Protein 1XTT (pdb70)

CATH classification: 3.40.50.2020

Structure (mmCIF, N/CA/C/O backbone):
data_1XTT
#
_entry.id   1XTT
#
_cell.length_a   58.840
_cell.length_b   97.480
_cell.length_c   73.440
_cell.angle_alpha   90.00
_cell.angle_beta   93.73
_cell.angle_gamma   90.00
#
_symmetry.space_group_name_H-M   'P 1 21 1'
#
loop_
_entity.id
_entity.type
_entity.pdbx_description
1 polymer 'Probable uracil phosphoribosyltransferase'
2 non-polymer "URIDINE-5'-MONOPHOSPHATE"
3 non-polymer 'ACETIC ACID'
4 water water
#
loop_
_atom_site.group_PDB
_atom_site.id
_atom_site.type_symbol
_atom_site.label_atom_id
_atom_site.label_alt_id
_atom_site.label_comp_id
_atom_site.label_asym_id
_atom_site.label_entity_id
_atom_site.label_seq_id
_atom_site.pdbx_PDB_ins_code
_atom_site.Cartn_x
_atom_site.Cartn_y
_atom_site.Cartn_z
_atom_site.occupancy
_atom_site.B_iso_or_equiv
_atom_site.auth_seq_id
_atom_site.auth_comp_id
_atom_site.auth_asym_id
_atom_site.auth_atom_id
_atom_site.pdbx_PDB_model_num
ATOM 1 N N . PRO A 1 2 ? 18.993 6.914 21.848 1.00 17.21 2 PRO A N 1
ATOM 2 C CA . PRO A 1 2 ? 19.230 7.635 20.578 1.00 16.56 2 PRO A CA 1
ATOM 3 C C . PRO A 1 2 ? 18.307 8.840 20.451 1.00 15.54 2 PRO A C 1
ATOM 4 O O . PRO A 1 2 ? 17.132 8.772 20.798 1.00 12.58 2 PRO A O 1
ATOM 8 N N . LEU A 1 3 ? 18.848 9.942 19.945 1.00 13.36 3 LEU A N 1
ATOM 9 C CA . LEU A 1 3 ? 18.072 11.156 19.767 1.00 15.86 3 LEU A CA 1
ATOM 10 C C . LEU A 1 3 ? 17.837 11.404 18.284 1.00 14.11 3 LEU A C 1
ATOM 11 O O . LEU A 1 3 ? 18.773 11.394 17.486 1.00 13.47 3 LEU A O 1
ATOM 16 N N . TYR A 1 4 ? 16.577 11.609 17.922 1.00 9.95 4 TYR A N 1
ATOM 17 C CA . TYR A 1 4 ? 16.209 11.880 16.542 1.00 11.69 4 TYR A CA 1
ATOM 18 C C . TYR A 1 4 ? 15.501 13.225 16.461 1.00 13.54 4 TYR A C 1
ATOM 19 O O . TYR A 1 4 ? 14.330 13.346 16.822 1.00 14.28 4 TYR A O 1
ATOM 28 N N . VAL A 1 5 ? 16.221 14.243 16.012 1.00 12.21 5 VAL A N 1
ATOM 29 C CA . VAL A 1 5 ? 15.625 15.556 15.862 1.00 12.43 5 VAL A CA 1
ATOM 30 C C . VAL A 1 5 ? 15.161 15.646 14.414 1.00 12.03 5 VAL A C 1
ATOM 31 O O . VAL A 1 5 ? 15.972 15.678 13.487 1.00 15.20 5 VAL A O 1
ATOM 35 N N . ILE A 1 6 ? 13.849 15.658 14.229 1.00 11.89 6 ILE A N 1
ATOM 36 C CA . ILE A 1 6 ? 13.261 15.724 12.900 1.00 12.53 6 ILE A CA 1
ATOM 37 C C . ILE A 1 6 ? 13.051 17.198 12.591 1.00 15.35 6 ILE A C 1
ATOM 38 O O . ILE A 1 6 ? 11.966 17.738 12.786 1.00 15.56 6 ILE A O 1
ATOM 43 N N . ASP A 1 7 ? 14.105 17.844 12.110 1.00 17.98 7 ASP A N 1
ATOM 44 C CA . ASP A 1 7 ? 14.051 19.270 11.830 1.00 21.11 7 ASP A CA 1
ATOM 45 C C . ASP A 1 7 ? 14.183 19.630 10.356 1.00 20.44 7 ASP A C 1
ATOM 46 O O . ASP A 1 7 ? 14.999 20.469 9.983 1.00 21.59 7 ASP A O 1
ATOM 51 N N . LYS A 1 8 ? 13.367 18.993 9.526 1.00 20.14 8 LYS A N 1
ATOM 52 C CA . LYS A 1 8 ? 13.372 19.255 8.096 1.00 17.19 8 LYS A CA 1
ATOM 53 C C . LYS A 1 8 ? 12.497 20.482 7.851 1.00 14.36 8 LYS A C 1
ATOM 54 O O . LYS A 1 8 ? 11.681 20.845 8.695 1.00 13.25 8 LYS A O 1
ATOM 60 N N . PRO A 1 9 ? 12.655 21.136 6.693 1.00 13.41 9 PRO A N 1
ATOM 61 C CA . PRO A 1 9 ? 11.866 22.328 6.373 1.00 12.50 9 PRO A CA 1
ATOM 62 C C . PRO A 1 9 ? 10.377 22.256 6.709 1.00 12.01 9 PRO A C 1
ATOM 63 O O . PRO A 1 9 ? 9.843 23.136 7.385 1.00 12.66 9 PRO A O 1
ATOM 67 N N . ILE A 1 10 ? 9.702 21.209 6.252 1.00 13.96 10 ILE A N 1
ATOM 68 C CA . ILE A 1 10 ? 8.272 21.109 6.506 1.00 12.36 10 ILE A CA 1
ATOM 69 C C . ILE A 1 10 ? 7.926 20.939 7.988 1.00 13.39 10 ILE A C 1
ATOM 70 O O . ILE A 1 10 ? 6.935 21.495 8.453 1.00 11.62 10 ILE A O 1
ATOM 75 N N . THR A 1 11 ? 8.734 20.193 8.739 1.00 10.39 11 THR A N 1
ATOM 76 C CA . THR A 1 11 ? 8.442 20.018 10.158 1.00 12.61 11 THR A CA 1
ATOM 77 C C . THR A 1 11 ? 8.704 21.323 10.907 1.00 9.76 11 THR A C 1
ATOM 78 O O . THR A 1 11 ? 7.976 21.668 11.834 1.00 10.62 11 THR A O 1
ATOM 82 N N . LEU A 1 12 ? 9.732 22.057 10.495 1.00 9.68 12 LEU A N 1
ATOM 83 C CA . LEU A 1 12 ? 10.027 23.334 11.137 1.00 12.63 12 LEU A CA 1
ATOM 84 C C . LEU A 1 12 ? 8.946 24.337 10.756 1.00 9.58 12 LEU A C 1
ATOM 85 O O . LEU A 1 12 ? 8.598 25.214 11.544 1.00 9.35 12 LEU A O 1
ATOM 90 N N . HIS A 1 13 ? 8.410 24.203 9.547 1.00 8.63 13 HIS A N 1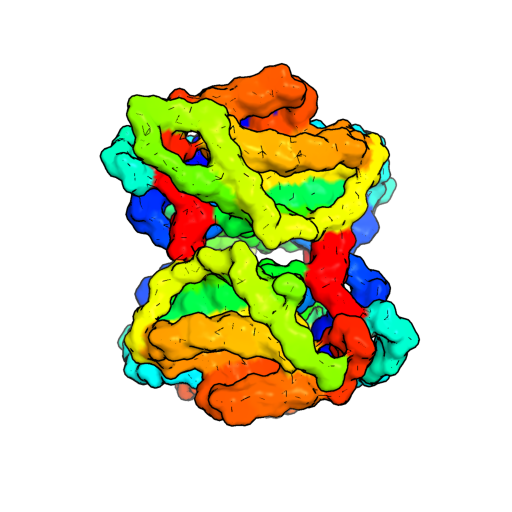
ATOM 91 C CA . HIS A 1 13 ? 7.349 25.094 9.089 1.00 10.88 13 HIS A CA 1
ATOM 92 C C . HIS A 1 13 ? 6.118 24.871 9.961 1.00 10.98 13 HIS A C 1
ATOM 93 O O . HIS A 1 13 ? 5.485 25.821 10.420 1.00 9.41 13 HIS A O 1
ATOM 100 N N . ILE A 1 14 ? 5.786 23.607 10.197 1.00 9.91 14 ILE A N 1
ATOM 101 C CA . ILE A 1 14 ? 4.630 23.275 11.024 1.00 10.08 14 ILE A CA 1
ATOM 102 C C . ILE A 1 14 ? 4.862 23.722 12.463 1.00 7.91 14 ILE A C 1
ATOM 103 O O . ILE A 1 14 ? 3.970 24.290 13.099 1.00 9.38 14 ILE A O 1
ATOM 108 N N . LEU A 1 15 ? 6.063 23.476 12.972 1.00 11.00 15 LEU A N 1
ATOM 109 C CA . LEU A 1 15 ? 6.407 23.863 14.334 1.00 10.50 15 LEU A CA 1
ATOM 110 C C . LEU A 1 15 ? 6.250 25.364 14.523 1.00 11.90 15 LEU A C 1
ATOM 111 O O . LEU A 1 15 ? 5.802 25.820 15.571 1.00 9.53 15 LEU A O 1
ATOM 116 N N . THR A 1 16 ? 6.620 26.130 13.504 1.00 12.00 16 THR A N 1
ATOM 117 C CA . THR A 1 16 ? 6.500 27.582 13.572 1.00 13.41 16 THR A CA 1
ATOM 118 C C . THR A 1 16 ? 5.033 27.959 13.781 1.00 13.29 16 THR A C 1
ATOM 119 O O . THR A 1 16 ? 4.722 28.858 14.562 1.00 13.53 16 THR A O 1
ATOM 123 N N . GLN A 1 17 ? 4.132 27.256 13.098 1.00 14.07 17 GLN A N 1
ATOM 124 C CA . GLN A 1 17 ? 2.699 27.512 13.241 1.00 12.22 17 GLN A CA 1
ATOM 125 C C . GLN A 1 17 ? 2.269 27.227 14.679 1.00 13.65 17 GLN A C 1
ATOM 126 O O . GLN A 1 17 ? 1.491 27.977 15.272 1.00 16.47 17 GLN A O 1
ATOM 132 N N . LEU A 1 18 ? 2.768 26.127 15.231 1.00 9.42 18 LEU A N 1
ATOM 133 C CA . LEU A 1 18 ? 2.433 25.748 16.602 1.00 9.80 18 LEU A CA 1
ATOM 134 C C . LEU A 1 18 ? 2.939 26.761 17.623 1.00 13.46 18 LEU A C 1
ATOM 135 O O . LEU A 1 18 ? 2.238 27.080 18.580 1.00 14.93 18 LEU A O 1
ATOM 140 N N . ARG A 1 19 ? 4.155 27.262 17.425 1.00 12.29 19 ARG A N 1
ATOM 141 C CA . ARG A 1 19 ? 4.734 28.232 18.356 1.00 13.79 19 ARG A CA 1
ATOM 142 C C . ARG A 1 19 ? 3.980 29.561 18.339 1.00 15.10 19 ARG A C 1
ATOM 143 O O . ARG A 1 19 ? 3.749 30.169 19.385 1.00 16.88 19 ARG A O 1
ATOM 151 N N . ASP A 1 20 ? 3.623 30.008 17.137 1.00 15.65 20 ASP A N 1
ATOM 152 C CA . ASP A 1 20 ? 2.910 31.265 16.935 1.00 14.03 20 ASP A CA 1
ATOM 153 C C . ASP A 1 20 ? 1.733 31.378 17.896 1.00 14.41 20 ASP A C 1
ATOM 154 O O . ASP A 1 20 ? 0.793 30.584 17.837 1.00 13.69 20 ASP A O 1
ATOM 159 N N . LYS A 1 21 ? 1.778 32.374 18.773 1.00 13.73 21 LYS A N 1
ATOM 160 C CA . LYS A 1 21 ? 0.710 32.559 19.749 1.00 11.94 21 LYS A CA 1
ATOM 161 C C . LYS A 1 21 ? -0.637 32.906 19.122 1.00 10.21 21 LYS A C 1
ATOM 162 O O . LYS A 1 21 ? -1.674 32.820 19.782 1.00 12.50 21 LYS A O 1
ATOM 168 N N . TYR A 1 22 ? -0.632 33.282 17.847 1.00 12.90 22 TYR A N 1
ATOM 169 C CA . TYR A 1 22 ? -1.872 33.636 17.167 1.00 10.29 22 TYR A CA 1
ATOM 170 C C . TYR A 1 22 ? -2.561 32.457 16.495 1.00 14.24 22 TYR A C 1
ATOM 171 O O . TYR A 1 22 ? -3.662 32.601 15.968 1.00 15.70 22 TYR A O 1
ATOM 180 N N . THR A 1 23 ? -1.909 31.300 16.502 1.00 11.98 23 THR A N 1
ATOM 181 C CA . THR A 1 23 ? -2.492 30.104 15.907 1.00 12.69 23 THR A CA 1
ATOM 182 C C . THR A 1 23 ? -3.572 29.591 16.852 1.00 12.11 23 THR A C 1
ATOM 183 O O . THR A 1 23 ? -3.282 29.225 17.989 1.00 12.96 23 THR A O 1
ATOM 187 N N . ASP A 1 24 ? -4.815 29.571 16.380 1.00 12.06 24 ASP A N 1
ATOM 188 C CA . ASP A 1 24 ? -5.937 29.129 17.202 1.00 14.75 24 ASP A CA 1
ATOM 189 C C . ASP A 1 24 ? -5.943 27.628 17.460 1.00 15.93 24 ASP A C 1
ATOM 190 O O . ASP A 1 24 ? -5.104 26.896 16.938 1.00 16.53 24 ASP A O 1
ATOM 195 N N . GLN A 1 25 ? -6.898 27.174 18.270 1.00 12.06 25 GLN A N 1
ATOM 196 C CA . GLN A 1 25 ? -6.996 25.759 18.616 1.00 9.12 25 GLN A CA 1
ATOM 197 C C . GLN A 1 25 ? -7.184 24.829 17.421 1.00 12.14 25 GLN A C 1
ATOM 198 O O . GLN A 1 25 ? -6.533 23.786 17.326 1.00 11.06 25 GLN A O 1
ATOM 204 N N . ILE A 1 26 ? -8.082 25.193 16.515 1.00 11.30 26 ILE A N 1
ATOM 205 C CA . ILE A 1 26 ? -8.327 24.360 15.344 1.00 12.83 26 ILE A CA 1
ATOM 206 C C . ILE A 1 26 ? -7.036 24.135 14.576 1.00 14.10 26 ILE A C 1
ATOM 207 O O . ILE A 1 26 ? -6.664 22.998 14.289 1.00 10.31 26 ILE A O 1
ATOM 212 N N . ASN A 1 27 ? -6.347 25.221 14.248 1.00 13.04 27 ASN A N 1
ATOM 213 C CA . ASN A 1 27 ? -5.111 25.108 13.493 1.00 14.86 27 ASN A CA 1
ATOM 214 C C . ASN A 1 27 ? -3.971 24.501 14.288 1.00 13.82 27 ASN A C 1
ATOM 215 O O . ASN A 1 27 ? -3.090 23.858 13.719 1.00 13.05 27 ASN A O 1
ATOM 220 N N . PHE A 1 28 ? -3.984 24.700 15.600 1.00 12.09 28 PHE A N 1
ATOM 221 C CA . PHE A 1 28 ? -2.940 24.129 16.432 1.00 12.08 28 PHE A CA 1
ATOM 222 C C . PHE A 1 28 ? -3.091 22.613 16.378 1.00 12.48 28 PHE A C 1
ATOM 223 O O . PHE A 1 28 ? -2.114 21.884 16.198 1.00 11.90 28 PHE A O 1
ATOM 231 N N . ARG A 1 29 ? -4.325 22.138 16.527 1.00 10.81 29 ARG A N 1
ATOM 232 C CA . ARG A 1 29 ? -4.583 20.706 16.484 1.00 9.84 29 ARG A CA 1
ATOM 233 C C . ARG A 1 29 ? -4.270 20.134 15.099 1.00 13.19 29 ARG A C 1
ATOM 234 O O . ARG A 1 29 ? -3.679 19.066 14.983 1.00 9.07 29 ARG A O 1
ATOM 242 N N . LYS A 1 30 ? -4.669 20.849 14.052 1.00 9.82 30 LYS A N 1
ATOM 243 C CA . LYS A 1 30 ? -4.423 20.389 12.688 1.00 14.53 30 LYS A CA 1
ATOM 244 C C . LYS A 1 30 ? -2.933 20.157 12.454 1.00 13.15 30 LYS A C 1
ATOM 245 O O . LYS A 1 30 ? -2.525 19.137 11.892 1.00 12.87 30 LYS A O 1
ATOM 251 N N . ASN A 1 31 ? -2.118 21.104 12.894 1.00 11.43 31 ASN A N 1
ATOM 252 C CA . ASN A 1 31 ? -0.685 20.982 12.719 1.00 11.21 31 ASN A CA 1
ATOM 253 C C . ASN A 1 31 ? -0.066 19.904 13.590 1.00 11.26 31 ASN A C 1
ATOM 254 O O . ASN A 1 31 ? 0.891 19.253 13.180 1.00 11.71 31 ASN A O 1
ATOM 259 N N . LEU A 1 32 ? -0.614 19.704 14.784 1.00 8.01 32 LEU A N 1
ATOM 260 C CA . LEU A 1 32 ? -0.092 18.675 15.670 1.00 8.18 32 LEU A CA 1
ATOM 261 C C . LEU A 1 32 ? -0.392 17.294 15.087 1.00 8.92 32 LEU A C 1
ATOM 262 O O . LEU A 1 32 ? 0.429 16.382 15.186 1.00 10.06 32 LEU A O 1
ATOM 267 N N . VAL A 1 33 ? -1.570 17.130 14.489 1.00 8.80 33 VAL A N 1
ATOM 268 C CA . VAL A 1 33 ? -1.912 15.847 13.873 1.00 10.10 33 VAL A CA 1
ATOM 269 C C . VAL A 1 33 ? -0.932 15.600 12.727 1.00 12.60 33 VAL A C 1
ATOM 270 O O . VAL A 1 33 ? -0.428 14.486 12.546 1.00 10.08 33 VAL A O 1
ATOM 274 N N . ARG A 1 34 ? -0.658 16.648 11.957 1.00 11.39 34 ARG A N 1
ATOM 275 C CA . ARG A 1 34 ? 0.271 16.536 10.842 1.00 11.93 34 ARG A CA 1
ATOM 276 C C . ARG A 1 34 ? 1.632 16.077 11.339 1.00 13.81 34 ARG A C 1
ATOM 277 O O . ARG A 1 34 ? 2.275 15.235 10.711 1.00 11.09 34 ARG A O 1
ATOM 285 N N . LEU A 1 35 ? 2.077 16.625 12.467 1.00 9.99 35 LEU A N 1
ATOM 286 C CA . LEU A 1 35 ? 3.369 16.224 13.009 1.00 10.59 35 LEU A CA 1
ATOM 287 C C . LEU A 1 35 ? 3.329 14.786 13.519 1.00 10.18 35 LEU A C 1
ATOM 288 O O . LEU A 1 35 ? 4.334 14.083 13.485 1.00 11.51 35 LEU A O 1
ATOM 293 N N . GLY A 1 36 ? 2.169 14.354 14.002 1.00 8.42 36 GLY A N 1
ATOM 294 C CA . GLY A 1 36 ? 2.040 12.987 14.474 1.00 7.90 36 GLY A CA 1
ATOM 295 C C . GLY A 1 36 ? 2.215 12.037 13.303 1.00 7.80 36 GLY A C 1
ATOM 296 O O . GLY A 1 36 ? 2.855 10.996 13.428 1.00 9.78 36 GLY A O 1
ATOM 297 N N . ARG A 1 37 ? 1.647 12.394 12.156 1.00 8.98 37 ARG A N 1
ATOM 298 C CA . ARG A 1 37 ? 1.771 11.559 10.962 1.00 10.56 37 ARG A CA 1
ATOM 299 C C . ARG A 1 37 ? 3.233 11.528 10.531 1.00 11.59 37 ARG A C 1
ATOM 300 O O . ARG A 1 37 ? 3.783 10.474 10.228 1.00 9.68 37 ARG A O 1
ATOM 308 N N . ILE A 1 38 ? 3.861 12.698 10.506 1.00 9.90 38 ILE A N 1
ATOM 309 C CA . ILE A 1 38 ? 5.253 12.791 10.089 1.00 8.45 38 ILE A CA 1
ATOM 310 C C . ILE A 1 38 ? 6.187 12.033 11.022 1.00 9.03 38 ILE A C 1
ATOM 311 O O . ILE A 1 38 ? 7.048 11.282 10.569 1.00 10.68 38 ILE A O 1
ATOM 316 N N . LEU A 1 39 ? 6.020 12.220 12.324 1.00 8.24 39 LEU A N 1
ATOM 317 C CA . LEU A 1 39 ? 6.875 11.527 13.276 1.00 9.17 39 LEU A CA 1
ATOM 318 C C . LEU A 1 39 ? 6.637 10.019 13.199 1.00 9.38 39 LEU A C 1
ATOM 319 O O . LEU A 1 39 ? 7.563 9.232 13.390 1.00 11.34 39 LEU A O 1
ATOM 324 N N . GLY A 1 40 ? 5.402 9.621 12.908 1.00 10.14 40 GLY A N 1
ATOM 325 C CA . GLY A 1 40 ? 5.101 8.203 12.773 1.00 8.08 40 GLY A CA 1
ATOM 326 C C . GLY A 1 40 ? 5.875 7.651 11.588 1.00 8.64 40 GLY A C 1
ATOM 327 O O . GLY A 1 40 ? 6.421 6.547 11.635 1.00 9.91 40 GLY A O 1
ATOM 328 N N . TYR A 1 41 ? 5.918 8.433 10.516 1.00 11.26 41 TYR A N 1
ATOM 329 C CA . TYR A 1 41 ? 6.648 8.058 9.310 1.00 9.11 41 TYR A CA 1
ATOM 330 C C . TYR A 1 41 ? 8.139 7.909 9.637 1.00 11.86 41 TYR A C 1
ATOM 331 O O . TYR A 1 41 ? 8.761 6.913 9.285 1.00 11.13 41 TYR A O 1
ATOM 340 N N . GLU A 1 42 ? 8.708 8.901 10.318 1.00 9.84 42 GLU A N 1
ATOM 341 C CA . GLU A 1 42 ? 10.124 8.855 10.674 1.00 10.50 42 GLU A CA 1
ATOM 342 C C . GLU A 1 42 ? 10.428 7.675 11.595 1.00 8.83 42 GLU A C 1
ATOM 343 O O . GLU A 1 42 ? 11.447 7.000 11.439 1.00 12.01 42 GLU A O 1
ATOM 349 N N . ILE A 1 43 ? 9.547 7.434 12.559 1.00 8.59 43 ILE A N 1
ATOM 350 C CA . ILE A 1 43 ? 9.726 6.321 13.485 1.00 10.15 43 ILE A CA 1
ATOM 351 C C . ILE A 1 43 ? 9.681 5.004 12.725 1.00 11.77 43 ILE A C 1
ATOM 352 O O . ILE A 1 43 ? 10.475 4.103 12.988 1.00 8.51 43 ILE A O 1
ATOM 357 N N . SER A 1 44 ? 8.748 4.899 11.782 1.00 11.64 44 SER A N 1
ATOM 358 C CA . SER A 1 44 ? 8.599 3.685 10.983 1.00 11.83 44 SER A CA 1
ATOM 359 C C . SER A 1 44 ? 9.893 3.311 10.277 1.00 14.40 44 SER A C 1
ATOM 360 O O . SER A 1 44 ? 10.217 2.128 10.135 1.00 15.12 44 SER A O 1
ATOM 363 N N . ASN A 1 45 ? 10.635 4.317 9.834 1.00 11.26 45 ASN A N 1
ATOM 364 C CA . ASN A 1 45 ? 11.880 4.057 9.129 1.00 11.64 45 ASN A CA 1
ATOM 365 C C . ASN A 1 45 ? 13.029 3.592 10.011 1.00 14.38 45 ASN A C 1
ATOM 366 O O . ASN A 1 45 ? 14.125 3.327 9.513 1.00 13.58 45 ASN A O 1
ATOM 371 N N . THR A 1 46 ? 12.778 3.477 11.313 1.00 13.69 46 THR A N 1
ATOM 372 C CA . THR A 1 46 ? 13.804 3.016 12.246 1.00 11.08 46 THR A CA 1
ATOM 373 C C . THR A 1 46 ? 13.445 1.637 12.796 1.00 13.43 46 THR A C 1
ATOM 374 O O . THR A 1 46 ? 14.220 1.036 13.540 1.00 16.56 46 THR A O 1
ATOM 378 N N . LEU A 1 47 ? 12.264 1.142 12.438 1.00 12.23 47 LEU A N 1
ATOM 379 C CA . LEU A 1 47 ? 11.819 -0.167 12.907 1.00 13.87 47 LEU A CA 1
ATOM 380 C C . LEU A 1 47 ? 12.556 -1.285 12.188 1.00 18.11 47 LEU A C 1
ATOM 381 O O . LEU A 1 47 ? 13.049 -1.096 11.076 1.00 12.23 47 LEU A O 1
ATOM 386 N N . ASP A 1 48 ? 12.643 -2.447 12.827 1.00 16.32 48 ASP A N 1
ATOM 387 C CA . ASP A 1 48 ? 13.298 -3.582 12.190 1.00 19.64 48 ASP A CA 1
ATOM 388 C C . ASP A 1 48 ? 12.377 -3.999 11.059 1.00 18.28 48 ASP A C 1
ATOM 389 O O . ASP A 1 48 ? 11.189 -3.695 11.083 1.00 19.31 48 ASP A O 1
ATOM 394 N N . TYR A 1 49 ? 12.918 -4.690 10.067 1.00 19.60 49 TYR A N 1
ATOM 395 C CA . TYR A 1 49 ? 12.100 -5.141 8.957 1.00 18.96 49 TYR A CA 1
ATOM 396 C C . TYR A 1 49 ? 12.758 -6.326 8.284 1.00 21.37 49 TYR A C 1
ATOM 397 O O . TYR A 1 49 ? 13.972 -6.499 8.365 1.00 20.82 49 TYR A O 1
ATOM 406 N N . GLU A 1 50 ? 11.944 -7.149 7.635 1.00 19.04 50 GLU A N 1
ATOM 407 C CA . GLU A 1 50 ? 12.442 -8.321 6.936 1.00 24.55 50 GLU A CA 1
ATOM 408 C C . GLU A 1 50 ? 12.280 -8.156 5.438 1.00 23.36 50 GLU A C 1
ATOM 409 O O . GLU A 1 50 ? 11.403 -7.429 4.973 1.00 18.23 50 GLU A O 1
ATOM 415 N N . ILE A 1 51 ? 13.139 -8.829 4.685 1.00 24.21 51 ILE A N 1
ATOM 416 C CA . ILE A 1 51 ? 13.052 -8.800 3.237 1.00 24.16 51 ILE A CA 1
ATOM 417 C C . ILE A 1 51 ? 12.189 -9.999 2.892 1.00 22.82 51 ILE A C 1
ATOM 418 O O . ILE A 1 51 ? 12.456 -11.111 3.338 1.00 20.62 51 ILE A O 1
ATOM 423 N N . VAL A 1 52 ? 11.137 -9.770 2.120 1.00 20.33 52 VAL A N 1
ATOM 424 C CA . VAL A 1 52 ? 10.240 -10.848 1.745 1.00 18.73 52 VAL A CA 1
ATOM 425 C C . VAL A 1 52 ? 10.137 -10.976 0.236 1.00 19.67 52 VAL A C 1
ATOM 426 O O . VAL A 1 52 ? 10.725 -10.198 -0.513 1.00 19.04 52 VAL A O 1
ATOM 430 N N . GLU A 1 53 ? 9.382 -11.973 -0.202 1.00 20.74 53 GLU A N 1
ATOM 431 C CA . GLU A 1 53 ? 9.176 -12.205 -1.621 1.00 23.57 53 GLU A CA 1
ATOM 432 C C . GLU A 1 53 ? 7.694 -12.036 -1.921 1.00 19.27 53 GLU A C 1
ATOM 433 O O . GLU A 1 53 ? 6.842 -12.551 -1.197 1.00 22.52 53 GLU A O 1
ATOM 439 N N . VAL A 1 54 ? 7.388 -11.300 -2.981 1.00 19.53 54 VAL A N 1
ATOM 440 C CA . VAL A 1 54 ? 6.003 -11.093 -3.377 1.00 21.16 54 VAL A CA 1
ATOM 441 C C . VAL A 1 54 ? 5.860 -11.362 -4.860 1.00 18.04 54 VAL A C 1
ATOM 442 O O . VAL A 1 54 ? 6.796 -11.155 -5.628 1.00 16.29 54 VAL A O 1
ATOM 446 N N . GLU A 1 55 ? 4.685 -11.835 -5.253 1.00 18.66 55 GLU A N 1
ATOM 447 C CA . GLU A 1 55 ? 4.410 -12.118 -6.651 1.00 20.72 55 GLU A CA 1
ATOM 448 C C . GLU A 1 55 ? 3.521 -11.020 -7.212 1.00 17.90 55 GLU A C 1
ATOM 449 O O . GLU A 1 55 ? 2.460 -10.727 -6.662 1.00 20.21 55 GLU A O 1
ATOM 455 N N . THR A 1 56 ? 3.963 -10.405 -8.302 1.00 14.97 56 THR A N 1
ATOM 456 C CA . THR A 1 56 ? 3.200 -9.338 -8.924 1.00 17.14 56 THR A CA 1
ATOM 457 C C . THR A 1 56 ? 2.216 -9.935 -9.924 1.00 20.37 56 THR A C 1
ATOM 458 O O . THR A 1 56 ? 2.280 -11.129 -10.235 1.00 18.94 56 THR A O 1
ATOM 462 N N . PRO A 1 57 ? 1.284 -9.117 -10.433 1.00 17.67 57 PRO A N 1
ATOM 463 C CA . PRO A 1 57 ? 0.294 -9.601 -11.402 1.00 21.07 57 PRO A CA 1
ATOM 464 C C . PRO A 1 57 ? 0.927 -10.096 -12.701 1.00 21.83 57 PRO A C 1
ATOM 465 O O . PRO A 1 57 ? 0.258 -10.721 -13.523 1.00 22.18 57 PRO A O 1
ATOM 469 N N . LEU A 1 58 ? 2.213 -9.809 -12.884 1.00 20.66 58 LEU A N 1
ATOM 470 C CA . LEU A 1 58 ? 2.919 -10.227 -14.091 1.00 19.94 58 LEU A CA 1
ATOM 471 C C . LEU A 1 58 ? 3.534 -11.620 -13.974 1.00 16.77 58 LEU A C 1
ATOM 472 O O . LEU A 1 58 ? 4.362 -12.014 -14.793 1.00 17.94 58 LEU A O 1
ATOM 477 N N . GLY A 1 59 ? 3.114 -12.359 -12.952 1.00 20.14 59 GLY A N 1
ATOM 478 C CA . GLY A 1 59 ? 3.599 -13.712 -12.751 1.00 23.18 59 GLY A CA 1
ATOM 479 C C . GLY A 1 59 ? 5.056 -13.844 -12.361 1.00 24.41 59 GLY A C 1
ATOM 480 O O . GLY A 1 59 ? 5.632 -14.926 -12.464 1.00 26.38 59 GLY A O 1
ATOM 481 N N . VAL A 1 60 ? 5.663 -12.749 -11.919 1.00 22.12 60 VAL A N 1
ATOM 482 C CA . VAL A 1 60 ? 7.057 -12.787 -11.514 1.00 21.67 60 VAL A CA 1
ATOM 483 C C . VAL A 1 60 ? 7.187 -12.437 -10.041 1.00 23.88 60 VAL A C 1
ATOM 484 O O . VAL A 1 60 ? 6.377 -11.687 -9.489 1.00 19.56 60 VAL A O 1
ATOM 488 N N . LYS A 1 61 ? 8.209 -12.995 -9.410 1.00 20.48 61 LYS A N 1
ATOM 489 C CA . LYS A 1 61 ? 8.460 -12.752 -8.003 1.00 21.71 61 LYS A CA 1
ATOM 490 C C . LYS A 1 61 ? 9.569 -11.730 -7.871 1.00 20.48 61 LYS A C 1
ATOM 491 O O . LYS A 1 61 ? 10.430 -11.615 -8.743 1.00 20.78 61 LYS A O 1
ATOM 497 N N . THR A 1 62 ? 9.541 -10.975 -6.781 1.00 18.60 62 THR A N 1
ATOM 498 C CA . THR A 1 62 ? 10.561 -9.969 -6.551 1.00 17.84 62 THR A CA 1
ATOM 499 C C . THR A 1 62 ? 10.655 -9.703 -5.062 1.00 17.53 62 THR A C 1
ATOM 500 O O . THR A 1 62 ? 9.713 -9.968 -4.317 1.00 20.89 62 THR A O 1
ATOM 504 N N . LYS A 1 63 ? 11.797 -9.185 -4.631 1.00 19.95 63 LYS A N 1
ATOM 505 C CA . LYS A 1 63 ? 12.001 -8.894 -3.225 1.00 20.23 63 LYS A CA 1
ATOM 506 C C . LYS A 1 63 ? 11.178 -7.699 -2.770 1.00 20.15 63 LYS A C 1
ATOM 507 O O . LYS A 1 63 ? 10.944 -6.756 -3.526 1.00 18.03 63 LYS A O 1
ATOM 513 N N . GLY A 1 64 ? 10.724 -7.763 -1.527 1.00 15.64 64 GLY A N 1
ATOM 514 C CA . GLY A 1 64 ? 9.947 -6.678 -0.966 1.00 15.77 64 GLY A CA 1
ATOM 515 C C . GLY A 1 64 ? 10.378 -6.498 0.471 1.00 15.85 64 GLY A C 1
ATOM 516 O O . GLY A 1 64 ? 11.292 -7.172 0.938 1.00 15.91 64 GLY A O 1
ATOM 517 N N . VAL A 1 65 ? 9.727 -5.586 1.174 1.00 16.02 65 VAL A N 1
ATOM 518 C CA . VAL A 1 65 ? 10.051 -5.341 2.569 1.00 16.26 65 VAL A CA 1
ATOM 519 C C . VAL A 1 65 ? 8.793 -5.519 3.392 1.00 18.05 65 VAL A C 1
ATOM 520 O O . VAL A 1 65 ? 7.696 -5.199 2.939 1.00 17.62 65 VAL A O 1
ATOM 524 N N . ASP A 1 66 ? 8.952 -6.058 4.592 1.00 13.50 66 ASP A N 1
ATOM 525 C CA . ASP A 1 66 ? 7.821 -6.232 5.484 1.00 14.25 66 ASP A CA 1
ATOM 526 C C . ASP A 1 66 ? 8.264 -5.799 6.869 1.00 14.89 66 ASP A C 1
ATOM 527 O O . ASP A 1 66 ? 9.135 -6.423 7.468 1.00 15.18 66 ASP A O 1
ATOM 532 N N . ILE A 1 67 ? 7.686 -4.711 7.362 1.00 15.92 67 ILE A N 1
ATOM 533 C CA . ILE A 1 67 ? 8.018 -4.229 8.692 1.00 13.61 67 ILE A CA 1
ATOM 534 C C . ILE A 1 67 ? 7.038 -4.916 9.636 1.00 16.09 67 ILE A C 1
ATOM 535 O O . ILE A 1 67 ? 5.978 -4.380 9.956 1.00 17.85 67 ILE A O 1
ATOM 540 N N . THR A 1 68 ? 7.394 -6.123 10.061 1.00 17.71 68 THR A N 1
ATOM 541 C CA . THR A 1 68 ? 6.544 -6.903 10.947 1.00 22.75 68 THR A CA 1
ATOM 542 C C . THR A 1 68 ? 6.179 -6.169 12.230 1.00 20.66 68 THR A C 1
ATOM 543 O O . THR A 1 68 ? 5.091 -6.360 12.764 1.00 23.26 68 THR A O 1
ATOM 547 N N . ASP A 1 69 ? 7.080 -5.326 12.724 1.00 17.44 69 ASP A N 1
ATOM 548 C CA . ASP A 1 69 ? 6.809 -4.609 13.960 1.00 18.30 69 ASP A CA 1
ATOM 549 C C . ASP A 1 69 ? 5.654 -3.623 13.910 1.00 17.20 69 ASP A C 1
ATOM 550 O O . ASP A 1 69 ? 5.212 -3.135 14.950 1.00 15.33 69 ASP A O 1
ATOM 555 N N . LEU A 1 70 ? 5.151 -3.338 12.712 1.00 14.50 70 LEU A N 1
ATOM 556 C CA . LEU A 1 70 ? 4.007 -2.439 12.585 1.00 14.26 70 LEU A CA 1
ATOM 557 C C . LEU A 1 70 ? 2.824 -3.101 13.284 1.00 15.00 70 LEU A C 1
ATOM 558 O O . LEU A 1 70 ? 1.855 -2.444 13.663 1.00 16.15 70 LEU A O 1
ATOM 563 N N . ASN A 1 71 ? 2.912 -4.416 13.455 1.00 16.92 71 ASN A N 1
ATOM 564 C CA . ASN A 1 71 ? 1.848 -5.162 14.118 1.00 17.60 71 ASN A CA 1
ATOM 565 C C . ASN A 1 71 ? 2.032 -5.189 15.630 1.00 14.54 71 ASN A C 1
ATOM 566 O O . ASN A 1 71 ? 1.130 -5.600 16.359 1.00 17.70 71 ASN A O 1
ATOM 571 N N . ASN A 1 72 ? 3.191 -4.741 16.101 1.00 11.96 72 ASN A N 1
ATOM 572 C CA . ASN A 1 72 ? 3.493 -4.772 17.529 1.00 10.97 72 ASN A CA 1
ATOM 573 C C . ASN A 1 72 ? 3.819 -3.399 18.090 1.00 12.44 72 ASN A C 1
ATOM 574 O O . ASN A 1 72 ? 4.956 -3.122 18.475 1.00 11.89 72 ASN A O 1
ATOM 579 N N . ILE A 1 73 ? 2.804 -2.548 18.145 1.00 10.16 73 ILE A N 1
ATOM 580 C CA . ILE A 1 73 ? 2.974 -1.190 18.637 1.00 10.75 73 ILE A CA 1
ATOM 581 C C . ILE A 1 73 ? 1.936 -0.851 19.694 1.00 12.68 73 ILE A C 1
ATOM 582 O O . ILE A 1 73 ? 0.759 -1.179 19.552 1.00 12.79 73 ILE A O 1
ATOM 587 N N . VAL A 1 74 ? 2.381 -0.201 20.761 1.00 10.01 74 VAL A N 1
ATOM 588 C CA . VAL A 1 74 ? 1.470 0.250 21.801 1.00 9.47 74 VAL A CA 1
ATOM 589 C C . VAL A 1 74 ? 1.778 1.731 21.934 1.00 12.03 74 VAL A C 1
ATOM 590 O O . VAL A 1 74 ? 2.919 2.110 22.196 1.00 13.13 74 VAL A O 1
ATOM 594 N N . ILE A 1 75 ? 0.779 2.573 21.713 1.00 8.62 75 ILE A N 1
ATOM 595 C CA . ILE A 1 75 ? 0.991 4.002 21.833 1.00 10.66 75 ILE A CA 1
ATOM 596 C C . ILE A 1 75 ? 0.366 4.482 23.125 1.00 11.40 75 ILE A C 1
ATOM 597 O O . ILE A 1 75 ? -0.811 4.228 23.377 1.00 10.28 75 ILE A O 1
ATOM 602 N N . ILE A 1 76 ? 1.162 5.165 23.944 1.00 8.65 76 ILE A N 1
ATOM 603 C CA . ILE A 1 76 ? 0.681 5.704 25.206 1.00 13.03 76 ILE A CA 1
ATOM 604 C C . ILE A 1 76 ? 0.383 7.186 25.022 1.00 11.02 76 ILE A C 1
ATOM 605 O O . ILE A 1 76 ? 1.272 7.993 24.764 1.00 10.66 76 ILE A O 1
ATOM 610 N N . ASN A 1 77 ? -0.894 7.510 25.163 1.00 10.36 77 ASN A N 1
ATOM 611 C CA . ASN A 1 77 ? -1.438 8.853 25.004 1.00 12.06 77 ASN A CA 1
ATOM 612 C C . ASN A 1 77 ? -1.436 9.594 26.339 1.00 14.61 77 ASN A C 1
ATOM 613 O O . ASN A 1 77 ? -2.201 9.254 27.236 1.00 12.90 77 ASN A O 1
ATOM 618 N N . ILE A 1 78 ? -0.573 10.594 26.487 1.00 12.63 78 ILE A N 1
ATOM 619 C CA . ILE A 1 78 ? -0.555 11.354 27.733 1.00 9.98 78 ILE A CA 1
ATOM 620 C C . ILE A 1 78 ? -1.513 12.536 27.603 1.00 12.01 78 ILE A C 1
ATOM 621 O O . ILE A 1 78 ? -1.210 13.526 26.936 1.00 14.59 78 ILE A O 1
ATOM 626 N N . LEU A 1 79 ? -2.677 12.419 28.236 1.00 13.71 79 LEU A N 1
ATOM 627 C CA . LEU A 1 79 ? -3.696 13.467 28.199 1.00 13.55 79 LEU A CA 1
ATOM 628 C C . LEU A 1 79 ? -3.258 14.666 29.038 1.00 16.17 79 LEU A C 1
ATOM 629 O O . LEU A 1 79 ? -2.511 14.501 30.001 1.00 18.81 79 LEU A O 1
ATOM 634 N N . ARG A 1 80 ? -3.738 15.863 28.699 1.00 16.55 80 ARG A N 1
ATOM 635 C CA . ARG A 1 80 ? -4.660 16.081 27.582 1.00 17.49 80 ARG A CA 1
ATOM 636 C C . ARG A 1 80 ? -3.937 16.376 26.275 1.00 16.00 80 ARG A C 1
ATOM 637 O O . ARG A 1 80 ? -4.393 16.000 25.198 1.00 17.42 80 ARG A O 1
ATOM 645 N N . ALA A 1 81 ? -2.822 17.088 26.395 1.00 15.19 81 ALA A N 1
ATOM 646 C CA . ALA A 1 81 ? -2.018 17.547 25.270 1.00 13.24 81 ALA A CA 1
ATOM 647 C C . ALA A 1 81 ? -1.692 16.599 24.123 1.00 14.09 81 ALA A C 1
ATOM 648 O O . ALA A 1 81 ? -1.675 17.015 22.964 1.00 13.08 81 ALA A O 1
ATOM 650 N N . ALA A 1 82 ? -1.424 15.337 24.433 1.00 11.53 82 ALA A N 1
ATOM 651 C CA . ALA A 1 82 ? -1.038 14.379 23.404 1.00 11.40 82 ALA A CA 1
ATOM 652 C C . ALA A 1 82 ? -2.126 13.886 22.461 1.00 12.57 82 ALA A C 1
ATOM 653 O O . ALA A 1 82 ? -1.814 13.265 21.448 1.00 9.94 82 ALA A O 1
ATOM 655 N N . VAL A 1 83 ? -3.390 14.159 22.770 1.00 10.80 83 VAL A N 1
ATOM 656 C CA . VAL A 1 83 ? -4.480 13.680 21.922 1.00 10.41 83 VAL A CA 1
ATOM 657 C C . VAL A 1 83 ? -4.298 13.880 20.404 1.00 8.91 83 VAL A C 1
ATOM 658 O O . VAL A 1 83 ? -4.380 12.917 19.639 1.00 9.72 83 VAL A O 1
ATOM 662 N N . PRO A 1 84 ? -4.040 15.117 19.946 1.00 8.26 84 PRO A N 1
ATOM 663 C CA . PRO A 1 84 ? -3.868 15.315 18.500 1.00 10.74 84 PRO A CA 1
ATOM 664 C C . PRO A 1 84 ? -2.610 14.632 17.952 1.00 11.81 84 PRO A C 1
ATOM 665 O O . PRO A 1 84 ? -2.588 14.143 16.823 1.00 9.33 84 PRO A O 1
ATOM 669 N N . LEU A 1 85 ? -1.557 14.610 18.754 1.00 10.28 85 LEU A N 1
ATOM 670 C CA . LEU A 1 85 ? -0.312 13.984 18.328 1.00 10.04 85 LEU A CA 1
ATOM 671 C C . LEU A 1 85 ? -0.555 12.495 18.122 1.00 10.13 85 LEU A C 1
ATOM 672 O O . LEU A 1 85 ? -0.109 11.908 17.138 1.00 12.55 85 LEU A O 1
ATOM 677 N N . VAL A 1 86 ? -1.284 11.889 19.049 1.00 10.43 86 VAL A N 1
ATOM 678 C CA . VAL A 1 86 ? -1.586 10.467 18.963 1.00 8.93 86 VAL A CA 1
ATOM 679 C C . VAL A 1 86 ? -2.482 10.150 17.770 1.00 9.07 86 VAL A C 1
ATOM 680 O O . VAL A 1 86 ? -2.306 9.123 17.118 1.00 11.28 86 VAL A O 1
ATOM 684 N N . GLU A 1 87 ? -3.434 11.030 17.478 1.00 9.83 87 GLU A N 1
ATOM 685 C CA . GLU A 1 87 ? -4.323 10.812 16.338 1.00 12.09 87 GLU A CA 1
ATOM 686 C C . GLU A 1 87 ? -3.488 10.699 15.065 1.00 11.71 87 GLU A C 1
ATOM 687 O O . GLU A 1 87 ? -3.763 9.860 14.202 1.00 12.57 87 GLU A O 1
ATOM 693 N N . GLY A 1 88 ? -2.467 11.546 14.956 1.00 11.09 88 GLY A N 1
ATOM 694 C CA . GLY A 1 88 ? -1.596 11.513 13.793 1.00 9.86 88 GLY A CA 1
ATOM 695 C C . GLY A 1 88 ? -0.734 10.260 13.797 1.00 10.46 88 GLY A C 1
ATOM 696 O O . GLY A 1 88 ? -0.553 9.621 12.761 1.00 11.82 88 GLY A O 1
ATOM 697 N N . LEU A 1 89 ? -0.207 9.896 14.964 1.00 7.85 89 LEU A N 1
ATOM 698 C CA . LEU A 1 89 ? 0.623 8.700 15.082 1.00 8.88 89 LEU A CA 1
ATOM 699 C C . LEU A 1 89 ? -0.151 7.436 14.732 1.00 9.91 89 LEU A C 1
ATOM 700 O O . LEU A 1 89 ? 0.396 6.509 14.129 1.00 13.49 89 LEU A O 1
ATOM 705 N N . LEU A 1 90 ? -1.423 7.394 15.115 1.00 13.02 90 LEU A N 1
ATOM 706 C CA . LEU A 1 90 ? -2.260 6.236 14.834 1.00 11.83 90 LEU A CA 1
ATOM 707 C C . LEU A 1 90 ? -2.482 6.061 13.336 1.00 14.82 90 LEU A C 1
ATOM 708 O O . LEU A 1 90 ? -2.781 4.960 12.870 1.00 17.08 90 LEU A O 1
ATOM 713 N N . LYS A 1 91 ? -2.348 7.145 12.579 1.00 14.46 91 LYS A N 1
ATOM 714 C CA . LYS A 1 91 ? -2.508 7.066 11.133 1.00 12.82 91 LYS A CA 1
ATOM 715 C C . LYS A 1 91 ? -1.312 6.314 10.573 1.00 13.77 91 LYS A C 1
ATOM 716 O O . LYS A 1 91 ? -1.427 5.586 9.590 1.00 12.65 91 LYS A O 1
ATOM 722 N N . ALA A 1 92 ? -0.159 6.494 11.209 1.00 11.52 92 ALA A N 1
ATOM 723 C CA . ALA A 1 92 ? 1.058 5.821 10.777 1.00 11.47 92 ALA A CA 1
ATOM 724 C C . ALA A 1 92 ? 1.072 4.368 11.245 1.00 12.89 92 ALA A C 1
ATOM 725 O O . ALA A 1 92 ? 1.649 3.503 10.586 1.00 13.30 92 ALA A O 1
ATOM 727 N N . PHE A 1 93 ? 0.438 4.103 12.385 1.00 11.23 93 PHE A N 1
ATOM 728 C CA . PHE A 1 93 ? 0.398 2.754 12.946 1.00 10.99 93 PHE A CA 1
ATOM 729 C C . PHE A 1 93 ? -1.036 2.305 13.199 1.00 12.71 93 PHE A C 1
ATOM 730 O O . PHE A 1 93 ? -1.484 2.238 14.343 1.00 12.58 93 PHE A O 1
ATOM 738 N N . PRO A 1 94 ? -1.771 1.987 12.126 1.00 14.26 94 PRO A N 1
ATOM 739 C CA . PRO A 1 94 ? -3.167 1.544 12.217 1.00 17.22 94 PRO A CA 1
ATOM 740 C C . PRO A 1 94 ? -3.421 0.326 13.105 1.00 16.51 94 PRO A C 1
ATOM 741 O O . PRO A 1 94 ? -4.531 0.150 13.608 1.00 16.51 94 PRO A O 1
ATOM 745 N N . LYS A 1 95 ? -2.400 -0.503 13.306 1.00 14.25 95 LYS A N 1
ATOM 746 C CA . LYS A 1 95 ? -2.541 -1.699 14.136 1.00 14.74 95 LYS A CA 1
ATOM 747 C C . LYS A 1 95 ? -2.057 -1.493 15.570 1.00 14.95 95 LYS A C 1
ATOM 748 O O . LYS A 1 95 ? -2.002 -2.434 16.360 1.00 12.27 95 LYS A O 1
ATOM 754 N N . ALA A 1 96 ? -1.706 -0.260 15.909 1.00 14.25 96 ALA A N 1
ATOM 755 C CA . ALA A 1 96 ? -1.241 0.037 17.254 1.00 13.11 96 ALA A CA 1
ATOM 756 C C . ALA A 1 96 ? -2.380 -0.029 18.272 1.00 11.24 96 ALA A C 1
ATOM 757 O O . ALA A 1 96 ? -3.507 0.373 17.987 1.00 11.24 96 ALA A O 1
ATOM 759 N N . ARG A 1 97 ? -2.097 -0.566 19.453 1.00 9.66 97 ARG A N 1
ATOM 760 C CA . ARG A 1 97 ? -3.109 -0.573 20.495 1.00 11.31 97 ARG A CA 1
ATOM 761 C C . ARG A 1 97 ? -2.811 0.715 21.241 1.00 13.78 97 ARG A C 1
ATOM 762 O O . ARG A 1 97 ? -1.680 1.209 21.205 1.00 13.28 97 ARG A O 1
ATOM 770 N N . GLN A 1 98 ? -3.811 1.268 21.908 1.00 10.92 98 GLN A N 1
ATOM 771 C CA . GLN A 1 98 ? -3.599 2.510 22.625 1.00 9.57 98 GLN A CA 1
ATOM 772 C C . GLN A 1 98 ? -3.793 2.370 24.122 1.00 11.49 98 GLN A C 1
ATOM 773 O O . GLN A 1 98 ? -4.613 1.583 24.591 1.00 13.37 98 GLN A O 1
ATOM 779 N N . GLY A 1 99 ? -3.010 3.149 24.857 1.00 11.32 99 GLY A N 1
ATOM 780 C CA . GLY A 1 99 ? -3.099 3.183 26.301 1.00 12.61 99 GLY A CA 1
ATOM 781 C C . GLY A 1 99 ? -3.167 4.660 26.624 1.00 14.20 99 GLY A C 1
ATOM 782 O O . GLY A 1 99 ? -2.646 5.482 25.864 1.00 12.68 99 GLY A O 1
ATOM 783 N N . VAL A 1 100 ? -3.807 5.019 27.728 1.00 11.82 100 VAL A N 1
ATOM 784 C CA . VAL A 1 100 ? -3.913 6.422 28.075 1.00 10.87 100 VAL A CA 1
ATOM 785 C C . VAL A 1 100 ? -3.442 6.689 29.486 1.00 14.40 100 VAL A C 1
ATOM 786 O O . VAL A 1 100 ? -3.630 5.869 30.382 1.00 14.34 100 VAL A O 1
ATOM 790 N N . ILE A 1 101 ? -2.814 7.844 29.662 1.00 14.17 101 ILE A N 1
ATOM 791 C CA . ILE A 1 101 ? -2.327 8.271 30.959 1.00 15.54 101 ILE A CA 1
ATOM 792 C C . ILE A 1 101 ? -2.678 9.736 31.115 1.00 17.28 101 ILE A C 1
ATOM 793 O O . ILE A 1 101 ? -2.273 10.572 30.304 1.00 18.69 101 ILE A O 1
ATOM 798 N N . GLY A 1 102 ? -3.459 10.042 32.143 1.00 13.81 102 GLY A N 1
ATOM 799 C CA . GLY A 1 102 ? -3.822 11.422 32.393 1.00 14.92 102 GLY A CA 1
ATOM 800 C C . GLY A 1 102 ? -2.795 11.963 33.365 1.00 16.46 102 GLY A C 1
ATOM 801 O O . GLY A 1 102 ? -2.685 11.473 34.489 1.00 15.96 102 GLY A O 1
ATOM 802 N N . ALA A 1 103 ? -2.034 12.964 32.936 1.00 13.69 103 ALA A N 1
ATOM 803 C CA . ALA A 1 103 ? -0.998 13.535 33.782 1.00 16.45 103 ALA A CA 1
ATOM 804 C C . ALA A 1 103 ? -1.081 15.044 33.900 1.00 18.10 103 ALA A C 1
ATOM 805 O O . ALA A 1 103 ? -1.385 15.751 32.937 1.00 16.96 103 ALA A O 1
ATOM 807 N N . SER A 1 104 ? -0.804 15.531 35.101 1.00 18.43 104 SER A N 1
ATOM 808 C CA . SER A 1 104 ? -0.828 16.957 35.369 1.00 21.62 104 SER A CA 1
ATOM 809 C C . SER A 1 104 ? 0.272 17.268 36.370 1.00 20.53 104 SER A C 1
ATOM 810 O O . SER A 1 104 ? 0.435 16.558 37.362 1.00 26.39 104 SER A O 1
ATOM 813 N N . ARG A 1 105 ? 1.034 18.321 36.099 1.00 24.61 105 ARG A N 1
ATOM 814 C CA . ARG A 1 105 ? 2.118 18.717 36.984 1.00 25.21 105 ARG A CA 1
ATOM 815 C C . ARG A 1 105 ? 1.610 19.625 38.088 1.00 26.94 105 ARG A C 1
ATOM 816 O O . ARG A 1 105 ? 0.692 20.421 37.881 1.00 22.02 105 ARG A O 1
ATOM 824 N N . VAL A 1 106 ? 2.208 19.496 39.265 1.00 29.98 106 VAL A N 1
ATOM 825 C CA . VAL A 1 106 ? 1.857 20.350 40.386 1.00 30.82 106 VAL A CA 1
ATOM 826 C C . VAL A 1 106 ? 2.577 21.653 40.060 1.00 33.13 106 VAL A C 1
ATOM 827 O O . VAL A 1 106 ? 3.806 21.695 40.019 1.00 35.13 106 VAL A O 1
ATOM 831 N N . GLU A 1 107 ? 1.809 22.705 39.803 1.00 34.85 107 GLU A N 1
ATOM 832 C CA . GLU A 1 107 ? 2.370 24.006 39.456 1.00 37.37 107 GLU A CA 1
ATOM 833 C C . GLU A 1 107 ? 3.383 24.530 40.467 1.00 37.54 107 GLU A C 1
ATOM 834 O O . GLU A 1 107 ? 3.310 24.224 41.658 1.00 32.77 107 GLU A O 1
ATOM 840 N N . VAL A 1 108 ? 4.334 25.317 39.974 1.00 37.95 108 VAL A N 1
ATOM 841 C CA . VAL A 1 108 ? 5.369 25.911 40.813 1.00 40.92 108 VAL A CA 1
ATOM 842 C C . VAL A 1 108 ? 5.771 27.274 40.259 1.00 43.72 108 VAL A C 1
ATOM 843 O O . VAL A 1 108 ? 5.617 27.540 39.066 1.00 43.08 108 VAL A O 1
ATOM 847 N N . ASP A 1 109 ? 6.287 28.130 41.133 1.00 46.86 109 ASP A N 1
ATOM 848 C CA . ASP A 1 109 ? 6.729 29.466 40.750 1.00 48.81 109 ASP A CA 1
ATOM 849 C C . ASP A 1 109 ? 7.810 29.874 41.741 1.00 50.24 109 ASP A C 1
ATOM 850 O O . ASP A 1 109 ? 7.615 30.774 42.557 1.00 48.63 109 ASP A O 1
ATOM 855 N N . GLY A 1 110 ? 8.951 29.194 41.663 1.00 50.23 110 GLY A N 1
ATOM 856 C CA . GLY A 1 110 ? 10.047 29.473 42.571 1.00 50.39 110 GLY A CA 1
ATOM 857 C C . GLY A 1 110 ? 11.061 30.482 42.076 1.00 51.04 110 GLY A C 1
ATOM 858 O O . GLY A 1 110 ? 10.933 31.035 40.983 1.00 49.43 110 GLY A O 1
ATOM 859 N N . LYS A 1 111 ? 12.076 30.714 42.901 1.00 52.94 111 LYS A N 1
ATOM 860 C CA . LYS A 1 111 ? 13.146 31.660 42.601 1.00 53.64 111 LYS A CA 1
ATOM 861 C C . LYS A 1 111 ? 14.139 31.083 41.600 1.00 51.32 111 LYS A C 1
ATOM 862 O O . LYS A 1 111 ? 15.025 31.787 41.114 1.00 50.63 111 LYS A O 1
ATOM 868 N N . GLU A 1 112 ? 13.987 29.800 41.293 1.00 49.81 112 GLU A N 1
ATOM 869 C CA . GLU A 1 112 ? 14.885 29.135 40.358 1.00 45.71 112 GLU A CA 1
ATOM 870 C C . GLU A 1 112 ? 14.135 28.226 39.394 1.00 40.54 112 GLU A C 1
ATOM 871 O O . GLU A 1 112 ? 12.982 27.871 39.628 1.00 36.95 112 GLU A O 1
ATOM 877 N N . VAL A 1 113 ? 14.806 27.854 38.308 1.00 38.43 113 VAL A N 1
ATOM 878 C CA . VAL A 1 113 ? 14.220 26.988 37.294 1.00 32.44 113 VAL A CA 1
ATOM 879 C C . VAL A 1 113 ? 14.042 25.570 37.833 1.00 28.57 113 VAL A C 1
ATOM 880 O O . VAL A 1 113 ? 14.970 24.980 38.385 1.00 27.28 113 VAL A O 1
ATOM 884 N N . PRO A 1 114 ? 12.837 25.005 37.672 1.00 27.12 114 PRO A N 1
ATOM 885 C CA . PRO A 1 114 ? 12.515 23.653 38.138 1.00 25.03 114 PRO A CA 1
ATOM 886 C C . PRO A 1 114 ? 13.420 22.579 37.538 1.00 23.79 114 PRO A C 1
ATOM 887 O O . PRO A 1 114 ? 13.674 22.576 36.337 1.00 20.52 114 PRO A O 1
ATOM 891 N N . LYS A 1 115 ? 13.903 21.673 38.381 1.00 22.46 115 LYS A N 1
ATOM 892 C CA . LYS A 1 115 ? 14.749 20.578 37.928 1.00 26.94 115 LYS A CA 1
ATOM 893 C C . LYS A 1 115 ? 13.881 19.332 37.930 1.00 28.99 115 LYS A C 1
ATOM 894 O O . LYS A 1 115 ? 14.052 18.420 37.122 1.00 28.13 115 LYS A O 1
ATOM 900 N N . ASP A 1 116 ? 12.942 19.315 38.864 1.00 33.52 116 ASP A N 1
ATOM 901 C CA . ASP A 1 116 ? 12.008 18.217 39.021 1.00 36.49 116 ASP A CA 1
ATOM 902 C C . ASP A 1 116 ? 10.666 18.830 39.376 1.00 37.65 116 ASP A C 1
ATOM 903 O O . ASP A 1 116 ? 10.591 19.978 39.811 1.00 40.66 116 ASP A O 1
ATOM 908 N N . MET A 1 117 ? 9.606 18.066 39.175 1.00 33.97 117 MET A N 1
ATOM 909 C CA . MET A 1 117 ? 8.273 18.535 39.497 1.00 31.30 117 MET A CA 1
ATOM 910 C C . MET A 1 117 ? 7.399 17.344 39.800 1.00 27.15 117 MET A C 1
ATOM 911 O O . MET A 1 117 ? 7.549 16.286 39.194 1.00 23.06 117 MET A O 1
ATOM 916 N N . ASP A 1 118 ? 6.506 17.509 40.767 1.00 28.14 118 ASP A N 1
ATOM 917 C CA . ASP A 1 118 ? 5.609 16.435 41.141 1.00 27.68 118 ASP A CA 1
ATOM 918 C C . ASP A 1 118 ? 4.567 16.300 40.051 1.00 23.28 118 ASP A C 1
ATOM 919 O O . ASP A 1 118 ? 3.978 17.286 39.606 1.00 24.49 118 ASP A O 1
ATOM 924 N N . VAL A 1 119 ? 4.362 15.069 39.610 1.00 23.04 119 VAL A N 1
ATOM 925 C CA . VAL A 1 119 ? 3.393 14.784 38.568 1.00 21.34 119 VAL A CA 1
ATOM 926 C C . VAL A 1 119 ? 2.382 13.795 39.108 1.00 20.88 119 VAL A C 1
ATOM 927 O O . VAL A 1 119 ? 2.747 12.729 39.601 1.00 21.78 119 VAL A O 1
ATOM 931 N N . TYR A 1 120 ? 1.108 14.151 39.043 1.00 18.98 120 TYR A N 1
ATOM 932 C CA . TYR A 1 120 ? 0.104 13.223 39.512 1.00 22.80 120 TYR A CA 1
ATOM 933 C C . TYR A 1 120 ? -0.641 12.648 38.323 1.00 17.89 120 TYR A C 1
ATOM 934 O O . TYR A 1 120 ? -1.064 13.371 37.415 1.00 19.47 120 TYR A O 1
ATOM 943 N N . ILE A 1 121 ? -0.741 11.327 38.317 1.00 19.34 121 ILE A N 1
ATOM 944 C CA . ILE A 1 121 ? -1.429 10.608 37.262 1.00 20.64 121 ILE A CA 1
ATOM 945 C C . ILE A 1 121 ? -2.864 10.441 37.732 1.00 21.76 121 ILE A C 1
ATOM 946 O O . ILE A 1 121 ? -3.128 9.697 38.675 1.00 20.14 121 ILE A O 1
ATOM 951 N N . TYR A 1 122 ? -3.783 11.147 37.083 1.00 15.94 122 TYR A N 1
ATOM 952 C CA . TYR A 1 122 ? -5.184 11.081 37.462 1.00 15.57 122 TYR A CA 1
ATOM 953 C C . TYR A 1 122 ? -5.960 9.995 36.724 1.00 18.98 122 TYR A C 1
ATOM 954 O O . TYR A 1 122 ? -7.095 9.681 37.077 1.00 22.88 122 TYR A O 1
ATOM 963 N N . TYR A 1 123 ? -5.348 9.415 35.700 1.00 18.33 123 TYR A N 1
ATOM 964 C CA . TYR A 1 123 ? -5.996 8.340 34.961 1.00 17.40 123 TYR A CA 1
ATOM 965 C C . TYR A 1 123 ? -4.941 7.482 34.308 1.00 16.57 123 TYR A C 1
ATOM 966 O O . TYR A 1 123 ? -3.916 7.978 33.845 1.00 18.27 123 TYR A O 1
ATOM 975 N N . LYS A 1 124 ? -5.190 6.184 34.278 1.00 15.06 124 LYS A N 1
ATOM 976 C CA . LYS A 1 124 ? -4.246 5.275 33.672 1.00 17.89 124 LYS A CA 1
ATOM 977 C C . LYS A 1 124 ? -4.914 3.985 33.237 1.00 17.55 124 LYS A C 1
ATOM 978 O O . LYS A 1 124 ? -5.507 3.268 34.039 1.00 16.59 124 LYS A O 1
ATOM 984 N N . LYS A 1 125 ? -4.835 3.709 31.944 1.00 13.57 125 LYS A N 1
ATOM 985 C CA . LYS A 1 125 ? -5.391 2.488 31.390 1.00 14.35 125 LYS A CA 1
ATOM 986 C C . LYS A 1 125 ? -4.493 2.140 30.219 1.00 14.15 125 LYS A C 1
ATOM 987 O O . LYS A 1 125 ? -4.552 2.773 29.164 1.00 14.22 125 LYS A O 1
ATOM 993 N N . ILE A 1 126 ? -3.641 1.143 30.426 1.00 15.29 126 ILE A N 1
ATOM 994 C CA . ILE A 1 126 ? -2.686 0.719 29.409 1.00 18.46 126 ILE A CA 1
ATOM 995 C C . ILE A 1 126 ? -2.855 -0.756 29.089 1.00 17.56 126 ILE A C 1
ATOM 996 O O . ILE A 1 126 ? -3.017 -1.576 29.992 1.00 20.48 126 ILE A O 1
ATOM 1001 N N . PRO A 1 127 ? -2.827 -1.113 27.796 1.00 13.68 127 PRO A N 1
ATOM 1002 C CA . PRO A 1 127 ? -2.980 -2.519 27.425 1.00 17.13 127 PRO A CA 1
ATOM 1003 C C . PRO A 1 127 ? -1.753 -3.312 27.844 1.00 18.39 127 PRO A C 1
ATOM 1004 O O . PRO A 1 127 ? -0.726 -2.739 28.203 1.00 19.48 127 PRO A O 1
ATOM 1008 N N . ASP A 1 128 ? -1.858 -4.632 27.803 1.00 22.80 128 ASP A N 1
ATOM 1009 C CA . ASP A 1 128 ? -0.735 -5.468 28.185 1.00 25.12 128 ASP A CA 1
ATOM 1010 C C . ASP A 1 128 ? 0.385 -5.308 27.171 1.00 19.95 128 ASP A C 1
ATOM 1011 O O . ASP A 1 128 ? 0.186 -5.510 25.973 1.00 22.01 128 ASP A O 1
ATOM 1016 N N . ILE A 1 129 ? 1.558 -4.920 27.654 1.00 19.86 129 ILE A N 1
ATOM 1017 C CA . ILE A 1 129 ? 2.716 -4.754 26.787 1.00 19.99 129 ILE A CA 1
ATOM 1018 C C . ILE A 1 129 ? 3.458 -6.084 26.751 1.00 21.47 129 ILE A C 1
ATOM 1019 O O . ILE A 1 129 ? 3.787 -6.642 27.795 1.00 20.47 129 ILE A O 1
ATOM 1024 N N . ARG A 1 130 ? 3.707 -6.594 25.549 1.00 19.45 130 ARG A N 1
ATOM 1025 C CA . ARG A 1 130 ? 4.394 -7.868 25.390 1.00 23.03 130 ARG A CA 1
ATOM 1026 C C . ARG A 1 130 ? 5.906 -7.726 25.430 1.00 23.27 130 ARG A C 1
ATOM 1027 O O . ARG A 1 130 ? 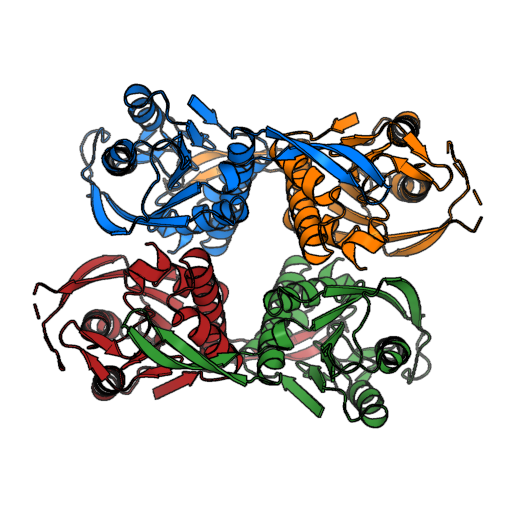6.520 -7.188 24.510 1.00 19.43 130 ARG A O 1
ATOM 1035 N N . ALA A 1 131 ? 6.496 -8.227 26.509 1.00 21.27 131 ALA A N 1
ATOM 1036 C CA . ALA A 1 131 ? 7.935 -8.161 26.711 1.00 19.73 131 ALA A CA 1
ATOM 1037 C C . ALA A 1 131 ? 8.709 -8.649 25.495 1.00 18.07 131 ALA A C 1
ATOM 1038 O O . ALA A 1 131 ? 8.350 -9.649 24.880 1.00 17.84 131 ALA A O 1
ATOM 1040 N N . LYS A 1 132 ? 9.767 -7.918 25.155 1.00 19.46 132 LYS A N 1
ATOM 1041 C CA . LYS A 1 132 ? 10.637 -8.248 24.030 1.00 23.08 132 LYS A CA 1
ATOM 1042 C C . LYS A 1 132 ? 9.948 -8.238 22.668 1.00 18.64 132 LYS A C 1
ATOM 1043 O O . LYS A 1 132 ? 10.577 -8.530 21.653 1.00 18.97 132 LYS A O 1
ATOM 1049 N N . VAL A 1 133 ? 8.667 -7.890 22.633 1.00 15.08 133 VAL A N 1
ATOM 1050 C CA . VAL A 1 133 ? 7.945 -7.897 21.365 1.00 16.78 133 VAL A CA 1
ATOM 1051 C C . VAL A 1 133 ? 7.379 -6.541 20.961 1.00 19.07 133 VAL A C 1
ATOM 1052 O O . VAL A 1 133 ? 7.652 -6.049 19.869 1.00 17.00 133 VAL A O 1
ATOM 1056 N N . ASP A 1 134 ? 6.595 -5.939 21.842 1.00 19.04 134 ASP A N 1
ATOM 1057 C CA . ASP A 1 134 ? 5.996 -4.651 21.542 1.00 15.68 134 ASP A CA 1
ATOM 1058 C C . ASP A 1 134 ? 6.946 -3.468 21.539 1.00 15.47 134 ASP A C 1
ATOM 1059 O O . ASP A 1 134 ? 7.898 -3.398 22.319 1.00 14.97 134 ASP A O 1
ATOM 1064 N N . ASN A 1 135 ? 6.672 -2.541 20.631 1.00 13.21 135 ASN A N 1
ATOM 1065 C CA . ASN A 1 135 ? 7.427 -1.307 20.523 1.00 15.76 135 ASN A CA 1
ATOM 1066 C C . ASN A 1 135 ? 6.477 -0.304 21.152 1.00 15.40 135 ASN A C 1
ATOM 1067 O O . ASN A 1 135 ? 5.360 -0.111 20.669 1.00 16.91 135 ASN A O 1
ATOM 1072 N N . VAL A 1 136 ? 6.909 0.316 22.240 1.00 11.19 136 VAL A N 1
ATOM 1073 C CA . VAL A 1 136 ? 6.070 1.279 22.934 1.00 9.24 136 VAL A CA 1
ATOM 1074 C C . VAL A 1 136 ? 6.431 2.695 22.518 1.00 11.70 136 VAL A C 1
ATOM 1075 O O . VAL A 1 136 ? 7.599 3.075 22.517 1.00 12.10 136 VAL A O 1
ATOM 1079 N N . ILE A 1 137 ? 5.416 3.464 22.144 1.00 9.67 137 ILE A N 1
ATOM 1080 C CA . ILE A 1 137 ? 5.611 4.844 21.734 1.00 9.10 137 ILE A CA 1
ATOM 1081 C C . ILE A 1 137 ? 4.864 5.705 22.737 1.00 9.72 137 ILE A C 1
ATOM 1082 O O . ILE A 1 137 ? 3.646 5.617 22.844 1.00 13.11 137 ILE A O 1
ATOM 1087 N N . ILE A 1 138 ? 5.596 6.519 23.483 1.00 8.68 138 ILE A N 1
ATOM 1088 C CA . ILE A 1 138 ? 4.980 7.400 24.467 1.00 10.25 138 ILE A CA 1
ATOM 1089 C C . ILE A 1 138 ? 4.913 8.780 23.839 1.00 11.36 138 ILE A C 1
ATOM 1090 O O . ILE A 1 138 ? 5.937 9.360 23.481 1.00 12.42 138 ILE A O 1
ATOM 1095 N N . ALA A 1 139 ? 3.702 9.305 23.706 1.00 8.42 139 ALA A N 1
ATOM 1096 C CA . ALA A 1 139 ? 3.518 10.598 23.079 1.00 13.09 139 ALA A CA 1
ATOM 1097 C C . ALA A 1 139 ? 3.138 11.727 24.021 1.00 12.22 139 ALA A C 1
ATOM 1098 O O . ALA A 1 139 ? 2.179 11.629 24.781 1.00 13.89 139 ALA A O 1
ATOM 1100 N N . ASP A 1 140 ? 3.910 12.803 23.961 1.00 12.78 140 ASP A N 1
ATOM 1101 C CA . ASP A 1 140 ? 3.639 13.997 24.748 1.00 15.30 140 ASP A CA 1
ATOM 1102 C C . ASP A 1 140 ? 4.342 15.125 24.011 1.00 12.58 140 ASP A C 1
ATOM 1103 O O . ASP A 1 140 ? 5.564 15.126 23.877 1.00 16.29 140 ASP A O 1
ATOM 1108 N N . PRO A 1 141 ? 3.569 16.092 23.504 1.00 13.87 141 PRO A N 1
ATOM 1109 C CA . PRO A 1 141 ? 4.087 17.242 22.763 1.00 12.37 141 PRO A CA 1
ATOM 1110 C C . PRO A 1 141 ? 5.260 17.973 23.404 1.00 13.65 141 PRO A C 1
ATOM 1111 O O . PRO A 1 141 ? 6.210 18.331 22.715 1.00 12.94 141 PRO A O 1
ATOM 1115 N N . MET A 1 142 ? 5.203 18.177 24.717 1.00 7.20 142 MET A N 1
ATOM 1116 C CA . MET A 1 142 ? 6.253 18.918 25.404 1.00 8.86 142 MET A CA 1
ATOM 1117 C C . MET A 1 142 ? 6.994 18.157 26.493 1.00 9.27 142 MET A C 1
ATOM 1118 O O . MET A 1 142 ? 6.387 17.486 27.319 1.00 13.23 142 MET A O 1
ATOM 1123 N N . ILE A 1 143 ? 8.315 18.278 26.492 1.00 8.91 143 ILE A N 1
ATOM 1124 C CA . ILE A 1 143 ? 9.130 17.658 27.525 1.00 8.88 143 ILE A CA 1
ATOM 1125 C C . ILE A 1 143 ? 9.966 18.795 28.097 1.00 11.95 143 ILE A C 1
ATOM 1126 O O . ILE A 1 143 ? 10.882 19.290 27.441 1.00 11.28 143 ILE A O 1
ATOM 1131 N N . ALA A 1 144 ? 9.627 19.219 29.312 1.00 11.20 144 ALA A N 1
ATOM 1132 C CA . ALA A 1 144 ? 10.314 20.324 29.971 1.00 12.40 144 ALA A CA 1
ATOM 1133 C C . ALA A 1 144 ? 11.330 19.814 30.983 1.00 13.13 144 ALA A C 1
ATOM 1134 O O . ALA A 1 144 ? 12.517 19.725 30.674 1.00 14.65 144 ALA A O 1
ATOM 1136 N N . THR A 1 145 ? 10.871 19.489 32.190 1.00 12.68 145 THR A N 1
ATOM 1137 C CA . THR A 1 145 ? 11.771 18.965 33.217 1.00 11.40 145 THR A CA 1
ATOM 1138 C C . THR A 1 145 ? 11.893 17.459 33.033 1.00 12.28 145 THR A C 1
ATOM 1139 O O . THR A 1 145 ? 12.750 16.813 33.639 1.00 14.50 145 THR A O 1
ATOM 1143 N N . ALA A 1 146 ? 11.023 16.912 32.186 1.00 11.95 146 ALA A N 1
ATOM 1144 C CA . ALA A 1 146 ? 10.986 15.481 31.895 1.00 10.84 146 ALA A CA 1
ATOM 1145 C C . ALA A 1 146 ? 10.362 14.688 33.037 1.00 11.86 146 ALA A C 1
ATOM 1146 O O . ALA A 1 146 ? 10.353 13.460 33.008 1.00 13.31 146 ALA A O 1
ATOM 1148 N N . SER A 1 147 ? 9.837 15.386 34.039 1.00 12.28 147 SER A N 1
ATOM 1149 C CA . SER A 1 147 ? 9.226 14.709 35.181 1.00 14.39 147 SER A CA 1
ATOM 1150 C C . SER A 1 147 ? 8.055 13.818 34.769 1.00 10.93 147 SER A C 1
ATOM 1151 O O . SER A 1 147 ? 7.917 12.691 35.249 1.00 12.32 147 SER A O 1
ATOM 1154 N N . THR A 1 148 ? 7.211 14.324 33.878 1.00 12.10 148 THR A N 1
ATOM 1155 C CA . THR A 1 148 ? 6.058 13.559 33.419 1.00 12.39 148 THR A CA 1
ATOM 1156 C C . THR A 1 148 ? 6.513 12.302 32.698 1.00 11.15 148 THR A C 1
ATOM 1157 O O . THR A 1 148 ? 6.037 11.202 32.986 1.00 13.42 148 THR A O 1
ATOM 1161 N N . MET A 1 149 ? 7.443 12.472 31.764 1.00 14.66 149 MET A N 1
ATOM 1162 C CA . MET A 1 149 ? 7.957 11.353 30.987 1.00 13.78 149 MET A CA 1
ATOM 1163 C C . MET A 1 149 ? 8.654 10.337 31.886 1.00 14.18 149 MET A C 1
ATOM 1164 O O . MET A 1 149 ? 8.451 9.134 31.747 1.00 16.08 149 MET A O 1
ATOM 1169 N N . LEU A 1 150 ? 9.470 10.816 32.818 1.00 16.40 150 LEU A N 1
ATOM 1170 C CA . LEU A 1 150 ? 10.167 9.906 33.714 1.00 15.05 150 LEU A CA 1
ATOM 1171 C C . LEU A 1 150 ? 9.191 9.084 34.546 1.00 17.57 150 LEU A C 1
ATOM 1172 O O . LEU A 1 150 ? 9.423 7.902 34.792 1.00 17.94 150 LEU A O 1
ATOM 1177 N N . LYS A 1 151 ? 8.093 9.698 34.974 1.00 18.15 151 LYS A N 1
ATOM 1178 C CA . LYS A 1 151 ? 7.117 8.965 35.770 1.00 22.69 151 LYS A CA 1
ATOM 1179 C C . LYS A 1 151 ? 6.439 7.896 34.923 1.00 20.49 151 LYS A C 1
ATOM 1180 O O . LYS A 1 151 ? 6.172 6.793 35.398 1.00 20.11 151 LYS A O 1
ATOM 1186 N N . VAL A 1 152 ? 6.159 8.217 33.666 1.00 20.16 152 VAL A N 1
ATOM 1187 C CA . VAL A 1 152 ? 5.535 7.245 32.780 1.00 17.21 152 VAL A CA 1
ATOM 1188 C C . VAL A 1 152 ? 6.528 6.141 32.420 1.00 19.73 152 VAL A C 1
ATOM 1189 O O . VAL A 1 152 ? 6.161 4.970 32.339 1.00 21.84 152 VAL A O 1
ATOM 1193 N N . LEU A 1 153 ? 7.787 6.516 32.217 1.00 16.41 153 LEU A N 1
ATOM 1194 C CA . LEU A 1 153 ? 8.826 5.551 31.865 1.00 22.12 153 LEU A CA 1
ATOM 1195 C C . LEU A 1 153 ? 9.138 4.539 32.962 1.00 23.41 153 LEU A C 1
ATOM 1196 O O . LEU A 1 153 ? 9.409 3.373 32.675 1.00 20.78 153 LEU A O 1
ATOM 1201 N N . GLU A 1 154 ? 9.117 4.979 34.214 1.00 26.40 154 GLU A N 1
ATOM 1202 C CA . GLU A 1 154 ? 9.421 4.070 35.312 1.00 32.27 154 GLU A CA 1
ATOM 1203 C C . GLU A 1 154 ? 8.527 2.837 35.251 1.00 31.91 154 GLU A C 1
ATOM 1204 O O . GLU A 1 154 ? 8.941 1.741 35.622 1.00 32.16 154 GLU A O 1
ATOM 1210 N N . GLU A 1 155 ? 7.305 3.021 34.764 1.00 28.98 155 GLU A N 1
ATOM 1211 C CA . GLU A 1 155 ? 6.356 1.923 34.659 1.00 28.90 155 GLU A CA 1
ATOM 1212 C C . GLU A 1 155 ? 6.527 1.132 33.361 1.00 25.26 155 GLU A C 1
ATOM 1213 O O . GLU A 1 155 ? 6.524 -0.099 33.372 1.00 18.98 155 GLU A O 1
ATOM 1219 N N . VAL A 1 156 ? 6.681 1.840 32.244 1.00 21.94 156 VAL A N 1
ATOM 1220 C CA . VAL A 1 156 ? 6.838 1.189 30.946 1.00 19.45 156 VAL A CA 1
ATOM 1221 C C . VAL A 1 156 ? 8.064 0.283 30.860 1.00 20.22 156 VAL A C 1
ATOM 1222 O O . VAL A 1 156 ? 7.998 -0.809 30.295 1.00 18.37 156 VAL A O 1
ATOM 1226 N N . VAL A 1 157 ? 9.182 0.740 31.416 1.00 19.15 157 VAL A N 1
ATOM 1227 C CA . VAL A 1 157 ? 10.414 -0.036 31.395 1.00 20.29 157 VAL A CA 1
ATOM 1228 C C . VAL A 1 157 ? 10.246 -1.396 32.072 1.00 19.00 157 VAL A C 1
ATOM 1229 O O . VAL A 1 157 ? 10.878 -2.374 31.678 1.00 19.60 157 VAL A O 1
ATOM 1233 N N . LYS A 1 158 ? 9.389 -1.461 33.086 1.00 21.23 158 LYS A N 1
ATOM 1234 C CA . LYS A 1 158 ? 9.162 -2.718 33.794 1.00 24.06 158 LYS A CA 1
ATOM 1235 C C . LYS A 1 158 ? 8.533 -3.768 32.881 1.00 24.37 158 LYS A C 1
ATOM 1236 O O . LYS A 1 158 ? 8.710 -4.967 33.098 1.00 22.95 158 LYS A O 1
ATOM 1242 N N . ALA A 1 159 ? 7.804 -3.317 31.862 1.00 20.05 159 ALA A N 1
ATOM 1243 C CA . ALA A 1 159 ? 7.156 -4.228 30.923 1.00 18.80 159 ALA A CA 1
ATOM 1244 C C . ALA A 1 159 ? 8.178 -4.864 29.990 1.00 17.35 159 ALA A C 1
ATOM 1245 O O . ALA A 1 159 ? 7.870 -5.810 29.269 1.00 21.45 159 ALA A O 1
ATOM 1247 N N . ASN A 1 160 ? 9.394 -4.329 30.001 1.00 19.08 160 ASN A N 1
ATOM 1248 C CA . ASN A 1 160 ? 10.478 -4.856 29.178 1.00 20.11 160 ASN A CA 1
ATOM 1249 C C . ASN A 1 160 ? 10.131 -4.925 27.689 1.00 18.49 160 ASN A C 1
ATOM 1250 O O . ASN A 1 160 ? 10.335 -5.954 27.040 1.00 16.93 160 ASN A O 1
ATOM 1255 N N . PRO A 1 161 ? 9.602 -3.829 27.126 1.00 16.33 161 PRO A N 1
ATOM 1256 C CA . PRO A 1 161 ? 9.252 -3.835 25.703 1.00 13.93 161 PRO A CA 1
ATOM 1257 C C . PRO A 1 161 ? 10.478 -4.007 24.817 1.00 14.87 161 PRO A C 1
ATOM 1258 O O . PRO A 1 161 ? 11.610 -3.803 25.255 1.00 16.37 161 PRO A O 1
ATOM 1262 N N . LYS A 1 162 ? 10.248 -4.390 23.570 1.00 14.70 162 LYS A N 1
ATOM 1263 C CA . LYS A 1 162 ? 11.336 -4.579 22.626 1.00 16.53 162 LYS A CA 1
ATOM 1264 C C . LYS A 1 162 ? 12.070 -3.256 22.470 1.00 15.58 162 LYS A C 1
ATOM 1265 O O . LYS A 1 162 ? 13.300 -3.200 22.463 1.00 14.34 162 LYS A O 1
ATOM 1271 N N . ARG A 1 163 ? 11.300 -2.183 22.373 1.00 14.43 163 ARG A N 1
ATOM 1272 C CA . ARG A 1 163 ? 11.877 -0.870 22.194 1.00 12.92 163 ARG A CA 1
ATOM 1273 C C . ARG A 1 163 ? 10.935 0.198 22.726 1.00 13.88 163 ARG A C 1
ATOM 1274 O O . ARG A 1 163 ? 9.719 0.014 22.761 1.00 11.20 163 ARG A O 1
ATOM 1282 N N . ILE A 1 164 ? 11.506 1.312 23.159 1.00 12.31 164 ILE A N 1
ATOM 1283 C CA . ILE A 1 164 ? 10.706 2.407 23.672 1.00 12.04 164 ILE A CA 1
ATOM 1284 C C . ILE A 1 164 ? 11.022 3.669 22.896 1.00 15.54 164 ILE A C 1
ATOM 1285 O O . ILE A 1 164 ? 12.185 4.068 22.775 1.00 11.55 164 ILE A O 1
ATOM 1290 N N . TYR A 1 165 ? 9.972 4.274 22.358 1.00 11.85 165 TYR A N 1
ATOM 1291 C CA . TYR A 1 165 ? 10.080 5.510 21.610 1.00 12.95 165 TYR A CA 1
ATOM 1292 C C . TYR A 1 165 ? 9.362 6.591 22.389 1.00 11.69 165 TYR A C 1
ATOM 1293 O O . TYR A 1 165 ? 8.312 6.343 22.980 1.00 13.90 165 TYR A O 1
ATOM 1302 N N . ILE A 1 166 ? 9.935 7.785 22.391 1.00 11.14 166 ILE A N 1
ATOM 1303 C CA . ILE A 1 166 ? 9.308 8.925 23.034 1.00 12.22 166 ILE A CA 1
ATOM 1304 C C . ILE A 1 166 ? 9.118 9.915 21.898 1.00 14.41 166 ILE A C 1
ATOM 1305 O O . ILE A 1 166 ? 10.050 10.206 21.147 1.00 12.06 166 ILE A O 1
ATOM 1310 N N . VAL A 1 167 ? 7.894 10.401 21.748 1.00 12.49 167 VAL A N 1
ATOM 1311 C CA . VAL A 1 167 ? 7.589 11.334 20.682 1.00 9.91 167 VAL A CA 1
ATOM 1312 C C . VAL A 1 167 ? 7.097 12.645 21.254 1.00 10.92 167 VAL A C 1
ATOM 1313 O O . VAL A 1 167 ? 6.060 12.700 21.916 1.00 12.30 167 VAL A O 1
ATOM 1317 N N . SER A 1 168 ? 7.855 13.701 20.996 1.00 13.24 168 SER A N 1
ATOM 1318 C CA . SER A 1 168 ? 7.499 15.028 21.467 1.00 12.44 168 SER A CA 1
ATOM 1319 C C . SER A 1 168 ? 7.675 15.987 20.306 1.00 12.05 168 SER A C 1
ATOM 1320 O O . SER A 1 168 ? 8.240 15.629 19.273 1.00 11.51 168 SER A O 1
ATOM 1323 N N . ILE A 1 169 ? 7.179 17.204 20.475 1.00 11.27 169 ILE A N 1
ATOM 1324 C CA . ILE A 1 169 ? 7.316 18.216 19.447 1.00 10.00 169 ILE A CA 1
ATOM 1325 C C . ILE A 1 169 ? 8.471 19.108 19.862 1.00 12.35 169 ILE A C 1
ATOM 1326 O O . ILE A 1 169 ? 9.331 19.454 19.055 1.00 10.00 169 ILE A O 1
ATOM 1331 N N . ILE A 1 170 ? 8.483 19.475 21.136 1.00 8.76 170 ILE A N 1
ATOM 1332 C CA . ILE A 1 170 ? 9.550 20.301 21.666 1.00 8.79 170 ILE A CA 1
ATOM 1333 C C . ILE A 1 170 ? 10.014 19.712 22.980 1.00 8.67 170 ILE A C 1
ATOM 1334 O O . ILE A 1 170 ? 9.209 19.380 23.846 1.00 10.92 170 ILE A O 1
ATOM 1339 N N . SER A 1 171 ? 11.323 19.570 23.110 1.00 9.49 171 SER A N 1
ATOM 1340 C CA . SER A 1 171 ? 11.919 19.052 24.326 1.00 10.16 171 SER A CA 1
ATOM 1341 C C . SER A 1 171 ? 12.965 20.072 24.733 1.00 12.55 171 SER A C 1
ATOM 1342 O O . SER A 1 171 ? 13.541 20.742 23.881 1.00 16.95 171 SER A O 1
ATOM 1345 N N . SER A 1 172 ? 13.201 20.208 26.030 1.00 12.33 172 SER A N 1
ATOM 1346 C CA . SER A 1 172 ? 14.203 21.153 26.496 1.00 14.75 172 SER A CA 1
ATOM 1347 C C . SER A 1 172 ? 15.528 20.407 26.525 1.00 10.49 172 SER A C 1
ATOM 1348 O O . SER A 1 172 ? 15.550 19.181 26.610 1.00 11.87 172 SER A O 1
ATOM 1351 N N . GLU A 1 173 ? 16.634 21.137 26.450 1.00 12.34 173 GLU A N 1
ATOM 1352 C CA . GLU A 1 173 ? 17.938 20.492 26.493 1.00 14.14 173 GLU A CA 1
ATOM 1353 C C . GLU A 1 173 ? 18.041 19.697 27.797 1.00 13.73 173 GLU A C 1
ATOM 1354 O O . GLU A 1 173 ? 18.502 18.557 27.809 1.00 11.25 173 GLU A O 1
ATOM 1360 N N . TYR A 1 174 ? 17.583 20.302 28.887 1.00 14.45 174 TYR A N 1
ATOM 1361 C CA . TYR A 1 174 ? 17.613 19.659 30.199 1.00 14.00 174 TYR A CA 1
ATOM 1362 C C . TYR A 1 174 ? 16.813 18.356 30.177 1.00 13.94 174 TYR A C 1
ATOM 1363 O O . TYR A 1 174 ? 17.271 17.324 30.667 1.00 16.05 174 TYR A O 1
ATOM 1372 N N . GLY A 1 175 ? 15.617 18.411 29.597 1.00 11.10 175 GLY A N 1
ATOM 1373 C CA . GLY A 1 175 ? 14.767 17.232 29.538 1.00 13.06 175 GLY A CA 1
ATOM 1374 C C . GLY A 1 175 ? 15.356 16.079 28.749 1.00 13.16 175 GLY A C 1
ATOM 1375 O O . GLY A 1 175 ? 15.325 14.929 29.194 1.00 15.07 175 GLY A O 1
ATOM 1376 N N . VAL A 1 176 ? 15.889 16.379 27.571 1.00 10.24 176 VAL A N 1
ATOM 1377 C CA . VAL A 1 176 ? 16.484 15.350 26.730 1.00 13.67 176 VAL A CA 1
ATOM 1378 C C . VAL A 1 176 ? 17.657 14.712 27.461 1.00 14.57 176 VAL A C 1
ATOM 1379 O O . VAL A 1 176 ? 17.846 13.494 27.412 1.00 13.39 176 VAL A O 1
ATOM 1383 N N . ASN A 1 177 ? 18.439 15.538 28.145 1.00 14.74 177 ASN A N 1
ATOM 1384 C CA . ASN A 1 177 ? 19.588 15.036 28.889 1.00 13.96 177 ASN A CA 1
ATOM 1385 C C . ASN A 1 177 ? 19.140 14.130 30.018 1.00 14.53 177 ASN A C 1
ATOM 1386 O O . ASN A 1 177 ? 19.710 13.061 30.229 1.00 16.82 177 ASN A O 1
ATOM 1391 N N . LYS A 1 178 ? 18.107 14.557 30.736 1.00 13.12 178 LYS A N 1
ATOM 1392 C CA . LYS A 1 178 ? 17.598 13.788 31.864 1.00 13.09 178 LYS A CA 1
ATOM 1393 C C . LYS A 1 178 ? 17.051 12.425 31.468 1.00 14.98 178 LYS A C 1
ATOM 1394 O O . LYS A 1 178 ? 17.201 11.452 32.206 1.00 17.11 178 LYS A O 1
ATOM 1400 N N . ILE A 1 179 ? 16.416 12.351 30.306 1.00 13.30 179 ILE A N 1
ATOM 1401 C CA . ILE A 1 179 ? 15.854 11.091 29.832 1.00 12.64 179 ILE A CA 1
ATOM 1402 C C . ILE A 1 179 ? 16.919 10.135 29.291 1.00 14.52 179 ILE A C 1
ATOM 1403 O O . ILE A 1 179 ? 17.023 8.992 29.737 1.00 18.42 179 ILE A O 1
ATOM 1408 N N . LEU A 1 180 ? 17.713 10.604 28.334 1.00 12.81 180 LEU A N 1
ATOM 1409 C CA . LEU A 1 180 ? 18.742 9.761 27.730 1.00 13.73 180 LEU A CA 1
ATOM 1410 C C . LEU A 1 180 ? 19.871 9.347 28.670 1.00 13.27 180 LEU A C 1
ATOM 1411 O O . LEU A 1 180 ? 20.434 8.255 28.527 1.00 14.16 180 LEU A O 1
ATOM 1416 N N . SER A 1 181 ? 20.205 10.197 29.636 1.00 13.73 181 SER A N 1
ATOM 1417 C CA . SER A 1 181 ? 21.275 9.851 30.564 1.00 13.32 181 SER A CA 1
ATOM 1418 C C . SER A 1 181 ? 20.835 8.697 31.458 1.00 17.99 181 SER A C 1
ATOM 1419 O O . SER A 1 181 ? 21.654 7.887 31.889 1.00 16.79 181 SER A O 1
ATOM 1422 N N . LYS A 1 182 ? 19.534 8.621 31.722 1.00 14.12 182 LYS A N 1
ATOM 1423 C CA . LYS A 1 182 ? 18.986 7.564 32.567 1.00 15.45 182 LYS A CA 1
ATOM 1424 C C . LYS A 1 182 ? 18.572 6.338 31.754 1.00 14.70 182 LYS A C 1
ATOM 1425 O O . LYS A 1 182 ? 18.732 5.199 32.198 1.00 14.14 182 LYS A O 1
ATOM 1431 N N . TYR A 1 183 ? 18.030 6.582 30.566 1.00 11.63 183 TYR A N 1
ATOM 1432 C CA . TYR A 1 183 ? 17.594 5.509 29.680 1.00 14.87 183 TYR A CA 1
ATOM 1433 C C . TYR A 1 183 ? 18.186 5.776 28.300 1.00 14.74 183 TYR A C 1
ATOM 1434 O O . TYR A 1 183 ? 17.477 6.170 27.370 1.00 13.74 183 TYR A O 1
ATOM 1443 N N . PRO A 1 184 ? 19.500 5.560 28.150 1.00 13.64 184 PRO A N 1
ATOM 1444 C CA . PRO A 1 184 ? 20.208 5.782 26.887 1.00 14.84 184 PRO A CA 1
ATOM 1445 C C . PRO A 1 184 ? 19.778 4.951 25.680 1.00 15.51 184 PRO A C 1
ATOM 1446 O O . PRO A 1 184 ? 20.179 5.249 24.556 1.00 19.86 184 PRO A O 1
ATOM 1450 N N . PHE A 1 185 ? 18.963 3.922 25.894 1.00 14.18 185 PHE A N 1
ATOM 1451 C CA . PHE A 1 185 ? 18.533 3.096 24.772 1.00 17.39 185 PHE A CA 1
ATOM 1452 C C . PHE A 1 185 ? 17.153 3.459 24.237 1.00 14.90 185 PHE A C 1
ATOM 1453 O O . PHE A 1 185 ? 16.666 2.850 23.285 1.00 13.53 185 PHE A O 1
ATOM 1461 N N . ILE A 1 186 ? 16.525 4.455 24.849 1.00 13.78 186 ILE A N 1
ATOM 1462 C CA . ILE A 1 186 ? 15.215 4.912 24.404 1.00 12.95 186 ILE A CA 1
ATOM 1463 C C . ILE A 1 186 ? 15.411 5.727 23.134 1.00 14.65 186 ILE A C 1
ATOM 1464 O O . ILE A 1 186 ? 16.415 6.426 22.995 1.00 12.70 186 ILE A O 1
ATOM 1469 N N . TYR A 1 187 ? 14.467 5.611 22.205 1.00 12.51 187 TYR A N 1
ATOM 1470 C CA . TYR A 1 187 ? 14.511 6.366 20.955 1.00 12.29 187 TYR A CA 1
ATOM 1471 C C . TYR A 1 187 ? 13.682 7.615 21.191 1.00 13.95 187 TYR A C 1
ATOM 1472 O O . TYR A 1 187 ? 12.453 7.552 21.233 1.00 16.23 187 TYR A O 1
ATOM 1481 N N . LEU A 1 188 ? 14.354 8.748 21.339 1.00 11.53 188 LEU A N 1
ATOM 1482 C CA . LEU A 1 188 ? 13.662 10.002 21.601 1.00 11.51 188 LEU A CA 1
ATOM 1483 C C . LEU A 1 188 ? 13.536 10.832 20.333 1.00 10.66 188 LEU A C 1
ATOM 1484 O O . LEU A 1 188 ? 14.535 11.254 19.755 1.00 12.53 188 LEU A O 1
ATOM 1489 N N . PHE A 1 189 ? 12.295 11.039 19.900 1.00 10.50 189 PHE A N 1
ATOM 1490 C CA . PHE A 1 189 ? 12.002 11.828 18.711 1.00 9.59 189 PHE A CA 1
ATOM 1491 C C . PHE A 1 189 ? 11.433 13.178 19.111 1.00 11.43 189 PHE A C 1
ATOM 1492 O O . PHE A 1 189 ? 10.573 13.271 19.987 1.00 14.31 189 PHE A O 1
ATOM 1500 N N . THR A 1 190 ? 11.909 14.226 18.459 1.00 9.85 190 THR A N 1
ATOM 1501 C CA . THR A 1 190 ? 11.426 15.562 18.755 1.00 11.52 190 THR A CA 1
ATOM 1502 C C . THR A 1 190 ? 11.674 16.409 17.514 1.00 9.99 190 THR A C 1
ATOM 1503 O O . THR A 1 190 ? 12.452 16.017 16.650 1.00 11.36 190 THR A O 1
ATOM 1507 N N . VAL A 1 191 ? 10.997 17.547 17.401 1.00 10.93 191 VAL A N 1
ATOM 1508 C CA . VAL A 1 191 ? 11.193 18.414 16.245 1.00 11.72 191 VAL A CA 1
ATOM 1509 C C . VAL A 1 191 ? 12.218 19.486 16.579 1.00 13.98 191 VAL A C 1
ATOM 1510 O O . VAL A 1 191 ? 13.045 19.860 15.748 1.00 12.86 191 VAL A O 1
ATOM 1514 N N . ALA A 1 192 ? 12.168 19.977 17.809 1.00 13.44 192 ALA A N 1
ATOM 1515 C CA . ALA A 1 192 ? 13.111 20.995 18.230 1.00 12.88 192 ALA A CA 1
ATOM 1516 C C . ALA A 1 192 ? 13.492 20.832 19.683 1.00 16.23 192 ALA A C 1
ATOM 1517 O O . ALA A 1 192 ? 12.713 20.339 20.500 1.00 15.06 192 ALA A O 1
ATOM 1519 N N . ILE A 1 193 ? 14.716 21.236 19.989 1.00 13.19 193 ILE A N 1
ATOM 1520 C CA . ILE A 1 193 ? 15.216 21.184 21.348 1.00 14.57 193 ILE A CA 1
ATOM 1521 C C . ILE A 1 193 ? 15.443 22.628 21.763 1.00 15.17 193 ILE A C 1
ATOM 1522 O O . ILE A 1 193 ? 16.349 23.291 21.254 1.00 14.04 193 ILE A O 1
ATOM 1527 N N . ASP A 1 194 ? 14.598 23.125 22.661 1.00 15.72 194 ASP A N 1
ATOM 1528 C CA . ASP A 1 194 ? 14.734 24.491 23.141 1.00 12.55 194 ASP A CA 1
ATOM 1529 C C . ASP A 1 194 ? 15.728 24.499 24.299 1.00 17.50 194 ASP A C 1
ATOM 1530 O O . ASP A 1 194 ? 15.807 23.546 25.075 1.00 16.50 194 ASP A O 1
ATOM 1535 N N . PRO A 1 195 ? 16.500 25.586 24.426 1.00 17.54 195 PRO A N 1
ATOM 1536 C CA . PRO A 1 195 ? 17.526 25.782 25.452 1.00 17.59 195 PRO A CA 1
ATOM 1537 C C . PRO A 1 195 ? 17.155 25.870 26.931 1.00 21.29 195 PRO A C 1
ATOM 1538 O O . PRO A 1 195 ? 17.910 25.389 27.773 1.00 21.65 195 PRO A O 1
ATOM 1542 N N . GLU A 1 196 ? 16.013 26.458 27.266 1.00 19.90 196 GLU A N 1
ATOM 1543 C CA . GLU A 1 196 ? 15.686 26.593 28.679 1.00 20.80 196 GLU A CA 1
ATOM 1544 C C . GLU A 1 196 ? 14.222 26.557 29.077 1.00 18.94 196 GLU A C 1
ATOM 1545 O O . GLU A 1 196 ? 13.326 26.440 28.243 1.00 16.90 196 GLU A O 1
ATOM 1551 N N . LEU A 1 197 ? 14.009 26.656 30.384 1.00 16.55 197 LEU A N 1
ATOM 1552 C CA . LEU A 1 197 ? 12.681 26.662 30.979 1.00 18.05 197 LEU A CA 1
ATOM 1553 C C . LEU A 1 197 ? 12.594 27.928 31.817 1.00 17.68 197 LEU A C 1
ATOM 1554 O O . LEU A 1 197 ? 13.620 28.478 32.213 1.00 20.33 197 LEU A O 1
ATOM 1559 N N . ASN A 1 198 ? 11.382 28.405 32.076 1.00 18.37 198 ASN A N 1
ATOM 1560 C CA . ASN A 1 198 ? 11.235 29.587 32.912 1.00 21.40 198 ASN A CA 1
ATOM 1561 C C . ASN A 1 198 ? 10.992 29.082 34.328 1.00 21.58 198 ASN A C 1
ATOM 1562 O O . ASN A 1 198 ? 10.978 27.871 34.556 1.00 19.17 198 ASN A O 1
ATOM 1567 N N . ASN A 1 199 ? 10.800 29.997 35.274 1.00 23.16 199 ASN A N 1
ATOM 1568 C CA . ASN A 1 199 ? 10.586 29.629 36.671 1.00 26.81 199 ASN A CA 1
ATOM 1569 C C . ASN A 1 199 ? 9.354 28.759 36.904 1.00 24.21 199 ASN A C 1
ATOM 1570 O O . ASN A 1 199 ? 9.242 28.100 37.937 1.00 23.07 199 ASN A O 1
ATOM 1575 N N . LYS A 1 200 ? 8.436 28.760 35.944 1.00 22.13 200 LYS A N 1
ATOM 1576 C CA . LYS A 1 200 ? 7.209 27.979 36.049 1.00 24.26 200 LYS A CA 1
ATOM 1577 C C . LYS A 1 200 ? 7.353 26.596 35.423 1.00 21.14 200 LYS A C 1
ATOM 1578 O O . LYS A 1 200 ? 6.413 25.802 35.433 1.00 19.38 200 LYS A O 1
ATOM 1584 N N . GLY A 1 201 ? 8.529 26.310 34.877 1.00 18.03 201 GLY A N 1
ATOM 1585 C CA . GLY A 1 201 ? 8.745 25.011 34.266 1.00 16.17 201 GLY A CA 1
ATOM 1586 C C . GLY A 1 201 ? 8.287 24.951 32.820 1.00 14.31 201 GLY A C 1
ATOM 1587 O O . GLY A 1 201 ? 8.175 23.871 32.247 1.00 14.98 201 GLY A O 1
ATOM 1588 N N . TYR A 1 202 ? 8.012 26.109 32.230 1.00 14.72 202 TYR A N 1
ATOM 1589 C CA . TYR A 1 202 ? 7.590 26.162 30.836 1.00 15.88 202 TYR A CA 1
ATOM 1590 C C . TYR A 1 202 ? 8.800 26.274 29.926 1.00 17.31 202 TYR A C 1
ATOM 1591 O O . TYR A 1 202 ? 9.802 26.888 30.287 1.00 17.86 202 TYR A O 1
ATOM 1600 N N . ILE A 1 203 ? 8.700 25.679 28.744 1.00 13.58 203 ILE A N 1
ATOM 1601 C CA . ILE A 1 203 ? 9.794 25.711 27.784 1.00 10.77 203 ILE A CA 1
ATOM 1602 C C . ILE A 1 203 ? 9.872 27.072 27.102 1.00 10.27 203 ILE A C 1
ATOM 1603 O O . ILE A 1 203 ? 8.854 27.650 26.726 1.00 11.99 203 ILE A O 1
ATOM 1608 N N . LEU A 1 204 ? 11.093 27.576 26.960 1.00 10.72 204 LEU A N 1
ATOM 1609 C CA . LEU A 1 204 ? 11.341 28.862 26.314 1.00 14.08 204 LEU A CA 1
ATOM 1610 C C . LEU A 1 204 ? 12.253 28.583 25.134 1.00 12.57 204 LEU A C 1
ATOM 1611 O O . LEU A 1 204 ? 13.293 27.939 25.295 1.00 15.01 204 LEU A O 1
ATOM 1616 N N . PRO A 1 205 ? 11.887 29.061 23.932 1.00 14.71 205 PRO A N 1
ATOM 1617 C CA . PRO A 1 205 ? 10.694 29.838 23.564 1.00 13.77 205 PRO A CA 1
ATOM 1618 C C . PRO A 1 205 ? 9.402 29.033 23.693 1.00 13.74 205 PRO A C 1
ATOM 1619 O O . PRO A 1 205 ? 8.328 29.593 23.909 1.00 12.88 205 PRO A O 1
ATOM 1623 N N . GLY A 1 206 ? 9.520 27.718 23.538 1.00 10.48 206 GLY A N 1
ATOM 1624 C CA . GLY A 1 206 ? 8.371 26.838 23.652 1.00 13.25 206 GLY A CA 1
ATOM 1625 C C . GLY A 1 206 ? 7.171 27.215 22.802 1.00 14.59 206 GLY A C 1
ATOM 1626 O O . GLY A 1 206 ? 7.315 27.775 21.714 1.00 16.44 206 GLY A O 1
ATOM 1627 N N . LEU A 1 207 ? 5.982 26.892 23.306 1.00 14.01 207 LEU A N 1
ATOM 1628 C CA . LEU A 1 207 ? 4.734 27.187 22.609 1.00 12.24 207 LEU A CA 1
ATOM 1629 C C . LEU A 1 207 ? 3.570 27.356 23.580 1.00 13.07 207 LEU A C 1
ATOM 1630 O O . LEU A 1 207 ? 2.417 27.436 23.161 1.00 13.28 207 LEU A O 1
ATOM 1635 N N . GLY A 1 208 ? 3.884 27.423 24.873 1.00 11.55 208 GLY A N 1
ATOM 1636 C CA . GLY A 1 208 ? 2.859 27.586 25.892 1.00 15.35 208 GLY A CA 1
ATOM 1637 C C . GLY A 1 208 ? 2.400 26.255 26.447 1.00 13.49 208 GLY A C 1
ATOM 1638 O O . GLY A 1 208 ? 3.143 25.276 26.405 1.00 16.34 208 GLY A O 1
ATOM 1639 N N . ASP A 1 209 ? 1.187 26.212 26.990 1.00 15.45 209 ASP A N 1
ATOM 1640 C CA . ASP A 1 209 ? 0.650 24.963 27.524 1.00 13.48 209 ASP A CA 1
ATOM 1641 C C . ASP A 1 209 ? 0.007 24.241 26.349 1.00 11.74 209 ASP A C 1
ATOM 1642 O O . ASP A 1 209 ? -1.005 24.694 25.821 1.00 12.56 209 ASP A O 1
ATOM 1647 N N . ALA A 1 210 ? 0.595 23.122 25.944 1.00 13.50 210 ALA A N 1
ATOM 1648 C CA . ALA A 1 210 ? 0.083 22.365 24.811 1.00 13.26 210 ALA A CA 1
ATOM 1649 C C . ALA A 1 210 ? -1.387 21.983 24.962 1.00 10.70 210 ALA A C 1
ATOM 1650 O O . ALA A 1 210 ? -2.126 21.971 23.983 1.00 12.52 210 ALA A O 1
ATOM 1652 N N . GLY A 1 211 ? -1.810 21.663 26.180 1.00 11.01 211 GLY A N 1
ATOM 1653 C CA . GLY A 1 211 ? -3.202 21.299 26.389 1.00 13.46 211 GLY A CA 1
ATOM 1654 C C . GLY A 1 211 ? -4.136 22.444 26.034 1.00 14.92 211 GLY A C 1
ATOM 1655 O O . GLY A 1 211 ? -5.105 22.272 25.291 1.00 11.39 211 GLY A O 1
ATOM 1656 N N . ASP A 1 212 ? -3.841 23.626 26.562 1.00 14.48 212 ASP A N 1
ATOM 1657 C CA . ASP A 1 212 ? -4.666 24.796 26.293 1.00 15.59 212 ASP A CA 1
ATOM 1658 C C . ASP A 1 212 ? -4.581 25.237 24.830 1.00 15.38 212 ASP A C 1
ATOM 1659 O O . ASP A 1 212 ? -5.569 25.695 24.257 1.00 11.22 212 ASP A O 1
ATOM 1664 N N . ARG A 1 213 ? -3.403 25.099 24.227 1.00 12.48 213 ARG A N 1
ATOM 1665 C CA . ARG A 1 213 ? -3.230 25.498 22.832 1.00 10.71 213 ARG A CA 1
ATOM 1666 C C . ARG A 1 213 ? -4.129 24.670 21.919 1.00 8.70 213 ARG A C 1
ATOM 1667 O O . ARG A 1 213 ? -4.650 25.163 20.921 1.00 14.87 213 ARG A O 1
ATOM 1675 N N . ALA A 1 214 ? -4.309 23.405 22.270 1.00 11.15 214 ALA A N 1
ATOM 1676 C CA . ALA A 1 214 ? -5.117 22.510 21.459 1.00 12.67 214 ALA A CA 1
ATOM 1677 C C . ALA A 1 214 ? -6.608 22.524 21.763 1.00 12.09 214 ALA A C 1
ATOM 1678 O O . ALA A 1 214 ? -7.435 22.455 20.850 1.00 12.25 214 ALA A O 1
ATOM 1680 N N . PHE A 1 215 ? -6.957 22.625 23.040 1.00 11.59 215 PHE A N 1
ATOM 1681 C CA . PHE A 1 215 ? -8.358 22.564 23.427 1.00 12.36 215 PHE A CA 1
ATOM 1682 C C . PHE A 1 215 ? -8.919 23.753 24.199 1.00 13.45 215 PHE A C 1
ATOM 1683 O O . PHE A 1 215 ? -10.071 23.721 24.632 1.00 14.50 215 PHE A O 1
ATOM 1691 N N . GLY A 1 216 ? -8.113 24.792 24.370 1.00 16.24 216 GLY A N 1
ATOM 1692 C CA . GLY A 1 216 ? -8.569 25.964 25.093 1.00 23.83 216 GLY A CA 1
ATOM 1693 C C . GLY A 1 216 ? -8.632 25.741 26.593 1.00 30.09 216 GLY A C 1
ATOM 1694 O O . GLY A 1 216 ? -8.357 24.609 27.046 1.00 33.48 216 GLY A O 1
ATOM 1696 N N . PRO B 1 2 ? 16.894 16.191 -11.510 1.00 17.40 2 PRO B N 1
ATOM 1697 C CA . PRO B 1 2 ? 17.237 15.522 -10.234 1.00 15.37 2 PRO B CA 1
ATOM 1698 C C . PRO B 1 2 ? 16.377 14.288 -10.004 1.00 15.61 2 PRO B C 1
ATOM 1699 O O . PRO B 1 2 ? 15.170 14.309 -10.246 1.00 16.09 2 PRO B O 1
ATOM 1703 N N . LEU B 1 3 ? 17.009 13.217 -9.539 1.00 11.49 3 LEU B N 1
ATOM 1704 C CA . LEU B 1 3 ? 16.307 11.972 -9.260 1.00 12.33 3 LEU B CA 1
ATOM 1705 C C . LEU B 1 3 ? 16.235 11.740 -7.752 1.00 13.69 3 LEU B C 1
ATOM 1706 O O . LEU B 1 3 ? 17.261 11.759 -7.056 1.00 10.05 3 LEU B O 1
ATOM 1711 N N . TYR B 1 4 ? 15.023 11.520 -7.257 1.00 11.87 4 TYR B N 1
ATOM 1712 C CA . TYR B 1 4 ? 14.805 11.277 -5.839 1.00 13.62 4 TYR B CA 1
ATOM 1713 C C . TYR B 1 4 ? 14.120 9.942 -5.625 1.00 13.91 4 TYR B C 1
ATOM 1714 O O . TYR B 1 4 ? 12.897 9.853 -5.702 1.00 12.71 4 TYR B O 1
ATOM 1723 N N . VAL B 1 5 ? 14.908 8.906 -5.366 1.00 10.82 5 VAL B N 1
ATOM 1724 C CA . VAL B 1 5 ? 14.354 7.585 -5.111 1.00 12.21 5 VAL B CA 1
ATOM 1725 C C . VAL B 1 5 ? 14.086 7.510 -3.612 1.00 12.75 5 VAL B C 1
ATOM 1726 O O . VAL B 1 5 ? 15.014 7.473 -2.801 1.00 13.74 5 VAL B O 1
ATOM 1730 N N . ILE B 1 6 ? 12.809 7.522 -3.249 1.00 14.00 6 ILE B N 1
ATOM 1731 C CA . ILE B 1 6 ? 12.413 7.473 -1.851 1.00 10.91 6 ILE B CA 1
ATOM 1732 C C . ILE B 1 6 ? 12.222 6.014 -1.470 1.00 14.75 6 ILE B C 1
ATOM 1733 O O . ILE B 1 6 ? 11.107 5.498 -1.465 1.00 15.26 6 ILE B O 1
ATOM 1738 N N . ASP B 1 7 ? 13.327 5.356 -1.145 1.00 15.13 7 ASP B N 1
ATOM 1739 C CA . ASP B 1 7 ? 13.299 3.944 -0.799 1.00 16.87 7 ASP B CA 1
ATOM 1740 C C . ASP B 1 7 ? 13.558 3.677 0.678 1.00 18.18 7 ASP B C 1
ATOM 1741 O O . ASP B 1 7 ? 14.413 2.864 1.028 1.00 18.01 7 ASP B O 1
ATOM 1746 N N . LYS B 1 8 ? 12.817 4.360 1.542 1.00 15.51 8 LYS B N 1
ATOM 1747 C CA . LYS B 1 8 ? 12.961 4.167 2.979 1.00 15.61 8 LYS B CA 1
ATOM 1748 C C . LYS B 1 8 ? 12.169 2.913 3.340 1.00 14.29 8 LYS B C 1
ATOM 1749 O O . LYS B 1 8 ? 11.298 2.494 2.590 1.00 11.39 8 LYS B O 1
ATOM 1755 N N . PRO B 1 9 ? 12.468 2.294 4.489 1.00 12.36 9 PRO B N 1
ATOM 1756 C CA . PRO B 1 9 ? 11.751 1.084 4.895 1.00 13.11 9 PRO B CA 1
ATOM 1757 C C . PRO B 1 9 ? 10.232 1.136 4.746 1.00 11.71 9 PRO B C 1
ATOM 1758 O O . PRO B 1 9 ? 9.634 0.219 4.191 1.00 11.59 9 PRO B O 1
ATOM 1762 N N . ILE B 1 10 ? 9.601 2.206 5.223 1.00 10.97 10 ILE B N 1
ATOM 1763 C CA . ILE B 1 10 ? 8.146 2.281 5.137 1.00 10.39 10 ILE B CA 1
ATOM 1764 C C . ILE B 1 10 ? 7.619 2.432 3.709 1.00 10.07 10 ILE B C 1
ATOM 1765 O O . ILE B 1 10 ? 6.577 1.874 3.379 1.00 11.41 10 ILE B O 1
ATOM 1770 N N . THR B 1 11 ? 8.319 3.170 2.854 1.00 10.65 11 THR B N 1
ATOM 1771 C CA . THR B 1 11 ? 7.838 3.304 1.483 1.00 8.58 11 THR B CA 1
ATOM 1772 C C . THR B 1 11 ? 8.023 1.976 0.754 1.00 9.19 11 THR B C 1
ATOM 1773 O O . THR B 1 11 ? 7.209 1.610 -0.090 1.00 9.56 11 THR B O 1
ATOM 1777 N N . LEU B 1 12 ? 9.089 1.252 1.088 1.00 10.52 12 LEU B N 1
ATOM 1778 C CA . LEU B 1 12 ? 9.335 -0.045 0.461 1.00 11.73 12 LEU B CA 1
ATOM 1779 C C . LEU B 1 12 ? 8.322 -1.062 0.982 1.00 10.99 12 LEU B C 1
ATOM 1780 O O . LEU B 1 12 ? 7.929 -1.983 0.266 1.00 12.11 12 LEU B O 1
ATOM 1785 N N . HIS B 1 13 ? 7.897 -0.893 2.230 1.00 9.56 13 HIS B N 1
ATOM 1786 C CA . HIS B 1 13 ? 6.904 -1.781 2.818 1.00 8.31 13 HIS B CA 1
ATOM 1787 C C . HIS B 1 13 ? 5.590 -1.569 2.071 1.00 8.55 13 HIS B C 1
ATOM 1788 O O . HIS B 1 13 ? 4.916 -2.526 1.682 1.00 9.61 13 HIS B O 1
ATOM 1795 N N . ILE B 1 14 ? 5.232 -0.305 1.871 1.00 10.55 14 ILE B N 1
ATOM 1796 C CA . ILE B 1 14 ? 4.005 0.029 1.166 1.00 10.70 14 ILE B CA 1
ATOM 1797 C C . ILE B 1 14 ? 4.072 -0.455 -0.283 1.00 8.04 14 ILE B C 1
ATOM 1798 O O . ILE B 1 14 ? 3.123 -1.051 -0.787 1.00 11.96 14 ILE B O 1
ATOM 1803 N N . LEU B 1 15 ? 5.198 -0.221 -0.945 1.00 7.40 15 LEU B N 1
ATOM 1804 C CA . LEU B 1 15 ? 5.357 -0.663 -2.327 1.00 8.67 15 LEU B CA 1
ATOM 1805 C C . LEU B 1 15 ? 5.152 -2.171 -2.440 1.00 10.07 15 LEU B C 1
ATOM 1806 O O . LEU B 1 15 ? 4.562 -2.655 -3.398 1.00 10.20 15 LEU B O 1
ATOM 1811 N N . THR B 1 16 ? 5.654 -2.910 -1.459 1.00 9.70 16 THR B N 1
ATOM 1812 C CA . THR B 1 16 ? 5.516 -4.358 -1.455 1.00 10.40 16 THR B CA 1
ATOM 1813 C C . THR B 1 16 ? 4.038 -4.747 -1.476 1.00 12.79 16 THR B C 1
ATOM 1814 O O . THR B 1 16 ? 3.644 -5.681 -2.175 1.00 13.90 16 THR B O 1
ATOM 1818 N N . GLN B 1 17 ? 3.219 -4.019 -0.722 1.00 10.77 17 GLN B N 1
ATOM 1819 C CA . GLN B 1 17 ? 1.788 -4.293 -0.687 1.00 9.52 17 GLN B CA 1
ATOM 1820 C C . GLN B 1 17 ? 1.176 -3.955 -2.042 1.00 11.85 17 GLN B C 1
ATOM 1821 O O . GLN B 1 17 ? 0.253 -4.626 -2.500 1.00 14.27 17 GLN B O 1
ATOM 1827 N N . LEU B 1 18 ? 1.694 -2.914 -2.685 1.00 10.77 18 LEU B N 1
ATOM 1828 C CA . LEU B 1 18 ? 1.173 -2.524 -3.986 1.00 9.68 18 LEU B CA 1
ATOM 1829 C C . LEU B 1 18 ? 1.524 -3.559 -5.051 1.00 13.46 18 LEU B C 1
ATOM 1830 O O . LEU B 1 18 ? 0.696 -3.881 -5.896 1.00 13.12 18 LEU B O 1
ATOM 1835 N N . ARG B 1 19 ? 2.751 -4.072 -5.013 1.00 11.19 19 ARG B N 1
ATOM 1836 C CA . ARG B 1 19 ? 3.177 -5.080 -5.987 1.00 11.82 19 ARG B CA 1
ATOM 1837 C C . ARG B 1 19 ? 2.430 -6.398 -5.804 1.00 14.05 19 ARG B C 1
ATOM 1838 O O . ARG B 1 19 ? 2.081 -7.058 -6.780 1.00 12.90 19 ARG B O 1
ATOM 1846 N N . ASP B 1 20 ? 2.212 -6.782 -4.549 1.00 11.65 20 ASP B N 1
ATOM 1847 C CA . ASP B 1 20 ? 1.536 -8.036 -4.218 1.00 13.66 20 ASP B CA 1
ATOM 1848 C C . ASP B 1 20 ? 0.227 -8.211 -4.986 1.00 16.12 20 ASP B C 1
ATOM 1849 O O . ASP B 1 20 ? -0.698 -7.410 -4.855 1.00 13.06 20 ASP B O 1
ATOM 1854 N N . LYS B 1 21 ? 0.148 -9.272 -5.780 1.00 16.24 21 LYS B N 1
ATOM 1855 C CA . LYS B 1 21 ? -1.048 -9.532 -6.576 1.00 19.08 21 LYS B CA 1
ATOM 1856 C C . LYS B 1 21 ? -2.297 -9.759 -5.724 1.00 16.54 21 LYS B C 1
ATOM 1857 O O . LYS B 1 21 ? -3.413 -9.524 -6.187 1.00 19.84 21 LYS B O 1
ATOM 1863 N N . TYR B 1 22 ? -2.107 -10.204 -4.484 1.00 15.85 22 TYR B N 1
ATOM 1864 C CA . TYR B 1 22 ? -3.223 -10.463 -3.573 1.00 17.41 22 TYR B CA 1
ATOM 1865 C C . TYR B 1 22 ? -3.852 -9.205 -2.967 1.00 18.76 22 TYR B C 1
ATOM 1866 O O . TYR B 1 22 ? -4.924 -9.275 -2.369 1.00 19.81 22 TYR B O 1
ATOM 1875 N N . THR B 1 23 ? -3.193 -8.062 -3.104 1.00 17.15 23 THR B N 1
ATOM 1876 C CA . THR B 1 23 ? -3.731 -6.823 -2.547 1.00 13.64 23 THR B CA 1
ATOM 1877 C C . THR B 1 23 ? -4.901 -6.329 -3.392 1.00 11.88 23 THR B C 1
ATOM 1878 O O . THR B 1 23 ? -4.720 -5.950 -4.548 1.00 11.40 23 THR B O 1
ATOM 1882 N N . ASP B 1 24 ? -6.101 -6.337 -2.812 1.00 13.33 24 ASP B N 1
ATOM 1883 C CA . ASP B 1 24 ? -7.298 -5.901 -3.530 1.00 15.73 24 ASP B CA 1
ATOM 1884 C C . ASP B 1 24 ? -7.303 -4.397 -3.779 1.00 13.10 24 ASP B C 1
ATOM 1885 O O . ASP B 1 24 ? -6.462 -3.670 -3.250 1.00 11.85 24 ASP B O 1
ATOM 1890 N N . GLN B 1 25 ? -8.265 -3.922 -4.567 1.00 13.43 25 GLN B N 1
ATOM 1891 C CA . GLN B 1 25 ? -8.308 -2.502 -4.895 1.00 12.80 25 GLN B CA 1
ATOM 1892 C C . GLN B 1 25 ? -8.469 -1.557 -3.708 1.00 12.97 25 GLN B C 1
ATOM 1893 O O . GLN B 1 25 ? -7.916 -0.461 -3.715 1.00 11.25 25 GLN B O 1
ATOM 1899 N N . ILE B 1 26 ? -9.222 -1.966 -2.694 1.00 10.44 26 ILE B N 1
ATOM 1900 C CA . ILE B 1 26 ? -9.411 -1.118 -1.523 1.00 11.36 26 ILE B CA 1
ATOM 1901 C C . ILE B 1 26 ? -8.060 -0.866 -0.855 1.00 12.39 26 ILE B C 1
ATOM 1902 O O . ILE B 1 26 ? -7.692 0.278 -0.588 1.00 10.79 26 ILE B O 1
ATOM 1907 N N . ASN B 1 27 ? -7.325 -1.943 -0.592 1.00 10.32 27 ASN B N 1
ATOM 1908 C CA . ASN B 1 27 ? -6.015 -1.832 0.041 1.00 9.77 27 ASN B CA 1
ATOM 1909 C C . ASN B 1 27 ? -4.967 -1.226 -0.880 1.00 9.32 27 ASN B C 1
ATOM 1910 O O . ASN B 1 27 ? -4.030 -0.580 -0.416 1.00 10.32 27 ASN B O 1
ATOM 1915 N N . PHE B 1 28 ? -5.129 -1.427 -2.182 1.00 10.34 28 PHE B N 1
ATOM 1916 C CA . PHE B 1 28 ? -4.200 -0.862 -3.146 1.00 8.39 28 PHE B CA 1
ATOM 1917 C C . PHE B 1 28 ? -4.342 0.663 -3.116 1.00 10.36 28 PHE B C 1
ATOM 1918 O O . PHE B 1 28 ? -3.348 1.391 -3.026 1.00 8.59 28 PHE B O 1
ATOM 1926 N N . ARG B 1 29 ? -5.578 1.148 -3.185 1.00 9.62 29 ARG B N 1
ATOM 1927 C CA . ARG B 1 29 ? -5.806 2.589 -3.163 1.00 7.39 29 ARG B CA 1
ATOM 1928 C C . ARG B 1 29 ? -5.375 3.188 -1.832 1.00 8.47 29 ARG B C 1
ATOM 1929 O O . ARG B 1 29 ? -4.801 4.273 -1.795 1.00 10.59 29 ARG B O 1
ATOM 1937 N N . LYS B 1 30 ? -5.645 2.480 -0.741 1.00 7.61 30 LYS B N 1
ATOM 1938 C CA . LYS B 1 30 ? -5.257 2.962 0.580 1.00 10.07 30 LYS B CA 1
ATOM 1939 C C . LYS B 1 30 ? -3.754 3.231 0.604 1.00 12.17 30 LYS B C 1
ATOM 1940 O O . LYS B 1 30 ? -3.301 4.262 1.099 1.00 10.87 30 LYS B O 1
ATOM 1946 N N . ASN B 1 31 ? -2.981 2.298 0.062 1.00 10.76 31 ASN B N 1
ATOM 1947 C CA . ASN B 1 31 ? -1.534 2.456 0.048 1.00 11.30 31 ASN B CA 1
ATOM 1948 C C . ASN B 1 31 ? -1.053 3.553 -0.886 1.00 11.21 31 ASN B C 1
ATOM 1949 O O . ASN B 1 31 ? -0.037 4.202 -0.615 1.00 10.02 31 ASN B O 1
ATOM 1954 N N . LEU B 1 32 ? -1.778 3.767 -1.980 1.00 8.78 32 LEU B N 1
ATOM 1955 C CA . LEU B 1 32 ? -1.422 4.825 -2.912 1.00 6.53 32 LEU B CA 1
ATOM 1956 C C . LEU B 1 32 ? -1.626 6.172 -2.225 1.00 11.32 32 LEU B C 1
ATOM 1957 O O . LEU B 1 32 ? -0.842 7.095 -2.419 1.00 8.18 32 LEU B O 1
ATOM 1962 N N . VAL B 1 33 ? -2.689 6.288 -1.433 1.00 9.10 33 VAL B N 1
ATOM 1963 C CA . VAL B 1 33 ? -2.947 7.540 -0.721 1.00 9.32 33 VAL B CA 1
ATOM 1964 C C . VAL B 1 33 ? -1.792 7.801 0.244 1.00 8.79 33 VAL B C 1
ATOM 1965 O O . VAL B 1 33 ? -1.276 8.912 0.318 1.00 8.14 33 VAL B O 1
ATOM 1969 N N . ARG B 1 34 ? -1.383 6.765 0.970 1.00 9.69 34 ARG B N 1
ATOM 1970 C CA . ARG B 1 34 ? -0.276 6.879 1.918 1.00 8.70 34 ARG B CA 1
ATOM 1971 C C . ARG B 1 34 ? 0.988 7.360 1.222 1.00 9.84 34 ARG B C 1
ATOM 1972 O O . ARG B 1 34 ? 1.703 8.222 1.737 1.00 10.78 34 ARG B O 1
ATOM 1980 N N . LEU B 1 35 ? 1.273 6.801 0.052 1.00 6.65 35 LEU B N 1
ATOM 1981 C CA . LEU B 1 35 ? 2.458 7.211 -0.681 1.00 7.44 35 LEU B CA 1
ATOM 1982 C C . LEU B 1 35 ? 2.326 8.639 -1.179 1.00 9.14 35 LEU B C 1
ATOM 1983 O O . LEU B 1 35 ? 3.317 9.353 -1.259 1.00 7.87 35 LEU B O 1
ATOM 1988 N N . GLY B 1 36 ? 1.107 9.058 -1.506 1.00 11.11 36 GLY B N 1
ATOM 1989 C CA . GLY B 1 36 ? 0.910 10.426 -1.959 1.00 10.00 36 GLY B CA 1
ATOM 1990 C C . GLY B 1 36 ? 1.303 11.383 -0.844 1.00 11.68 36 GLY B C 1
ATOM 1991 O O . GLY B 1 36 ? 1.978 12.384 -1.077 1.00 12.28 36 GLY B O 1
ATOM 1992 N N . ARG B 1 37 ? 0.875 11.070 0.375 1.00 7.33 37 ARG B N 1
ATOM 1993 C CA . ARG B 1 37 ? 1.200 11.890 1.541 1.00 10.52 37 ARG B CA 1
ATOM 1994 C C . ARG B 1 37 ? 2.708 11.891 1.781 1.00 8.19 37 ARG B C 1
ATOM 1995 O O . ARG B 1 37 ? 3.312 12.944 1.987 1.00 8.74 37 ARG B O 1
ATOM 2003 N N . ILE B 1 38 ? 3.306 10.703 1.767 1.00 7.68 38 ILE B N 1
ATOM 2004 C CA . ILE B 1 38 ? 4.742 10.570 1.998 1.00 7.13 38 ILE B CA 1
ATOM 2005 C C . ILE B 1 38 ? 5.573 11.286 0.948 1.00 7.69 38 ILE B C 1
ATOM 2006 O O . ILE B 1 38 ? 6.526 11.994 1.278 1.00 8.00 38 ILE B O 1
ATOM 2011 N N . LEU B 1 39 ? 5.231 11.103 -0.321 1.00 8.47 39 LEU B N 1
ATOM 2012 C CA . LEU B 1 39 ? 5.995 11.765 -1.362 1.00 7.47 39 LEU B CA 1
ATOM 2013 C C . LEU B 1 39 ? 5.769 13.270 -1.269 1.00 6.50 39 LEU B C 1
ATOM 2014 O O . LEU B 1 39 ? 6.671 14.049 -1.564 1.00 9.11 39 LEU B O 1
ATOM 2019 N N . GLY B 1 40 ? 4.577 13.675 -0.832 1.00 8.74 40 GLY B N 1
ATOM 2020 C CA . GLY B 1 40 ? 4.300 15.096 -0.674 1.00 9.60 40 GLY B CA 1
ATOM 2021 C C . GLY B 1 40 ? 5.210 15.661 0.405 1.00 8.47 40 GLY B C 1
ATOM 2022 O O . GLY B 1 40 ? 5.746 16.765 0.286 1.00 9.28 40 GLY B O 1
ATOM 2023 N N . TYR B 1 41 ? 5.387 14.893 1.473 1.00 7.09 41 TYR B N 1
ATOM 2024 C CA . TYR B 1 41 ? 6.257 15.290 2.576 1.00 5.67 41 TYR B CA 1
ATOM 2025 C C . TYR B 1 41 ? 7.709 15.412 2.083 1.00 12.60 41 TYR B C 1
ATOM 2026 O O . TYR B 1 41 ? 8.390 16.402 2.363 1.00 8.28 41 TYR B O 1
ATOM 2035 N N . GLU B 1 42 ? 8.180 14.411 1.342 1.00 8.71 42 GLU B N 1
ATOM 2036 C CA . GLU B 1 42 ? 9.550 14.439 0.828 1.00 9.96 42 GLU B CA 1
ATOM 2037 C C . GLU B 1 42 ? 9.752 15.624 -0.115 1.00 11.21 42 GLU B C 1
ATOM 2038 O O . GLU B 1 42 ? 10.799 16.275 -0.096 1.00 8.85 42 GLU B O 1
ATOM 2044 N N . ILE B 1 43 ? 8.752 15.899 -0.949 1.00 9.22 43 ILE B N 1
ATOM 2045 C CA . ILE B 1 43 ? 8.834 17.024 -1.877 1.00 7.05 43 ILE B CA 1
ATOM 2046 C C . ILE B 1 43 ? 8.888 18.337 -1.098 1.00 11.82 43 ILE B C 1
ATOM 2047 O O . ILE B 1 43 ? 9.697 19.217 -1.395 1.00 9.45 43 ILE B O 1
ATOM 2052 N N . SER B 1 44 ? 8.027 18.459 -0.094 1.00 9.71 44 SER B N 1
ATOM 2053 C CA . SER B 1 44 ? 7.986 19.668 0.724 1.00 9.87 44 SER B CA 1
ATOM 2054 C C . SER B 1 44 ? 9.367 20.027 1.258 1.00 12.09 44 SER B C 1
ATOM 2055 O O . SER B 1 44 ? 9.704 21.208 1.387 1.00 10.55 44 SER B O 1
ATOM 2058 N N . ASN B 1 45 ? 10.173 19.014 1.566 1.00 9.57 45 ASN B N 1
ATOM 2059 C CA . ASN B 1 45 ? 11.502 19.278 2.103 1.00 8.36 45 ASN B CA 1
ATOM 2060 C C . ASN B 1 45 ? 12.544 19.737 1.090 1.00 13.01 45 ASN B C 1
ATOM 2061 O O . ASN B 1 45 ? 13.682 20.028 1.460 1.00 14.29 45 ASN B O 1
ATOM 2066 N N . THR B 1 46 ? 12.160 19.823 -0.182 1.00 12.04 46 THR B N 1
ATOM 2067 C CA . THR B 1 46 ? 13.087 20.286 -1.215 1.00 11.92 46 THR B CA 1
ATOM 2068 C C . THR B 1 46 ? 12.697 21.694 -1.680 1.00 13.32 46 THR B C 1
ATOM 2069 O O . THR B 1 46 ? 13.387 22.303 -2.496 1.00 11.70 46 THR B O 1
ATOM 2073 N N . LEU B 1 47 ? 11.587 22.204 -1.157 1.00 13.06 47 LEU B N 1
ATOM 2074 C CA . LEU B 1 47 ? 11.109 23.533 -1.528 1.00 15.25 47 LEU B CA 1
ATOM 2075 C C . LEU B 1 47 ? 11.929 24.625 -0.850 1.00 14.75 47 LEU B C 1
ATOM 2076 O O . LEU B 1 47 ? 12.588 24.379 0.158 1.00 14.62 47 LEU B O 1
ATOM 2081 N N . ASP B 1 48 ? 11.892 25.829 -1.409 1.00 16.94 48 ASP B N 1
ATOM 2082 C CA . ASP B 1 48 ? 12.617 26.945 -0.811 1.00 19.06 48 ASP B CA 1
ATOM 2083 C C . ASP B 1 48 ? 11.832 27.373 0.416 1.00 15.88 48 ASP B C 1
ATOM 2084 O O . ASP B 1 48 ? 10.630 27.141 0.499 1.00 16.20 48 ASP B O 1
ATOM 2089 N N . TYR B 1 49 ? 12.504 27.995 1.372 1.00 14.84 49 TYR B N 1
ATOM 2090 C CA . TYR B 1 49 ? 11.806 28.453 2.557 1.00 20.11 49 TYR B CA 1
ATOM 2091 C C . TYR B 1 49 ? 12.414 29.746 3.067 1.00 22.02 49 TYR B C 1
ATOM 2092 O O . TYR B 1 49 ? 13.581 30.035 2.817 1.00 21.40 49 TYR B O 1
ATOM 2101 N N . GLU B 1 50 ? 11.608 30.533 3.767 1.00 20.86 50 GLU B N 1
ATOM 2102 C CA . GLU B 1 50 ? 12.075 31.798 4.307 1.00 22.70 50 GLU B CA 1
ATOM 2103 C C . GLU B 1 50 ? 12.145 31.734 5.819 1.00 21.56 50 GLU B C 1
ATOM 2104 O O . GLU B 1 50 ? 11.335 31.064 6.461 1.00 20.50 50 GLU B O 1
ATOM 2110 N N . ILE B 1 51 ? 13.128 32.420 6.386 1.00 19.39 51 ILE B N 1
ATOM 2111 C CA . ILE B 1 51 ? 13.266 32.458 7.828 1.00 20.42 51 ILE B CA 1
ATOM 2112 C C . ILE B 1 51 ? 12.358 33.578 8.289 1.00 19.64 51 ILE B C 1
ATOM 2113 O O . ILE B 1 51 ? 12.400 34.683 7.747 1.00 22.75 51 ILE B O 1
ATOM 2118 N N . VAL B 1 52 ? 11.520 33.284 9.274 1.00 17.81 52 VAL B N 1
ATOM 2119 C CA . VAL B 1 52 ? 10.594 34.267 9.803 1.00 16.69 52 VAL B CA 1
ATOM 2120 C C . VAL B 1 52 ? 10.710 34.328 11.316 1.00 19.33 52 VAL B C 1
ATOM 2121 O O . VAL B 1 52 ? 11.441 33.552 11.931 1.00 19.96 52 VAL B O 1
ATOM 2125 N N . GLU B 1 53 ? 9.987 35.262 11.913 1.00 18.56 53 GLU B N 1
ATOM 2126 C CA . GLU B 1 53 ? 10.004 35.408 13.353 1.00 19.63 53 GLU B CA 1
ATOM 2127 C C . GLU B 1 53 ? 8.582 35.289 13.871 1.00 21.14 53 GLU B C 1
ATOM 2128 O O . GLU B 1 53 ? 7.648 35.827 13.277 1.00 19.43 53 GLU B O 1
ATOM 2134 N N . VAL B 1 54 ? 8.416 34.557 14.965 1.00 19.22 54 VAL B N 1
ATOM 2135 C CA . VAL B 1 54 ? 7.102 34.396 15.567 1.00 21.80 54 VAL B CA 1
ATOM 2136 C C . VAL B 1 54 ? 7.232 34.593 17.063 1.00 18.71 54 VAL B C 1
ATOM 2137 O O . VAL B 1 54 ? 8.303 34.382 17.632 1.00 21.88 54 VAL B O 1
ATOM 2141 N N . GLU B 1 55 ? 6.144 35.016 17.692 1.00 15.55 55 GLU B N 1
ATOM 2142 C CA . GLU B 1 55 ? 6.144 35.222 19.127 1.00 16.54 55 GLU B CA 1
ATOM 2143 C C . GLU B 1 55 ? 5.330 34.112 19.755 1.00 13.31 55 GLU B C 1
ATOM 2144 O O . GLU B 1 55 ? 4.197 33.863 19.345 1.00 15.51 55 GLU B O 1
ATOM 2150 N N . THR B 1 56 ? 5.903 33.446 20.749 1.00 11.99 56 THR B N 1
ATOM 2151 C CA . THR B 1 56 ? 5.202 32.360 21.416 1.00 11.50 56 THR B CA 1
ATOM 2152 C C . THR B 1 56 ? 4.357 32.925 22.554 1.00 15.33 56 THR B C 1
ATOM 2153 O O . THR B 1 56 ? 4.476 34.104 22.907 1.00 17.78 56 THR B O 1
ATOM 2157 N N . PRO B 1 57 ? 3.474 32.100 23.130 1.00 15.22 57 PRO B N 1
ATOM 2158 C CA . PRO B 1 57 ? 2.629 32.569 24.231 1.00 17.31 57 PRO B CA 1
ATOM 2159 C C . PRO B 1 57 ? 3.457 33.040 25.423 1.00 18.45 57 PRO B C 1
ATOM 2160 O O . PRO B 1 57 ? 2.959 33.757 26.286 1.00 18.93 57 PRO B O 1
ATOM 2164 N N . LEU B 1 58 ? 4.720 32.633 25.463 1.00 17.74 58 LEU B N 1
ATOM 2165 C CA . LEU B 1 58 ? 5.610 33.028 26.549 1.00 19.77 58 LEU B CA 1
ATOM 2166 C C . LEU B 1 58 ? 6.057 34.474 26.378 1.00 21.41 58 LEU B C 1
ATOM 2167 O O . LEU B 1 58 ? 6.840 34.990 27.175 1.00 19.52 58 LEU B O 1
ATOM 2172 N N . GLY B 1 59 ? 5.563 35.121 25.328 1.00 17.26 59 GLY B N 1
ATOM 2173 C CA . GLY B 1 59 ? 5.918 36.508 25.087 1.00 25.41 59 GLY B CA 1
ATOM 2174 C C . GLY B 1 59 ? 7.338 36.690 24.590 1.00 26.01 59 GLY B C 1
ATOM 2175 O O . GLY B 1 59 ? 7.905 37.780 24.677 1.00 28.67 59 GLY B O 1
ATOM 2176 N N . VAL B 1 60 ? 7.921 35.617 24.072 1.00 23.44 60 VAL B N 1
ATOM 2177 C CA . VAL B 1 60 ? 9.274 35.673 23.549 1.00 25.20 60 VAL B CA 1
ATOM 2178 C C . VAL B 1 60 ? 9.235 35.428 22.049 1.00 27.51 60 VAL B C 1
ATOM 2179 O O . VAL B 1 60 ? 8.422 34.646 21.557 1.00 25.79 60 VAL B O 1
ATOM 2183 N N . LYS B 1 61 ? 10.106 36.116 21.322 1.00 23.89 61 LYS B N 1
ATOM 2184 C CA . LYS B 1 61 ? 10.170 35.959 19.881 1.00 27.74 61 LYS B CA 1
ATOM 2185 C C . LYS B 1 61 ? 11.275 34.972 19.564 1.00 28.00 61 LYS B C 1
ATOM 2186 O O . LYS B 1 61 ? 12.272 34.888 20.282 1.00 29.33 61 LYS B O 1
ATOM 2192 N N . THR B 1 62 ? 11.087 34.210 18.497 1.00 24.91 62 THR B N 1
ATOM 2193 C CA . THR B 1 62 ? 12.084 33.233 18.098 1.00 26.71 62 THR B CA 1
ATOM 2194 C C . THR B 1 62 ? 12.006 33.023 16.594 1.00 21.04 62 THR B C 1
ATOM 2195 O O . THR B 1 62 ? 11.015 33.386 15.959 1.00 21.09 62 THR B O 1
ATOM 2199 N N . LYS B 1 63 ? 13.061 32.449 16.029 1.00 24.42 63 LYS B N 1
ATOM 2200 C CA . LYS B 1 63 ? 13.120 32.206 14.596 1.00 25.88 63 LYS B CA 1
ATOM 2201 C C . LYS B 1 63 ? 12.258 31.025 14.185 1.00 24.45 63 LYS B C 1
ATOM 2202 O O . LYS B 1 63 ? 12.155 30.027 14.902 1.00 22.88 63 LYS B O 1
ATOM 2208 N N . GLY B 1 64 ? 11.637 31.153 13.021 1.00 18.01 64 GLY B N 1
ATOM 2209 C CA . GLY B 1 64 ? 10.793 30.096 12.512 1.00 21.49 64 GLY B CA 1
ATOM 2210 C C . GLY B 1 64 ? 11.049 29.905 11.034 1.00 20.51 64 GLY B C 1
ATOM 2211 O O . GLY B 1 64 ? 11.930 30.544 10.456 1.00 17.50 64 GLY B O 1
ATOM 2212 N N . VAL B 1 65 ? 10.270 29.025 10.422 1.00 18.79 65 VAL B N 1
ATOM 2213 C CA . VAL B 1 65 ? 10.400 28.734 9.006 1.00 19.09 65 VAL B CA 1
ATOM 2214 C C . VAL B 1 65 ? 9.062 28.930 8.320 1.00 16.16 65 VAL B C 1
ATOM 2215 O O . VAL B 1 65 ? 8.011 28.658 8.896 1.00 18.08 65 VAL B O 1
ATOM 2219 N N . ASP B 1 66 ? 9.106 29.414 7.088 1.00 17.20 66 ASP B N 1
ATOM 2220 C CA . ASP B 1 66 ? 7.895 29.608 6.316 1.00 19.69 66 ASP B CA 1
ATOM 2221 C C . ASP B 1 66 ? 8.171 29.192 4.879 1.00 18.96 66 ASP B C 1
ATOM 2222 O O . ASP B 1 66 ? 8.977 29.807 4.191 1.00 21.77 66 ASP B O 1
ATOM 2227 N N . ILE B 1 67 ? 7.516 28.124 4.441 1.00 18.96 67 ILE B N 1
ATOM 2228 C CA . ILE B 1 67 ? 7.688 27.646 3.078 1.00 16.90 67 ILE B CA 1
ATOM 2229 C C . ILE B 1 67 ? 6.594 28.289 2.240 1.00 18.51 67 ILE B C 1
ATOM 2230 O O . ILE B 1 67 ? 5.517 27.712 2.059 1.00 15.56 67 ILE B O 1
ATOM 2235 N N . THR B 1 68 ? 6.868 29.491 1.742 1.00 14.81 68 THR B N 1
ATOM 2236 C CA . THR B 1 68 ? 5.897 30.216 0.934 1.00 18.41 68 THR B CA 1
ATOM 2237 C C . THR B 1 68 ? 5.479 29.445 -0.313 1.00 15.87 68 THR B C 1
ATOM 2238 O O . THR B 1 68 ? 4.365 29.622 -0.801 1.00 16.64 68 THR B O 1
ATOM 2242 N N . ASP B 1 69 ? 6.367 28.596 -0.825 1.00 12.74 69 ASP B N 1
ATOM 2243 C CA . ASP B 1 69 ? 6.067 27.794 -2.015 1.00 15.40 69 ASP B CA 1
ATOM 2244 C C . ASP B 1 69 ? 4.810 26.933 -1.841 1.00 12.86 69 ASP B C 1
ATOM 2245 O O . ASP B 1 69 ? 4.213 26.494 -2.826 1.00 14.20 69 ASP B O 1
ATOM 2250 N N . LEU B 1 70 ? 4.420 26.677 -0.595 1.00 10.47 70 LEU B N 1
ATOM 2251 C CA . LEU B 1 70 ? 3.234 25.859 -0.323 1.00 15.00 70 LEU B CA 1
ATOM 2252 C C . LEU B 1 70 ? 1.960 26.528 -0.842 1.00 15.71 70 LEU B C 1
ATOM 2253 O O . LEU B 1 70 ? 0.923 25.877 -1.002 1.00 15.68 70 LEU B O 1
ATOM 2258 N N . ASN B 1 71 ? 2.046 27.828 -1.108 1.00 16.35 71 ASN B N 1
ATOM 2259 C CA . ASN B 1 71 ? 0.906 28.593 -1.611 1.00 15.88 71 ASN B CA 1
ATOM 2260 C C . ASN B 1 71 ? 0.787 28.516 -3.130 1.00 15.93 71 ASN B C 1
ATOM 2261 O O . ASN B 1 71 ? -0.258 28.851 -3.690 1.00 13.93 71 ASN B O 1
ATOM 2266 N N . ASN B 1 72 ? 1.856 28.077 -3.790 1.00 13.15 72 ASN B N 1
ATOM 2267 C CA . ASN B 1 72 ? 1.886 28.020 -5.247 1.00 15.20 72 ASN B CA 1
ATOM 2268 C C . ASN B 1 72 ? 2.158 26.633 -5.802 1.00 14.61 72 ASN B C 1
ATOM 2269 O O . ASN B 1 72 ? 3.270 26.331 -6.245 1.00 9.79 72 ASN B O 1
ATOM 2274 N N . ILE B 1 73 ? 1.129 25.802 -5.803 1.00 12.72 73 ILE B N 1
ATOM 2275 C CA . ILE B 1 73 ? 1.274 24.445 -6.282 1.00 10.85 73 ILE B CA 1
ATOM 2276 C C . ILE B 1 73 ? 0.112 24.024 -7.156 1.00 11.10 73 ILE B C 1
ATOM 2277 O O . ILE B 1 73 ? -1.045 24.350 -6.883 1.00 12.21 73 ILE B O 1
ATOM 2282 N N . VAL B 1 74 ? 0.439 23.313 -8.226 1.00 11.22 74 VAL B N 1
ATOM 2283 C CA . VAL B 1 74 ? -0.567 22.799 -9.134 1.00 9.23 74 VAL B CA 1
ATOM 2284 C C . VAL B 1 74 ? -0.288 21.314 -9.262 1.00 11.78 74 VAL B C 1
ATOM 2285 O O . VAL B 1 74 ? 0.807 20.915 -9.657 1.00 11.69 74 VAL B O 1
ATOM 2289 N N . ILE B 1 75 ? -1.269 20.495 -8.902 1.00 8.38 75 ILE B N 1
ATOM 2290 C CA . ILE B 1 75 ? -1.107 19.055 -8.988 1.00 7.98 75 ILE B CA 1
ATOM 2291 C C . ILE B 1 75 ? -1.854 18.564 -10.218 1.00 10.67 75 ILE B C 1
ATOM 2292 O O . ILE B 1 75 ? -3.020 18.899 -10.424 1.00 12.51 75 ILE B O 1
ATOM 2297 N N . ILE B 1 76 ? -1.168 17.785 -11.041 1.00 8.65 76 ILE B N 1
ATOM 2298 C CA . ILE B 1 76 ? -1.762 17.249 -12.252 1.00 11.31 76 ILE B CA 1
ATOM 2299 C C . ILE B 1 76 ? -1.949 15.748 -12.126 1.00 14.60 76 ILE B C 1
ATOM 2300 O O . ILE B 1 76 ? -0.986 14.998 -11.958 1.00 14.10 76 ILE B O 1
ATOM 2305 N N . ASN B 1 77 ? -3.205 15.326 -12.196 1.00 10.93 77 ASN B N 1
ATOM 2306 C CA . ASN B 1 77 ? -3.572 13.921 -12.109 1.00 10.84 77 ASN B CA 1
ATOM 2307 C C . ASN B 1 77 ? -3.571 13.305 -13.508 1.00 12.70 77 ASN B C 1
ATOM 2308 O O . ASN B 1 77 ? -4.443 13.617 -14.314 1.00 13.54 77 ASN B O 1
ATOM 2313 N N . ILE B 1 78 ? -2.584 12.467 -13.817 1.00 10.53 78 ILE B N 1
ATOM 2314 C CA . ILE B 1 78 ? -2.575 11.806 -15.120 1.00 12.60 78 ILE B CA 1
ATOM 2315 C C . ILE B 1 78 ? -3.569 10.663 -14.953 1.00 13.19 78 ILE B C 1
ATOM 2316 O O . ILE B 1 78 ? -3.425 9.819 -14.067 1.00 12.59 78 ILE B O 1
ATOM 2321 N N . LEU B 1 79 ? -4.588 10.657 -15.801 1.00 12.24 79 LEU B N 1
ATOM 2322 C CA . LEU B 1 79 ? -5.649 9.666 -15.729 1.00 15.19 79 LEU B CA 1
ATOM 2323 C C . LEU B 1 79 ? -5.267 8.214 -15.963 1.00 15.63 79 LEU B C 1
ATOM 2324 O O . LEU B 1 79 ? -4.834 7.837 -17.049 1.00 20.16 79 LEU B O 1
ATOM 2329 N N . ARG B 1 80 ? -5.440 7.415 -14.918 1.00 10.99 80 ARG B N 1
ATOM 2330 C CA . ARG B 1 80 ? -5.187 5.977 -14.938 1.00 13.32 80 ARG B CA 1
ATOM 2331 C C . ARG B 1 80 ? -5.437 5.461 -13.528 1.00 16.16 80 ARG B C 1
ATOM 2332 O O . ARG B 1 80 ? -6.404 4.739 -13.285 1.00 14.55 80 ARG B O 1
ATOM 2340 N N . ALA B 1 81 ? -4.572 5.853 -12.597 1.00 13.26 81 ALA B N 1
ATOM 2341 C CA . ALA B 1 81 ? -4.708 5.443 -11.208 1.00 10.58 81 ALA B CA 1
ATOM 2342 C C . ALA B 1 81 ? -4.052 6.460 -10.283 1.00 12.33 81 ALA B C 1
ATOM 2343 O O . ALA B 1 81 ? -3.538 6.104 -9.223 1.00 12.77 81 ALA B O 1
ATOM 2345 N N . ALA B 1 82 ? -4.080 7.728 -10.682 1.00 11.64 82 ALA B N 1
ATOM 2346 C CA . ALA B 1 82 ? -3.467 8.783 -9.886 1.00 12.68 82 ALA B CA 1
ATOM 2347 C C . ALA B 1 82 ? -4.414 9.426 -8.881 1.00 13.76 82 ALA B C 1
ATOM 2348 O O . ALA B 1 82 ? -3.966 10.113 -7.964 1.00 11.89 82 ALA B O 1
ATOM 2350 N N . VAL B 1 83 ? -5.717 9.215 -9.043 1.00 11.17 83 VAL B N 1
ATOM 2351 C CA . VAL B 1 83 ? -6.675 9.805 -8.113 1.00 10.05 83 VAL B CA 1
ATOM 2352 C C . VAL B 1 83 ? -6.271 9.596 -6.644 1.00 10.81 83 VAL B C 1
ATOM 2353 O O . VAL B 1 83 ? -6.276 10.543 -5.864 1.00 10.46 83 VAL B O 1
ATOM 2357 N N . PRO B 1 84 ? -5.917 8.356 -6.248 1.00 11.51 84 PRO B N 1
ATOM 2358 C CA . PRO B 1 84 ? -5.525 8.118 -4.850 1.00 10.76 84 PRO B CA 1
ATOM 2359 C C . PRO B 1 84 ? -4.189 8.774 -4.507 1.00 8.54 84 PRO B C 1
ATOM 2360 O O . PRO B 1 84 ? -3.980 9.256 -3.391 1.00 11.09 84 PRO B O 1
ATOM 2364 N N . LEU B 1 85 ? -3.282 8.785 -5.473 1.00 10.08 85 LEU B N 1
ATOM 2365 C CA . LEU B 1 85 ? -1.972 9.381 -5.272 1.00 11.19 85 LEU B CA 1
ATOM 2366 C C . LEU B 1 85 ? -2.141 10.879 -5.060 1.00 12.81 85 LEU B C 1
ATOM 2367 O O . LEU B 1 85 ? -1.516 11.468 -4.171 1.00 10.73 85 LEU B O 1
ATOM 2372 N N . VAL B 1 86 ? -2.999 11.491 -5.873 1.00 10.22 86 VAL B N 1
ATOM 2373 C CA . VAL B 1 86 ? -3.247 12.925 -5.773 1.00 10.97 86 VAL B CA 1
ATOM 2374 C C . VAL B 1 86 ? -3.999 13.279 -4.487 1.00 13.10 86 VAL B C 1
ATOM 2375 O O . VAL B 1 86 ? -3.802 14.358 -3.925 1.00 12.02 86 VAL B O 1
ATOM 2379 N N . GLU B 1 87 ? -4.858 12.375 -4.021 1.00 11.96 87 GLU B N 1
ATOM 2380 C CA . GLU B 1 87 ? -5.595 12.613 -2.782 1.00 9.83 87 GLU B CA 1
ATOM 2381 C C . GLU B 1 87 ? -4.562 12.839 -1.682 1.00 11.50 87 GLU B C 1
ATOM 2382 O O . GLU B 1 87 ? -4.686 13.756 -0.871 1.00 12.94 87 GLU B O 1
ATOM 2388 N N . GLY B 1 88 ? -3.539 11.991 -1.670 1.00 7.49 88 GLY B N 1
ATOM 2389 C CA . GLY B 1 88 ? -2.481 12.105 -0.680 1.00 7.96 88 GLY B CA 1
ATOM 2390 C C . GLY B 1 88 ? -1.666 13.376 -0.849 1.00 8.64 88 GLY B C 1
ATOM 2391 O O . GLY B 1 88 ? -1.353 14.061 0.128 1.00 9.65 88 GLY B O 1
ATOM 2392 N N . LEU B 1 89 ? -1.316 13.699 -2.090 1.00 7.80 89 LEU B N 1
ATOM 2393 C CA . LEU B 1 89 ? -0.535 14.900 -2.365 1.00 9.09 89 LEU B CA 1
ATOM 2394 C C . LEU B 1 89 ? -1.306 16.156 -1.994 1.00 7.79 89 LEU B C 1
ATOM 2395 O O . LEU B 1 89 ? -0.723 17.134 -1.527 1.00 10.89 89 LEU B O 1
ATOM 2400 N N . LEU B 1 90 ? -2.616 16.131 -2.208 1.00 7.02 90 LEU B N 1
ATOM 2401 C CA . LEU B 1 90 ? -3.445 17.285 -1.893 1.00 9.72 90 LEU B CA 1
ATOM 2402 C C . LEU B 1 90 ? -3.545 17.471 -0.376 1.00 14.79 90 LEU B C 1
ATOM 2403 O O . LEU B 1 90 ? -3.762 18.583 0.110 1.00 14.12 90 LEU B O 1
ATOM 2408 N N . LYS B 1 91 ? -3.385 16.387 0.378 1.00 11.56 91 LYS B N 1
ATOM 2409 C CA . LYS B 1 91 ? -3.416 16.505 1.831 1.00 12.18 91 LYS B CA 1
ATOM 2410 C C . LYS B 1 91 ? -2.116 17.184 2.243 1.00 12.04 91 LYS B C 1
ATOM 2411 O O . LYS B 1 91 ? -2.086 17.993 3.176 1.00 10.88 91 LYS B O 1
ATOM 2417 N N . ALA B 1 92 ? -1.043 16.854 1.530 1.00 9.71 92 ALA B N 1
ATOM 2418 C CA . ALA B 1 92 ? 0.266 17.440 1.793 1.00 8.79 92 ALA B CA 1
ATOM 2419 C C . ALA B 1 92 ? 0.310 18.902 1.358 1.00 11.01 92 ALA B C 1
ATOM 2420 O O . ALA B 1 92 ? 0.997 19.720 1.971 1.00 12.29 92 ALA B O 1
ATOM 2422 N N . PHE B 1 93 ? -0.431 19.230 0.304 1.00 11.34 93 PHE B N 1
ATOM 2423 C CA . PHE B 1 93 ? -0.452 20.593 -0.233 1.00 7.49 93 PHE B CA 1
ATOM 2424 C C . PHE B 1 93 ? -1.891 21.081 -0.393 1.00 10.27 93 PHE B C 1
ATOM 2425 O O . PHE B 1 93 ? -2.393 21.206 -1.507 1.00 11.23 93 PHE B O 1
ATOM 2433 N N . PRO B 1 94 ? -2.564 21.383 0.724 1.00 12.03 94 PRO B N 1
ATOM 2434 C CA . PRO B 1 94 ? -3.954 21.852 0.721 1.00 15.57 94 PRO B CA 1
ATOM 2435 C C . PRO B 1 94 ? -4.251 23.055 -0.165 1.00 14.24 94 PRO B C 1
ATOM 2436 O O . PRO B 1 94 ? -5.356 23.181 -0.689 1.00 13.68 94 PRO B O 1
ATOM 2440 N N . LYS B 1 95 ? -3.275 23.943 -0.331 1.00 13.67 95 LYS B N 1
ATOM 2441 C CA . LYS B 1 95 ? -3.483 25.134 -1.149 1.00 13.58 95 LYS B CA 1
ATOM 2442 C C . LYS B 1 95 ? -3.287 24.898 -2.638 1.00 14.03 95 LYS B C 1
ATOM 2443 O O . LYS B 1 95 ? -3.489 25.799 -3.453 1.00 12.07 95 LYS B O 1
ATOM 2449 N N . ALA B 1 96 ? -2.906 23.681 -3.000 1.00 11.80 96 ALA B N 1
ATOM 2450 C CA . ALA B 1 96 ? -2.686 23.367 -4.401 1.00 12.68 96 ALA B CA 1
ATOM 2451 C C . ALA B 1 96 ? -3.974 23.331 -5.214 1.00 13.82 96 ALA B C 1
ATOM 2452 O O . ALA B 1 96 ? -5.041 22.984 -4.707 1.00 13.95 96 ALA B O 1
ATOM 2454 N N . ARG B 1 97 ? -3.869 23.711 -6.480 1.00 12.36 97 ARG B N 1
ATOM 2455 C CA . ARG B 1 97 ? -5.007 23.618 -7.375 1.00 11.30 97 ARG B CA 1
ATOM 2456 C C . ARG B 1 97 ? -4.735 22.289 -8.052 1.00 12.04 97 ARG B C 1
ATOM 2457 O O . ARG B 1 97 ? -3.588 21.850 -8.107 1.00 14.56 97 ARG B O 1
ATOM 2465 N N . GLN B 1 98 ? -5.772 21.632 -8.552 1.00 10.64 98 GLN B N 1
ATOM 2466 C CA . GLN B 1 98 ? -5.578 20.328 -9.163 1.00 11.98 98 GLN B CA 1
ATOM 2467 C C . GLN B 1 98 ? -6.230 20.197 -10.523 1.00 14.73 98 GLN B C 1
ATOM 2468 O O . GLN B 1 98 ? -7.342 20.678 -10.749 1.00 17.06 98 GLN B O 1
ATOM 2474 N N . GLY B 1 99 ? -5.525 19.532 -11.428 1.00 10.13 99 GLY B N 1
ATOM 2475 C CA . GLY B 1 99 ? -6.054 19.330 -12.758 1.00 12.22 99 GLY B CA 1
ATOM 2476 C C . GLY B 1 99 ? -5.966 17.870 -13.134 1.00 13.15 99 GLY B C 1
ATOM 2477 O O . GLY B 1 99 ? -5.418 17.054 -12.391 1.00 13.45 99 GLY B O 1
ATOM 2478 N N . VAL B 1 100 ? -6.532 17.537 -14.285 1.00 13.59 100 VAL B N 1
ATOM 2479 C CA . VAL B 1 100 ? -6.501 16.178 -14.784 1.00 14.90 100 VAL B CA 1
ATOM 2480 C C . VAL B 1 100 ? -6.098 16.238 -16.245 1.00 13.15 100 VAL B C 1
ATOM 2481 O O . VAL B 1 100 ? -6.345 17.227 -16.937 1.00 13.48 100 VAL B O 1
ATOM 2485 N N . ILE B 1 101 ? -5.463 15.177 -16.711 1.00 13.86 101 ILE B N 1
ATOM 2486 C CA . ILE B 1 101 ? -5.052 15.108 -18.096 1.00 11.91 101 ILE B CA 1
ATOM 2487 C C . ILE B 1 101 ? -4.917 13.640 -18.427 1.00 12.15 101 ILE B C 1
ATOM 2488 O O . ILE B 1 101 ? -4.466 12.845 -17.605 1.00 11.99 101 ILE B O 1
ATOM 2493 N N . GLY B 1 102 ? -5.346 13.279 -19.625 1.00 11.16 102 GLY B N 1
ATOM 2494 C CA . GLY B 1 102 ? -5.267 11.899 -20.042 1.00 13.63 102 GLY B CA 1
ATOM 2495 C C . GLY B 1 102 ? -4.606 11.841 -21.396 1.00 14.31 102 GLY B C 1
ATOM 2496 O O . GLY B 1 102 ? -4.851 12.697 -22.251 1.00 16.71 102 GLY B O 1
ATOM 2497 N N . ALA B 1 103 ? -3.750 10.843 -21.582 1.00 13.75 103 ALA B N 1
ATOM 2498 C CA . ALA B 1 103 ? -3.048 10.657 -22.845 1.00 13.86 103 ALA B CA 1
ATOM 2499 C C . ALA B 1 103 ? -3.250 9.211 -23.271 1.00 17.58 103 ALA B C 1
ATOM 2500 O O . ALA B 1 103 ? -3.324 8.312 -22.430 1.00 16.46 103 ALA B O 1
ATOM 2502 N N . SER B 1 104 ? -3.331 8.986 -24.576 1.00 12.59 104 SER B N 1
ATOM 2503 C CA . SER B 1 104 ? -3.537 7.646 -25.094 1.00 16.97 104 SER B CA 1
ATOM 2504 C C . SER B 1 104 ? -2.846 7.482 -26.438 1.00 16.83 104 SER B C 1
ATOM 2505 O O . SER B 1 104 ? -2.516 8.461 -27.101 1.00 19.18 104 SER B O 1
ATOM 2508 N N . ARG B 1 105 ? -2.619 6.235 -26.828 1.00 19.18 105 ARG B N 1
ATOM 2509 C CA . ARG B 1 105 ? -2.000 5.948 -28.113 1.00 23.61 105 ARG B CA 1
ATOM 2510 C C . ARG B 1 105 ? -3.141 5.917 -29.117 1.00 27.34 105 ARG B C 1
ATOM 2511 O O . ARG B 1 105 ? -4.295 5.719 -28.740 1.00 25.96 105 ARG B O 1
ATOM 2519 N N . VAL B 1 106 ? -2.824 6.120 -30.389 1.00 32.25 106 VAL B N 1
ATOM 2520 C CA . VAL B 1 106 ? -3.841 6.106 -31.432 1.00 34.61 106 VAL B CA 1
ATOM 2521 C C . VAL B 1 106 ? -3.580 4.993 -32.440 1.00 36.78 106 VAL B C 1
ATOM 2522 O O . VAL B 1 106 ? -4.511 4.333 -32.901 1.00 42.92 106 VAL B O 1
ATOM 2526 N N . PRO B 1 114 ? 11.897 1.017 -24.308 1.00 68.21 114 PRO B N 1
ATOM 2527 C CA . PRO B 1 114 ? 11.751 0.134 -25.468 1.00 69.24 114 PRO B CA 1
ATOM 2528 C C . PRO B 1 114 ? 10.480 0.400 -26.272 1.00 69.27 114 PRO B C 1
ATOM 2529 O O . PRO B 1 114 ? 9.902 -0.516 -26.859 1.00 70.96 114 PRO B O 1
ATOM 2533 N N . LYS B 1 115 ? 10.053 1.658 -26.295 1.00 67.08 115 LYS B N 1
ATOM 2534 C CA . LYS B 1 115 ? 8.858 2.049 -27.032 1.00 64.27 115 LYS B CA 1
ATOM 2535 C C . LYS B 1 115 ? 8.747 3.564 -27.131 1.00 63.57 115 LYS B C 1
ATOM 2536 O O . LYS B 1 115 ? 8.886 4.276 -26.136 1.00 62.77 115 LYS B O 1
ATOM 2542 N N . ASP B 1 116 ? 8.500 4.051 -28.342 1.00 62.35 116 ASP B N 1
ATOM 2543 C CA . ASP B 1 116 ? 8.366 5.481 -28.578 1.00 61.04 116 ASP B CA 1
ATOM 2544 C C . ASP B 1 116 ? 7.040 5.763 -29.275 1.00 59.23 116 ASP B C 1
ATOM 2545 O O . ASP B 1 116 ? 6.853 6.829 -29.866 1.00 60.59 116 ASP B O 1
ATOM 2550 N N . MET B 1 117 ? 6.125 4.798 -29.208 1.00 55.12 117 MET B N 1
ATOM 2551 C CA . MET B 1 117 ? 4.812 4.944 -29.827 1.00 49.57 117 MET B CA 1
ATOM 2552 C C . MET B 1 117 ? 4.215 6.264 -29.351 1.00 41.90 117 MET B C 1
ATOM 2553 O O . MET B 1 117 ? 4.162 6.535 -28.153 1.00 40.24 117 MET B O 1
ATOM 2558 N N . ASP B 1 118 ? 3.775 7.085 -30.298 1.00 35.62 118 ASP B N 1
ATOM 2559 C CA . ASP B 1 118 ? 3.218 8.393 -29.985 1.00 28.77 118 ASP B CA 1
ATOM 2560 C C . ASP B 1 118 ? 1.867 8.364 -29.277 1.00 26.02 118 ASP B C 1
ATOM 2561 O O . ASP B 1 118 ? 0.961 7.619 -29.654 1.00 26.71 118 ASP B O 1
ATOM 2566 N N . VAL B 1 119 ? 1.744 9.180 -28.237 1.00 21.78 119 VAL B N 1
ATOM 2567 C CA . VAL B 1 119 ? 0.499 9.271 -27.490 1.00 20.05 119 VAL B CA 1
ATOM 2568 C C . VAL B 1 119 ? -0.052 10.674 -27.673 1.00 19.78 119 VAL B C 1
ATOM 2569 O O . VAL B 1 119 ? 0.682 11.594 -28.032 1.00 24.18 119 VAL B O 1
ATOM 2573 N N . TYR B 1 120 ? -1.348 10.837 -27.442 1.00 18.87 120 TYR B N 1
ATOM 2574 C CA . TYR B 1 120 ? -1.970 12.139 -27.582 1.00 18.26 120 TYR B CA 1
ATOM 2575 C C . TYR B 1 120 ? -2.907 12.422 -26.426 1.00 18.74 120 TYR B C 1
ATOM 2576 O O . TYR B 1 120 ? -3.536 11.513 -25.877 1.00 19.10 120 TYR B O 1
ATOM 2585 N N . ILE B 1 121 ? -2.990 13.693 -26.055 1.00 17.60 121 ILE B N 1
ATOM 2586 C CA . ILE B 1 121 ? -3.847 14.116 -24.961 1.00 18.02 121 ILE B CA 1
ATOM 2587 C C . ILE B 1 121 ? -5.306 14.092 -25.407 1.00 20.22 121 ILE B C 1
ATOM 2588 O O . ILE B 1 121 ? -5.705 14.865 -26.277 1.00 21.67 121 ILE B O 1
ATOM 2593 N N . TYR B 1 122 ? -6.096 13.201 -24.816 1.00 18.79 122 TYR B N 1
ATOM 2594 C CA . TYR B 1 122 ? -7.506 13.098 -25.175 1.00 22.60 122 TYR B CA 1
ATOM 2595 C C . TYR B 1 122 ? -8.394 13.993 -24.321 1.00 23.91 122 TYR B C 1
ATOM 2596 O O . TYR B 1 122 ? -9.502 14.349 -24.722 1.00 24.72 122 TYR B O 1
ATOM 2605 N N . TYR B 1 123 ? -7.905 14.354 -23.140 1.00 15.85 123 TYR B N 1
ATOM 2606 C CA . TYR B 1 123 ? -8.653 15.234 -22.261 1.00 16.08 123 TYR B CA 1
ATOM 2607 C C . TYR B 1 123 ? -7.713 15.973 -21.336 1.00 17.58 123 TYR B C 1
ATOM 2608 O O . TYR B 1 123 ? -6.725 15.418 -20.862 1.00 16.04 123 TYR B O 1
ATOM 2617 N N . LYS B 1 124 ? -8.039 17.228 -21.067 1.00 16.23 124 LYS B N 1
ATOM 2618 C CA . LYS B 1 124 ? -7.209 18.031 -20.201 1.00 18.41 124 LYS B CA 1
ATOM 2619 C C . LYS B 1 124 ? -7.984 19.181 -19.588 1.00 17.87 124 LYS B C 1
ATOM 2620 O O . LYS B 1 124 ? -8.721 19.891 -20.271 1.00 16.86 124 LYS B O 1
ATOM 2626 N N . LYS B 1 125 ? -7.831 19.338 -18.283 1.00 14.71 125 LYS B N 1
ATOM 2627 C CA . LYS B 1 125 ? -8.454 20.436 -17.566 1.00 12.90 125 LYS B CA 1
ATOM 2628 C C . LYS B 1 125 ? -7.492 20.761 -16.444 1.00 14.52 125 LYS B C 1
ATOM 2629 O O . LYS B 1 125 ? -7.541 20.172 -15.368 1.00 17.96 125 LYS B O 1
ATOM 2635 N N . ILE B 1 126 ? -6.601 21.701 -16.724 1.00 19.48 126 ILE B N 1
ATOM 2636 C CA . ILE B 1 126 ? -5.581 22.110 -15.776 1.00 20.21 126 ILE B CA 1
ATOM 2637 C C . ILE B 1 126 ? -5.747 23.580 -15.423 1.00 21.25 126 ILE B C 1
ATOM 2638 O O . ILE B 1 126 ? -5.938 24.420 -16.299 1.00 19.56 126 ILE B O 1
ATOM 2643 N N . PRO B 1 127 ? -5.690 23.907 -14.125 1.00 20.60 127 PRO B N 1
ATOM 2644 C CA . PRO B 1 127 ? -5.836 25.297 -13.688 1.00 22.25 127 PRO B CA 1
ATOM 2645 C C . PRO B 1 127 ? -4.673 26.140 -14.198 1.00 20.12 127 PRO B C 1
ATOM 2646 O O . PRO B 1 127 ? -3.598 25.611 -14.482 1.00 21.64 127 PRO B O 1
ATOM 2650 N N . ASP B 1 128 ? -4.892 27.444 -14.321 1.00 22.85 128 ASP B N 1
ATOM 2651 C CA . ASP B 1 128 ? -3.853 28.348 -14.798 1.00 22.53 128 ASP B CA 1
ATOM 2652 C C . ASP B 1 128 ? -2.571 28.161 -13.993 1.00 23.49 128 ASP B C 1
ATOM 2653 O O . ASP B 1 128 ? -2.595 28.171 -12.762 1.00 23.44 128 ASP B O 1
ATOM 2658 N N . ILE B 1 129 ? -1.460 27.981 -14.698 1.00 20.65 129 ILE B N 1
ATOM 2659 C CA . ILE B 1 129 ? -0.160 27.810 -14.062 1.00 22.08 129 ILE B CA 1
ATOM 2660 C C . ILE B 1 129 ? 0.581 29.138 -14.165 1.00 23.34 129 ILE B C 1
ATOM 2661 O O . ILE B 1 129 ? 0.758 29.667 -15.259 1.00 23.10 129 ILE B O 1
ATOM 2666 N N . ARG B 1 130 ? 1.004 29.676 -13.028 1.00 20.51 130 ARG B N 1
ATOM 2667 C CA . ARG B 1 130 ? 1.719 30.946 -13.016 1.00 22.51 130 ARG B CA 1
ATOM 2668 C C . ARG B 1 130 ? 3.201 30.752 -13.296 1.00 20.40 130 ARG B C 1
ATOM 2669 O O . ARG B 1 130 ? 3.910 30.099 -12.533 1.00 16.30 130 ARG B O 1
ATOM 2677 N N . ALA B 1 131 ? 3.661 31.331 -14.399 1.00 17.98 131 ALA B N 1
ATOM 2678 C CA . ALA B 1 131 ? 5.052 31.222 -14.807 1.00 15.76 131 ALA B CA 1
ATOM 2679 C C . ALA B 1 131 ? 6.015 31.721 -13.737 1.00 18.28 131 ALA B C 1
ATOM 2680 O O . ALA B 1 131 ? 5.761 32.732 -13.082 1.00 20.85 131 ALA B O 1
ATOM 2682 N N . LYS B 1 132 ? 7.115 30.991 -13.565 1.00 18.93 132 LYS B N 1
ATOM 2683 C CA . LYS B 1 132 ? 8.157 31.337 -12.600 1.00 18.26 132 LYS B CA 1
ATOM 2684 C C . LYS B 1 132 ? 7.704 31.362 -11.144 1.00 15.58 132 LYS B C 1
ATOM 2685 O O . LYS B 1 132 ? 8.492 31.683 -10.254 1.00 15.91 132 LYS B O 1
ATOM 2691 N N . VAL B 1 133 ? 6.446 31.021 -10.888 1.00 13.42 133 VAL B N 1
ATOM 2692 C CA . VAL B 1 133 ? 5.942 31.037 -9.518 1.00 14.25 133 VAL B CA 1
ATOM 2693 C C . VAL B 1 133 ? 5.453 29.671 -9.042 1.00 15.49 133 VAL B C 1
ATOM 2694 O O . VAL B 1 133 ? 5.843 29.198 -7.972 1.00 16.05 133 VAL B O 1
ATOM 2698 N N . ASP B 1 134 ? 4.608 29.036 -9.845 1.00 15.05 134 ASP B N 1
ATOM 2699 C CA . ASP B 1 134 ? 4.053 27.737 -9.481 1.00 11.84 134 ASP B CA 1
ATOM 2700 C C . ASP B 1 134 ? 4.987 26.540 -9.566 1.00 14.27 134 ASP B C 1
ATOM 2701 O O . ASP B 1 134 ? 5.819 26.437 -10.465 1.00 15.31 134 ASP B O 1
ATOM 2706 N N . ASN B 1 135 ? 4.824 25.638 -8.605 1.00 13.92 135 ASN B N 1
ATOM 2707 C CA . ASN B 1 135 ? 5.567 24.390 -8.552 1.00 11.25 135 ASN B CA 1
ATOM 2708 C C . ASN B 1 135 ? 4.538 23.377 -9.042 1.00 14.66 135 ASN B C 1
ATOM 2709 O O . ASN B 1 135 ? 3.512 23.168 -8.392 1.00 17.28 135 ASN B O 1
ATOM 2714 N N . VAL B 1 136 ? 4.789 22.766 -10.190 1.00 9.71 136 VAL B N 1
ATOM 2715 C CA . VAL B 1 136 ? 3.847 21.797 -10.730 1.00 10.31 136 VAL B CA 1
ATOM 2716 C C . VAL B 1 136 ? 4.259 20.384 -10.352 1.00 10.16 136 VAL B C 1
ATOM 2717 O O . VAL B 1 136 ? 5.419 20.005 -10.494 1.00 14.58 136 VAL B O 1
ATOM 2721 N N . ILE B 1 137 ? 3.300 19.619 -9.844 1.00 9.95 137 ILE B N 1
ATOM 2722 C CA . ILE B 1 137 ? 3.545 18.245 -9.444 1.00 9.49 137 ILE B CA 1
ATOM 2723 C C . ILE B 1 137 ? 2.678 17.354 -10.324 1.00 9.65 137 ILE B C 1
ATOM 2724 O O . ILE B 1 137 ? 1.453 17.436 -10.284 1.00 11.17 137 ILE B O 1
ATOM 2729 N N . ILE B 1 138 ? 3.327 16.513 -11.120 1.00 11.73 138 ILE B N 1
ATOM 2730 C CA . ILE B 1 138 ? 2.634 15.606 -12.021 1.00 9.74 138 ILE B CA 1
ATOM 2731 C C . ILE B 1 138 ? 2.659 14.220 -11.413 1.00 11.14 138 ILE B C 1
ATOM 2732 O O . ILE B 1 138 ? 3.727 13.652 -11.169 1.00 10.76 138 ILE B O 1
ATOM 2737 N N . ALA B 1 139 ? 1.476 13.669 -11.182 1.00 9.60 139 ALA B N 1
ATOM 2738 C CA . ALA B 1 139 ? 1.368 12.361 -10.568 1.00 9.50 139 ALA B CA 1
ATOM 2739 C C . ALA B 1 139 ? 0.881 11.249 -11.485 1.00 10.00 139 ALA B C 1
ATOM 2740 O O . ALA B 1 139 ? -0.093 11.400 -12.217 1.00 12.40 139 ALA B O 1
ATOM 2742 N N . ASP B 1 140 ? 1.584 10.127 -11.427 1.00 9.49 140 ASP B N 1
ATOM 2743 C CA . ASP B 1 140 ? 1.228 8.936 -12.181 1.00 16.18 140 ASP B CA 1
ATOM 2744 C C . ASP B 1 140 ? 2.000 7.838 -11.473 1.00 11.86 140 ASP B C 1
ATOM 2745 O O . ASP B 1 140 ? 3.230 7.841 -11.466 1.00 13.23 140 ASP B O 1
ATOM 2750 N N . PRO B 1 141 ? 1.288 6.892 -10.855 1.00 15.62 141 PRO B N 1
ATOM 2751 C CA . PRO B 1 141 ? 1.949 5.801 -10.139 1.00 12.16 141 PRO B CA 1
ATOM 2752 C C . PRO B 1 141 ? 2.970 5.005 -10.944 1.00 12.22 141 PRO B C 1
ATOM 2753 O O . PRO B 1 141 ? 3.903 4.451 -10.371 1.00 11.23 141 PRO B O 1
ATOM 2757 N N . MET B 1 142 ? 2.813 4.964 -12.265 1.00 9.30 142 MET B N 1
ATOM 2758 C CA . MET B 1 142 ? 3.732 4.199 -13.106 1.00 12.00 142 MET B CA 1
ATOM 2759 C C . MET B 1 142 ? 4.301 4.958 -14.304 1.00 13.64 142 MET B C 1
ATOM 2760 O O . MET B 1 142 ? 3.573 5.628 -15.035 1.00 16.87 142 MET B O 1
ATOM 2765 N N . ILE B 1 143 ? 5.612 4.845 -14.499 1.00 12.16 143 ILE B N 1
ATOM 2766 C CA . ILE B 1 143 ? 6.278 5.467 -15.639 1.00 11.84 143 ILE B CA 1
ATOM 2767 C C . ILE B 1 143 ? 6.987 4.317 -16.344 1.00 12.11 143 ILE B C 1
ATOM 2768 O O . ILE B 1 143 ? 7.994 3.805 -15.859 1.00 9.50 143 ILE B O 1
ATOM 2773 N N . ALA B 1 144 ? 6.446 3.904 -17.484 1.00 11.34 144 ALA B N 1
ATOM 2774 C CA . ALA B 1 144 ? 7.013 2.784 -18.225 1.00 12.75 144 ALA B CA 1
ATOM 2775 C C . ALA B 1 144 ? 7.851 3.259 -19.396 1.00 14.06 144 ALA B C 1
ATOM 2776 O O . ALA B 1 144 ? 9.061 3.414 -19.269 1.00 12.46 144 ALA B O 1
ATOM 2778 N N . THR B 1 145 ? 7.214 3.486 -20.540 1.00 13.01 145 THR B N 1
ATOM 2779 C CA . THR B 1 145 ? 7.947 3.957 -21.708 1.00 13.28 145 THR B CA 1
ATOM 2780 C C . THR B 1 145 ? 8.158 5.460 -21.567 1.00 14.43 145 THR B C 1
ATOM 2781 O O . THR B 1 145 ? 8.968 6.057 -22.277 1.00 13.29 145 THR B O 1
ATOM 2785 N N . ALA B 1 146 ? 7.409 6.058 -20.645 1.00 12.87 146 ALA B N 1
ATOM 2786 C CA . ALA B 1 146 ? 7.471 7.490 -20.369 1.00 9.94 146 ALA B CA 1
ATOM 2787 C C . ALA B 1 146 ? 6.814 8.327 -21.459 1.00 10.03 146 ALA B C 1
ATOM 2788 O O . ALA B 1 146 ? 6.855 9.554 -21.407 1.00 10.91 146 ALA B O 1
ATOM 2790 N N . SER B 1 147 ? 6.206 7.672 -22.443 1.00 12.98 147 SER B N 1
ATOM 2791 C CA . SER B 1 147 ? 5.544 8.399 -23.523 1.00 13.16 147 SER B CA 1
ATOM 2792 C C . SER B 1 147 ? 4.457 9.307 -22.961 1.00 13.55 147 SER B C 1
ATOM 2793 O O . SER B 1 147 ? 4.311 10.456 -23.374 1.00 14.48 147 SER B O 1
ATOM 2796 N N . THR B 1 148 ? 3.692 8.784 -22.013 1.00 13.89 148 THR B N 1
ATOM 2797 C CA . THR B 1 148 ? 2.621 9.557 -21.406 1.00 13.94 148 THR B CA 1
ATOM 2798 C C . THR B 1 148 ? 3.181 10.748 -20.644 1.00 14.39 148 THR B C 1
ATOM 2799 O O . THR B 1 148 ? 2.764 11.882 -20.863 1.00 12.90 148 THR B O 1
ATOM 2803 N N . MET B 1 149 ? 4.136 10.495 -19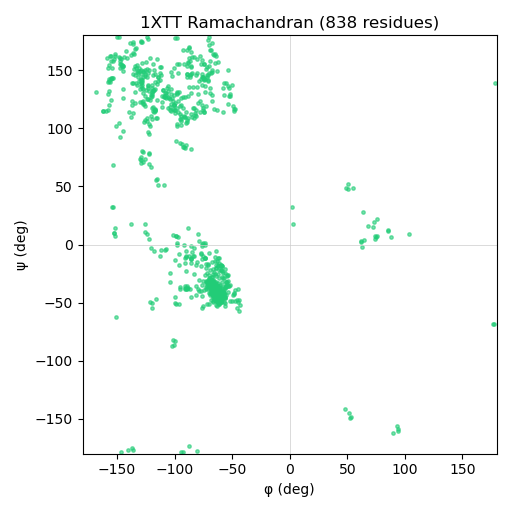.758 1.00 13.24 149 MET B N 1
ATOM 2804 C CA . MET B 1 149 ? 4.727 11.574 -18.980 1.00 13.90 149 MET B CA 1
ATOM 2805 C C . MET B 1 149 ? 5.377 12.628 -19.878 1.00 16.74 149 MET B C 1
ATOM 2806 O O . MET B 1 149 ? 5.241 13.823 -19.628 1.00 12.51 149 MET B O 1
ATOM 2811 N N . LEU B 1 150 ? 6.084 12.195 -20.922 1.00 13.46 150 LEU B N 1
ATOM 2812 C CA . LEU B 1 150 ? 6.729 13.151 -21.815 1.00 13.56 150 LEU B CA 1
ATOM 2813 C C . LEU B 1 150 ? 5.696 14.009 -22.531 1.00 14.53 150 LEU B C 1
ATOM 2814 O O . LEU B 1 150 ? 5.892 15.211 -22.706 1.00 13.69 150 LEU B O 1
ATOM 2819 N N . LYS B 1 151 ? 4.590 13.396 -22.939 1.00 13.44 151 LYS B N 1
ATOM 2820 C CA . LYS B 1 151 ? 3.543 14.142 -23.621 1.00 17.31 151 LYS B CA 1
ATOM 2821 C C . LYS B 1 151 ? 2.947 15.201 -22.699 1.00 14.83 151 LYS B C 1
ATOM 2822 O O . LYS B 1 151 ? 2.697 16.331 -23.122 1.00 16.14 151 LYS B O 1
ATOM 2828 N N . VAL B 1 152 ? 2.724 14.839 -21.438 1.00 15.36 152 VAL B N 1
ATOM 2829 C CA . VAL B 1 152 ? 2.170 15.778 -20.470 1.00 15.82 152 VAL B CA 1
ATOM 2830 C C . VAL B 1 152 ? 3.178 16.885 -20.189 1.00 15.31 152 VAL B C 1
ATOM 2831 O O . VAL B 1 152 ? 2.813 18.056 -20.102 1.00 16.63 152 VAL B O 1
ATOM 2835 N N . LEU B 1 153 ? 4.448 16.508 -20.054 1.00 16.21 153 LEU B N 1
ATOM 2836 C CA . LEU B 1 153 ? 5.508 17.474 -19.784 1.00 16.79 153 LEU B CA 1
ATOM 2837 C C . LEU B 1 153 ? 5.616 18.503 -20.896 1.00 16.28 153 LEU B C 1
ATOM 2838 O O . LEU B 1 153 ? 5.866 19.679 -20.641 1.00 19.06 153 LEU B O 1
ATOM 2843 N N . GLU B 1 154 ? 5.427 18.052 -22.131 1.00 18.85 154 GLU B N 1
ATOM 2844 C CA . GLU B 1 154 ? 5.492 18.937 -23.284 1.00 22.48 154 GLU B CA 1
ATOM 2845 C C . GLU B 1 154 ? 4.536 20.098 -23.058 1.00 22.07 154 GLU B C 1
ATOM 2846 O O . GLU B 1 154 ? 4.854 21.250 -23.348 1.00 23.89 154 GLU B O 1
ATOM 2852 N N . GLU B 1 155 ? 3.369 19.780 -22.514 1.00 22.73 155 GLU B N 1
ATOM 2853 C CA . GLU B 1 155 ? 2.344 20.770 -22.232 1.00 26.63 155 GLU B CA 1
ATOM 2854 C C . GLU B 1 155 ? 2.745 21.645 -21.047 1.00 26.30 155 GLU B C 1
ATOM 2855 O O . GLU B 1 155 ? 2.727 22.873 -21.131 1.00 21.97 155 GLU B O 1
ATOM 2861 N N . VAL B 1 156 ? 3.116 20.999 -19.947 1.00 19.63 156 VAL B N 1
ATOM 2862 C CA . VAL B 1 156 ? 3.501 21.697 -18.724 1.00 20.06 156 VAL B CA 1
ATOM 2863 C C . VAL B 1 156 ? 4.705 22.624 -18.855 1.00 20.16 156 VAL B C 1
ATOM 2864 O O . VAL B 1 156 ? 4.677 23.746 -18.351 1.00 20.95 156 VAL B O 1
ATOM 2868 N N . VAL B 1 157 ? 5.760 22.169 -19.523 1.00 18.82 157 VAL B N 1
ATOM 2869 C CA . VAL B 1 157 ? 6.948 22.999 -19.674 1.00 20.77 157 VAL B CA 1
ATOM 2870 C C . VAL B 1 157 ? 6.651 24.330 -20.362 1.00 24.98 157 VAL B C 1
ATOM 2871 O O . VAL B 1 157 ? 7.379 25.300 -20.174 1.00 23.21 157 VAL B O 1
ATOM 2875 N N . LYS B 1 158 ? 5.578 24.375 -21.148 1.00 25.61 158 LYS B N 1
ATOM 2876 C CA . LYS B 1 158 ? 5.190 25.598 -21.850 1.00 29.21 158 LYS B CA 1
ATOM 2877 C C . LYS B 1 158 ? 4.790 26.694 -20.873 1.00 29.18 158 LYS B C 1
ATOM 2878 O O . LYS B 1 158 ? 5.023 27.878 -21.125 1.00 26.88 158 LYS B O 1
ATOM 2884 N N . ALA B 1 159 ? 4.178 26.292 -19.762 1.00 24.71 159 ALA B N 1
ATOM 2885 C CA . ALA B 1 159 ? 3.730 27.234 -18.743 1.00 22.44 159 ALA B CA 1
ATOM 2886 C C . ALA B 1 159 ? 4.893 27.866 -17.989 1.00 18.72 159 ALA B C 1
ATOM 2887 O O . ALA B 1 159 ? 4.698 28.770 -17.178 1.00 24.83 159 ALA B O 1
ATOM 2889 N N . ASN B 1 160 ? 6.098 27.378 -18.253 1.00 18.53 160 ASN B N 1
ATOM 2890 C CA . ASN B 1 160 ? 7.301 27.896 -17.616 1.00 20.63 160 ASN B CA 1
ATOM 2891 C C . ASN B 1 160 ? 7.170 28.008 -16.093 1.00 17.98 160 ASN B C 1
ATOM 2892 O O . ASN B 1 160 ? 7.495 29.043 -15.508 1.00 18.07 160 ASN B O 1
ATOM 2897 N N . PRO B 1 161 ? 6.695 26.943 -15.428 1.00 18.12 161 PRO B N 1
ATOM 2898 C CA . PRO B 1 161 ? 6.555 27.005 -13.971 1.00 14.84 161 PRO B CA 1
ATOM 2899 C C . PRO B 1 161 ? 7.897 27.132 -13.254 1.00 16.03 161 PRO B C 1
ATOM 2900 O O . PRO B 1 161 ? 8.952 26.892 -13.839 1.00 17.49 161 PRO B O 1
ATOM 2904 N N . LYS B 1 162 ? 7.851 27.523 -11.987 1.00 12.74 162 LYS B N 1
ATOM 2905 C CA . LYS B 1 162 ? 9.071 27.665 -11.205 1.00 16.29 162 LYS B CA 1
ATOM 2906 C C . LYS B 1 162 ? 9.794 26.322 -11.135 1.00 14.70 162 LYS B C 1
ATOM 2907 O O . LYS B 1 162 ? 11.003 26.238 -11.351 1.00 13.75 162 LYS B O 1
ATOM 2913 N N . ARG B 1 163 ? 9.040 25.271 -10.843 1.00 12.85 163 ARG B N 1
ATOM 2914 C CA . ARG B 1 163 ? 9.599 23.930 -10.755 1.00 12.89 163 ARG B CA 1
ATOM 2915 C C . ARG B 1 163 ? 8.597 22.888 -11.214 1.00 11.81 163 ARG B C 1
ATOM 2916 O O . ARG B 1 163 ? 7.386 23.103 -11.169 1.00 13.67 163 ARG B O 1
ATOM 2924 N N . ILE B 1 164 ? 9.115 21.751 -11.654 1.00 11.77 164 ILE B N 1
ATOM 2925 C CA . ILE B 1 164 ? 8.261 20.656 -12.071 1.00 10.44 164 ILE B CA 1
ATOM 2926 C C . ILE B 1 164 ? 8.712 19.412 -11.322 1.00 10.94 164 ILE B C 1
ATOM 2927 O O . ILE B 1 164 ? 9.889 19.041 -11.361 1.00 9.84 164 ILE B O 1
ATOM 2932 N N . TYR B 1 165 ? 7.768 18.806 -10.611 1.00 9.09 165 TYR B N 1
ATOM 2933 C CA . TYR B 1 165 ? 8.004 17.590 -9.857 1.00 9.33 165 TYR B CA 1
ATOM 2934 C C . TYR B 1 165 ? 7.172 16.498 -10.499 1.00 9.86 165 TYR B C 1
ATOM 2935 O O . TYR B 1 165 ? 6.070 16.748 -10.989 1.00 11.32 165 TYR B O 1
ATOM 2944 N N . ILE B 1 166 ? 7.713 15.292 -10.510 1.00 8.67 166 ILE B N 1
ATOM 2945 C CA . ILE B 1 166 ? 6.995 14.148 -11.028 1.00 10.58 166 ILE B CA 1
ATOM 2946 C C . ILE B 1 166 ? 6.895 13.210 -9.839 1.00 10.69 166 ILE B C 1
ATOM 2947 O O . ILE B 1 166 ? 7.880 12.978 -9.135 1.00 12.33 166 ILE B O 1
ATOM 2952 N N . VAL B 1 167 ? 5.692 12.715 -9.581 1.00 10.12 167 VAL B N 1
ATOM 2953 C CA . VAL B 1 167 ? 5.479 11.793 -8.480 1.00 9.52 167 VAL B CA 1
ATOM 2954 C C . VAL B 1 167 ? 4.994 10.474 -9.061 1.00 13.33 167 VAL B C 1
ATOM 2955 O O . VAL B 1 167 ? 3.914 10.397 -9.647 1.00 13.27 167 VAL B O 1
ATOM 2959 N N . SER B 1 168 ? 5.819 9.446 -8.910 1.00 13.58 168 SER B N 1
ATOM 2960 C CA . SER B 1 168 ? 5.493 8.114 -9.395 1.00 13.35 168 SER B CA 1
ATOM 2961 C C . SER B 1 168 ? 5.861 7.119 -8.309 1.00 11.28 168 SER B C 1
ATOM 2962 O O . SER B 1 168 ? 6.596 7.448 -7.377 1.00 10.39 168 SER B O 1
ATOM 2965 N N . ILE B 1 169 ? 5.339 5.905 -8.416 1.00 9.43 169 ILE B N 1
ATOM 2966 C CA . ILE B 1 169 ? 5.648 4.881 -7.435 1.00 10.71 169 ILE B CA 1
ATOM 2967 C C . ILE B 1 169 ? 6.742 4.006 -8.030 1.00 10.64 169 ILE B C 1
ATOM 2968 O O . ILE B 1 169 ? 7.762 3.752 -7.395 1.00 10.98 169 ILE B O 1
ATOM 2973 N N . ILE B 1 170 ? 6.518 3.541 -9.251 1.00 11.30 170 ILE B N 1
ATOM 2974 C CA . ILE B 1 170 ? 7.509 2.723 -9.936 1.00 8.67 170 ILE B CA 1
ATOM 2975 C C . ILE B 1 170 ? 7.812 3.340 -11.289 1.00 12.37 170 ILE B C 1
ATOM 2976 O O . ILE B 1 170 ? 6.906 3.630 -12.069 1.00 11.11 170 ILE B O 1
ATOM 2981 N N . SER B 1 171 ? 9.093 3.556 -11.554 1.00 8.76 171 SER B N 1
ATOM 2982 C CA . SER B 1 171 ? 9.530 4.113 -12.822 1.00 11.84 171 SER B CA 1
ATOM 2983 C C . SER B 1 171 ? 10.511 3.112 -13.413 1.00 11.37 171 SER B C 1
ATOM 2984 O O . SER B 1 171 ? 11.221 2.434 -12.674 1.00 14.69 171 SER B O 1
ATOM 2987 N N . SER B 1 172 ? 10.544 3.006 -14.735 1.00 10.80 172 SER B N 1
ATOM 2988 C CA . SER B 1 172 ? 11.472 2.086 -15.380 1.00 11.53 172 SER B CA 1
ATOM 2989 C C . SER B 1 172 ? 12.797 2.822 -15.546 1.00 12.17 172 SER B C 1
ATOM 2990 O O . SER B 1 172 ? 12.817 4.050 -15.609 1.00 11.88 172 SER B O 1
ATOM 2993 N N . GLU B 1 173 ? 13.900 2.082 -15.600 1.00 11.60 173 GLU B N 1
ATOM 2994 C CA . GLU B 1 173 ? 15.205 2.706 -15.800 1.00 10.11 173 GLU B CA 1
ATOM 2995 C C . GLU B 1 173 ? 15.141 3.498 -17.104 1.00 10.91 173 GLU B C 1
ATOM 2996 O O . GLU B 1 173 ? 15.616 4.631 -17.190 1.00 11.05 173 GLU B O 1
ATOM 3002 N N . TYR B 1 174 ? 14.535 2.887 -18.117 1.00 12.20 174 TYR B N 1
ATOM 3003 C CA . TYR B 1 174 ? 14.390 3.519 -19.422 1.00 11.67 174 TYR B CA 1
ATOM 3004 C C . TYR B 1 174 ? 13.664 4.858 -19.314 1.00 11.96 174 TYR B C 1
ATOM 3005 O O . TYR B 1 174 ? 14.122 5.871 -19.846 1.00 12.53 174 TYR B O 1
ATOM 3014 N N . GLY B 1 175 ? 12.529 4.855 -18.620 1.00 9.94 175 GLY B N 1
ATOM 3015 C CA . GLY B 1 175 ? 11.746 6.069 -18.470 1.00 15.10 175 GLY B CA 1
ATOM 3016 C C . GLY B 1 175 ? 12.446 7.144 -17.666 1.00 14.61 175 GLY B C 1
ATOM 3017 O O . GLY B 1 175 ? 12.368 8.328 -17.992 1.00 13.01 175 GLY B O 1
ATOM 3018 N N . VAL B 1 176 ? 13.127 6.738 -16.604 1.00 14.74 176 VAL B N 1
ATOM 3019 C CA . VAL B 1 176 ? 13.841 7.696 -15.772 1.00 13.65 176 VAL B CA 1
ATOM 3020 C C . VAL B 1 176 ? 14.887 8.426 -16.600 1.00 15.20 176 VAL B C 1
ATOM 3021 O O . VAL B 1 176 ? 14.979 9.652 -16.577 1.00 11.30 176 VAL B O 1
ATOM 3025 N N . ASN B 1 177 ? 15.682 7.659 -17.330 1.00 11.64 177 ASN B N 1
ATOM 3026 C CA . ASN B 1 177 ? 16.720 8.245 -18.154 1.00 13.66 177 ASN B CA 1
ATOM 3027 C C . ASN B 1 177 ? 16.154 9.106 -19.274 1.00 14.54 177 ASN B C 1
ATOM 3028 O O . ASN B 1 177 ? 16.661 10.191 -19.538 1.00 13.52 177 ASN B O 1
ATOM 3033 N N . LYS B 1 178 ? 15.091 8.641 -19.921 1.00 13.17 178 LYS B N 1
ATOM 3034 C CA . LYS B 1 178 ? 14.506 9.401 -21.020 1.00 12.14 178 LYS B CA 1
ATOM 3035 C C . LYS B 1 178 ? 13.961 10.753 -20.571 1.00 12.17 178 LYS B C 1
ATOM 3036 O O . LYS B 1 178 ? 14.161 11.769 -21.239 1.00 13.94 178 LYS B O 1
ATOM 3042 N N . ILE B 1 179 ? 13.283 10.768 -19.430 1.00 10.43 179 ILE B N 1
ATOM 3043 C CA . ILE B 1 179 ? 12.708 12.002 -18.908 1.00 12.91 179 ILE B CA 1
ATOM 3044 C C . ILE B 1 179 ? 13.768 12.980 -18.408 1.00 11.47 179 ILE B C 1
ATOM 3045 O O . ILE B 1 179 ? 13.775 14.149 -18.790 1.00 10.96 179 ILE B O 1
ATOM 3050 N N . LEU B 1 180 ? 14.667 12.501 -17.555 1.00 10.06 180 LEU B N 1
ATOM 3051 C CA . LEU B 1 180 ? 15.690 13.377 -17.000 1.00 10.44 180 LEU B CA 1
ATOM 3052 C C . LEU B 1 180 ? 16.768 13.805 -17.993 1.00 14.27 180 LEU B C 1
ATOM 3053 O O . LEU B 1 180 ? 17.497 14.762 -17.744 1.00 15.26 180 LEU B O 1
ATOM 3058 N N . SER B 1 181 ? 16.872 13.107 -19.119 1.00 15.49 181 SER B N 1
ATOM 3059 C CA . SER B 1 181 ? 17.852 13.487 -20.133 1.00 13.59 181 SER B CA 1
ATOM 3060 C C . SER B 1 181 ? 17.284 14.646 -20.934 1.00 13.38 181 SER B C 1
ATOM 3061 O O . SER B 1 181 ? 17.998 15.576 -21.295 1.00 18.30 181 SER B O 1
ATOM 3064 N N . LYS B 1 182 ? 15.984 14.591 -21.198 1.00 14.23 182 LYS B N 1
ATOM 3065 C CA . LYS B 1 182 ? 15.321 15.641 -21.960 1.00 15.24 182 LYS B CA 1
ATOM 3066 C C . LYS B 1 182 ? 15.069 16.876 -21.099 1.00 16.79 182 LYS B C 1
ATOM 3067 O O . LYS B 1 182 ? 15.241 18.004 -21.556 1.00 16.08 182 LYS B O 1
ATOM 3073 N N . TYR B 1 183 ? 14.669 16.657 -19.850 1.00 13.99 183 TYR B N 1
ATOM 3074 C CA . TYR B 1 183 ? 14.391 17.756 -18.927 1.00 16.88 183 TYR B CA 1
ATOM 3075 C C . TYR B 1 183 ? 15.178 17.538 -17.640 1.00 13.81 183 TYR B C 1
ATOM 3076 O O . TYR B 1 183 ? 14.628 17.093 -16.635 1.00 14.08 183 TYR B O 1
ATOM 3085 N N . PRO B 1 184 ? 16.476 17.868 -17.650 1.00 15.57 184 PRO B N 1
ATOM 3086 C CA . PRO B 1 184 ? 17.336 17.695 -16.477 1.00 14.57 184 PRO B CA 1
ATOM 3087 C C . PRO B 1 184 ? 16.965 18.510 -15.239 1.00 17.23 184 PRO B C 1
ATOM 3088 O O . PRO B 1 184 ? 17.444 18.226 -14.142 1.00 17.54 184 PRO B O 1
ATOM 3092 N N . PHE B 1 185 ? 16.104 19.505 -15.414 1.00 12.54 185 PHE B N 1
ATOM 3093 C CA . PHE B 1 185 ? 15.684 20.369 -14.315 1.00 13.36 185 PHE B CA 1
ATOM 3094 C C . PHE B 1 185 ? 14.507 19.811 -13.518 1.00 15.55 185 PHE B C 1
ATOM 3095 O O . PHE B 1 185 ? 14.192 20.306 -12.434 1.00 17.61 185 PHE B O 1
ATOM 3103 N N . ILE B 1 186 ? 13.863 18.782 -14.055 1.00 11.97 186 ILE B N 1
ATOM 3104 C CA . ILE B 1 186 ? 12.717 18.158 -13.401 1.00 12.70 186 ILE B CA 1
ATOM 3105 C C . ILE B 1 186 ? 13.114 17.363 -12.158 1.00 13.00 186 ILE B C 1
ATOM 3106 O O . ILE B 1 186 ? 14.156 16.714 -12.134 1.00 12.31 186 ILE B O 1
ATOM 3111 N N . TYR B 1 187 ? 12.276 17.432 -11.126 1.00 10.90 187 TYR B N 1
ATOM 3112 C CA . TYR B 1 187 ? 12.497 16.702 -9.883 1.00 11.64 187 TYR B CA 1
ATOM 3113 C C . TYR B 1 187 ? 11.651 15.438 -9.952 1.00 12.29 187 TYR B C 1
ATOM 3114 O O . TYR B 1 187 ? 10.439 15.481 -9.743 1.00 13.88 187 TYR B O 1
ATOM 3123 N N . LEU B 1 188 ? 12.288 14.314 -10.244 1.00 11.29 188 LEU B N 1
ATOM 3124 C CA . LEU B 1 188 ? 11.568 13.058 -10.362 1.00 12.07 188 LEU B CA 1
ATOM 3125 C C . LEU B 1 188 ? 11.632 12.243 -9.080 1.00 10.94 188 LEU B C 1
ATOM 3126 O O . LEU B 1 188 ? 12.705 11.794 -8.665 1.00 9.73 188 LEU B O 1
ATOM 3131 N N . PHE B 1 189 ? 10.471 12.076 -8.448 1.00 10.05 189 PHE B N 1
ATOM 3132 C CA . PHE B 1 189 ? 10.352 11.306 -7.218 1.00 8.73 189 PHE B CA 1
ATOM 3133 C C . PHE B 1 189 ? 9.696 9.987 -7.551 1.00 9.67 189 PHE B C 1
ATOM 3134 O O . PHE B 1 189 ? 8.682 9.949 -8.249 1.00 10.04 189 PHE B O 1
ATOM 3142 N N . THR B 1 190 ? 10.280 8.908 -7.052 1.00 8.01 190 THR B N 1
ATOM 3143 C CA . THR B 1 190 ? 9.746 7.584 -7.291 1.00 8.65 190 THR B CA 1
ATOM 3144 C C . THR B 1 190 ? 10.178 6.710 -6.121 1.00 12.38 190 THR B C 1
ATOM 3145 O O . THR B 1 190 ? 11.145 7.026 -5.418 1.00 13.72 190 THR B O 1
ATOM 3149 N N . VAL B 1 191 ? 9.454 5.625 -5.889 1.00 10.86 191 VAL B N 1
ATOM 3150 C CA . VAL B 1 191 ? 9.803 4.741 -4.790 1.00 9.69 191 VAL B CA 1
ATOM 3151 C C . VAL B 1 191 ? 10.787 3.683 -5.266 1.00 11.34 191 VAL B C 1
ATOM 3152 O O . VAL B 1 191 ? 11.719 3.312 -4.551 1.00 11.20 191 VAL B O 1
ATOM 3156 N N . ALA B 1 192 ? 10.585 3.205 -6.487 1.00 11.73 192 ALA B N 1
ATOM 3157 C CA . ALA B 1 192 ? 11.471 2.198 -7.038 1.00 14.28 192 ALA B CA 1
ATOM 3158 C C . ALA B 1 192 ? 11.666 2.371 -8.533 1.00 12.93 192 ALA B C 1
ATOM 3159 O O . ALA B 1 192 ? 10.814 2.921 -9.233 1.00 12.88 192 ALA B O 1
ATOM 3161 N N . ILE B 1 193 ? 12.809 1.907 -9.015 1.00 13.45 193 ILE B N 1
ATOM 3162 C CA . ILE B 1 193 ? 13.118 1.970 -10.433 1.00 10.34 193 ILE B CA 1
ATOM 3163 C C . ILE B 1 193 ? 13.319 0.536 -10.885 1.00 13.32 193 ILE B C 1
ATOM 3164 O O . ILE B 1 193 ? 14.301 -0.111 -10.516 1.00 13.15 193 ILE B O 1
ATOM 3169 N N . ASP B 1 194 ? 12.357 0.026 -11.647 1.00 16.31 194 ASP B N 1
ATOM 3170 C CA . ASP B 1 194 ? 12.435 -1.337 -12.137 1.00 14.11 194 ASP B CA 1
ATOM 3171 C C . ASP B 1 194 ? 13.255 -1.367 -13.414 1.00 14.09 194 ASP B C 1
ATOM 3172 O O . ASP B 1 194 ? 13.253 -0.413 -14.188 1.00 13.91 194 ASP B O 1
ATOM 3177 N N . PRO B 1 195 ? 13.972 -2.473 -13.645 1.00 15.23 195 PRO B N 1
ATOM 3178 C CA . PRO B 1 195 ? 14.838 -2.668 -14.809 1.00 15.02 195 PRO B CA 1
ATOM 3179 C C . PRO B 1 195 ? 14.266 -2.798 -16.212 1.00 17.49 195 PRO B C 1
ATOM 3180 O O . PRO B 1 195 ? 14.872 -2.307 -17.164 1.00 17.83 195 PRO B O 1
ATOM 3184 N N . GLU B 1 196 ? 13.112 -3.433 -16.363 1.00 16.50 196 GLU B N 1
ATOM 3185 C CA . GLU B 1 196 ? 12.606 -3.629 -17.713 1.00 19.14 196 GLU B CA 1
ATOM 3186 C C . GLU B 1 196 ? 11.122 -3.438 -17.961 1.00 19.17 196 GLU B C 1
ATOM 3187 O O . GLU B 1 196 ? 10.332 -3.236 -17.043 1.00 18.22 196 GLU B O 1
ATOM 3193 N N . LEU B 1 197 ? 10.772 -3.509 -19.241 1.00 14.74 197 LEU B N 1
ATOM 3194 C CA . LEU B 1 197 ? 9.401 -3.387 -19.709 1.00 17.48 197 LEU B CA 1
ATOM 3195 C C . LEU B 1 197 ? 9.160 -4.605 -20.593 1.00 20.38 197 LEU B C 1
ATOM 3196 O O . LEU B 1 197 ? 10.031 -4.972 -21.380 1.00 22.88 197 LEU B O 1
ATOM 3201 N N . ASN B 1 198 ? 8.003 -5.248 -20.470 1.00 18.60 198 ASN B N 1
ATOM 3202 C CA . ASN B 1 198 ? 7.749 -6.398 -21.324 1.00 19.67 198 ASN B CA 1
ATOM 3203 C C . ASN B 1 198 ? 7.290 -5.910 -22.693 1.00 22.70 198 ASN B C 1
ATOM 3204 O O . ASN B 1 198 ? 7.242 -4.704 -22.943 1.00 18.74 198 ASN B O 1
ATOM 3209 N N . ASN B 1 199 ? 6.962 -6.848 -23.575 1.00 25.37 199 ASN B N 1
ATOM 3210 C CA . ASN B 1 199 ? 6.533 -6.532 -24.935 1.00 26.92 199 ASN B CA 1
ATOM 3211 C C . ASN B 1 199 ? 5.279 -5.669 -25.026 1.00 24.97 199 ASN B C 1
ATOM 3212 O O . ASN B 1 199 ? 5.049 -5.014 -26.044 1.00 27.47 199 ASN B O 1
ATOM 3217 N N . LYS B 1 200 ? 4.466 -5.670 -23.975 1.00 20.55 200 LYS B N 1
ATOM 3218 C CA . LYS B 1 200 ? 3.236 -4.885 -23.976 1.00 20.63 200 LYS B CA 1
ATOM 3219 C C . LYS B 1 200 ? 3.383 -3.549 -23.251 1.00 19.69 200 LYS B C 1
ATOM 3220 O O . LYS B 1 200 ? 2.402 -2.837 -23.045 1.00 23.28 200 LYS B O 1
ATOM 3226 N N . GLY B 1 201 ? 4.606 -3.211 -22.861 1.00 15.73 201 GLY B N 1
ATOM 3227 C CA . GLY B 1 201 ? 4.829 -1.949 -22.175 1.00 15.36 201 GLY B CA 1
ATOM 3228 C C . GLY B 1 201 ? 4.665 -1.980 -20.664 1.00 17.36 201 GLY B C 1
ATOM 3229 O O . GLY B 1 201 ? 4.700 -0.931 -20.011 1.00 15.46 201 GLY B O 1
ATOM 3230 N N . TYR B 1 202 ? 4.474 -3.166 -20.096 1.00 13.84 202 TYR B N 1
ATOM 3231 C CA . TYR B 1 202 ? 4.334 -3.277 -18.645 1.00 12.21 202 TYR B CA 1
ATOM 3232 C C . TYR B 1 202 ? 5.696 -3.266 -17.971 1.00 12.33 202 TYR B C 1
ATOM 3233 O O . TYR B 1 202 ? 6.680 -3.777 -18.510 1.00 13.84 202 TYR B O 1
ATOM 3242 N N . ILE B 1 203 ? 5.749 -2.679 -16.785 1.00 13.32 203 ILE B N 1
ATOM 3243 C CA . ILE B 1 203 ? 6.992 -2.639 -16.034 1.00 12.47 203 ILE B CA 1
ATOM 3244 C C . ILE B 1 203 ? 7.141 -3.982 -15.338 1.00 13.24 203 ILE B C 1
ATOM 3245 O O . ILE B 1 203 ? 6.177 -4.509 -14.778 1.00 12.41 203 ILE B O 1
ATOM 3250 N N . LEU B 1 204 ? 8.346 -4.538 -15.396 1.00 13.50 204 LEU B N 1
ATOM 3251 C CA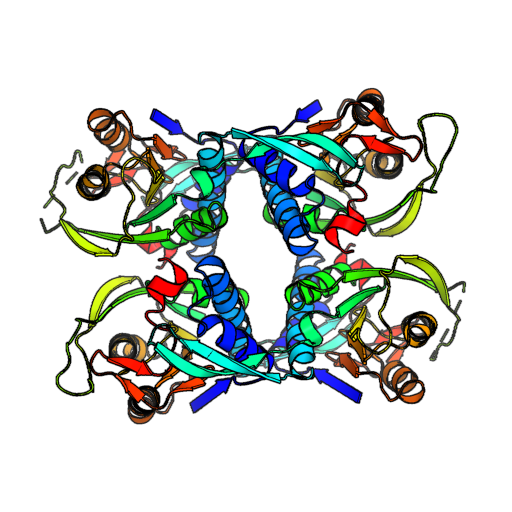 . LEU B 1 204 ? 8.650 -5.810 -14.752 1.00 12.74 204 LEU B CA 1
ATOM 3252 C C . LEU B 1 204 ? 9.737 -5.528 -13.724 1.00 10.91 204 LEU B C 1
ATOM 3253 O O . LEU B 1 204 ? 10.730 -4.866 -14.037 1.00 16.04 204 LEU B O 1
ATOM 3258 N N . PRO B 1 205 ? 9.569 -6.023 -12.488 1.00 11.89 205 PRO B N 1
ATOM 3259 C CA . PRO B 1 205 ? 8.444 -6.818 -11.979 1.00 12.95 205 PRO B CA 1
ATOM 3260 C C . PRO B 1 205 ? 7.150 -6.009 -11.907 1.00 13.44 205 PRO B C 1
ATOM 3261 O O . PRO B 1 205 ? 6.055 -6.565 -11.996 1.00 13.31 205 PRO B O 1
ATOM 3265 N N . GLY B 1 206 ? 7.289 -4.698 -11.729 1.00 14.46 206 GLY B N 1
ATOM 3266 C CA . GLY B 1 206 ? 6.135 -3.816 -11.665 1.00 12.89 206 GLY B CA 1
ATOM 3267 C C . GLY B 1 206 ? 5.063 -4.185 -10.659 1.00 12.68 206 GLY B C 1
ATOM 3268 O O . GLY B 1 206 ? 5.352 -4.746 -9.601 1.00 13.78 206 GLY B O 1
ATOM 3269 N N . LEU B 1 207 ? 3.816 -3.854 -10.991 1.00 12.28 207 LEU B N 1
ATOM 3270 C CA . LEU B 1 207 ? 2.678 -4.147 -10.125 1.00 11.99 207 LEU B CA 1
ATOM 3271 C C . LEU B 1 207 ? 1.400 -4.330 -10.932 1.00 15.30 207 LEU B C 1
ATOM 3272 O O . LEU B 1 207 ? 0.301 -4.331 -10.375 1.00 15.61 207 LEU B O 1
ATOM 3277 N N . GLY B 1 208 ? 1.556 -4.489 -12.244 1.00 12.03 208 GLY B N 1
ATOM 3278 C CA . GLY B 1 208 ? 0.416 -4.666 -13.122 1.00 13.06 208 GLY B CA 1
ATOM 3279 C C . GLY B 1 208 ? -0.105 -3.337 -13.637 1.00 15.10 208 GLY B C 1
ATOM 3280 O O . GLY B 1 208 ? 0.598 -2.326 -13.595 1.00 13.30 208 GLY B O 1
ATOM 3281 N N . ASP B 1 209 ? -1.338 -3.344 -14.133 1.00 13.14 209 ASP B N 1
ATOM 3282 C CA . ASP B 1 209 ? -1.977 -2.136 -14.650 1.00 13.45 209 ASP B CA 1
ATOM 3283 C C . ASP B 1 209 ? -2.529 -1.414 -13.432 1.00 15.14 209 ASP B C 1
ATOM 3284 O O . ASP B 1 209 ? -3.459 -1.900 -12.791 1.00 14.13 209 ASP B O 1
ATOM 3289 N N . ALA B 1 210 ? -1.950 -0.263 -13.108 1.00 14.08 210 ALA B N 1
ATOM 3290 C CA . ALA B 1 210 ? -2.383 0.494 -11.941 1.00 14.19 210 ALA B CA 1
ATOM 3291 C C . ALA B 1 210 ? -3.873 0.823 -11.958 1.00 12.45 210 ALA B C 1
ATOM 3292 O O . ALA B 1 210 ? -4.503 0.904 -10.904 1.00 10.93 210 ALA B O 1
ATOM 3294 N N . GLY B 1 211 ? -4.435 1.015 -13.147 1.00 12.35 211 GLY B N 1
ATOM 3295 C CA . GLY B 1 211 ? -5.853 1.323 -13.240 1.00 10.64 211 GLY B CA 1
ATOM 3296 C C . GLY B 1 211 ? -6.689 0.156 -12.756 1.00 13.61 211 GLY B C 1
ATOM 3297 O O . GLY B 1 211 ? -7.638 0.319 -11.981 1.00 13.75 211 GLY B O 1
ATOM 3298 N N . ASP B 1 212 ? -6.329 -1.036 -13.214 1.00 12.61 212 ASP B N 1
ATOM 3299 C CA . ASP B 1 212 ? -7.034 -2.250 -12.826 1.00 16.57 212 ASP B CA 1
ATOM 3300 C C . ASP B 1 212 ? -6.847 -2.532 -11.336 1.00 14.35 212 ASP B C 1
ATOM 3301 O O . ASP B 1 212 ? -7.786 -2.932 -10.649 1.00 13.73 212 ASP B O 1
ATOM 3306 N N . ARG B 1 213 ? -5.632 -2.324 -10.838 1.00 12.15 213 ARG B N 1
ATOM 3307 C CA . ARG B 1 213 ? -5.341 -2.574 -9.428 1.00 12.33 213 ARG B CA 1
ATOM 3308 C C . ARG B 1 213 ? -6.119 -1.657 -8.494 1.00 12.33 213 ARG B C 1
ATOM 3309 O O . ARG B 1 213 ? -6.523 -2.067 -7.406 1.00 12.05 213 ARG B O 1
ATOM 3317 N N . ALA B 1 214 ? -6.327 -0.414 -8.918 1.00 10.90 214 ALA B N 1
ATOM 3318 C CA . ALA B 1 214 ? -7.027 0.563 -8.089 1.00 12.17 214 ALA B CA 1
ATOM 3319 C C . ALA B 1 214 ? -8.544 0.594 -8.224 1.00 13.04 214 ALA B C 1
ATOM 3320 O O . ALA B 1 214 ? -9.254 0.791 -7.232 1.00 11.34 214 ALA B O 1
ATOM 3322 N N . PHE B 1 215 ? -9.047 0.395 -9.437 1.00 10.19 215 PHE B N 1
ATOM 3323 C CA . PHE B 1 215 ? -10.487 0.473 -9.658 1.00 9.81 215 PHE B CA 1
ATOM 3324 C C . PHE B 1 215 ? -11.122 -0.747 -10.311 1.00 15.45 215 PHE B C 1
ATOM 3325 O O . PHE B 1 215 ? -12.283 -0.694 -10.717 1.00 17.83 215 PHE B O 1
ATOM 3333 N N . GLY B 1 216 ? -10.370 -1.836 -10.407 1.00 19.00 216 GLY B N 1
ATOM 3334 C CA . GLY B 1 216 ? -10.897 -3.042 -11.019 1.00 25.14 216 GLY B CA 1
ATOM 3335 C C . GLY B 1 216 ? -11.484 -4.015 -10.013 1.00 28.24 216 GLY B C 1
ATOM 3336 O O . GLY B 1 216 ? -11.529 -3.688 -8.808 1.00 25.77 216 GLY B O 1
ATOM 3338 N N . PRO C 1 2 ? -37.107 6.490 -5.353 1.00 15.57 2 PRO C N 1
ATOM 3339 C CA . PRO C 1 2 ? -37.459 7.387 -4.230 1.00 14.09 2 PRO C CA 1
ATOM 3340 C C . PRO C 1 2 ? -36.502 8.560 -4.086 1.00 13.68 2 PRO C C 1
ATOM 3341 O O . PRO C 1 2 ? -35.317 8.458 -4.402 1.00 12.91 2 PRO C O 1
ATOM 3345 N N . LEU C 1 3 ? -37.030 9.678 -3.600 1.00 12.83 3 LEU C N 1
ATOM 3346 C CA . LEU C 1 3 ? -36.235 10.879 -3.409 1.00 11.43 3 LEU C CA 1
ATOM 3347 C C . LEU C 1 3 ? -36.003 11.129 -1.925 1.00 11.55 3 LEU C C 1
ATOM 3348 O O . LEU C 1 3 ? -36.942 11.112 -1.129 1.00 11.18 3 LEU C O 1
ATOM 3353 N N . TYR C 1 4 ? -34.748 11.354 -1.564 1.00 7.51 4 TYR C N 1
ATOM 3354 C CA . TYR C 1 4 ? -34.386 11.641 -0.188 1.00 9.73 4 TYR C CA 1
ATOM 3355 C C . TYR C 1 4 ? -33.684 12.987 -0.127 1.00 10.63 4 TYR C C 1
ATOM 3356 O O . TYR C 1 4 ? -32.521 13.107 -0.505 1.00 12.43 4 TYR C O 1
ATOM 3365 N N . VAL C 1 5 ? -34.397 14.008 0.331 1.00 11.76 5 VAL C N 1
ATOM 3366 C CA . VAL C 1 5 ? -33.798 15.326 0.447 1.00 11.34 5 VAL C CA 1
ATOM 3367 C C . VAL C 1 5 ? -33.307 15.453 1.881 1.00 12.34 5 VAL C C 1
ATOM 3368 O O . VAL C 1 5 ? -34.102 15.484 2.820 1.00 14.33 5 VAL C O 1
ATOM 3372 N N . ILE C 1 6 ? -31.991 15.497 2.041 1.00 14.04 6 ILE C N 1
ATOM 3373 C CA . ILE C 1 6 ? -31.385 15.596 3.361 1.00 13.86 6 ILE C CA 1
ATOM 3374 C C . ILE C 1 6 ? -31.163 17.069 3.662 1.00 16.13 6 ILE C C 1
ATOM 3375 O O . ILE C 1 6 ? -30.077 17.604 3.441 1.00 17.44 6 ILE C O 1
ATOM 3380 N N . ASP C 1 7 ? -32.20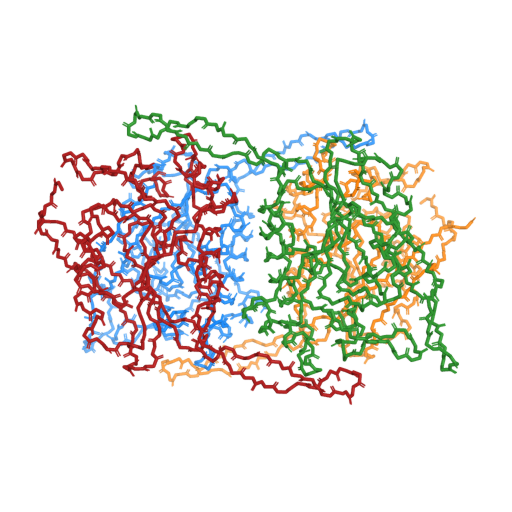6 17.720 4.163 1.00 18.58 7 ASP C N 1
ATOM 3381 C CA . ASP C 1 7 ? -32.138 19.145 4.453 1.00 16.31 7 ASP C CA 1
ATOM 3382 C C . ASP C 1 7 ? -32.296 19.495 5.925 1.00 16.08 7 ASP C C 1
ATOM 3383 O O . ASP C 1 7 ? -33.161 20.287 6.291 1.00 20.60 7 ASP C O 1
ATOM 3388 N N . LYS C 1 8 ? -31.457 18.900 6.763 1.00 14.95 8 LYS C N 1
ATOM 3389 C CA . LYS C 1 8 ? -31.488 19.170 8.194 1.00 16.08 8 LYS C CA 1
ATOM 3390 C C . LYS C 1 8 ? -30.641 20.427 8.398 1.00 13.72 8 LYS C C 1
ATOM 3391 O O . LYS C 1 8 ? -29.840 20.788 7.535 1.00 14.78 8 LYS C O 1
ATOM 3397 N N . PRO C 1 9 ? -30.803 21.108 9.541 1.00 12.33 9 PRO C N 1
ATOM 3398 C CA . PRO C 1 9 ? -30.041 22.326 9.828 1.00 11.10 9 PRO C CA 1
ATOM 3399 C C . PRO C 1 9 ? -28.548 22.260 9.507 1.00 13.70 9 PRO C C 1
ATOM 3400 O O . PRO C 1 9 ? -28.007 23.150 8.851 1.00 11.63 9 PRO C O 1
ATOM 3404 N N . ILE C 1 10 ? -27.875 21.209 9.959 1.00 12.33 10 ILE C N 1
ATOM 3405 C CA . ILE C 1 10 ? -26.444 21.122 9.710 1.00 11.75 10 ILE C CA 1
ATOM 3406 C C . ILE C 1 10 ? -26.083 20.923 8.239 1.00 10.01 10 ILE C C 1
ATOM 3407 O O . ILE C 1 10 ? -25.081 21.463 7.778 1.00 10.46 10 ILE C O 1
ATOM 3412 N N . THR C 1 11 ? -26.888 20.171 7.492 1.00 7.57 11 THR C N 1
ATOM 3413 C CA . THR C 1 11 ? -26.579 19.970 6.081 1.00 11.13 11 THR C CA 1
ATOM 3414 C C . THR C 1 11 ? -26.847 21.261 5.313 1.00 10.39 11 THR C C 1
ATOM 3415 O O . THR C 1 11 ? -26.128 21.587 4.378 1.00 9.92 11 THR C O 1
ATOM 3419 N N . LEU C 1 12 ? -27.875 22.003 5.716 1.00 10.39 12 LEU C N 1
ATOM 3420 C CA . LEU C 1 12 ? -28.177 23.267 5.054 1.00 10.47 12 LEU C CA 1
ATOM 3421 C C . LEU C 1 12 ? -27.085 24.278 5.404 1.00 10.24 12 LEU C C 1
ATOM 3422 O O . LEU C 1 12 ? -26.712 25.113 4.579 1.00 11.34 12 LEU C O 1
ATOM 3427 N N . HIS C 1 13 ? -26.569 24.193 6.627 1.00 7.44 13 HIS C N 1
ATOM 3428 C CA . HIS C 1 13 ? -25.488 25.075 7.067 1.00 9.34 13 HIS C CA 1
ATOM 3429 C C . HIS C 1 13 ? -24.259 24.792 6.202 1.00 8.67 13 HIS C C 1
ATOM 3430 O O . HIS C 1 13 ? -23.612 25.705 5.692 1.00 8.42 13 HIS C O 1
ATOM 3437 N N . ILE C 1 14 ? -23.940 23.514 6.030 1.00 8.04 14 ILE C N 1
ATOM 3438 C CA . ILE C 1 14 ? -22.793 23.127 5.219 1.00 10.28 14 ILE C CA 1
ATOM 3439 C C . ILE C 1 14 ? -23.021 23.540 3.767 1.00 12.30 14 ILE C C 1
ATOM 3440 O O . ILE C 1 14 ? -22.139 24.118 3.129 1.00 11.00 14 ILE C O 1
ATOM 3445 N N . LEU C 1 15 ? -24.210 23.255 3.249 1.00 11.07 15 LEU C N 1
ATOM 3446 C CA . LEU C 1 15 ? -24.536 23.618 1.875 1.00 11.61 15 LEU C CA 1
ATOM 3447 C C . LEU C 1 15 ? -24.377 25.121 1.658 1.00 7.60 15 LEU C C 1
ATOM 3448 O O . LEU C 1 15 ? -23.970 25.562 0.583 1.00 9.97 15 LEU C O 1
ATOM 3453 N N . THR C 1 16 ? -24.702 25.908 2.676 1.00 10.22 16 THR C N 1
ATOM 3454 C CA . THR C 1 16 ? -24.576 27.357 2.568 1.00 10.26 16 THR C CA 1
ATOM 3455 C C . THR C 1 16 ? -23.116 27.727 2.314 1.00 11.28 16 THR C C 1
ATOM 3456 O O . THR C 1 16 ? -22.823 28.620 1.520 1.00 11.68 16 THR C O 1
ATOM 3460 N N . GLN C 1 17 ? -22.198 27.028 2.974 1.00 14.78 17 GLN C N 1
ATOM 3461 C CA . GLN C 1 17 ? -20.774 27.286 2.776 1.00 10.50 17 GLN C CA 1
ATOM 3462 C C . GLN C 1 17 ? -20.372 26.929 1.344 1.00 11.13 17 GLN C C 1
ATOM 3463 O O . GLN C 1 17 ? -19.590 27.639 0.706 1.00 13.01 17 GLN C O 1
ATOM 3469 N N . LEU C 1 18 ? -20.906 25.821 0.839 1.00 10.55 18 LEU C N 1
ATOM 3470 C CA . LEU C 1 18 ? -20.591 25.387 -0.518 1.00 8.85 18 LEU C CA 1
ATOM 3471 C C . LEU C 1 18 ? -21.101 26.373 -1.560 1.00 9.70 18 LEU C C 1
ATOM 3472 O O . LEU C 1 18 ? -20.421 26.638 -2.551 1.00 10.97 18 LEU C O 1
ATOM 3477 N N . ARG C 1 19 ? -22.294 26.916 -1.335 1.00 9.69 19 ARG C N 1
ATOM 3478 C CA . ARG C 1 19 ? -22.881 27.875 -2.269 1.00 12.52 19 ARG C CA 1
ATOM 3479 C C . ARG C 1 19 ? -22.105 29.189 -2.302 1.00 12.95 19 ARG C C 1
ATOM 3480 O O . ARG C 1 19 ? -21.877 29.761 -3.365 1.00 15.25 19 ARG C O 1
ATOM 3488 N N . ASP C 1 20 ? -21.735 29.671 -1.119 1.00 13.41 20 ASP C N 1
ATOM 3489 C CA . ASP C 1 20 ? -21.004 30.926 -0.967 1.00 12.63 20 ASP C CA 1
ATOM 3490 C C . ASP C 1 20 ? -19.813 31.001 -1.918 1.00 14.97 20 ASP C C 1
ATOM 3491 O O . ASP C 1 20 ? -18.868 30.214 -1.809 1.00 12.83 20 ASP C O 1
ATOM 3496 N N . LYS C 1 21 ? -19.850 31.961 -2.836 1.00 12.89 21 LYS C N 1
ATOM 3497 C CA . LYS C 1 21 ? -18.775 32.127 -3.806 1.00 12.14 21 LYS C CA 1
ATOM 3498 C C . LYS C 1 21 ? -17.442 32.455 -3.141 1.00 11.65 21 LYS C C 1
ATOM 3499 O O . LYS C 1 21 ? -16.387 32.275 -3.747 1.00 15.36 21 LYS C O 1
ATOM 3505 N N . TYR C 1 22 ? -17.489 32.916 -1.893 1.00 12.70 22 TYR C N 1
ATOM 3506 C CA . TYR C 1 22 ? -16.275 33.284 -1.166 1.00 13.38 22 TYR C CA 1
ATOM 3507 C C . TYR C 1 22 ? -15.575 32.128 -0.456 1.00 17.10 22 TYR C C 1
ATOM 3508 O O . TYR C 1 22 ? -14.492 32.303 0.101 1.00 17.55 22 TYR C O 1
ATOM 3517 N N . THR C 1 23 ? -16.195 30.953 -0.462 1.00 15.06 23 THR C N 1
ATOM 3518 C CA . THR C 1 23 ? -15.597 29.782 0.172 1.00 11.64 23 THR C CA 1
ATOM 3519 C C . THR C 1 23 ? -14.497 29.258 -0.749 1.00 11.07 23 THR C C 1
ATOM 3520 O O . THR C 1 23 ? -14.764 28.895 -1.894 1.00 13.91 23 THR C O 1
ATOM 3524 N N . ASP C 1 24 ? -13.262 29.225 -0.256 1.00 14.06 24 ASP C N 1
ATOM 3525 C CA . ASP C 1 24 ? -12.142 28.763 -1.074 1.00 14.67 24 ASP C CA 1
ATOM 3526 C C . ASP C 1 24 ? -12.155 27.266 -1.365 1.00 15.66 24 ASP C C 1
ATOM 3527 O O . ASP C 1 24 ? -13.034 26.537 -0.905 1.00 12.01 24 ASP C O 1
ATOM 3532 N N . GLN C 1 25 ? -11.169 26.815 -2.134 1.00 11.26 25 GLN C N 1
ATOM 3533 C CA . GLN C 1 25 ? -11.075 25.409 -2.504 1.00 14.23 25 GLN C CA 1
ATOM 3534 C C . GLN C 1 25 ? -10.944 24.492 -1.298 1.00 12.24 25 GLN C C 1
ATOM 3535 O O . GLN C 1 25 ? -11.634 23.476 -1.201 1.00 10.58 25 GLN C O 1
ATOM 3541 N N . ILE C 1 26 ? -10.051 24.844 -0.381 1.00 12.89 26 ILE C N 1
ATOM 3542 C CA . ILE C 1 26 ? -9.838 24.031 0.805 1.00 11.08 26 ILE C CA 1
ATOM 3543 C C . ILE C 1 26 ? -11.122 23.821 1.597 1.00 12.56 26 ILE C C 1
ATOM 3544 O O . ILE C 1 26 ? -11.461 22.692 1.949 1.00 11.71 26 ILE C O 1
ATOM 3549 N N . ASN C 1 27 ? -11.836 24.905 1.879 1.00 12.44 27 ASN C N 1
ATOM 3550 C CA . ASN C 1 27 ? -13.065 24.797 2.649 1.00 13.33 27 ASN C CA 1
ATOM 3551 C C . ASN C 1 27 ? -14.211 24.193 1.858 1.00 10.74 27 ASN C C 1
ATOM 3552 O O . ASN C 1 27 ? -15.124 23.605 2.435 1.00 11.24 27 ASN C O 1
ATOM 3557 N N . PHE C 1 28 ? -14.172 24.339 0.540 1.00 10.33 28 PHE C N 1
ATOM 3558 C CA . PHE C 1 28 ? -15.216 23.756 -0.284 1.00 8.80 28 PHE C CA 1
ATOM 3559 C C . PHE C 1 28 ? -15.031 22.238 -0.192 1.00 11.35 28 PHE C C 1
ATOM 3560 O O . PHE C 1 28 ? -15.985 21.502 0.053 1.00 8.05 28 PHE C O 1
ATOM 3568 N N . ARG C 1 29 ? -13.796 21.770 -0.371 1.00 10.53 29 ARG C N 1
ATOM 3569 C CA . ARG C 1 29 ? -13.537 20.333 -0.288 1.00 9.28 29 ARG C CA 1
ATOM 3570 C C . ARG C 1 29 ? -13.865 19.801 1.100 1.00 9.17 29 ARG C C 1
ATOM 3571 O O . ARG C 1 29 ? -14.478 18.748 1.235 1.00 7.94 29 ARG C O 1
ATOM 3579 N N . LYS C 1 30 ? -13.453 20.533 2.130 1.00 9.20 30 LYS C N 1
ATOM 3580 C CA . LYS C 1 30 ? -13.708 20.117 3.502 1.00 10.67 30 LYS C CA 1
ATOM 3581 C C . LYS C 1 30 ? -15.198 19.910 3.744 1.00 10.32 30 LYS C C 1
ATOM 3582 O O . LYS C 1 30 ? -15.614 18.906 4.327 1.00 11.17 30 LYS C O 1
ATOM 3588 N N . ASN C 1 31 ? -16.007 20.859 3.292 1.00 8.93 31 ASN C N 1
ATOM 3589 C CA . ASN C 1 31 ? -17.442 20.750 3.490 1.00 9.20 31 ASN C CA 1
ATOM 3590 C C . ASN C 1 31 ? -18.083 19.680 2.623 1.00 9.37 31 ASN C C 1
ATOM 3591 O O . ASN C 1 31 ? -19.068 19.056 3.025 1.00 9.67 31 ASN C O 1
ATOM 3596 N N . LEU C 1 32 ? -17.535 19.463 1.435 1.00 8.20 32 LEU C N 1
ATOM 3597 C CA . LEU C 1 32 ? -18.077 18.437 0.563 1.00 6.32 32 LEU C CA 1
ATOM 3598 C C . LEU C 1 32 ? -17.790 17.066 1.171 1.00 9.72 32 LEU C C 1
ATOM 3599 O O . LEU C 1 32 ? -18.608 16.154 1.078 1.00 9.68 32 LEU C O 1
ATOM 3604 N N . VAL C 1 33 ? -16.620 16.917 1.786 1.00 10.58 33 VAL C N 1
ATOM 3605 C CA . VAL C 1 33 ? -16.271 15.654 2.428 1.00 8.96 33 VAL C CA 1
ATOM 3606 C C . VAL C 1 33 ? -17.264 15.410 3.564 1.00 12.51 33 VAL C C 1
ATOM 3607 O O . VAL C 1 33 ? -17.773 14.299 3.736 1.00 10.89 33 VAL C O 1
ATOM 3611 N N . ARG C 1 34 ? -17.552 16.464 4.325 1.00 11.59 34 ARG C N 1
ATOM 3612 C CA . ARG C 1 34 ? -18.497 16.372 5.428 1.00 13.21 34 ARG C CA 1
ATOM 3613 C C . ARG C 1 34 ? -19.855 15.903 4.931 1.00 9.74 34 ARG C C 1
ATOM 3614 O O . ARG C 1 34 ? -20.512 15.085 5.574 1.00 12.28 34 ARG C O 1
ATOM 3622 N N . LEU C 1 35 ? -20.288 16.426 3.789 1.00 10.76 35 LEU C N 1
ATOM 3623 C CA . LEU C 1 35 ? -21.583 16.027 3.250 1.00 10.63 35 LEU C CA 1
ATOM 3624 C C . LEU C 1 35 ? -21.544 14.592 2.765 1.00 8.56 35 LEU C C 1
ATOM 3625 O O . LEU C 1 35 ? -22.557 13.895 2.791 1.00 9.92 35 LEU C O 1
ATOM 3630 N N . GLY C 1 36 ? -20.377 14.157 2.306 1.00 7.59 36 GLY C N 1
ATOM 3631 C CA . GLY C 1 36 ? -20.238 12.786 1.854 1.00 5.77 36 GLY C CA 1
ATOM 3632 C C . GLY C 1 36 ? -20.430 11.851 3.034 1.00 6.76 36 GLY C C 1
ATOM 3633 O O . GLY C 1 36 ? -21.086 10.818 2.915 1.00 9.32 36 GLY C O 1
ATOM 3634 N N . ARG C 1 37 ? -19.859 12.215 4.178 1.00 8.54 37 ARG C N 1
ATOM 3635 C CA . ARG C 1 37 ? -19.981 11.405 5.390 1.00 8.65 37 ARG C CA 1
ATOM 3636 C C . ARG C 1 37 ? -21.445 11.377 5.813 1.00 9.54 37 ARG C C 1
ATOM 3637 O O . ARG C 1 37 ? -22.006 10.321 6.107 1.00 10.77 37 ARG C O 1
ATOM 3645 N N . ILE C 1 38 ? -22.059 12.554 5.843 1.00 9.23 38 ILE C N 1
ATOM 3646 C CA . ILE C 1 38 ? -23.450 12.674 6.245 1.00 7.57 38 ILE C CA 1
ATOM 3647 C C . ILE C 1 38 ? -24.388 11.925 5.309 1.00 7.23 38 ILE C C 1
ATOM 3648 O O . ILE C 1 38 ? -25.288 11.220 5.761 1.00 7.98 38 ILE C O 1
ATOM 3653 N N . LEU C 1 39 ? -24.184 12.070 4.004 1.00 7.71 39 LEU C N 1
ATOM 3654 C CA . LEU C 1 39 ? -25.041 11.378 3.054 1.00 5.78 39 LEU C CA 1
ATOM 3655 C C . LEU C 1 39 ? -24.813 9.872 3.148 1.00 11.13 39 LEU C C 1
ATOM 3656 O O . LEU C 1 39 ? -25.735 9.088 2.932 1.00 10.63 39 LEU C O 1
ATOM 3661 N N . GLY C 1 40 ? -23.587 9.472 3.481 1.00 9.22 40 GLY C N 1
ATOM 3662 C CA . GLY C 1 40 ? -23.289 8.057 3.627 1.00 9.67 40 GLY C CA 1
ATOM 3663 C C . GLY C 1 40 ? -24.080 7.522 4.806 1.00 10.70 40 GLY C C 1
ATOM 3664 O O . GLY C 1 40 ? -24.661 6.435 4.746 1.00 10.86 40 GLY C O 1
ATOM 3665 N N . TYR C 1 41 ? -24.095 8.304 5.882 1.00 12.02 41 TYR C N 1
ATOM 3666 C CA . TYR C 1 41 ? -24.832 7.973 7.092 1.00 12.84 41 TYR C CA 1
ATOM 3667 C C . TYR C 1 41 ? -26.323 7.824 6.764 1.00 11.67 41 TYR C C 1
ATOM 3668 O O . TYR C 1 41 ? -26.956 6.844 7.153 1.00 11.45 41 TYR C O 1
ATOM 3677 N N . GLU C 1 42 ? -26.883 8.794 6.045 1.00 10.46 42 GLU C N 1
ATOM 3678 C CA . GLU C 1 42 ? -28.301 8.745 5.687 1.00 11.15 42 GLU C CA 1
ATOM 3679 C C . GLU C 1 42 ? -28.601 7.555 4.779 1.00 10.10 42 GLU C C 1
ATOM 3680 O O . GLU C 1 42 ? -29.628 6.888 4.933 1.00 9.33 42 GLU C O 1
ATOM 3686 N N . ILE C 1 43 ? -27.714 7.296 3.825 1.00 8.60 43 ILE C N 1
ATOM 3687 C CA . ILE C 1 43 ? -27.899 6.165 2.924 1.00 7.79 43 ILE C CA 1
ATOM 3688 C C . ILE C 1 43 ? -27.857 4.872 3.726 1.00 10.15 43 ILE C C 1
ATOM 3689 O O . ILE C 1 43 ? -28.661 3.974 3.501 1.00 9.96 43 ILE C O 1
ATOM 3694 N N . SER C 1 44 ? -26.915 4.784 4.663 1.00 9.58 44 SER C N 1
ATOM 3695 C CA . SER C 1 44 ? -26.775 3.586 5.490 1.00 12.27 44 SER C CA 1
ATOM 3696 C C . SER C 1 44 ? -28.069 3.232 6.205 1.00 12.74 44 SER C C 1
ATOM 3697 O O . SER C 1 44 ? -28.384 2.056 6.378 1.00 13.23 44 SER C O 1
ATOM 3700 N N . ASN C 1 45 ? -28.819 4.247 6.618 1.00 9.19 45 ASN C N 1
ATOM 3701 C CA . ASN C 1 45 ? -30.065 3.999 7.319 1.00 9.76 45 ASN C CA 1
ATOM 3702 C C . ASN C 1 45 ? -31.205 3.503 6.441 1.00 16.43 45 ASN C C 1
ATOM 3703 O O . ASN C 1 45 ? -32.308 3.272 6.936 1.00 15.95 45 ASN C O 1
ATOM 3708 N N . THR C 1 46 ? -30.937 3.327 5.148 1.00 13.16 46 THR C N 1
ATOM 3709 C CA . THR C 1 46 ? -31.947 2.826 4.216 1.00 13.44 46 THR C CA 1
ATOM 3710 C C . THR C 1 46 ? -31.572 1.438 3.709 1.00 14.27 46 THR C C 1
ATOM 3711 O O . THR C 1 46 ? -32.373 0.772 3.053 1.00 13.90 46 THR C O 1
ATOM 3715 N N . LEU C 1 47 ? -30.351 1.006 4.012 1.00 13.93 47 LEU C N 1
ATOM 3716 C CA . LEU C 1 47 ? -29.875 -0.301 3.568 1.00 16.55 47 LEU C CA 1
ATOM 3717 C C . LEU C 1 47 ? -30.583 -1.433 4.292 1.00 17.85 47 LEU C C 1
ATOM 3718 O O . LEU C 1 47 ? -31.067 -1.257 5.407 1.00 13.31 47 LEU C O 1
ATOM 3723 N N . ASP C 1 48 ? -30.655 -2.594 3.651 1.00 18.69 48 ASP C N 1
ATOM 3724 C CA . ASP C 1 48 ? -31.282 -3.747 4.281 1.00 21.89 48 ASP C CA 1
ATOM 3725 C C . ASP C 1 48 ? -30.384 -4.146 5.438 1.00 18.78 48 ASP C C 1
ATOM 3726 O O . ASP C 1 48 ? -29.170 -3.960 5.377 1.00 17.07 48 ASP C O 1
ATOM 3731 N N . TYR C 1 49 ? -30.971 -4.688 6.494 1.00 17.27 49 TYR C N 1
ATOM 3732 C CA . TYR C 1 49 ? -30.175 -5.114 7.629 1.00 18.13 49 TYR C CA 1
ATOM 3733 C C . TYR C 1 49 ? -30.828 -6.313 8.287 1.00 18.03 49 TYR C C 1
ATOM 3734 O O . TYR C 1 49 ? -32.006 -6.581 8.070 1.00 19.27 49 TYR C O 1
ATOM 3743 N N . GLU C 1 50 ? -30.053 -7.038 9.082 1.00 17.53 50 GLU C N 1
ATOM 3744 C CA . GLU C 1 50 ? -30.565 -8.216 9.760 1.00 18.34 50 GLU C CA 1
ATOM 3745 C C . GLU C 1 50 ? -30.393 -8.085 11.259 1.00 19.63 50 GLU C C 1
ATOM 3746 O O . GLU C 1 50 ? -29.474 -7.417 11.734 1.00 16.63 50 GLU C O 1
ATOM 3752 N N . ILE C 1 51 ? -31.292 -8.716 12.001 1.00 19.20 51 ILE C N 1
ATOM 3753 C CA . ILE C 1 51 ? -31.212 -8.707 13.449 1.00 21.90 51 ILE C CA 1
ATOM 3754 C C . ILE C 1 51 ? -30.340 -9.910 13.779 1.00 20.97 51 ILE C C 1
ATOM 3755 O O . ILE C 1 51 ? -30.588 -11.014 13.298 1.00 22.26 51 ILE C O 1
ATOM 3760 N N . VAL C 1 52 ? -29.302 -9.690 14.571 1.00 18.70 52 VAL C N 1
ATOM 3761 C CA . VAL C 1 52 ? -28.396 -10.764 14.950 1.00 20.47 52 VAL C CA 1
ATOM 3762 C C . VAL C 1 52 ? -28.321 -10.861 16.466 1.00 22.39 52 VAL C C 1
ATOM 3763 O O . VAL C 1 52 ? -28.955 -10.084 17.180 1.00 23.12 52 VAL C O 1
ATOM 3767 N N . GLU C 1 53 ? -27.548 -11.826 16.948 1.00 25.03 53 GLU C N 1
ATOM 3768 C CA . GLU C 1 53 ? -27.363 -12.010 18.380 1.00 26.87 53 GLU C CA 1
ATOM 3769 C C . GLU C 1 53 ? -25.897 -11.740 18.675 1.00 23.44 53 GLU C C 1
ATOM 3770 O O . GLU C 1 53 ? -25.015 -12.152 17.919 1.00 21.70 53 GLU C O 1
ATOM 3776 N N . VAL C 1 54 ? -25.638 -11.039 19.770 1.00 20.33 54 VAL C N 1
ATOM 3777 C CA . VAL C 1 54 ? -24.271 -10.712 20.144 1.00 20.21 54 VAL C CA 1
ATOM 3778 C C . VAL C 1 54 ? -24.046 -10.933 21.634 1.00 20.27 54 VAL C C 1
ATOM 3779 O O . VAL C 1 54 ? -24.906 -10.612 22.454 1.00 23.28 54 VAL C O 1
ATOM 3783 N N . GLU C 1 55 ? -22.890 -11.493 21.977 1.00 18.86 55 GLU C N 1
ATOM 3784 C CA . GLU C 1 55 ? -22.547 -11.756 23.369 1.00 21.91 55 GLU C CA 1
ATOM 3785 C C . GLU C 1 55 ? -21.731 -10.597 23.911 1.00 18.91 55 GLU C C 1
ATOM 3786 O O . GLU C 1 55 ? -20.708 -10.236 23.328 1.00 21.63 55 GLU C O 1
ATOM 3792 N N . THR C 1 56 ? -22.170 -10.016 25.022 1.00 15.55 56 THR C N 1
ATOM 3793 C CA . THR C 1 56 ? -21.432 -8.908 25.609 1.00 17.10 56 THR C CA 1
ATOM 3794 C C . THR C 1 56 ? -20.470 -9.473 26.651 1.00 20.23 56 THR C C 1
ATOM 3795 O O . THR C 1 56 ? -20.563 -10.647 27.018 1.00 19.35 56 THR C O 1
ATOM 3799 N N . PRO C 1 57 ? -19.523 -8.651 27.129 1.00 17.85 57 PRO C N 1
ATOM 3800 C CA . PRO C 1 57 ? -18.550 -9.095 28.133 1.00 20.09 57 PRO C CA 1
ATOM 3801 C C . PRO C 1 57 ? -19.214 -9.522 29.439 1.00 22.38 57 PRO C C 1
ATOM 3802 O O . PRO C 1 57 ? -18.591 -10.171 30.277 1.00 22.83 57 PRO C O 1
ATOM 3806 N N . LEU C 1 58 ? -20.476 -9.143 29.612 1.00 18.17 58 LEU C N 1
ATOM 3807 C CA . LEU C 1 58 ? -21.216 -9.486 30.818 1.00 23.61 58 LEU C CA 1
ATOM 3808 C C . LEU C 1 58 ? -21.739 -10.916 30.768 1.00 23.97 58 LEU C C 1
ATOM 3809 O O . LEU C 1 58 ? -22.526 -11.328 31.620 1.00 27.31 58 LEU C O 1
ATOM 3814 N N . GLY C 1 59 ? -21.303 -11.663 29.761 1.00 22.53 59 GLY C N 1
ATOM 3815 C CA . GLY C 1 59 ? -21.721 -13.047 29.631 1.00 24.47 59 GLY C CA 1
ATOM 3816 C C . GLY C 1 59 ? -23.160 -13.263 29.204 1.00 28.10 59 GLY C C 1
ATOM 3817 O O . GLY C 1 59 ? -23.689 -14.366 29.343 1.00 30.42 59 GLY C O 1
ATOM 3818 N N . VAL C 1 60 ? -23.807 -12.224 28.690 1.00 26.16 60 VAL C N 1
ATOM 3819 C CA . VAL C 1 60 ? -25.187 -12.364 28.246 1.00 23.63 60 VAL C CA 1
ATOM 3820 C C . VAL C 1 60 ? -25.313 -12.063 26.762 1.00 25.53 60 VAL C C 1
ATOM 3821 O O . VAL C 1 60 ? -24.491 -11.345 26.187 1.00 25.09 60 VAL C O 1
ATOM 3825 N N . LYS C 1 61 ? -26.342 -12.629 26.144 1.00 22.48 61 LYS C N 1
ATOM 3826 C CA . LYS C 1 61 ? -26.592 -12.419 24.727 1.00 26.98 61 LYS C CA 1
ATOM 3827 C C . LYS C 1 61 ? -27.731 -11.429 24.584 1.00 27.06 61 LYS C C 1
ATOM 3828 O O . LYS C 1 61 ? -28.627 -11.380 25.425 1.00 30.30 61 LYS C O 1
ATOM 3834 N N . THR C 1 62 ? -27.698 -10.632 23.525 1.00 23.51 62 THR C N 1
ATOM 3835 C CA . THR C 1 62 ? -28.756 -9.664 23.307 1.00 23.93 62 THR C CA 1
ATOM 3836 C C . THR C 1 62 ? -28.907 -9.395 21.820 1.00 24.15 62 THR C C 1
ATOM 3837 O O . THR C 1 62 ? -28.028 -9.729 21.028 1.00 22.49 62 THR C O 1
ATOM 3841 N N . LYS C 1 63 ? -30.032 -8.799 21.445 1.00 22.46 63 LYS C N 1
ATOM 3842 C CA . LYS C 1 63 ? -30.296 -8.496 20.050 1.00 23.29 63 LYS C CA 1
ATOM 3843 C C . LYS C 1 63 ? -29.410 -7.379 19.531 1.00 24.43 63 LYS C C 1
ATOM 3844 O O . LYS C 1 63 ? -29.053 -6.455 20.263 1.00 22.28 63 LYS C O 1
ATOM 3850 N N . GLY C 1 64 ? -29.052 -7.482 18.259 1.00 19.65 64 GLY C N 1
ATOM 3851 C CA . GLY C 1 64 ? -28.223 -6.470 17.638 1.00 22.00 64 GLY C CA 1
ATOM 3852 C C . GLY C 1 64 ? -28.611 -6.332 16.183 1.00 17.33 64 GLY C C 1
ATOM 3853 O O . GLY C 1 64 ? -29.520 -7.006 15.708 1.00 20.92 64 GLY C O 1
ATOM 3854 N N . VAL C 1 65 ? -27.922 -5.456 15.469 1.00 17.12 65 VAL C N 1
ATOM 3855 C CA . VAL C 1 65 ? -28.208 -5.247 14.060 1.00 16.77 65 VAL C CA 1
ATOM 3856 C C . VAL C 1 65 ? -26.947 -5.430 13.241 1.00 16.00 65 VAL C C 1
ATOM 3857 O O . VAL C 1 65 ? -25.848 -5.127 13.701 1.00 12.60 65 VAL C O 1
ATOM 3861 N N . ASP C 1 66 ? -27.111 -5.943 12.028 1.00 13.82 66 ASP C N 1
ATOM 3862 C CA . ASP C 1 66 ? -25.987 -6.121 11.129 1.00 14.83 66 ASP C CA 1
ATOM 3863 C C . ASP C 1 66 ? -26.407 -5.698 9.730 1.00 15.76 66 ASP C C 1
ATOM 3864 O O . ASP C 1 66 ? -27.226 -6.360 9.094 1.00 14.85 66 ASP C O 1
ATOM 3869 N N . ILE C 1 67 ? -25.868 -4.575 9.267 1.00 12.33 67 ILE C N 1
ATOM 3870 C CA . ILE C 1 67 ? -26.171 -4.099 7.925 1.00 13.27 67 ILE C CA 1
ATOM 3871 C C . ILE C 1 67 ? -25.169 -4.821 7.030 1.00 16.00 67 ILE C C 1
ATOM 3872 O O . ILE C 1 67 ? -24.117 -4.283 6.682 1.00 13.74 67 ILE C O 1
ATOM 3877 N N . THR C 1 68 ? -25.494 -6.062 6.683 1.00 14.98 68 THR C N 1
ATOM 3878 C CA . THR C 1 68 ? -24.615 -6.873 5.858 1.00 16.90 68 THR C CA 1
ATOM 3879 C C . THR C 1 68 ? -24.237 -6.195 4.548 1.00 14.32 68 THR C C 1
ATOM 3880 O O . THR C 1 68 ? -23.118 -6.357 4.067 1.00 18.56 68 THR C O 1
ATOM 3884 N N . ASP C 1 69 ? -25.156 -5.428 3.972 1.00 14.59 69 ASP C N 1
ATOM 3885 C CA . ASP C 1 69 ? -24.859 -4.776 2.708 1.00 12.18 69 ASP C CA 1
ATOM 3886 C C . ASP C 1 69 ? -23.742 -3.749 2.758 1.00 14.65 69 ASP C C 1
ATOM 3887 O O . ASP C 1 69 ? -23.335 -3.226 1.723 1.00 15.67 69 ASP C O 1
ATOM 3892 N N . LEU C 1 70 ? -23.238 -3.463 3.955 1.00 11.93 70 LEU C N 1
ATOM 3893 C CA . LEU C 1 70 ? -22.113 -2.541 4.077 1.00 13.72 70 LEU C CA 1
ATOM 3894 C C . LEU C 1 70 ? -20.936 -3.197 3.365 1.00 14.03 70 LEU C C 1
ATOM 3895 O O . LEU C 1 70 ? -19.973 -2.534 2.981 1.00 16.63 70 LEU C O 1
ATOM 3900 N N . ASN C 1 71 ? -21.027 -4.513 3.193 1.00 17.18 71 ASN C N 1
ATOM 3901 C CA . ASN C 1 71 ? -19.983 -5.281 2.517 1.00 16.23 71 ASN C CA 1
ATOM 3902 C C . ASN C 1 71 ? -20.226 -5.373 1.016 1.00 12.00 71 ASN C C 1
ATOM 3903 O O . ASN C 1 71 ? -19.358 -5.831 0.277 1.00 17.50 71 ASN C O 1
ATOM 3908 N N . ASN C 1 72 ? -21.404 -4.954 0.562 1.00 11.17 72 ASN C N 1
ATOM 3909 C CA . ASN C 1 72 ? -21.734 -5.049 -0.855 1.00 9.96 72 ASN C CA 1
ATOM 3910 C C . ASN C 1 72 ? -22.034 -3.694 -1.474 1.00 13.35 72 ASN C C 1
ATOM 3911 O O . ASN C 1 72 ? -23.161 -3.426 -1.895 1.00 10.10 72 ASN C O 1
ATOM 3916 N N . ILE C 1 73 ? -21.013 -2.850 -1.546 1.00 10.68 73 ILE C N 1
ATOM 3917 C CA . ILE C 1 73 ? -21.170 -1.514 -2.093 1.00 11.13 73 ILE C CA 1
ATOM 3918 C C . ILE C 1 73 ? -20.121 -1.207 -3.153 1.00 12.12 73 ILE C C 1
ATOM 3919 O O . ILE C 1 73 ? -18.955 -1.565 -3.017 1.00 11.83 73 ILE C O 1
ATOM 3924 N N . VAL C 1 74 ? -20.557 -0.547 -4.217 1.00 8.37 74 VAL C N 1
ATOM 3925 C CA . VAL C 1 74 ? -19.656 -0.121 -5.271 1.00 8.93 74 VAL C CA 1
ATOM 3926 C C . VAL C 1 74 ? -19.976 1.357 -5.419 1.00 7.23 74 VAL C C 1
ATOM 3927 O O . VAL C 1 74 ? -21.125 1.732 -5.639 1.00 11.87 74 VAL C O 1
ATOM 3931 N N . ILE C 1 75 ? -18.970 2.201 -5.253 1.00 8.14 75 ILE C N 1
ATOM 3932 C CA . ILE C 1 75 ? -19.180 3.629 -5.388 1.00 8.04 75 ILE C CA 1
ATOM 3933 C C . ILE C 1 75 ? -18.568 4.076 -6.699 1.00 11.64 75 ILE C C 1
ATOM 3934 O O . ILE C 1 75 ? -17.403 3.796 -6.980 1.00 13.76 75 ILE C O 1
ATOM 3939 N N . ILE C 1 76 ? -19.362 4.754 -7.516 1.00 10.41 76 ILE C N 1
ATOM 3940 C CA . ILE C 1 76 ? -18.862 5.243 -8.787 1.00 10.29 76 ILE C CA 1
ATOM 3941 C C . ILE C 1 76 ? -18.574 6.723 -8.609 1.00 9.89 76 ILE C C 1
ATOM 3942 O O . ILE C 1 76 ? -19.465 7.523 -8.333 1.00 11.44 76 ILE C O 1
ATOM 3947 N N . ASN C 1 77 ? -17.299 7.056 -8.757 1.00 9.78 77 ASN C N 1
ATOM 3948 C CA . ASN C 1 77 ? -16.775 8.405 -8.597 1.00 9.67 77 ASN C CA 1
ATOM 3949 C C . ASN C 1 77 ? -16.763 9.139 -9.934 1.00 11.00 77 ASN C C 1
ATOM 3950 O O . ASN C 1 77 ? -15.990 8.798 -10.820 1.00 10.63 77 ASN C O 1
ATOM 3955 N N . ILE C 1 78 ? -17.626 10.137 -10.098 1.00 12.15 78 ILE C N 1
ATOM 3956 C CA . ILE C 1 78 ? -17.627 10.876 -11.355 1.00 10.53 78 ILE C CA 1
ATOM 3957 C C . ILE C 1 78 ? -16.648 12.041 -11.270 1.00 13.61 78 ILE C C 1
ATOM 3958 O O . ILE C 1 78 ? -16.900 13.045 -10.601 1.00 11.56 78 ILE C O 1
ATOM 3963 N N . LEU C 1 79 ? -15.508 11.875 -11.936 1.00 11.81 79 LEU C N 1
ATOM 3964 C CA . LEU C 1 79 ? -14.464 12.888 -11.964 1.00 12.10 79 LEU C CA 1
ATOM 3965 C C . LEU C 1 79 ? -14.911 14.046 -12.846 1.00 13.67 79 LEU C C 1
ATOM 3966 O O . LEU C 1 79 ? -15.668 13.846 -13.790 1.00 14.21 79 LEU C O 1
ATOM 3971 N N . ARG C 1 80 ? -14.427 15.248 -12.549 1.00 17.60 80 ARG C N 1
ATOM 3972 C CA . ARG C 1 80 ? -13.503 15.451 -11.439 1.00 16.76 80 ARG C CA 1
ATOM 3973 C C . ARG C 1 80 ? -14.144 15.987 -10.166 1.00 14.77 80 ARG C C 1
ATOM 3974 O O . ARG C 1 80 ? -13.536 15.945 -9.102 1.00 16.36 80 ARG C O 1
ATOM 3982 N N . ALA C 1 81 ? -15.375 16.471 -10.267 1.00 11.94 81 ALA C N 1
ATOM 3983 C CA . ALA C 1 81 ? -16.052 17.070 -9.118 1.00 10.88 81 ALA C CA 1
ATOM 3984 C C . ALA C 1 81 ? -16.418 16.173 -7.939 1.00 9.74 81 ALA C C 1
ATOM 3985 O O . ALA C 1 81 ? -16.417 16.627 -6.797 1.00 10.35 81 ALA C O 1
ATOM 3987 N N . ALA C 1 82 ? -16.724 14.906 -8.197 1.00 11.74 82 ALA C N 1
ATOM 3988 C CA . ALA C 1 82 ? -17.142 14.013 -7.121 1.00 10.58 82 ALA C CA 1
ATOM 3989 C C . ALA C 1 82 ? -16.062 13.538 -6.152 1.00 9.00 82 ALA C C 1
ATOM 3990 O O . ALA C 1 82 ? -16.380 12.976 -5.111 1.00 9.49 82 ALA C O 1
ATOM 3992 N N . VAL C 1 83 ? -14.794 13.764 -6.478 1.00 7.90 83 VAL C N 1
ATOM 3993 C CA . VAL C 1 83 ? -13.704 13.302 -5.623 1.00 7.92 83 VAL C CA 1
ATOM 3994 C C . VAL C 1 83 ? -13.877 13.520 -4.110 1.00 9.13 83 VAL C C 1
ATOM 3995 O O . VAL C 1 83 ? -13.825 12.561 -3.339 1.00 9.91 83 VAL C O 1
ATOM 3999 N N . PRO C 1 84 ? -14.087 14.772 -3.661 1.00 7.61 84 PRO C N 1
ATOM 4000 C CA . PRO C 1 84 ? -14.255 14.999 -2.216 1.00 10.14 84 PRO C CA 1
ATOM 4001 C C . PRO C 1 84 ? -15.520 14.339 -1.652 1.00 8.10 84 PRO C C 1
ATOM 4002 O O . PRO C 1 84 ? -15.536 13.875 -0.514 1.00 8.68 84 PRO C O 1
ATOM 4006 N N . LEU C 1 85 ? -16.578 14.315 -2.454 1.00 6.65 85 LEU C N 1
ATOM 4007 C CA . LEU C 1 85 ? -17.841 13.717 -2.034 1.00 9.26 85 LEU C CA 1
ATOM 4008 C C . LEU C 1 85 ? -17.626 12.230 -1.804 1.00 8.54 85 LEU C C 1
ATOM 4009 O O . LEU C 1 85 ? -18.103 11.661 -0.820 1.00 8.44 85 LEU C O 1
ATOM 4014 N N . VAL C 1 86 ? -16.889 11.608 -2.715 1.00 9.51 86 VAL C N 1
ATOM 4015 C CA . VAL C 1 86 ? -16.584 10.187 -2.616 1.00 11.28 86 VAL C CA 1
ATOM 4016 C C . VAL C 1 86 ? -15.698 9.915 -1.408 1.00 9.28 86 VAL C C 1
ATOM 4017 O O . VAL C 1 86 ? -15.866 8.909 -0.722 1.00 7.26 86 VAL C O 1
ATOM 4021 N N . GLU C 1 87 ? -14.749 10.807 -1.153 1.00 8.55 87 GLU C N 1
ATOM 4022 C CA . GLU C 1 87 ? -13.863 10.653 0.001 1.00 9.21 87 GLU C CA 1
ATOM 4023 C C . GLU C 1 87 ? -14.698 10.529 1.271 1.00 10.51 87 GLU C C 1
ATOM 4024 O O . GLU C 1 87 ? -14.419 9.691 2.134 1.00 11.43 87 GLU C O 1
ATOM 4030 N N . GLY C 1 88 ? -15.727 11.364 1.374 1.00 11.45 88 GLY C N 1
ATOM 4031 C CA . GLY C 1 88 ? -16.605 11.328 2.531 1.00 10.27 88 GLY C CA 1
ATOM 4032 C C . GLY C 1 88 ? -17.443 10.061 2.531 1.00 8.67 88 GLY C C 1
ATOM 4033 O O . GLY C 1 88 ? -17.603 9.414 3.565 1.00 9.86 88 GLY C O 1
ATOM 4034 N N . LEU C 1 89 ? -17.971 9.691 1.367 1.00 7.28 89 LEU C N 1
ATOM 4035 C CA . LEU C 1 89 ? -18.784 8.481 1.264 1.00 8.49 89 LEU C CA 1
ATOM 4036 C C . LEU C 1 89 ? -17.997 7.234 1.655 1.00 10.15 89 LEU C C 1
ATOM 4037 O O . LEU C 1 89 ? -18.540 6.318 2.274 1.00 11.19 89 LEU C O 1
ATOM 4042 N N . LEU C 1 90 ? -16.718 7.202 1.293 1.00 10.23 90 LEU C N 1
ATOM 4043 C CA . LEU C 1 90 ? -15.866 6.064 1.613 1.00 10.27 90 LEU C CA 1
ATOM 4044 C C . LEU C 1 90 ? -15.642 5.934 3.119 1.00 15.07 90 LEU C C 1
ATOM 4045 O O . LEU C 1 90 ? -15.297 4.856 3.612 1.00 16.84 90 LEU C O 1
ATOM 4050 N N . LYS C 1 91 ? -15.838 7.024 3.852 1.00 12.62 91 LYS C N 1
ATOM 4051 C CA . LYS C 1 91 ? -15.683 6.972 5.303 1.00 12.96 91 LYS C CA 1
ATOM 4052 C C . LYS C 1 91 ? -16.864 6.208 5.888 1.00 11.24 91 LYS C C 1
ATOM 4053 O O . LYS C 1 91 ? -16.735 5.525 6.903 1.00 12.15 91 LYS C O 1
ATOM 4059 N N . ALA C 1 92 ? -18.023 6.335 5.250 1.00 11.32 92 ALA C N 1
ATOM 4060 C CA . ALA C 1 92 ? -19.222 5.645 5.715 1.00 11.37 92 ALA C CA 1
ATOM 4061 C C . ALA C 1 92 ? -19.263 4.205 5.219 1.00 12.14 92 ALA C C 1
ATOM 4062 O O . ALA C 1 92 ? -19.900 3.347 5.833 1.00 12.33 92 ALA C O 1
ATOM 4064 N N . PHE C 1 93 ? -18.589 3.946 4.103 1.00 10.36 93 PHE C N 1
ATOM 4065 C CA . PHE C 1 93 ? -18.561 2.609 3.511 1.00 9.20 93 PHE C CA 1
ATOM 4066 C C . PHE C 1 93 ? -17.120 2.197 3.239 1.00 11.15 93 PHE C C 1
ATOM 4067 O O . PHE C 1 93 ? -16.703 2.104 2.087 1.00 12.01 93 PHE C O 1
ATOM 4075 N N . PRO C 1 94 ? -16.346 1.936 4.303 1.00 12.76 94 PRO C N 1
ATOM 4076 C CA . PRO C 1 94 ? -14.942 1.538 4.163 1.00 14.17 94 PRO C CA 1
ATOM 4077 C C . PRO C 1 94 ? -14.691 0.264 3.356 1.00 13.63 94 PRO C C 1
ATOM 4078 O O . PRO C 1 94 ? -13.576 0.040 2.884 1.00 16.21 94 PRO C O 1
ATOM 4082 N N . LYS C 1 95 ? -15.722 -0.560 3.189 1.00 13.47 95 LYS C N 1
ATOM 4083 C CA . LYS C 1 95 ? -15.584 -1.803 2.436 1.00 11.36 95 LYS C CA 1
ATOM 4084 C C . LYS C 1 95 ? -16.095 -1.669 1.004 1.00 11.84 95 LYS C C 1
ATOM 4085 O O . LYS C 1 95 ? -16.182 -2.654 0.273 1.00 11.41 95 LYS C O 1
ATOM 4091 N N . ALA C 1 96 ? -16.444 -0.455 0.599 1.00 8.58 96 ALA C N 1
ATOM 4092 C CA . ALA C 1 96 ? -16.937 -0.257 -0.756 1.00 10.02 96 ALA C CA 1
ATOM 4093 C C . ALA C 1 96 ? -15.808 -0.319 -1.774 1.00 11.66 96 ALA C C 1
ATOM 4094 O O . ALA C 1 96 ? -14.698 0.156 -1.517 1.00 10.51 96 ALA C O 1
ATOM 4096 N N . ARG C 1 97 ? -16.080 -0.928 -2.922 1.00 8.17 97 ARG C N 1
ATOM 4097 C CA . ARG C 1 97 ? -15.084 -0.955 -3.980 1.00 10.96 97 ARG C CA 1
ATOM 4098 C C . ARG C 1 97 ? -15.393 0.320 -4.738 1.00 11.49 97 ARG C C 1
ATOM 4099 O O . ARG C 1 97 ? -16.529 0.807 -4.703 1.00 12.09 97 ARG C O 1
ATOM 4107 N N . GLN C 1 98 ? -14.397 0.876 -5.412 1.00 9.20 98 GLN C N 1
ATOM 4108 C CA . GLN C 1 98 ? -14.623 2.109 -6.141 1.00 10.88 98 GLN C CA 1
ATOM 4109 C C . GLN C 1 98 ? -14.379 1.976 -7.632 1.00 11.49 98 GLN C C 1
ATOM 4110 O O . GLN C 1 98 ? -13.511 1.223 -8.077 1.00 12.02 98 GLN C O 1
ATOM 4116 N N . GLY C 1 99 ? -15.174 2.718 -8.392 1.00 10.07 99 GLY C N 1
ATOM 4117 C CA . GLY C 1 99 ? -15.041 2.753 -9.831 1.00 9.97 99 GLY C CA 1
ATOM 4118 C C . GLY C 1 99 ? -14.971 4.231 -10.162 1.00 12.69 99 GLY C C 1
ATOM 4119 O O . GLY C 1 99 ? -15.449 5.065 -9.390 1.00 11.57 99 GLY C O 1
ATOM 4120 N N . VAL C 1 100 ? -14.378 4.577 -11.293 1.00 10.47 100 VAL C N 1
ATOM 4121 C CA . VAL C 1 100 ? -14.278 5.977 -11.657 1.00 8.07 100 VAL C CA 1
ATOM 4122 C C . VAL C 1 100 ? -14.722 6.207 -13.086 1.00 13.40 100 VAL C C 1
ATOM 4123 O O . VAL C 1 100 ? -14.506 5.371 -13.957 1.00 12.62 100 VAL C O 1
ATOM 4127 N N . ILE C 1 101 ? -15.370 7.343 -13.308 1.00 10.05 101 ILE C N 1
ATOM 4128 C CA . ILE C 1 101 ? -15.826 7.722 -14.633 1.00 11.65 101 ILE C CA 1
ATOM 4129 C C . ILE C 1 101 ? -15.495 9.194 -14.794 1.00 12.51 101 ILE C C 1
ATOM 4130 O O . ILE C 1 101 ? -15.891 10.017 -13.971 1.00 14.67 101 ILE C O 1
ATOM 4135 N N . GLY C 1 102 ? -14.742 9.517 -15.835 1.00 11.95 102 GLY C N 1
ATOM 4136 C CA . GLY C 1 102 ? -14.397 10.900 -16.090 1.00 13.27 102 GLY C CA 1
ATOM 4137 C C . GLY C 1 102 ? -15.425 11.417 -17.075 1.00 14.89 102 GLY C C 1
ATOM 4138 O O . GLY C 1 102 ? -15.555 10.886 -18.176 1.00 14.73 102 GLY C O 1
ATOM 4139 N N . ALA C 1 103 ? -16.168 12.442 -16.681 1.00 12.69 103 ALA C N 1
ATOM 4140 C CA . ALA C 1 103 ? -17.197 12.988 -17.552 1.00 14.20 103 ALA C CA 1
ATOM 4141 C C . ALA C 1 103 ? -17.079 14.494 -17.687 1.00 17.05 103 ALA C C 1
ATOM 4142 O O . ALA C 1 103 ? -16.759 15.194 -16.729 1.00 15.23 103 ALA C O 1
ATOM 4144 N N . SER C 1 104 ? -17.337 14.985 -18.891 1.00 16.46 104 SER C N 1
ATOM 4145 C CA . SER C 1 104 ? -17.273 16.414 -19.159 1.00 18.34 104 SER C CA 1
ATOM 4146 C C . SER C 1 104 ? -18.352 16.761 -20.174 1.00 17.03 104 SER C C 1
ATOM 4147 O O . SER C 1 104 ? -18.421 16.162 -21.248 1.00 22.44 104 SER C O 1
ATOM 4150 N N . ARG C 1 105 ? -19.196 17.726 -19.832 1.00 16.99 105 ARG C N 1
ATOM 4151 C CA . ARG C 1 105 ? -20.274 18.134 -20.725 1.00 18.57 105 ARG C CA 1
ATOM 4152 C C . ARG C 1 105 ? -19.779 19.039 -21.844 1.00 19.07 105 ARG C C 1
ATOM 4153 O O . ARG C 1 105 ? -18.928 19.905 -21.627 1.00 19.17 105 ARG C O 1
ATOM 4161 N N . VAL C 1 106 ? -20.311 18.832 -23.043 1.00 20.40 106 VAL C N 1
ATOM 4162 C CA . VAL C 1 106 ? -19.964 19.682 -24.170 1.00 21.84 106 VAL C CA 1
ATOM 4163 C C . VAL C 1 106 ? -20.696 20.979 -23.849 1.00 24.72 106 VAL C C 1
ATOM 4164 O O . VAL C 1 106 ? -21.919 20.986 -23.719 1.00 26.96 106 VAL C O 1
ATOM 4168 N N . GLU C 1 107 ? -19.953 22.069 -23.702 1.00 25.81 107 GLU C N 1
ATOM 4169 C CA . GLU C 1 107 ? -20.554 23.355 -23.364 1.00 30.68 107 GLU C CA 1
ATOM 4170 C C . GLU C 1 107 ? -21.511 23.891 -24.428 1.00 32.11 107 GLU C C 1
ATOM 4171 O O . GLU C 1 107 ? -21.348 23.624 -25.618 1.00 27.94 107 GLU C O 1
ATOM 4177 N N . VAL C 1 108 ? -22.517 24.638 -23.979 1.00 33.40 108 VAL C N 1
ATOM 4178 C CA . VAL C 1 108 ? -23.510 25.240 -24.867 1.00 35.62 108 VAL C CA 1
ATOM 4179 C C . VAL C 1 108 ? -23.721 26.693 -24.449 1.00 40.79 108 VAL C C 1
ATOM 4180 O O . VAL C 1 108 ? -23.659 27.018 -23.263 1.00 41.42 108 VAL C O 1
ATOM 4184 N N . ASP C 1 109 ? -23.975 27.566 -25.418 1.00 48.98 109 ASP C N 1
ATOM 4185 C CA . ASP C 1 109 ? -24.166 28.983 -25.125 1.00 55.20 109 ASP C CA 1
ATOM 4186 C C . ASP C 1 109 ? -25.630 29.379 -25.027 1.00 57.27 109 ASP C C 1
ATOM 4187 O O . ASP C 1 109 ? -26.527 28.562 -25.238 1.00 58.10 109 ASP C O 1
ATOM 4192 N N . GLY C 1 110 ? -25.856 30.651 -24.715 1.00 60.03 110 GLY C N 1
ATOM 4193 C CA . GLY C 1 110 ? -27.207 31.164 -24.589 1.00 60.95 110 GLY C CA 1
ATOM 4194 C C . GLY C 1 110 ? -28.043 30.994 -25.841 1.00 61.93 110 GLY C C 1
ATOM 4195 O O . GLY C 1 110 ? -27.760 31.594 -26.880 1.00 64.51 110 GLY C O 1
ATOM 4196 N N . LYS C 1 111 ? -29.079 30.167 -25.738 1.00 59.51 111 LYS C N 1
ATOM 4197 C CA . LYS C 1 111 ? -29.986 29.898 -26.849 1.00 58.16 111 LYS C CA 1
ATOM 4198 C C . LYS C 1 111 ? -31.341 29.566 -26.242 1.00 56.43 111 LYS C C 1
ATOM 4199 O O . LYS C 1 111 ? -32.333 30.264 -26.451 1.00 56.66 111 LYS C O 1
ATOM 4205 N N . GLU C 1 112 ? -31.352 28.476 -25.484 1.00 53.80 112 GLU C N 1
ATOM 4206 C CA . GLU C 1 112 ? -32.533 27.984 -24.790 1.00 50.43 112 GLU C CA 1
ATOM 4207 C C . GLU C 1 112 ? -31.983 27.174 -23.630 1.00 44.84 112 GLU C C 1
ATOM 4208 O O . GLU C 1 112 ? -30.957 26.509 -23.776 1.00 44.06 112 GLU C O 1
ATOM 4214 N N . VAL C 1 113 ? -32.642 27.233 -22.480 1.00 39.15 113 VAL C N 1
ATOM 4215 C CA . VAL C 1 113 ? -32.177 26.469 -21.331 1.00 33.28 113 VAL C CA 1
ATOM 4216 C C . VAL C 1 113 ? -32.048 25.013 -21.775 1.00 29.56 113 VAL C C 1
ATOM 4217 O O . VAL C 1 113 ? -33.016 24.404 -22.225 1.00 27.97 113 VAL C O 1
ATOM 4221 N N . PRO C 1 114 ? -30.838 24.443 -21.670 1.00 26.51 114 PRO C N 1
ATOM 4222 C CA . PRO C 1 114 ? -30.579 23.056 -22.067 1.00 26.72 114 PRO C CA 1
ATOM 4223 C C . PRO C 1 114 ? -31.515 22.054 -21.401 1.00 23.08 114 PRO C C 1
ATOM 4224 O O . PRO C 1 114 ? -31.785 22.152 -20.208 1.00 23.57 114 PRO C O 1
ATOM 4228 N N . LYS C 1 115 ? -32.012 21.100 -22.184 1.00 20.47 115 LYS C N 1
ATOM 4229 C CA . LYS C 1 115 ? -32.893 20.056 -21.669 1.00 26.77 115 LYS C CA 1
ATOM 4230 C C . LYS C 1 115 ? -32.063 18.785 -21.563 1.00 28.30 115 LYS C C 1
ATOM 4231 O O . LYS C 1 115 ? -32.359 17.880 -20.786 1.00 31.88 115 LYS C O 1
ATOM 4237 N N . ASP C 1 116 ? -31.012 18.733 -22.367 1.00 29.83 116 ASP C N 1
ATOM 4238 C CA . ASP C 1 116 ? -30.105 17.605 -22.376 1.00 33.32 116 ASP C CA 1
ATOM 4239 C C . ASP C 1 116 ? -28.814 18.115 -22.987 1.00 34.57 116 ASP C C 1
ATOM 4240 O O . ASP C 1 116 ? -28.800 19.146 -23.662 1.00 36.24 116 ASP C O 1
ATOM 4245 N N . MET C 1 117 ? -27.725 17.405 -22.743 1.00 27.93 117 MET C N 1
ATOM 4246 C CA . MET C 1 117 ? -26.446 17.824 -23.278 1.00 24.33 117 MET C CA 1
ATOM 4247 C C . MET C 1 117 ? -25.584 16.634 -23.620 1.00 21.20 117 MET C C 1
ATOM 4248 O O . MET C 1 117 ? -25.813 15.526 -23.132 1.00 17.72 117 MET C O 1
ATOM 4253 N N . ASP C 1 118 ? -24.605 16.866 -24.485 1.00 19.62 118 ASP C N 1
ATOM 4254 C CA . ASP C 1 118 ? -23.690 15.815 -24.883 1.00 19.05 118 ASP C CA 1
ATOM 4255 C C . ASP C 1 118 ? -22.665 15.682 -23.773 1.00 17.54 118 ASP C C 1
ATOM 4256 O O . ASP C 1 118 ? -22.080 16.671 -23.329 1.00 18.76 118 ASP C O 1
ATOM 4261 N N . VAL C 1 119 ? -22.466 14.456 -23.314 1.00 15.81 119 VAL C N 1
ATOM 4262 C CA . VAL C 1 119 ? -21.516 14.197 -22.249 1.00 16.97 119 VAL C CA 1
ATOM 4263 C C . VAL C 1 119 ? -20.402 13.328 -22.798 1.00 13.53 119 VAL C C 1
ATOM 4264 O O . VAL C 1 119 ? -20.644 12.254 -23.340 1.00 17.26 119 VAL C O 1
ATOM 4268 N N . TYR C 1 120 ? -19.180 13.816 -22.662 1.00 13.37 120 TYR C N 1
ATOM 4269 C CA . TYR C 1 120 ? -18.008 13.107 -23.132 1.00 15.58 120 TYR C CA 1
ATOM 4270 C C . TYR C 1 120 ? -17.425 12.322 -21.965 1.00 13.14 120 TYR C C 1
ATOM 4271 O O . TYR C 1 120 ? -17.065 12.897 -20.943 1.00 12.88 120 TYR C O 1
ATOM 4280 N N . ILE C 1 121 ? -17.377 11.003 -22.108 1.00 14.11 121 ILE C N 1
ATOM 4281 C CA . ILE C 1 121 ? -16.806 10.150 -21.076 1.00 13.28 121 ILE C CA 1
ATOM 4282 C C . ILE C 1 121 ? -15.364 9.916 -21.500 1.00 15.89 121 ILE C C 1
ATOM 4283 O O . ILE C 1 121 ? -15.098 9.191 -22.461 1.00 16.14 121 ILE C O 1
ATOM 4288 N N . TYR C 1 122 ? -14.438 10.545 -20.784 1.00 13.32 122 TYR C N 1
ATOM 4289 C CA . TYR C 1 122 ? -13.023 10.443 -21.111 1.00 14.03 122 TYR C CA 1
ATOM 4290 C C . TYR C 1 122 ? -12.249 9.385 -20.328 1.00 18.33 122 TYR C C 1
ATOM 4291 O O . TYR C 1 122 ? -11.089 9.112 -20.625 1.00 19.01 122 TYR C O 1
ATOM 4300 N N . TYR C 1 123 ? -12.883 8.792 -19.322 1.00 13.66 123 TYR C N 1
ATOM 4301 C CA . TYR C 1 123 ? -12.227 7.746 -18.551 1.00 14.05 123 TYR C CA 1
ATOM 4302 C C . TYR C 1 123 ? -13.267 6.884 -17.861 1.00 12.47 123 TYR C C 1
ATOM 4303 O O . TYR C 1 123 ? -14.277 7.380 -17.360 1.00 14.73 123 TYR C O 1
ATOM 4312 N N . LYS C 1 124 ? -13.030 5.583 -17.848 1.00 12.50 124 LYS C N 1
ATOM 4313 C CA . LYS C 1 124 ? -13.954 4.685 -17.190 1.00 11.27 124 LYS C CA 1
ATOM 4314 C C . LYS C 1 124 ? -13.262 3.413 -16.755 1.00 16.15 124 LYS C C 1
ATOM 4315 O O . LYS C 1 124 ? -12.631 2.722 -17.555 1.00 16.12 124 LYS C O 1
ATOM 4321 N N . LYS C 1 125 ? -13.370 3.123 -15.469 1.00 11.47 125 LYS C N 1
ATOM 4322 C CA . LYS C 1 125 ? -12.794 1.918 -14.899 1.00 14.13 125 LYS C CA 1
ATOM 4323 C C . LYS C 1 125 ? -13.697 1.593 -13.726 1.00 12.23 125 LYS C C 1
ATOM 4324 O O . LYS C 1 125 ? -13.611 2.234 -12.679 1.00 11.07 125 LYS C O 1
ATOM 4330 N N . ILE C 1 126 ? -14.577 0.614 -13.921 1.00 14.20 126 ILE C N 1
ATOM 4331 C CA . ILE C 1 126 ? -15.540 0.212 -12.896 1.00 12.55 126 ILE C CA 1
ATOM 4332 C C . ILE C 1 126 ? -15.339 -1.246 -12.496 1.00 15.60 126 ILE C C 1
ATOM 4333 O O . ILE C 1 126 ? -15.132 -2.108 -13.352 1.00 16.84 126 ILE C O 1
ATOM 4338 N N . PRO C 1 127 ? -15.409 -1.543 -11.188 1.00 15.18 127 PRO C N 1
ATOM 4339 C CA . PRO C 1 127 ? -15.231 -2.916 -10.705 1.00 18.63 127 PRO C CA 1
ATOM 4340 C C . PRO C 1 127 ? -16.410 -3.773 -11.152 1.00 18.05 127 PRO C C 1
ATOM 4341 O O . PRO C 1 127 ? -17.429 -3.253 -11.603 1.00 15.65 127 PRO C O 1
ATOM 4345 N N . ASP C 1 128 ? -16.279 -5.085 -11.019 1.00 16.18 128 ASP C N 1
ATOM 4346 C CA . ASP C 1 128 ? -17.372 -5.965 -11.403 1.00 23.80 128 ASP C CA 1
ATOM 4347 C C . ASP C 1 128 ? -18.512 -5.719 -10.430 1.00 16.29 128 ASP C C 1
ATOM 4348 O O . ASP C 1 128 ? -18.312 -5.735 -9.219 1.00 19.38 128 ASP C O 1
ATOM 4353 N N . ILE C 1 129 ? -19.701 -5.463 -10.960 1.00 19.09 129 ILE C N 1
ATOM 4354 C CA . ILE C 1 129 ? -20.874 -5.236 -10.125 1.00 16.95 129 ILE C CA 1
ATOM 4355 C C . ILE C 1 129 ? -21.626 -6.560 -10.056 1.00 18.26 129 ILE C C 1
ATOM 4356 O O . ILE C 1 129 ? -21.972 -7.135 -11.085 1.00 16.54 129 ILE C O 1
ATOM 4361 N N . ARG C 1 130 ? -21.853 -7.054 -8.844 1.00 18.00 130 ARG C N 1
ATOM 4362 C CA . ARG C 1 130 ? -22.545 -8.323 -8.666 1.00 20.02 130 ARG C CA 1
ATOM 4363 C C . ARG C 1 130 ? -24.048 -8.141 -8.753 1.00 18.75 130 ARG C C 1
ATOM 4364 O O . ARG C 1 130 ? -24.666 -7.541 -7.874 1.00 15.62 130 ARG C O 1
ATOM 4372 N N . ALA C 1 131 ? -24.627 -8.664 -9.829 1.00 16.53 131 ALA C N 1
ATOM 4373 C CA . ALA C 1 131 ? -26.059 -8.552 -10.057 1.00 15.36 131 ALA C CA 1
ATOM 4374 C C . ALA C 1 131 ? -26.867 -9.028 -8.860 1.00 12.69 131 ALA C C 1
ATOM 4375 O O . ALA C 1 131 ? -26.572 -10.069 -8.273 1.00 14.41 131 ALA C O 1
ATOM 4377 N N . LYS C 1 132 ? -27.880 -8.244 -8.504 1.00 11.89 132 LYS C N 1
ATOM 4378 C CA . LYS C 1 132 ? -28.776 -8.548 -7.394 1.00 15.53 132 LYS C CA 1
ATOM 4379 C C . LYS C 1 132 ? -28.123 -8.573 -6.012 1.00 12.67 132 LYS C C 1
ATOM 4380 O O . LYS C 1 132 ? -28.782 -8.878 -5.026 1.00 13.70 132 LYS C O 1
ATOM 4386 N N . VAL C 1 133 ? -26.840 -8.246 -5.930 1.00 10.84 133 VAL C N 1
ATOM 4387 C CA . VAL C 1 133 ? -26.166 -8.275 -4.636 1.00 12.93 133 VAL C CA 1
ATOM 4388 C C . VAL C 1 133 ? -25.586 -6.925 -4.250 1.00 13.58 133 VAL C C 1
ATOM 4389 O O . VAL C 1 133 ? -25.803 -6.439 -3.140 1.00 15.28 133 VAL C O 1
ATOM 4393 N N . ASP C 1 134 ? -24.855 -6.315 -5.171 1.00 13.47 134 ASP C N 1
ATOM 4394 C CA . ASP C 1 134 ? -24.240 -5.027 -4.897 1.00 13.13 134 ASP C CA 1
ATOM 4395 C C . ASP C 1 134 ? -25.179 -3.836 -4.930 1.00 14.77 134 ASP C C 1
ATOM 4396 O O . ASP C 1 134 ? -26.143 -3.795 -5.697 1.00 14.71 134 ASP C O 1
ATOM 4401 N N . ASN C 1 135 ? -24.874 -2.868 -4.072 1.00 10.65 135 ASN C N 1
ATOM 4402 C CA . ASN C 1 135 ? -25.607 -1.617 -3.990 1.00 10.59 135 ASN C CA 1
ATOM 4403 C C . ASN C 1 135 ? -24.649 -0.629 -4.639 1.00 11.40 135 ASN C C 1
ATOM 4404 O O . ASN C 1 135 ? -23.535 -0.426 -4.152 1.00 14.63 135 ASN C O 1
ATOM 4409 N N . VAL C 1 136 ? -25.068 -0.033 -5.746 1.00 9.38 136 VAL C N 1
ATOM 4410 C CA . VAL C 1 136 ? -24.223 0.919 -6.445 1.00 8.21 136 VAL C CA 1
ATOM 4411 C C . VAL C 1 136 ? -24.593 2.344 -6.065 1.00 10.74 136 VAL C C 1
ATOM 4412 O O . VAL C 1 136 ? -25.764 2.721 -6.087 1.00 9.69 136 VAL C O 1
ATOM 4416 N N . ILE C 1 137 ? -23.582 3.125 -5.700 1.00 11.25 137 ILE C N 1
ATOM 4417 C CA . ILE C 1 137 ? -23.781 4.514 -5.321 1.00 9.26 137 ILE C CA 1
ATOM 4418 C C . ILE C 1 137 ? -23.031 5.358 -6.340 1.00 8.10 137 ILE C C 1
ATOM 4419 O O . ILE C 1 137 ? -21.808 5.268 -6.448 1.00 12.44 137 ILE C O 1
ATOM 4424 N N . ILE C 1 138 ? -23.767 6.160 -7.100 1.00 9.47 138 ILE C N 1
ATOM 4425 C CA . ILE C 1 138 ? -23.157 7.016 -8.106 1.00 7.94 138 ILE C CA 1
ATOM 4426 C C . ILE C 1 138 ? -23.084 8.393 -7.475 1.00 11.02 138 ILE C C 1
ATOM 4427 O O . ILE C 1 138 ? -24.102 8.971 -7.096 1.00 10.59 138 ILE C O 1
ATOM 4432 N N . ALA C 1 139 ? -21.868 8.904 -7.350 1.00 9.02 139 ALA C N 1
ATOM 4433 C CA . ALA C 1 139 ? -21.653 10.193 -6.728 1.00 11.33 139 ALA C CA 1
ATOM 4434 C C . ALA C 1 139 ? -21.285 11.310 -7.691 1.00 6.85 139 ALA C C 1
ATOM 4435 O O . ALA C 1 139 ? -20.339 11.193 -8.468 1.00 9.74 139 ALA C O 1
ATOM 4437 N N . ASP C 1 140 ? -22.049 12.394 -7.628 1.00 11.32 140 ASP C N 1
ATOM 4438 C CA . ASP C 1 140 ? -21.790 13.581 -8.432 1.00 14.65 140 ASP C CA 1
ATOM 4439 C C . ASP C 1 140 ? -22.502 14.726 -7.730 1.00 11.34 140 ASP C C 1
ATOM 4440 O O . ASP C 1 140 ? -23.729 14.742 -7.622 1.00 13.63 140 ASP C O 1
ATOM 4445 N N . PRO C 1 141 ? -21.729 15.692 -7.223 1.00 16.01 141 PRO C N 1
ATOM 4446 C CA . PRO C 1 141 ? -22.239 16.862 -6.508 1.00 11.61 141 PRO C CA 1
ATOM 4447 C C . PRO C 1 141 ? -23.397 17.599 -7.163 1.00 13.45 141 PRO C C 1
ATOM 4448 O O . PRO C 1 141 ? -24.316 18.044 -6.479 1.00 12.75 141 PRO C O 1
ATOM 4452 N N . MET C 1 142 ? -23.358 17.726 -8.486 1.00 9.80 142 MET C N 1
ATOM 4453 C CA . MET C 1 142 ? -24.398 18.466 -9.182 1.00 10.43 142 MET C CA 1
ATOM 4454 C C . MET C 1 142 ? -25.134 17.695 -10.266 1.00 7.22 142 MET C C 1
ATOM 4455 O O . MET C 1 142 ? -24.527 17.009 -11.088 1.00 10.20 142 MET C O 1
ATOM 4460 N N . ILE C 1 143 ? -26.455 17.815 -10.254 1.00 9.68 143 ILE C N 1
ATOM 4461 C CA . ILE C 1 143 ? -27.284 17.194 -11.272 1.00 11.50 143 ILE C CA 1
ATOM 4462 C C . ILE C 1 143 ? -28.091 18.352 -11.853 1.00 12.67 143 ILE C C 1
ATOM 4463 O O . ILE C 1 143 ? -28.966 18.903 -11.186 1.00 12.25 143 ILE C O 1
ATOM 4468 N N . ALA C 1 144 ? -27.769 18.732 -13.085 1.00 12.15 144 ALA C N 1
ATOM 4469 C CA . ALA C 1 144 ? -28.442 19.841 -13.748 1.00 9.84 144 ALA C CA 1
ATOM 4470 C C . ALA C 1 144 ? -29.469 19.317 -14.742 1.00 10.25 144 ALA C C 1
ATOM 4471 O O . ALA C 1 144 ? -30.658 19.242 -14.429 1.00 12.95 144 ALA C O 1
ATOM 4473 N N . THR C 1 145 ? -29.016 18.959 -15.941 1.00 10.72 145 THR C N 1
ATOM 4474 C CA . THR C 1 145 ? -29.920 18.423 -16.958 1.00 9.71 145 THR C CA 1
ATOM 4475 C C . THR C 1 145 ? -30.075 16.920 -16.747 1.00 11.08 145 THR C C 1
ATOM 4476 O O . THR C 1 145 ? -30.959 16.292 -17.329 1.00 10.83 145 THR C O 1
ATOM 4480 N N . ALA C 1 146 ? -29.207 16.363 -15.904 1.00 8.68 146 ALA C N 1
ATOM 4481 C CA . ALA C 1 146 ? -29.179 14.932 -15.595 1.00 11.40 146 ALA C CA 1
ATOM 4482 C C . ALA C 1 146 ? -28.554 14.148 -16.748 1.00 9.39 146 ALA C C 1
ATOM 4483 O O . ALA C 1 146 ? -28.552 12.913 -16.751 1.00 12.24 146 ALA C O 1
ATOM 4485 N N . SER C 1 147 ? -28.013 14.867 -17.727 1.00 12.13 147 SER C N 1
ATOM 4486 C CA . SER C 1 147 ? -27.390 14.218 -18.880 1.00 12.63 147 SER C CA 1
ATOM 4487 C C . SER C 1 147 ? -26.231 13.314 -18.463 1.00 9.59 147 SER C C 1
ATOM 4488 O O . SER C 1 147 ? -26.101 12.185 -18.945 1.00 9.96 147 SER C O 1
ATOM 4491 N N . THR C 1 148 ? -25.397 13.809 -17.559 1.00 12.38 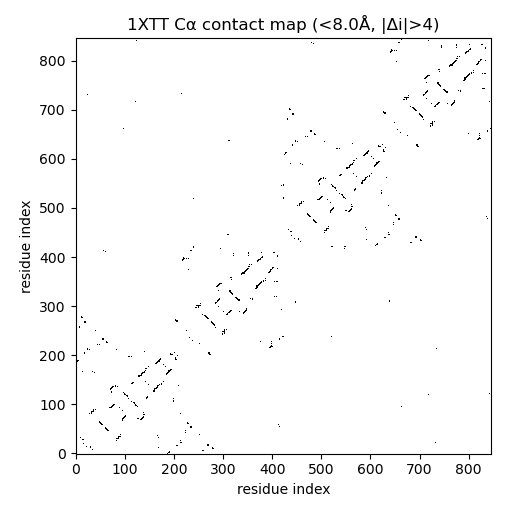148 THR C N 1
ATOM 4492 C CA . THR C 1 148 ? -24.250 13.043 -17.083 1.00 9.81 148 THR C CA 1
ATOM 4493 C C . THR C 1 148 ? -24.712 11.804 -16.327 1.00 11.18 148 THR C C 1
ATOM 4494 O O . THR C 1 148 ? -24.224 10.703 -16.562 1.00 13.91 148 THR C O 1
ATOM 4498 N N . MET C 1 149 ? -25.663 11.989 -15.419 1.00 11.54 149 MET C N 1
ATOM 4499 C CA . MET C 1 149 ? -26.163 10.881 -14.622 1.00 11.76 149 MET C CA 1
ATOM 4500 C C . MET C 1 149 ? -26.848 9.838 -15.497 1.00 12.85 149 MET C C 1
ATOM 4501 O O . MET C 1 149 ? -26.643 8.641 -15.316 1.00 17.60 149 MET C O 1
ATOM 4506 N N . LEU C 1 150 ? -27.652 10.289 -16.453 1.00 15.61 150 LEU C N 1
ATOM 4507 C CA . LEU C 1 150 ? -28.347 9.362 -17.338 1.00 13.13 150 LEU C CA 1
ATOM 4508 C C . LEU C 1 150 ? -27.362 8.537 -18.161 1.00 15.03 150 LEU C C 1
ATOM 4509 O O . LEU C 1 150 ? -27.583 7.351 -18.392 1.00 16.60 150 LEU C O 1
ATOM 4514 N N . LYS C 1 151 ? -26.269 9.157 -18.593 1.00 13.31 151 LYS C N 1
ATOM 4515 C CA . LYS C 1 151 ? -25.278 8.436 -19.380 1.00 17.08 151 LYS C CA 1
ATOM 4516 C C . LYS C 1 151 ? -24.599 7.363 -18.536 1.00 16.79 151 LYS C C 1
ATOM 4517 O O . LYS C 1 151 ? -24.298 6.279 -19.026 1.00 16.51 151 LYS C O 1
ATOM 4523 N N . VAL C 1 152 ? -24.364 7.657 -17.262 1.00 16.04 152 VAL C N 1
ATOM 4524 C CA . VAL C 1 152 ? -23.735 6.678 -16.386 1.00 15.43 152 VAL C CA 1
ATOM 4525 C C . VAL C 1 152 ? -24.733 5.580 -16.008 1.00 19.61 152 VAL C C 1
ATOM 4526 O O . VAL C 1 152 ? -24.377 4.403 -15.943 1.00 21.16 152 VAL C O 1
ATOM 4530 N N . LEU C 1 153 ? -25.983 5.963 -15.772 1.00 17.40 153 LEU C N 1
ATOM 4531 C CA . LEU C 1 153 ? -27.018 4.996 -15.406 1.00 21.06 153 LEU C CA 1
ATOM 4532 C C . LEU C 1 153 ? -27.277 3.967 -16.500 1.00 20.62 153 LEU C C 1
ATOM 4533 O O . LEU C 1 153 ? -27.510 2.790 -16.217 1.00 22.19 153 LEU C O 1
ATOM 4538 N N . GLU C 1 154 ? -27.251 4.416 -17.750 1.00 24.27 154 GLU C N 1
ATOM 4539 C CA . GLU C 1 154 ? -27.485 3.523 -18.880 1.00 28.60 154 GLU C CA 1
ATOM 4540 C C . GLU C 1 154 ? -26.643 2.254 -18.748 1.00 27.53 154 GLU C C 1
ATOM 4541 O O . GLU C 1 154 ? -27.124 1.146 -18.993 1.00 26.54 154 GLU C O 1
ATOM 4547 N N . GLU C 1 155 ? -25.388 2.424 -18.342 1.00 26.88 155 GLU C N 1
ATOM 4548 C CA . GLU C 1 155 ? -24.477 1.300 -18.174 1.00 27.00 155 GLU C CA 1
ATOM 4549 C C . GLU C 1 155 ? -24.672 0.575 -16.843 1.00 25.70 155 GLU C C 1
ATOM 4550 O O . GLU C 1 155 ? -24.680 -0.656 -16.794 1.00 23.71 155 GLU C O 1
ATOM 4556 N N . VAL C 1 156 ? -24.832 1.334 -15.764 1.00 20.81 156 VAL C N 1
ATOM 4557 C CA . VAL C 1 156 ? -25.011 0.734 -14.447 1.00 19.87 156 VAL C CA 1
ATOM 4558 C C . VAL C 1 156 ? -26.246 -0.156 -14.351 1.00 16.84 156 VAL C C 1
ATOM 4559 O O . VAL C 1 156 ? -26.190 -1.230 -13.757 1.00 15.07 156 VAL C O 1
ATOM 4563 N N . VAL C 1 157 ? -27.354 0.282 -14.940 1.00 15.06 157 VAL C N 1
ATOM 4564 C CA . VAL C 1 157 ? -28.592 -0.487 -14.879 1.00 15.93 157 VAL C CA 1
ATOM 4565 C C . VAL C 1 157 ? -28.454 -1.856 -15.539 1.00 15.82 157 VAL C C 1
ATOM 4566 O O . VAL C 1 157 ? -29.126 -2.807 -15.149 1.00 17.28 157 VAL C O 1
ATOM 4570 N N . LYS C 1 158 ? -27.575 -1.959 -16.530 1.00 17.91 158 LYS C N 1
ATOM 4571 C CA . LYS C 1 158 ? -27.369 -3.231 -17.216 1.00 21.20 158 LYS C CA 1
ATOM 4572 C C . LYS C 1 158 ? -26.751 -4.273 -16.288 1.00 21.22 158 LYS C C 1
ATOM 4573 O O . LYS C 1 158 ? -26.922 -5.474 -16.496 1.00 19.66 158 LYS C O 1
ATOM 4579 N N . ALA C 1 159 ? -26.039 -3.813 -15.263 1.00 17.65 159 ALA C N 1
ATOM 4580 C CA . ALA C 1 159 ? -25.405 -4.722 -14.310 1.00 15.97 159 ALA C CA 1
ATOM 4581 C C . ALA C 1 159 ? -26.440 -5.312 -13.360 1.00 13.00 159 ALA C C 1
ATOM 4582 O O . ALA C 1 159 ? -26.145 -6.230 -12.595 1.00 18.46 159 ALA C O 1
ATOM 4584 N N . ASN C 1 160 ? -27.654 -4.774 -13.410 1.00 15.80 160 ASN C N 1
ATOM 4585 C CA . ASN C 1 160 ? -28.749 -5.240 -12.565 1.00 13.75 160 ASN C CA 1
ATOM 4586 C C . ASN C 1 160 ? -28.360 -5.314 -11.088 1.00 13.04 160 ASN C C 1
ATOM 4587 O O . ASN C 1 160 ? -28.540 -6.345 -10.439 1.00 11.42 160 ASN C O 1
ATOM 4592 N N . PRO C 1 161 ? -27.814 -4.222 -10.536 1.00 12.43 161 PRO C N 1
ATOM 4593 C CA . PRO C 1 161 ? -27.441 -4.270 -9.121 1.00 11.00 161 PRO C CA 1
ATOM 4594 C C . PRO C 1 161 ? -28.669 -4.395 -8.230 1.00 11.96 161 PRO C C 1
ATOM 4595 O O . PRO C 1 161 ? -29.796 -4.161 -8.671 1.00 12.97 161 PRO C O 1
ATOM 4599 N N . LYS C 1 162 ? -28.449 -4.781 -6.979 1.00 11.04 162 LYS C N 1
ATOM 4600 C CA . LYS C 1 162 ? -29.537 -4.924 -6.021 1.00 10.25 162 LYS C CA 1
ATOM 4601 C C . LYS C 1 162 ? -30.275 -3.598 -5.885 1.00 12.68 162 LYS C C 1
ATOM 4602 O O . LYS C 1 162 ? -31.504 -3.546 -5.826 1.00 12.60 162 LYS C O 1
ATOM 4608 N N . ARG C 1 163 ? -29.513 -2.515 -5.859 1.00 12.42 163 ARG C N 1
ATOM 4609 C CA . ARG C 1 163 ? -30.102 -1.201 -5.702 1.00 9.97 163 ARG C CA 1
ATOM 4610 C C . ARG C 1 163 ? -29.154 -0.145 -6.240 1.00 10.69 163 ARG C C 1
ATOM 4611 O O . ARG C 1 163 ? -27.937 -0.334 -6.254 1.00 8.39 163 ARG C O 1
ATOM 4619 N N . ILE C 1 164 ? -29.716 0.964 -6.703 1.00 8.40 164 ILE C N 1
ATOM 4620 C CA . ILE C 1 164 ? -28.903 2.050 -7.218 1.00 6.64 164 ILE C CA 1
ATOM 4621 C C . ILE C 1 164 ? -29.214 3.323 -6.451 1.00 10.38 164 ILE C C 1
ATOM 4622 O O . ILE C 1 164 ? -30.371 3.742 -6.363 1.00 10.74 164 ILE C O 1
ATOM 4627 N N . TYR C 1 165 ? -28.168 3.920 -5.893 1.00 7.50 165 TYR C N 1
ATOM 4628 C CA . TYR C 1 165 ? -28.274 5.170 -5.163 1.00 9.33 165 TYR C CA 1
ATOM 4629 C C . TYR C 1 165 ? -27.540 6.230 -5.962 1.00 9.76 165 TYR C C 1
ATOM 4630 O O . TYR C 1 165 ? -26.493 5.960 -6.546 1.00 13.78 165 TYR C O 1
ATOM 4639 N N . ILE C 1 166 ? -28.098 7.430 -5.991 1.00 9.61 166 ILE C N 1
ATOM 4640 C CA . ILE C 1 166 ? -27.459 8.554 -6.655 1.00 10.08 166 ILE C CA 1
ATOM 4641 C C . ILE C 1 166 ? -27.282 9.577 -5.546 1.00 11.39 166 ILE C C 1
ATOM 4642 O O . ILE C 1 166 ? -28.227 9.906 -4.825 1.00 12.23 166 ILE C O 1
ATOM 4647 N N . VAL C 1 167 ? -26.056 10.050 -5.375 1.00 9.88 167 VAL C N 1
ATOM 4648 C CA . VAL C 1 167 ? -25.777 11.011 -4.325 1.00 10.52 167 VAL C CA 1
ATOM 4649 C C . VAL C 1 167 ? -25.265 12.304 -4.915 1.00 8.34 167 VAL C C 1
ATOM 4650 O O . VAL C 1 167 ? -24.221 12.330 -5.564 1.00 12.13 167 VAL C O 1
ATOM 4654 N N . SER C 1 168 ? -26.007 13.376 -4.685 1.00 11.91 168 SER C N 1
ATOM 4655 C CA . SER C 1 168 ? -25.621 14.686 -5.180 1.00 12.83 168 SER C CA 1
ATOM 4656 C C . SER C 1 168 ? -25.810 15.672 -4.048 1.00 13.48 168 SER C C 1
ATOM 4657 O O . SER C 1 168 ? -26.405 15.339 -3.022 1.00 11.47 168 SER C O 1
ATOM 4660 N N . ILE C 1 169 ? -25.281 16.877 -4.220 1.00 7.81 169 ILE C N 1
ATOM 4661 C CA . ILE C 1 169 ? -25.433 17.908 -3.207 1.00 10.35 169 ILE C CA 1
ATOM 4662 C C . ILE C 1 169 ? -26.617 18.756 -3.640 1.00 12.83 169 ILE C C 1
ATOM 4663 O O . ILE C 1 169 ? -27.540 19.007 -2.862 1.00 10.17 169 ILE C O 1
ATOM 4668 N N . ILE C 1 170 ? -26.576 19.191 -4.893 1.00 9.95 170 ILE C N 1
ATOM 4669 C CA . ILE C 1 170 ? -27.657 19.979 -5.465 1.00 11.03 170 ILE C CA 1
ATOM 4670 C C . ILE C 1 170 ? -28.119 19.347 -6.770 1.00 8.97 170 ILE C C 1
ATOM 4671 O O . ILE C 1 170 ? -27.310 18.953 -7.610 1.00 8.98 170 ILE C O 1
ATOM 4676 N N . SER C 1 171 ? -29.430 19.240 -6.923 1.00 9.52 171 SER C N 1
ATOM 4677 C CA . SER C 1 171 ? -30.020 18.695 -8.133 1.00 9.09 171 SER C CA 1
ATOM 4678 C C . SER C 1 171 ? -31.080 19.696 -8.552 1.00 9.99 171 SER C C 1
ATOM 4679 O O . SER C 1 171 ? -31.668 20.370 -7.707 1.00 13.17 171 SER C O 1
ATOM 4682 N N . SER C 1 172 ? -31.324 19.808 -9.848 1.00 10.53 172 SER C N 1
ATOM 4683 C CA . SER C 1 172 ? -32.347 20.733 -10.316 1.00 13.02 172 SER C CA 1
ATOM 4684 C C . SER C 1 172 ? -33.681 19.997 -10.326 1.00 11.11 172 SER C C 1
ATOM 4685 O O . SER C 1 172 ? -33.721 18.766 -10.379 1.00 11.13 172 SER C O 1
ATOM 4688 N N . GLU C 1 173 ? -34.774 20.746 -10.267 1.00 11.35 173 GLU C N 1
ATOM 4689 C CA . GLU C 1 173 ? -36.097 20.137 -10.306 1.00 12.35 173 GLU C CA 1
ATOM 4690 C C . GLU C 1 173 ? -36.195 19.314 -11.590 1.00 10.63 173 GLU C C 1
ATOM 4691 O O . GLU C 1 173 ? -36.690 18.186 -11.590 1.00 12.97 173 GLU C O 1
ATOM 4697 N N . TYR C 1 174 ? -35.688 19.877 -12.680 1.00 10.84 174 TYR C N 1
ATOM 4698 C CA . TYR C 1 174 ? -35.710 19.197 -13.972 1.00 12.36 174 TYR C CA 1
ATOM 4699 C C . TYR C 1 174 ? -34.920 17.883 -13.920 1.00 12.00 174 TYR C C 1
ATOM 4700 O O . TYR C 1 174 ? -35.400 16.832 -14.366 1.00 12.57 174 TYR C O 1
ATOM 4709 N N . GLY C 1 175 ? -33.712 17.949 -13.367 1.00 10.98 175 GLY C N 1
ATOM 4710 C CA . GLY C 1 175 ? -32.867 16.772 -13.266 1.00 14.33 175 GLY C CA 1
ATOM 4711 C C . GLY C 1 175 ? -33.477 15.655 -12.443 1.00 13.22 175 GLY C C 1
ATOM 4712 O O . GLY C 1 175 ? -33.450 14.491 -12.844 1.00 13.98 175 GLY C O 1
ATOM 4713 N N . VAL C 1 176 ? -34.023 15.999 -11.283 1.00 12.19 176 VAL C N 1
ATOM 4714 C CA . VAL C 1 176 ? -34.643 14.996 -10.428 1.00 11.73 176 VAL C CA 1
ATOM 4715 C C . VAL C 1 176 ? -35.796 14.321 -11.165 1.00 10.66 176 VAL C C 1
ATOM 4716 O O . VAL C 1 176 ? -35.961 13.103 -11.099 1.00 13.44 176 VAL C O 1
ATOM 4720 N N . ASN C 1 177 ? -36.590 15.112 -11.872 1.00 13.34 177 ASN C N 1
ATOM 4721 C CA . ASN C 1 177 ? -37.716 14.566 -12.620 1.00 11.39 177 ASN C CA 1
ATOM 4722 C C . ASN C 1 177 ? -37.266 13.641 -13.738 1.00 12.19 177 ASN C C 1
ATOM 4723 O O . ASN C 1 177 ? -37.840 12.570 -13.938 1.00 11.87 177 ASN C O 1
ATOM 4728 N N . LYS C 1 178 ? -36.237 14.056 -14.468 1.00 12.80 178 LYS C N 1
ATOM 4729 C CA . LYS C 1 178 ? -35.731 13.267 -15.581 1.00 13.36 178 LYS C CA 1
ATOM 4730 C C . LYS C 1 178 ? -35.192 11.916 -15.130 1.00 17.52 178 LYS C C 1
ATOM 4731 O O . LYS C 1 178 ? -35.358 10.910 -15.818 1.00 17.10 178 LYS C O 1
ATOM 4737 N N . ILE C 1 179 ? -34.555 11.887 -13.968 1.00 12.31 179 ILE C N 1
ATOM 4738 C CA . ILE C 1 179 ? -33.998 10.641 -13.460 1.00 11.85 179 ILE C CA 1
ATOM 4739 C C . ILE C 1 179 ? -35.057 9.692 -12.898 1.00 11.48 179 ILE C C 1
ATOM 4740 O O . ILE C 1 179 ? -35.130 8.531 -13.298 1.00 14.81 179 ILE C O 1
ATOM 4745 N N . LEU C 1 180 ? -35.883 10.184 -11.981 1.00 13.19 180 LEU C N 1
ATOM 4746 C CA . LEU C 1 180 ? -36.896 9.334 -11.365 1.00 9.70 180 LEU C CA 1
ATOM 4747 C C . LEU C 1 180 ? -38.033 8.920 -12.288 1.00 12.45 180 LEU C C 1
ATOM 4748 O O . LEU C 1 180 ? -38.586 7.830 -12.129 1.00 14.52 180 LEU C O 1
ATOM 4753 N N . SER C 1 181 ? -38.383 9.765 -13.254 1.00 13.49 181 SER C N 1
ATOM 4754 C CA . SER C 1 181 ? -39.454 9.413 -14.181 1.00 14.52 181 SER C CA 1
ATOM 4755 C C . SER C 1 181 ? -39.018 8.239 -15.057 1.00 14.51 181 SER C C 1
ATOM 4756 O O . SER C 1 181 ? -39.838 7.409 -15.448 1.00 17.15 181 SER C O 1
ATOM 4759 N N . LYS C 1 182 ? -37.720 8.170 -15.345 1.00 12.58 182 LYS C N 1
ATOM 4760 C CA . LYS C 1 182 ? -37.159 7.104 -16.172 1.00 12.92 182 LYS C CA 1
ATOM 4761 C C . LYS C 1 182 ? -36.740 5.896 -15.331 1.00 13.27 182 LYS C C 1
ATOM 4762 O O . LYS C 1 182 ? -36.887 4.749 -15.754 1.00 12.46 182 LYS C O 1
ATOM 4768 N N . TYR C 1 183 ? -36.212 6.162 -14.140 1.00 10.37 183 TYR C N 1
ATOM 4769 C CA . TYR C 1 183 ? -35.779 5.107 -13.228 1.00 12.84 183 TYR C CA 1
ATOM 4770 C C . TYR C 1 183 ? -36.394 5.373 -11.856 1.00 12.52 183 TYR C C 1
ATOM 4771 O O . TYR C 1 183 ? -35.712 5.809 -10.929 1.00 11.75 183 TYR C O 1
ATOM 4780 N N . PRO C 1 184 ? -37.699 5.098 -11.713 1.00 13.76 184 PRO C N 1
ATOM 4781 C CA . PRO C 1 184 ? -38.476 5.294 -10.483 1.00 14.42 184 PRO C CA 1
ATOM 4782 C C . PRO C 1 184 ? -37.981 4.546 -9.251 1.00 12.27 184 PRO C C 1
ATOM 4783 O O . PRO C 1 184 ? -38.348 4.885 -8.128 1.00 15.22 184 PRO C O 1
ATOM 4787 N N . PHE C 1 185 ? -37.156 3.526 -9.451 1.00 14.91 185 PHE C N 1
ATOM 4788 C CA . PHE C 1 185 ? -36.683 2.744 -8.319 1.00 16.55 185 PHE C CA 1
ATOM 4789 C C . PHE C 1 185 ? -35.310 3.132 -7.799 1.00 15.72 185 PHE C C 1
ATOM 4790 O O . PHE C 1 185 ? -34.805 2.529 -6.851 1.00 15.10 185 PHE C O 1
ATOM 4798 N N . ILE C 1 186 ? -34.712 4.148 -8.411 1.00 11.02 186 ILE C N 1
ATOM 4799 C CA . ILE C 1 186 ? -33.408 4.618 -7.974 1.00 8.63 186 ILE C CA 1
ATOM 4800 C C . ILE C 1 186 ? -33.609 5.444 -6.711 1.00 12.43 186 ILE C C 1
ATOM 4801 O O . ILE C 1 186 ? -34.612 6.149 -6.576 1.00 11.58 186 ILE C O 1
ATOM 4806 N N . TYR C 1 187 ? -32.671 5.324 -5.778 1.00 8.77 187 TYR C N 1
ATOM 4807 C CA . TYR C 1 187 ? -32.717 6.084 -4.531 1.00 9.41 187 TYR C CA 1
ATOM 4808 C C . TYR C 1 187 ? -31.868 7.322 -4.755 1.00 11.16 187 TYR C C 1
ATOM 4809 O O . TYR C 1 187 ? -30.639 7.249 -4.715 1.00 13.14 187 TYR C O 1
ATOM 4818 N N . LEU C 1 188 ? -32.520 8.459 -4.976 1.00 12.31 188 LEU C N 1
ATOM 4819 C CA . LEU C 1 188 ? -31.801 9.704 -5.236 1.00 11.55 188 LEU C CA 1
ATOM 4820 C C . LEU C 1 188 ? -31.685 10.546 -3.977 1.00 10.43 188 LEU C C 1
ATOM 4821 O O . LEU C 1 188 ? -32.689 10.979 -3.415 1.00 12.32 188 LEU C O 1
ATOM 4826 N N . PHE C 1 189 ? -30.447 10.763 -3.542 1.00 9.42 189 PHE C N 1
ATOM 4827 C CA . PHE C 1 189 ? -30.159 11.557 -2.361 1.00 11.45 189 PHE C CA 1
ATOM 4828 C C . PHE C 1 189 ? -29.590 12.902 -2.773 1.00 11.31 189 PHE C C 1
ATOM 4829 O O . PHE C 1 189 ? -28.716 12.985 -3.640 1.00 13.61 189 PHE C O 1
ATOM 4837 N N . THR C 1 190 ? -30.087 13.957 -2.149 1.00 9.80 190 THR C N 1
ATOM 4838 C CA . THR C 1 190 ? -29.602 15.285 -2.457 1.00 10.47 190 THR C CA 1
ATOM 4839 C C . THR C 1 190 ? -29.853 16.151 -1.228 1.00 13.02 190 THR C C 1
ATOM 4840 O O . THR C 1 190 ? -30.630 15.778 -0.348 1.00 12.43 190 THR C O 1
ATOM 4844 N N . VAL C 1 191 ? -29.174 17.287 -1.147 1.00 9.91 191 VAL C N 1
ATOM 4845 C CA . VAL C 1 191 ? -29.345 18.175 -0.009 1.00 9.01 191 VAL C CA 1
ATOM 4846 C C . VAL C 1 191 ? -30.369 19.240 -0.350 1.00 12.92 191 VAL C C 1
ATOM 4847 O O . VAL C 1 191 ? -31.168 19.649 0.492 1.00 12.21 191 VAL C O 1
ATOM 4851 N N . ALA C 1 192 ? -30.349 19.687 -1.599 1.00 14.21 192 ALA C N 1
ATOM 4852 C CA . ALA C 1 192 ? -31.294 20.699 -2.032 1.00 12.07 192 ALA C CA 1
ATOM 4853 C C . ALA C 1 192 ? -31.662 20.513 -3.488 1.00 14.38 192 ALA C C 1
ATOM 4854 O O . ALA C 1 192 ? -30.887 19.977 -4.280 1.00 13.35 192 ALA C O 1
ATOM 4856 N N . ILE C 1 193 ? -32.866 20.952 -3.823 1.00 12.01 193 ILE C N 1
ATOM 4857 C CA . ILE C 1 193 ? -33.362 20.876 -5.184 1.00 10.99 193 ILE C CA 1
ATOM 4858 C C . ILE C 1 193 ? -33.565 22.314 -5.639 1.00 14.52 193 ILE C C 1
ATOM 4859 O O . ILE C 1 193 ? -34.465 22.995 -5.155 1.00 15.28 193 ILE C O 1
ATOM 4864 N N . ASP C 1 194 ? -32.713 22.784 -6.544 1.00 15.66 194 ASP C N 1
ATOM 4865 C CA . ASP C 1 194 ? -32.835 24.146 -7.042 1.00 14.80 194 ASP C CA 1
ATOM 4866 C C . ASP C 1 194 ? -33.816 24.159 -8.212 1.00 17.78 194 ASP C C 1
ATOM 4867 O O . ASP C 1 194 ? -33.870 23.222 -9.005 1.00 14.10 194 ASP C O 1
ATOM 4872 N N . PRO C 1 195 ? -34.604 25.235 -8.332 1.00 18.18 195 PRO C N 1
ATOM 4873 C CA . PRO C 1 195 ? -35.619 25.424 -9.372 1.00 18.06 195 PRO C CA 1
ATOM 4874 C C . PRO C 1 195 ? -35.237 25.481 -10.846 1.00 19.29 195 PRO C C 1
ATOM 4875 O O . PRO C 1 195 ? -36.006 25.030 -11.695 1.00 19.77 195 PRO C O 1
ATOM 4879 N N . GLU C 1 196 ? -34.071 26.016 -11.179 1.00 17.72 196 GLU C N 1
ATOM 4880 C CA . GLU C 1 196 ? -33.753 26.115 -12.596 1.00 21.09 196 GLU C CA 1
ATOM 4881 C C . GLU C 1 196 ? -32.297 26.050 -13.013 1.00 18.69 196 GLU C C 1
ATOM 4882 O O . GLU C 1 196 ? -31.389 25.942 -12.191 1.00 18.73 196 GLU C O 1
ATOM 4888 N N . LEU C 1 197 ? -32.105 26.118 -14.325 1.00 16.86 197 LEU C N 1
ATOM 4889 C CA . LEU C 1 197 ? -30.790 26.094 -14.941 1.00 13.04 197 LEU C CA 1
ATOM 4890 C C . LEU C 1 197 ? -30.691 27.357 -15.780 1.00 15.46 197 LEU C C 1
ATOM 4891 O O . LEU C 1 197 ? -31.709 27.860 -16.257 1.00 18.53 197 LEU C O 1
ATOM 4896 N N . ASN C 1 198 ? -29.486 27.886 -15.954 1.00 18.37 198 ASN C N 1
ATOM 4897 C CA . ASN C 1 198 ? -29.349 29.067 -16.790 1.00 19.51 198 ASN C CA 1
ATOM 4898 C C . ASN C 1 198 ? -29.174 28.555 -18.214 1.00 24.14 198 ASN C C 1
ATOM 4899 O O . ASN C 1 198 ? -29.296 27.352 -18.459 1.00 21.35 198 ASN C O 1
ATOM 4904 N N . ASN C 1 199 ? -28.887 29.451 -19.150 1.00 22.78 199 ASN C N 1
ATOM 4905 C CA . ASN C 1 199 ? -28.741 29.058 -20.544 1.00 25.92 199 ASN C CA 1
ATOM 4906 C C . ASN C 1 199 ? -27.529 28.177 -20.848 1.00 24.05 199 ASN C C 1
ATOM 4907 O O . ASN C 1 199 ? -27.458 27.565 -21.914 1.00 21.41 199 ASN C O 1
ATOM 4912 N N . LYS C 1 200 ? -26.579 28.104 -19.922 1.00 19.70 200 LYS C N 1
ATOM 4913 C CA . LYS C 1 200 ? -25.395 27.278 -20.135 1.00 18.80 200 LYS C CA 1
ATOM 4914 C C . LYS C 1 200 ? -25.480 25.945 -19.391 1.00 20.87 200 LYS C C 1
ATOM 4915 O O . LYS C 1 200 ? -24.506 25.196 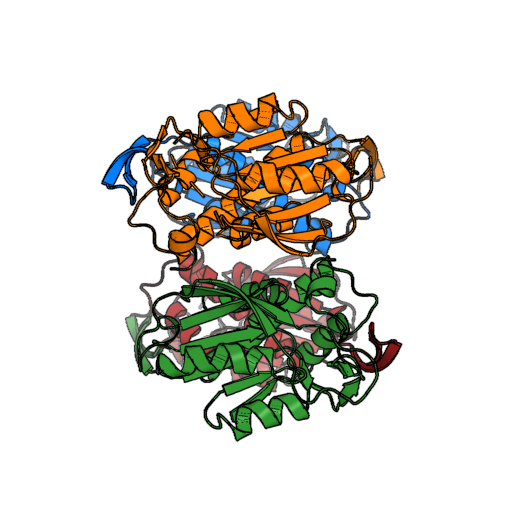-19.330 1.00 19.73 200 LYS C O 1
ATOM 4921 N N . GLY C 1 201 ? -26.648 25.655 -18.825 1.00 17.94 201 GLY C N 1
ATOM 4922 C CA . GLY C 1 201 ? -26.831 24.397 -18.124 1.00 15.76 201 GLY C CA 1
ATOM 4923 C C . GLY C 1 201 ? -26.395 24.376 -16.672 1.00 15.66 201 GLY C C 1
ATOM 4924 O O . GLY C 1 201 ? -26.300 23.308 -16.067 1.00 16.31 201 GLY C O 1
ATOM 4925 N N . TYR C 1 202 ? -26.117 25.546 -16.111 1.00 14.19 202 TYR C N 1
ATOM 4926 C CA . TYR C 1 202 ? -25.711 25.629 -14.716 1.00 14.25 202 TYR C CA 1
ATOM 4927 C C . TYR C 1 202 ? -26.923 25.772 -13.811 1.00 17.73 202 TYR C C 1
ATOM 4928 O O . TYR C 1 202 ? -27.913 26.416 -14.169 1.00 13.04 202 TYR C O 1
ATOM 4937 N N . ILE C 1 203 ? -26.842 25.157 -12.637 1.00 13.20 203 ILE C N 1
ATOM 4938 C CA . ILE C 1 203 ? -27.928 25.212 -11.676 1.00 11.94 203 ILE C CA 1
ATOM 4939 C C . ILE C 1 203 ? -27.984 26.591 -11.025 1.00 10.33 203 ILE C C 1
ATOM 4940 O O . ILE C 1 203 ? -26.956 27.152 -10.650 1.00 14.00 203 ILE C O 1
ATOM 4945 N N . LEU C 1 204 ? -29.196 27.124 -10.902 1.00 11.76 204 LEU C N 1
ATOM 4946 C CA . LEU C 1 204 ? -29.432 28.426 -10.284 1.00 12.95 204 LEU C CA 1
ATOM 4947 C C . LEU C 1 204 ? -30.350 28.210 -9.085 1.00 13.16 204 LEU C C 1
ATOM 4948 O O . LEU C 1 204 ? -31.392 27.571 -9.212 1.00 16.26 204 LEU C O 1
ATOM 4953 N N . PRO C 1 205 ? -29.979 28.738 -7.908 1.00 12.70 205 PRO C N 1
ATOM 4954 C CA . PRO C 1 205 ? -28.766 29.514 -7.630 1.00 15.10 205 PRO C CA 1
ATOM 4955 C C . PRO C 1 205 ? -27.496 28.665 -7.644 1.00 11.54 205 PRO C C 1
ATOM 4956 O O . PRO C 1 205 ? -26.407 29.182 -7.860 1.00 10.05 205 PRO C O 1
ATOM 4960 N N . GLY C 1 206 ? -27.649 27.367 -7.395 1.00 8.92 206 GLY C N 1
ATOM 4961 C CA . GLY C 1 206 ? -26.519 26.446 -7.420 1.00 12.53 206 GLY C CA 1
ATOM 4962 C C . GLY C 1 206 ? -25.285 26.800 -6.607 1.00 10.50 206 GLY C C 1
ATOM 4963 O O . GLY C 1 206 ? -25.386 27.370 -5.516 1.00 12.05 206 GLY C O 1
ATOM 4964 N N . LEU C 1 207 ? -24.116 26.441 -7.137 1.00 10.44 207 LEU C N 1
ATOM 4965 C CA . LEU C 1 207 ? -22.844 26.717 -6.471 1.00 11.10 207 LEU C CA 1
ATOM 4966 C C . LEU C 1 207 ? -21.686 26.868 -7.459 1.00 12.55 207 LEU C C 1
ATOM 4967 O O . LEU C 1 207 ? -20.526 26.970 -7.054 1.00 13.09 207 LEU C O 1
ATOM 4972 N N . GLY C 1 208 ? -22.012 26.882 -8.751 1.00 12.67 208 GLY C N 1
ATOM 4973 C CA . GLY C 1 208 ? -20.999 27.032 -9.786 1.00 12.03 208 GLY C CA 1
ATOM 4974 C C . GLY C 1 208 ? -20.520 25.701 -10.325 1.00 13.34 208 GLY C C 1
ATOM 4975 O O . GLY C 1 208 ? -21.231 24.701 -10.226 1.00 14.61 208 GLY C O 1
ATOM 4976 N N . ASP C 1 209 ? -19.330 25.682 -10.920 1.00 14.77 209 ASP C N 1
ATOM 4977 C CA . ASP C 1 209 ? -18.783 24.433 -11.433 1.00 15.70 209 ASP C CA 1
ATOM 4978 C C . ASP C 1 209 ? -18.164 23.748 -10.231 1.00 10.57 209 ASP C C 1
ATOM 4979 O O . ASP C 1 209 ? -17.176 24.234 -9.687 1.00 12.00 209 ASP C O 1
ATOM 4984 N N . ALA C 1 210 ? -18.742 22.625 -9.820 1.00 11.05 210 ALA C N 1
ATOM 4985 C CA . ALA C 1 210 ? -18.242 21.908 -8.655 1.00 11.16 210 ALA C CA 1
ATOM 4986 C C . ALA C 1 210 ? -16.764 21.538 -8.764 1.00 6.52 210 ALA C C 1
ATOM 4987 O O . ALA C 1 210 ? -16.040 21.578 -7.775 1.00 10.48 210 ALA C O 1
ATOM 4989 N N . GLY C 1 211 ? -16.319 21.173 -9.960 1.00 8.87 211 GLY C N 1
ATOM 4990 C CA . GLY C 1 211 ? -14.923 20.815 -10.130 1.00 10.07 211 GLY C CA 1
ATOM 4991 C C . GLY C 1 211 ? -14.001 21.975 -9.803 1.00 8.84 211 GLY C C 1
ATOM 4992 O O . GLY C 1 211 ? -13.044 21.828 -9.038 1.00 10.92 211 GLY C O 1
ATOM 4993 N N . ASP C 1 212 ? -14.283 23.139 -10.380 1.00 10.90 212 ASP C N 1
ATOM 4994 C CA . ASP C 1 212 ? -13.455 24.315 -10.131 1.00 12.87 212 ASP C CA 1
ATOM 4995 C C . ASP C 1 212 ? -13.548 24.781 -8.681 1.00 10.80 212 ASP C C 1
ATOM 4996 O O . ASP C 1 212 ? -12.559 25.240 -8.108 1.00 9.53 212 ASP C O 1
ATOM 5001 N N . ARG C 1 213 ? -14.737 24.670 -8.092 1.00 8.78 213 ARG C N 1
ATOM 5002 C CA . ARG C 1 213 ? -14.926 25.087 -6.704 1.00 10.13 213 ARG C CA 1
ATOM 5003 C C . ARG C 1 213 ? -14.027 24.288 -5.764 1.00 7.67 213 ARG C C 1
ATOM 5004 O O . ARG C 1 213 ? -13.529 24.808 -4.770 1.00 9.81 213 ARG C O 1
ATOM 5012 N N . ALA C 1 214 ? -13.823 23.017 -6.084 1.00 9.05 214 ALA C N 1
ATOM 5013 C CA . ALA C 1 214 ? -13.005 22.157 -5.242 1.00 9.46 214 ALA C CA 1
ATOM 5014 C C . ALA C 1 214 ? -11.518 22.136 -5.576 1.00 9.23 214 ALA C C 1
ATOM 5015 O O . ALA C 1 214 ? -10.682 22.051 -4.677 1.00 10.37 214 ALA C O 1
ATOM 5017 N N . PHE C 1 215 ? -11.185 22.223 -6.858 1.00 10.79 215 PHE C N 1
ATOM 5018 C CA . PHE C 1 215 ? -9.789 22.127 -7.265 1.00 12.02 215 PHE C CA 1
ATOM 5019 C C . PHE C 1 215 ? -9.181 23.304 -8.018 1.00 14.46 215 PHE C C 1
ATOM 5020 O O . PHE C 1 215 ? -7.988 23.285 -8.332 1.00 15.08 215 PHE C O 1
ATOM 5028 N N . GLY C 1 216 ? -9.991 24.314 -8.311 1.00 15.47 216 GLY C N 1
ATOM 5029 C CA . GLY C 1 216 ? -9.491 25.475 -9.025 1.00 23.16 216 GLY C CA 1
ATOM 5030 C C . GLY C 1 216 ? -9.509 25.292 -10.532 1.00 26.61 216 GLY C C 1
ATOM 5031 O O . GLY C 1 216 ? -9.963 24.227 -11.004 1.00 28.11 216 GLY C O 1
ATOM 5033 N N . PRO D 1 2 ? -35.019 16.695 27.785 1.00 15.65 2 PRO D N 1
ATOM 5034 C CA . PRO D 1 2 ? -35.441 15.871 26.631 1.00 16.84 2 PRO D CA 1
ATOM 5035 C C . PRO D 1 2 ? -34.543 14.666 26.384 1.00 14.48 2 PRO D C 1
ATOM 5036 O O . PRO D 1 2 ? -33.334 14.706 26.632 1.00 15.36 2 PRO D O 1
ATOM 5040 N N . LEU D 1 3 ? -35.157 13.590 25.903 1.00 11.82 3 LEU D N 1
ATOM 5041 C CA . LEU D 1 3 ? -34.454 12.349 25.613 1.00 12.01 3 LEU D CA 1
ATOM 5042 C C . LEU D 1 3 ? -34.406 12.117 24.107 1.00 13.21 3 LEU D C 1
ATOM 5043 O O . LEU D 1 3 ? -35.434 12.168 23.422 1.00 11.98 3 LEU D O 1
ATOM 5048 N N . TYR D 1 4 ? -33.205 11.874 23.599 1.00 12.16 4 TYR D N 1
ATOM 5049 C CA . TYR D 1 4 ? -33.009 11.619 22.180 1.00 13.08 4 TYR D CA 1
ATOM 5050 C C . TYR D 1 4 ? -32.327 10.279 21.992 1.00 14.89 4 TYR D C 1
ATOM 5051 O O . TYR D 1 4 ? -31.105 10.174 22.106 1.00 13.98 4 TYR D O 1
ATOM 5060 N N . VAL D 1 5 ? -33.113 9.245 21.727 1.00 12.15 5 VAL D N 1
ATOM 5061 C CA . VAL D 1 5 ? -32.525 7.935 21.501 1.00 13.14 5 VAL D CA 1
ATOM 5062 C C . VAL D 1 5 ? -32.270 7.858 20.006 1.00 13.90 5 VAL D C 1
ATOM 5063 O O . VAL D 1 5 ? -33.202 7.889 19.200 1.00 12.79 5 VAL D O 1
ATOM 5067 N N . ILE D 1 6 ? -30.996 7.794 19.644 1.00 10.11 6 ILE D N 1
ATOM 5068 C CA . ILE D 1 6 ? -30.595 7.728 18.250 1.00 11.77 6 ILE D CA 1
ATOM 5069 C C . ILE D 1 6 ? -30.398 6.260 17.926 1.00 15.55 6 ILE D C 1
ATOM 5070 O O . ILE D 1 6 ? -29.296 5.727 18.038 1.00 15.22 6 ILE D O 1
ATOM 5075 N N . ASP D 1 7 ? -31.490 5.616 17.530 1.00 16.42 7 ASP D N 1
ATOM 5076 C CA . ASP D 1 7 ? -31.484 4.194 17.228 1.00 16.24 7 ASP D CA 1
ATOM 5077 C C . ASP D 1 7 ? -31.789 3.903 15.768 1.00 16.90 7 ASP D C 1
ATOM 5078 O O . ASP D 1 7 ? -32.726 3.177 15.449 1.00 17.73 7 ASP D O 1
ATOM 5083 N N . LYS D 1 8 ? -30.994 4.481 14.881 1.00 17.67 8 LYS D N 1
ATOM 5084 C CA . LYS D 1 8 ? -31.168 4.259 13.456 1.00 16.00 8 LYS D CA 1
ATOM 5085 C C . LYS D 1 8 ? -30.357 3.016 13.124 1.00 17.17 8 LYS D C 1
ATOM 5086 O O . LYS D 1 8 ? -29.476 2.627 13.885 1.00 15.06 8 LYS D O 1
ATOM 5092 N N . PRO D 1 9 ? -30.652 2.367 11.989 1.00 11.54 9 PRO D N 1
ATOM 5093 C CA . PRO D 1 9 ? -29.921 1.161 11.599 1.00 11.74 9 PRO D CA 1
ATOM 5094 C C . PRO D 1 9 ? -28.400 1.226 11.762 1.00 12.20 9 PRO D C 1
ATOM 5095 O O . PRO D 1 9 ? -27.791 0.317 12.327 1.00 10.57 9 PRO D O 1
ATOM 5099 N N . ILE D 1 10 ? -27.778 2.300 11.288 1.00 10.21 10 ILE D N 1
ATOM 5100 C CA . ILE D 1 10 ? -26.326 2.382 11.379 1.00 11.45 10 ILE D CA 1
ATOM 5101 C C . ILE D 1 10 ? -25.796 2.527 12.809 1.00 10.56 10 ILE D C 1
ATOM 5102 O O . ILE D 1 10 ? -24.772 1.939 13.141 1.00 10.91 10 ILE D O 1
ATOM 5107 N N . THR D 1 11 ? -26.479 3.289 13.661 1.00 10.23 11 THR D N 1
ATOM 5108 C CA . THR D 1 11 ? -26.012 3.430 15.038 1.00 11.85 11 THR D CA 1
ATOM 5109 C C . THR D 1 11 ? -26.189 2.105 15.785 1.00 11.12 11 THR D C 1
ATOM 5110 O O . THR D 1 11 ? -25.364 1.743 16.622 1.00 11.28 11 THR D O 1
ATOM 5114 N N . LEU D 1 12 ? -27.261 1.380 15.476 1.00 9.92 12 LEU D N 1
ATOM 5115 C CA . LEU D 1 12 ? -27.498 0.088 16.114 1.00 10.18 12 LEU D CA 1
ATOM 5116 C C . LEU D 1 12 ? -26.468 -0.918 15.604 1.00 10.68 12 LEU D C 1
ATOM 5117 O O . LEU D 1 12 ? -26.033 -1.799 16.338 1.00 12.40 12 LEU D O 1
ATOM 5122 N N . HIS D 1 13 ? -26.084 -0.779 14.338 1.00 8.89 13 HIS D N 1
ATOM 5123 C CA . HIS D 1 13 ? -25.078 -1.653 13.746 1.00 8.13 13 HIS D CA 1
ATOM 5124 C C . HIS D 1 13 ? -23.763 -1.410 14.487 1.00 10.15 13 HIS D C 1
ATOM 5125 O O . HIS D 1 13 ? -23.092 -2.347 14.919 1.00 11.03 13 HIS D O 1
ATOM 5132 N N . ILE D 1 14 ? -23.400 -0.140 14.640 1.00 10.00 14 ILE D N 1
ATOM 5133 C CA . ILE D 1 14 ? -22.167 0.205 15.334 1.00 9.01 14 ILE D CA 1
ATOM 5134 C C . ILE D 1 14 ? -22.245 -0.224 16.799 1.00 10.33 14 ILE D C 1
ATOM 5135 O O . ILE D 1 14 ? -21.285 -0.762 17.345 1.00 14.20 14 ILE D O 1
ATOM 5140 N N . LEU D 1 15 ? -23.389 0.003 17.433 1.00 8.28 15 LEU D N 1
ATOM 5141 C CA . LEU D 1 15 ? -23.562 -0.398 18.826 1.00 11.18 15 LEU D CA 1
ATOM 5142 C C . LEU D 1 15 ? -23.348 -1.905 18.965 1.00 11.17 15 LEU D C 1
ATOM 5143 O O . LEU D 1 15 ? -22.738 -2.374 19.924 1.00 10.12 15 LEU D O 1
ATOM 5148 N N . THR D 1 16 ? -23.856 -2.666 18.004 1.00 13.44 16 THR D N 1
ATOM 5149 C CA . THR D 1 16 ? -23.704 -4.115 18.038 1.00 13.57 16 THR D CA 1
ATOM 5150 C C . THR D 1 16 ? -22.225 -4.509 18.070 1.00 15.46 16 THR D C 1
ATOM 5151 O O . THR D 1 16 ? -21.837 -5.443 18.775 1.00 12.82 16 THR D O 1
ATOM 5155 N N . GLN D 1 17 ? -21.404 -3.791 17.308 1.00 12.96 17 GLN D N 1
ATOM 5156 C CA . GLN D 1 17 ? -19.970 -4.052 17.272 1.00 13.06 17 GLN D CA 1
ATOM 5157 C C . GLN D 1 17 ? -19.345 -3.695 18.621 1.00 11.43 17 GLN D C 1
ATOM 5158 O O . GLN D 1 17 ? -18.420 -4.358 19.079 1.00 14.73 17 GLN D O 1
ATOM 5164 N N . LEU D 1 18 ? -19.847 -2.639 19.256 1.00 11.46 18 LEU D N 1
ATOM 5165 C CA . LEU D 1 18 ? -19.318 -2.234 20.553 1.00 10.75 18 LEU D CA 1
ATOM 5166 C C . LEU D 1 18 ? -19.667 -3.263 21.624 1.00 13.81 18 LEU D C 1
ATOM 5167 O O . LEU D 1 18 ? -18.833 -3.590 22.468 1.00 12.85 18 LEU D O 1
ATOM 5172 N N . ARG D 1 19 ? -20.898 -3.770 21.588 1.00 12.93 19 ARG D N 1
ATOM 5173 C CA . ARG D 1 19 ? -21.333 -4.772 22.562 1.00 12.20 19 ARG D CA 1
ATOM 5174 C C . ARG D 1 19 ? -20.568 -6.084 22.410 1.00 14.63 19 ARG D C 1
ATOM 5175 O O . ARG D 1 19 ? -20.215 -6.716 23.404 1.00 14.88 19 ARG D O 1
ATOM 5183 N N . ASP D 1 20 ? -20.340 -6.491 21.164 1.00 14.48 20 ASP D N 1
ATOM 5184 C CA . ASP D 1 20 ? -19.645 -7.742 20.855 1.00 16.56 20 ASP D CA 1
ATOM 5185 C C . ASP D 1 20 ? -18.355 -7.870 21.656 1.00 15.03 20 ASP D C 1
ATOM 5186 O O . ASP D 1 20 ? -17.423 -7.097 21.462 1.00 14.70 20 ASP D O 1
ATOM 5191 N N . LYS D 1 21 ? -18.299 -8.852 22.552 1.00 17.69 21 LYS D N 1
ATOM 5192 C CA . LYS D 1 21 ? -17.115 -9.040 23.382 1.00 16.37 21 LYS D CA 1
ATOM 5193 C C . LYS D 1 21 ? -15.861 -9.368 22.575 1.00 17.75 21 LYS D C 1
ATOM 5194 O O . LYS D 1 21 ? -14.742 -9.230 23.074 1.00 19.42 21 LYS D O 1
ATOM 5200 N N . TYR D 1 22 ? -16.048 -9.787 21.327 1.00 17.19 22 TYR D N 1
ATOM 5201 C CA . TYR D 1 22 ? -14.925 -10.130 20.462 1.00 20.69 22 TYR D CA 1
ATOM 5202 C C . TYR D 1 22 ? -14.305 -8.934 19.748 1.00 20.63 22 TYR D C 1
ATOM 5203 O O . TYR D 1 22 ? -13.257 -9.059 19.121 1.00 20.01 22 TYR D O 1
ATOM 5212 N N . THR D 1 23 ? -14.953 -7.778 19.827 1.00 18.86 23 THR D N 1
ATOM 5213 C CA . THR D 1 23 ? -14.418 -6.584 19.182 1.00 17.32 23 THR D CA 1
ATOM 5214 C C . THR D 1 23 ? -13.248 -6.045 20.010 1.00 14.24 23 THR D C 1
ATOM 5215 O O . THR D 1 23 ? -13.426 -5.634 21.155 1.00 14.13 23 THR D O 1
ATOM 5219 N N . ASP D 1 24 ? -12.052 -6.063 19.426 1.00 15.60 24 ASP D N 1
ATOM 5220 C CA . ASP D 1 24 ? -10.851 -5.593 20.112 1.00 16.17 24 ASP D CA 1
ATOM 5221 C C . ASP D 1 24 ? -10.880 -4.090 20.354 1.00 16.33 24 ASP D C 1
ATOM 5222 O O . ASP D 1 24 ? -11.772 -3.397 19.871 1.00 12.33 24 ASP D O 1
ATOM 5227 N N . GLN D 1 25 ? -9.898 -3.582 21.093 1.00 14.33 25 GLN D N 1
ATOM 5228 C CA . GLN D 1 25 ? -9.871 -2.156 21.403 1.00 15.02 25 GLN D CA 1
ATOM 5229 C C . GLN D 1 25 ? -9.702 -1.241 20.199 1.00 11.22 25 GLN D C 1
ATOM 5230 O O . GLN D 1 25 ? -10.235 -0.133 20.185 1.00 12.81 25 GLN D O 1
ATOM 5236 N N . ILE D 1 26 ? -8.954 -1.686 19.196 1.00 12.60 26 ILE D N 1
ATOM 5237 C CA . ILE D 1 26 ? -8.755 -0.865 18.009 1.00 11.59 26 ILE D CA 1
ATOM 5238 C C . ILE D 1 26 ? -10.100 -0.602 17.349 1.00 10.42 26 ILE D C 1
ATOM 5239 O O . ILE D 1 26 ? -10.452 0.546 17.071 1.00 9.17 26 ILE D O 1
ATOM 5244 N N . ASN D 1 27 ? -10.858 -1.666 17.115 1.00 11.60 27 ASN D N 1
ATOM 5245 C CA . ASN D 1 27 ? -12.166 -1.530 16.491 1.00 13.88 27 ASN D CA 1
ATOM 5246 C C . ASN D 1 27 ? -13.197 -0.918 17.433 1.00 11.89 27 ASN D C 1
ATOM 5247 O O . ASN D 1 27 ? -14.105 -0.219 16.990 1.00 11.93 27 ASN D O 1
ATOM 5252 N N . PHE D 1 28 ? -13.054 -1.170 18.729 1.00 11.41 28 PHE D N 1
ATOM 5253 C CA . PHE D 1 28 ? -13.976 -0.595 19.697 1.00 11.86 28 PHE D CA 1
ATOM 5254 C C . PHE D 1 28 ? -13.819 0.926 19.637 1.00 11.58 28 PHE D C 1
ATOM 5255 O O . PHE D 1 28 ? -14.803 1.654 19.533 1.00 10.45 28 PHE D O 1
ATOM 5263 N N . ARG D 1 29 ? -12.578 1.404 19.690 1.00 9.79 29 ARG D N 1
ATOM 5264 C CA . ARG D 1 29 ? -12.330 2.842 19.639 1.00 10.27 29 ARG D CA 1
ATOM 5265 C C . ARG D 1 29 ? -12.774 3.446 18.311 1.00 9.86 29 ARG D C 1
ATOM 5266 O O . ARG D 1 29 ? -13.328 4.541 18.276 1.00 12.93 29 ARG D O 1
ATOM 5274 N N . LYS D 1 30 ? -12.542 2.725 17.221 1.00 8.39 30 LYS D N 1
ATOM 5275 C CA . LYS D 1 30 ? -12.930 3.212 15.902 1.00 9.79 30 LYS D CA 1
ATOM 5276 C C . LYS D 1 30 ? -14.434 3.460 15.862 1.00 11.50 30 LYS D C 1
ATOM 5277 O O . LYS D 1 30 ? -14.894 4.478 15.345 1.00 10.60 30 LYS D O 1
ATOM 5283 N N . ASN D 1 31 ? -15.199 2.523 16.412 1.00 10.22 31 ASN D N 1
ATOM 5284 C CA . ASN D 1 31 ? -16.644 2.664 16.426 1.00 8.96 31 ASN D CA 1
ATOM 5285 C C . ASN D 1 31 ? -17.111 3.769 17.361 1.00 12.04 31 ASN D C 1
ATOM 5286 O O . ASN D 1 31 ? -18.133 4.407 17.104 1.00 11.01 31 ASN D O 1
ATOM 5291 N N . LEU D 1 32 ? -16.369 4.008 18.441 1.00 9.08 32 LEU D N 1
ATOM 5292 C CA . LEU D 1 32 ? -16.728 5.081 19.354 1.00 10.90 32 LEU D CA 1
ATOM 5293 C C . LEU D 1 32 ? -16.549 6.426 18.650 1.00 11.19 32 LEU D C 1
ATOM 5294 O O . LEU D 1 32 ? -17.379 7.319 18.794 1.00 10.18 32 LEU D O 1
ATOM 5299 N N . VAL D 1 33 ? -15.456 6.575 17.904 1.00 10.00 33 VAL D N 1
ATOM 5300 C CA . VAL D 1 33 ? -15.217 7.820 17.182 1.00 8.84 33 VAL D CA 1
ATOM 5301 C C . VAL D 1 33 ? -16.368 8.048 16.207 1.00 9.73 33 VAL D C 1
ATOM 5302 O O . VAL D 1 33 ? -16.896 9.157 16.103 1.00 10.26 33 VAL D O 1
ATOM 5306 N N . ARG D 1 34 ? -16.758 6.990 15.502 1.00 9.88 34 ARG D N 1
ATOM 5307 C CA . ARG D 1 34 ? -17.860 7.064 14.549 1.00 11.90 34 ARG D CA 1
ATOM 5308 C C . ARG D 1 34 ? -19.129 7.575 15.221 1.00 13.00 34 ARG D C 1
ATOM 5309 O O . ARG D 1 34 ? -19.807 8.443 14.679 1.00 9.38 34 ARG D O 1
ATOM 5317 N N . LEU D 1 35 ? -19.453 7.035 16.395 1.00 10.70 35 LEU D N 1
ATOM 5318 C CA . LEU D 1 35 ? -20.650 7.472 17.107 1.00 9.19 35 LEU D CA 1
ATOM 5319 C C . LEU D 1 35 ? -20.510 8.901 17.597 1.00 10.21 35 LEU D C 1
ATOM 5320 O O . LEU D 1 35 ? -21.497 9.621 17.690 1.00 9.82 35 LEU D O 1
ATOM 5325 N N . GLY D 1 36 ? -19.285 9.306 17.914 1.00 12.61 36 GLY D N 1
ATOM 5326 C CA . GLY D 1 36 ? -19.062 10.674 18.344 1.00 14.13 36 GLY D CA 1
ATOM 5327 C C . GLY D 1 36 ? -19.458 11.609 17.209 1.00 11.29 36 GLY D C 1
ATOM 5328 O O . GLY D 1 36 ? -20.121 12.625 17.422 1.00 12.47 36 GLY D O 1
ATOM 5329 N N . ARG D 1 37 ? -19.055 11.259 15.992 1.00 10.64 37 ARG D N 1
ATOM 5330 C CA . ARG D 1 37 ? -19.380 12.064 14.820 1.00 11.59 37 ARG D CA 1
ATOM 5331 C C . ARG D 1 37 ? -20.883 12.065 14.580 1.00 11.28 37 ARG D C 1
ATOM 5332 O O . ARG D 1 37 ? -21.488 13.111 14.353 1.00 9.63 37 ARG D O 1
ATOM 5340 N N . ILE D 1 38 ? -21.481 10.880 14.610 1.00 11.68 38 ILE D N 1
ATOM 5341 C CA . ILE D 1 38 ? -22.918 10.749 14.374 1.00 11.16 38 ILE D CA 1
ATOM 5342 C C . ILE D 1 38 ? -23.746 11.493 15.410 1.00 11.55 38 ILE D C 1
ATOM 5343 O O . ILE D 1 38 ? -24.682 12.217 15.065 1.00 9.50 38 ILE D O 1
ATOM 5348 N N . LEU D 1 39 ? -23.410 11.316 16.682 1.00 9.49 39 LEU D N 1
ATOM 5349 C CA . LEU D 1 39 ? -24.155 11.999 17.726 1.00 9.17 39 LEU D CA 1
ATOM 5350 C C . LEU D 1 39 ? -23.929 13.504 17.620 1.00 8.64 39 LEU D C 1
ATOM 5351 O O . LEU D 1 39 ? -24.813 14.293 17.951 1.00 8.43 39 LEU D O 1
ATOM 5356 N N . GLY D 1 40 ? -22.755 13.899 17.136 1.00 10.76 40 GLY D N 1
ATOM 5357 C CA . GLY D 1 40 ? -22.474 15.315 16.967 1.00 13.39 40 GLY D CA 1
ATOM 5358 C C . GLY D 1 40 ? -23.376 15.875 15.879 1.00 10.97 40 GLY D C 1
ATOM 5359 O O . GLY D 1 40 ? -23.881 16.993 15.982 1.00 12.22 40 GLY D O 1
ATOM 5360 N N . TYR D 1 41 ? -23.566 15.086 14.825 1.00 9.66 41 TYR D N 1
ATOM 5361 C CA . TYR D 1 41 ? -24.433 15.458 13.706 1.00 9.32 41 TYR D CA 1
ATOM 5362 C C . TYR D 1 41 ? -25.867 15.608 14.220 1.00 11.17 41 TYR D C 1
ATOM 5363 O O . TYR D 1 41 ? -26.526 16.619 13.965 1.00 9.72 41 TYR D O 1
ATOM 5372 N N . GLU D 1 42 ? -26.343 14.606 14.955 1.00 8.55 42 GLU D N 1
ATOM 5373 C CA . GLU D 1 42 ? -27.698 14.643 15.500 1.00 9.41 42 GLU D CA 1
ATOM 5374 C C . GLU D 1 42 ? -27.878 15.824 16.456 1.00 10.47 42 GLU D C 1
ATOM 5375 O O . GLU D 1 42 ? -28.923 16.476 16.454 1.00 10.19 42 GLU D O 1
ATOM 5381 N N . ILE D 1 43 ? -26.865 16.098 17.275 1.00 9.91 43 ILE D N 1
ATOM 5382 C CA . ILE D 1 43 ? -26.943 17.223 18.201 1.00 10.46 43 ILE D CA 1
ATOM 5383 C C . ILE D 1 43 ? -27.016 18.527 17.404 1.00 13.83 43 ILE D C 1
ATOM 5384 O O . ILE D 1 43 ? -27.813 19.415 17.714 1.00 11.64 43 ILE D O 1
ATOM 5389 N N . SER D 1 44 ? -26.180 18.629 16.377 1.00 10.18 44 SER D N 1
ATOM 5390 C CA . SER D 1 44 ? -26.134 19.820 15.529 1.00 13.99 44 SER D CA 1
ATOM 5391 C C . SER D 1 44 ? -27.511 20.186 14.993 1.00 12.23 44 SER D C 1
ATOM 5392 O O . SER D 1 44 ? -27.839 21.364 14.842 1.00 12.32 44 SER D O 1
ATOM 5395 N N . ASN D 1 45 ? -28.313 19.172 14.695 1.00 11.92 45 ASN D N 1
ATOM 5396 C CA . ASN D 1 45 ? -29.640 19.415 14.154 1.00 11.60 45 ASN D CA 1
ATOM 5397 C C . ASN D 1 45 ? -30.684 19.884 15.156 1.00 16.16 45 ASN D C 1
ATOM 5398 O O . ASN D 1 45 ? -31.831 20.120 14.785 1.00 19.19 45 ASN D O 1
ATOM 5403 N N . THR D 1 46 ? -30.289 20.032 16.419 1.00 14.49 46 THR D N 1
ATOM 5404 C CA . THR D 1 46 ? -31.209 20.516 17.450 1.00 13.92 46 THR D CA 1
ATOM 5405 C C . THR D 1 46 ? -30.831 21.944 17.856 1.00 11.97 46 THR D C 1
ATOM 5406 O O . THR D 1 46 ? -31.526 22.579 18.645 1.00 13.95 46 THR D O 1
ATOM 5410 N N . LEU D 1 47 ? -29.727 22.450 17.316 1.00 13.46 47 LEU D N 1
ATOM 5411 C CA . LEU D 1 47 ? -29.278 23.798 17.651 1.00 15.37 47 LEU D CA 1
ATOM 5412 C C . LEU D 1 47 ? -30.089 24.859 16.916 1.00 17.19 47 LEU D C 1
ATOM 5413 O O . LEU D 1 47 ? -30.770 24.566 15.936 1.00 18.51 47 LEU D O 1
ATOM 5418 N N . ASP D 1 48 ? -30.019 26.093 17.401 1.00 19.89 48 ASP D N 1
ATOM 5419 C CA . ASP D 1 48 ? -30.734 27.186 16.761 1.00 18.86 48 ASP D CA 1
ATOM 5420 C C . ASP D 1 48 ? -29.950 27.585 15.526 1.00 17.52 48 ASP D C 1
ATOM 5421 O O . ASP D 1 48 ? -28.751 27.346 15.442 1.00 13.32 48 ASP D O 1
ATOM 5426 N N . TYR D 1 49 ? -30.626 28.178 14.555 1.00 16.27 49 TYR D N 1
ATOM 5427 C CA . TYR D 1 49 ? -29.932 28.620 13.360 1.00 19.08 49 TYR D CA 1
ATOM 5428 C C . TYR D 1 49 ? -30.568 29.898 12.851 1.00 20.98 49 TYR D C 1
ATOM 5429 O O . TYR D 1 49 ? -31.747 30.163 13.099 1.00 19.01 49 TYR D O 1
ATOM 5438 N N . GLU D 1 50 ? -29.775 30.705 12.163 1.00 17.45 50 GLU D N 1
ATOM 5439 C CA . GLU D 1 50 ? -30.284 31.951 11.629 1.00 20.91 50 GLU D CA 1
ATOM 5440 C C . GLU D 1 50 ? -30.306 31.865 10.117 1.00 21.26 50 GLU D C 1
ATOM 5441 O O . GLU D 1 50 ? -29.542 31.108 9.515 1.00 19.29 50 GLU D O 1
ATOM 5447 N N . ILE D 1 51 ? -31.209 32.621 9.509 1.00 16.65 51 ILE D N 1
ATOM 5448 C CA . ILE D 1 51 ? -31.315 32.648 8.063 1.00 18.12 51 ILE D CA 1
ATOM 5449 C C . ILE D 1 51 ? -30.353 33.720 7.597 1.00 16.66 51 ILE D C 1
ATOM 5450 O O . ILE D 1 51 ? -30.279 34.799 8.183 1.00 20.28 51 ILE D O 1
ATOM 5455 N N . VAL D 1 52 ? -29.595 33.411 6.557 1.00 13.24 52 VAL D N 1
ATOM 5456 C CA . VAL D 1 52 ? -28.630 34.350 6.017 1.00 14.85 52 VAL D CA 1
ATOM 5457 C C . VAL D 1 52 ? -28.734 34.329 4.506 1.00 15.70 52 VAL D C 1
ATOM 5458 O O . VAL D 1 52 ? -29.457 33.511 3.940 1.00 18.23 52 VAL D O 1
ATOM 5462 N N . GLU D 1 53 ? -28.028 35.244 3.856 1.00 15.18 53 GLU D N 1
ATOM 5463 C CA . GLU D 1 53 ? -28.024 35.292 2.407 1.00 16.42 53 GLU D CA 1
ATOM 5464 C C . GLU D 1 53 ? -26.601 35.033 1.950 1.00 16.11 53 GLU D C 1
ATOM 5465 O O . GLU D 1 53 ? -25.650 35.514 2.566 1.00 17.66 53 GLU D O 1
ATOM 5471 N N . VAL D 1 54 ? -26.452 34.265 0.879 1.00 16.36 54 VAL D N 1
ATOM 5472 C CA . VAL D 1 54 ? -25.132 34.012 0.326 1.00 16.47 54 VAL D CA 1
ATOM 5473 C C . VAL D 1 54 ? -25.207 34.229 -1.171 1.00 14.44 54 VAL D C 1
ATOM 5474 O O . VAL D 1 54 ? -26.252 34.013 -1.786 1.00 17.52 54 VAL D O 1
ATOM 5478 N N . GLU D 1 55 ? -24.104 34.683 -1.748 1.00 14.70 55 GLU D N 1
ATOM 5479 C CA . GLU D 1 55 ? -24.040 34.910 -3.181 1.00 14.28 55 GLU D CA 1
ATOM 5480 C C . GLU D 1 55 ? -23.271 33.750 -3.790 1.00 13.73 55 GLU D C 1
ATOM 5481 O O . GLU D 1 55 ? -22.153 33.458 -3.369 1.00 17.21 55 GLU D O 1
ATOM 5487 N N . THR D 1 56 ? -23.870 33.088 -4.773 1.00 12.27 56 THR D N 1
ATOM 5488 C CA . THR D 1 56 ? -23.210 31.962 -5.424 1.00 16.50 56 THR D CA 1
ATOM 5489 C C . THR D 1 56 ? -22.377 32.481 -6.592 1.00 16.88 56 THR D C 1
ATOM 5490 O O . THR D 1 56 ? -22.502 33.644 -6.986 1.00 19.25 56 THR D O 1
ATOM 5494 N N . PRO D 1 57 ? -21.502 31.630 -7.150 1.00 15.28 57 PRO D N 1
ATOM 5495 C CA . PRO D 1 57 ? -20.664 32.041 -8.279 1.00 17.33 57 PRO D CA 1
ATOM 5496 C C . PRO D 1 57 ? -21.498 32.476 -9.485 1.00 19.26 57 PRO D C 1
ATOM 5497 O O . PRO D 1 57 ? -20.992 33.135 -10.390 1.00 16.63 57 PRO D O 1
ATOM 5501 N N . LEU D 1 58 ? -22.774 32.104 -9.499 1.00 15.93 58 LEU D N 1
ATOM 5502 C CA . LEU D 1 58 ? -23.642 32.481 -10.608 1.00 20.75 58 LEU D CA 1
ATOM 5503 C C . LEU D 1 58 ? -24.112 33.929 -10.490 1.00 20.30 58 LEU D C 1
ATOM 5504 O O . LEU D 1 58 ? -24.902 34.398 -11.307 1.00 19.09 58 LEU D O 1
ATOM 5509 N N . GLY D 1 59 ? -23.631 34.627 -9.465 1.00 20.86 59 GLY D N 1
ATOM 5510 C CA . GLY D 1 59 ? -23.993 36.023 -9.282 1.00 23.33 59 GLY D CA 1
ATOM 5511 C C . GLY D 1 59 ? -25.382 36.296 -8.740 1.00 26.00 59 GLY D C 1
ATOM 5512 O O . GLY D 1 59 ? -25.930 37.381 -8.933 1.00 27.19 59 GLY D O 1
ATOM 5513 N N . VAL D 1 60 ? -25.966 35.317 -8.065 1.00 24.81 60 VAL D N 1
ATOM 5514 C CA . VAL D 1 60 ? -27.289 35.501 -7.495 1.00 23.93 60 VAL D CA 1
ATOM 5515 C C . VAL D 1 60 ? -27.239 35.182 -6.015 1.00 24.07 60 VAL D C 1
ATOM 5516 O O . VAL D 1 60 ? -26.427 34.372 -5.569 1.00 24.32 60 VAL D O 1
ATOM 5520 N N . LYS D 1 61 ? -28.099 35.834 -5.248 1.00 18.56 61 LYS D N 1
ATOM 5521 C CA . LYS D 1 61 ? -28.139 35.589 -3.821 1.00 23.54 61 LYS D CA 1
ATOM 5522 C C . LYS D 1 61 ? -29.317 34.695 -3.516 1.00 17.65 61 LYS D C 1
ATOM 5523 O O . LYS D 1 61 ? -30.364 34.777 -4.156 1.00 22.58 61 LYS D O 1
ATOM 5529 N N . THR D 1 62 ? -29.135 33.824 -2.539 1.00 18.38 62 THR D N 1
ATOM 5530 C CA . THR D 1 62 ? -30.188 32.916 -2.151 1.00 18.86 62 THR D CA 1
ATOM 5531 C C . THR D 1 62 ? -30.135 32.783 -0.642 1.00 17.95 62 THR D C 1
ATOM 5532 O O . THR D 1 62 ? -29.161 33.195 -0.012 1.00 20.85 62 THR D O 1
ATOM 5536 N N . LYS D 1 63 ? -31.182 32.215 -0.061 1.00 20.47 63 LYS D N 1
ATOM 5537 C CA . LYS D 1 63 ? -31.226 32.053 1.378 1.00 21.47 63 LYS D CA 1
ATOM 5538 C C . LYS D 1 63 ? -30.326 30.912 1.816 1.00 22.48 63 LYS D C 1
ATOM 5539 O O . LYS D 1 63 ? -30.187 29.904 1.120 1.00 21.47 63 LYS D O 1
ATOM 5545 N N . GLY D 1 64 ? -29.708 31.091 2.974 1.00 16.18 64 GLY D N 1
ATOM 5546 C CA . GLY D 1 64 ? -28.831 30.078 3.512 1.00 18.22 64 GLY D CA 1
ATOM 5547 C C . GLY D 1 64 ? -29.116 29.928 4.988 1.00 18.54 64 GLY D C 1
ATOM 5548 O O . GLY D 1 64 ? -30.008 30.580 5.530 1.00 16.41 64 GLY D O 1
ATOM 5549 N N . VAL D 1 65 ? -28.344 29.074 5.639 1.00 12.90 65 VAL D N 1
ATOM 5550 C CA . VAL D 1 65 ? -28.508 28.820 7.056 1.00 16.21 65 VAL D CA 1
ATOM 5551 C C . VAL D 1 65 ? -27.171 28.967 7.753 1.00 11.87 65 VAL D C 1
ATOM 5552 O O . VAL D 1 65 ? -26.136 28.587 7.209 1.00 15.45 65 VAL D O 1
ATOM 5556 N N . ASP D 1 66 ? -27.197 29.535 8.950 1.00 11.50 66 ASP D N 1
ATOM 5557 C CA . ASP D 1 66 ? -25.995 29.689 9.743 1.00 12.27 66 ASP D CA 1
ATOM 5558 C C . ASP D 1 66 ? -26.337 29.258 11.164 1.00 14.34 66 ASP D C 1
ATOM 5559 O O . ASP D 1 66 ? -27.261 29.785 11.775 1.00 17.31 66 ASP D O 1
ATOM 5564 N N . ILE D 1 67 ? -25.613 28.271 11.674 1.00 15.43 67 ILE D N 1
ATOM 5565 C CA . ILE D 1 67 ? -25.846 27.792 13.030 1.00 15.82 67 ILE D CA 1
ATOM 5566 C C . ILE D 1 67 ? -24.796 28.465 13.910 1.00 14.91 67 ILE D C 1
ATOM 5567 O O . ILE D 1 67 ? -23.702 27.938 14.107 1.00 15.62 67 ILE D O 1
ATOM 5572 N N . THR D 1 68 ? -25.132 29.646 14.418 1.00 14.13 68 THR D N 1
ATOM 5573 C CA . THR D 1 68 ? -24.218 30.410 15.256 1.00 18.08 68 THR D CA 1
ATOM 5574 C C . THR D 1 68 ? -23.752 29.657 16.502 1.00 17.35 68 THR D C 1
ATOM 5575 O O . THR D 1 68 ? -22.647 29.895 16.992 1.00 18.99 68 THR D O 1
ATOM 5579 N N . ASP D 1 69 ? -24.587 28.752 17.011 1.00 14.32 69 ASP D N 1
ATOM 5580 C CA . ASP D 1 69 ? -24.245 27.971 18.203 1.00 14.49 69 ASP D CA 1
ATOM 5581 C C . ASP D 1 69 ? -22.971 27.138 18.036 1.00 13.09 69 ASP D C 1
ATOM 5582 O O . ASP D 1 69 ? -22.337 26.758 19.024 1.00 15.31 69 ASP D O 1
ATOM 5587 N N . LEU D 1 70 ? -22.602 26.843 16.791 1.00 11.24 70 LEU D N 1
ATOM 5588 C CA . LEU D 1 70 ? -21.399 26.058 16.518 1.00 14.68 70 LEU D CA 1
ATOM 5589 C C . LEU D 1 70 ? -20.145 26.761 17.034 1.00 15.86 70 LEU D C 1
ATOM 5590 O O . LEU D 1 70 ? -19.119 26.122 17.274 1.00 13.64 70 LEU D O 1
ATOM 5595 N N . ASN D 1 71 ? -20.234 28.077 17.205 1.00 17.70 71 ASN D N 1
ATOM 5596 C CA . ASN D 1 71 ? -19.103 28.862 17.696 1.00 17.08 71 ASN D CA 1
ATOM 5597 C C . ASN D 1 71 ? -18.969 28.797 19.214 1.00 17.62 71 ASN D C 1
ATOM 5598 O O . ASN D 1 71 ? -17.912 29.121 19.762 1.00 17.32 71 ASN D O 1
ATOM 5603 N N . ASN D 1 72 ? -20.035 28.376 19.889 1.00 15.29 72 ASN D N 1
ATOM 5604 C CA . ASN D 1 72 ? -20.055 28.338 21.351 1.00 13.42 72 ASN D CA 1
ATOM 5605 C C . ASN D 1 72 ? -20.333 26.960 21.924 1.00 11.55 72 ASN D C 1
ATOM 5606 O O . ASN D 1 72 ? -21.444 26.678 22.378 1.00 9.42 72 ASN D O 1
ATOM 5611 N N . ILE D 1 73 ? -19.314 26.113 21.922 1.00 11.80 73 ILE D N 1
ATOM 5612 C CA . ILE D 1 73 ? -19.463 24.750 22.417 1.00 11.11 73 ILE D CA 1
ATOM 5613 C C . ILE D 1 73 ? -18.325 24.383 23.353 1.00 11.72 73 ILE D C 1
ATOM 5614 O O . ILE D 1 73 ? -17.169 24.697 23.089 1.00 8.49 73 ILE D O 1
ATOM 5619 N N . VAL D 1 74 ? -18.656 23.728 24.458 1.00 11.03 74 VAL D N 1
ATOM 5620 C CA . VAL D 1 74 ? -17.634 23.265 25.382 1.00 10.83 74 VAL D CA 1
ATOM 5621 C C . VAL D 1 74 ? -17.891 21.775 25.544 1.00 9.47 74 VAL D C 1
ATOM 5622 O O . VAL D 1 74 ? -18.974 21.370 25.966 1.00 11.46 74 VAL D O 1
ATOM 5626 N N . ILE D 1 75 ? -16.910 20.961 25.172 1.00 9.74 75 ILE D N 1
ATOM 5627 C CA . ILE D 1 75 ? -17.046 19.516 25.289 1.00 9.37 75 ILE D CA 1
ATOM 5628 C C . ILE D 1 75 ? -16.305 19.034 26.530 1.00 11.03 75 ILE D C 1
ATOM 5629 O O . ILE D 1 75 ? -15.135 19.357 26.732 1.00 10.68 75 ILE D O 1
ATOM 5634 N N . ILE D 1 76 ? -16.995 18.268 27.366 1.00 8.75 76 ILE D N 1
ATOM 5635 C CA . ILE D 1 76 ? -16.393 17.738 28.580 1.00 9.29 76 ILE D CA 1
ATOM 5636 C C . ILE D 1 76 ? -16.225 16.234 28.450 1.00 11.87 76 ILE D C 1
ATOM 5637 O O . ILE D 1 76 ? -17.191 15.502 28.221 1.00 15.49 76 ILE D O 1
ATOM 5642 N N . ASN D 1 77 ? -14.985 15.787 28.591 1.00 11.11 77 ASN D N 1
ATOM 5643 C CA . ASN D 1 77 ? -14.640 14.374 28.501 1.00 10.04 77 ASN D CA 1
ATOM 5644 C C . ASN D 1 77 ? -14.626 13.759 29.900 1.00 14.25 77 ASN D C 1
ATOM 5645 O O . ASN D 1 77 ? -13.735 14.056 30.688 1.00 12.76 77 ASN D O 1
ATOM 5650 N N . ILE D 1 78 ? -15.619 12.932 30.226 1.00 9.60 78 ILE D N 1
ATOM 5651 C CA . ILE D 1 78 ? -15.616 12.277 31.532 1.00 13.07 78 ILE D CA 1
ATOM 5652 C C . ILE D 1 78 ? -14.601 11.154 31.368 1.00 14.04 78 ILE D C 1
ATOM 5653 O O . ILE D 1 78 ? -14.726 10.315 30.473 1.00 12.20 78 ILE D O 1
ATOM 5658 N N . LEU D 1 79 ? -13.592 11.147 32.228 1.00 13.05 79 LEU D N 1
ATOM 5659 C CA . LEU D 1 79 ? -12.522 10.163 32.140 1.00 14.06 79 LEU D CA 1
ATOM 5660 C C . LEU D 1 79 ? -12.865 8.703 32.386 1.00 14.94 79 LEU D C 1
ATOM 5661 O O . LEU D 1 79 ? -13.278 8.316 33.479 1.00 17.50 79 LEU D O 1
ATOM 5666 N N . ARG D 1 80 ? -12.671 7.904 31.341 1.00 13.52 80 ARG D N 1
ATOM 5667 C CA . ARG D 1 80 ? -12.886 6.463 31.359 1.00 15.59 80 ARG D CA 1
ATOM 5668 C C . ARG D 1 80 ? -12.642 5.955 29.943 1.00 17.14 80 ARG D C 1
ATOM 5669 O O . ARG D 1 80 ? -11.656 5.261 29.684 1.00 13.88 80 ARG D O 1
ATOM 5677 N N . ALA D 1 81 ? -13.527 6.328 29.022 1.00 16.98 81 ALA D N 1
ATOM 5678 C CA . ALA D 1 81 ? -13.400 5.913 27.629 1.00 14.18 81 ALA D CA 1
ATOM 5679 C C . ALA D 1 81 ? -14.076 6.917 26.693 1.00 14.62 81 ALA D C 1
ATOM 5680 O O . ALA D 1 81 ? -14.598 6.550 25.638 1.00 14.81 81 ALA D O 1
ATOM 5682 N N . ALA D 1 82 ? -14.050 8.189 27.078 1.00 14.79 82 ALA D N 1
ATOM 5683 C CA . ALA D 1 82 ? -14.678 9.235 26.285 1.00 14.82 82 ALA D CA 1
ATOM 5684 C C . ALA D 1 82 ? -13.745 9.873 25.264 1.00 13.00 82 ALA D C 1
ATOM 5685 O O . ALA D 1 82 ? -14.196 10.618 24.395 1.00 13.61 82 ALA D O 1
ATOM 5687 N N . VAL D 1 83 ? -12.448 9.596 25.364 1.00 12.62 83 VAL D N 1
ATOM 5688 C CA . VAL D 1 83 ? -11.491 10.170 24.422 1.00 12.98 83 VAL D CA 1
ATOM 5689 C C . VAL D 1 83 ? -11.882 9.938 22.957 1.00 12.19 83 VAL D C 1
ATOM 5690 O O . VAL D 1 83 ? -11.869 10.872 22.158 1.00 12.19 83 VAL D O 1
ATOM 5694 N N . PRO D 1 84 ? -12.229 8.693 22.584 1.00 12.45 84 PRO D N 1
ATOM 5695 C CA . PRO D 1 84 ? -12.616 8.421 21.192 1.00 10.51 84 PRO D CA 1
ATOM 5696 C C . PRO D 1 84 ? -13.957 9.080 20.865 1.00 10.43 84 PRO D C 1
ATOM 5697 O O . PRO D 1 84 ? -14.178 9.561 19.756 1.00 10.96 84 PRO D O 1
ATOM 5701 N N . LEU D 1 85 ? -14.847 9.096 21.848 1.00 9.55 85 LEU D N 1
ATOM 5702 C CA . LEU D 1 85 ? -16.162 9.696 21.677 1.00 10.95 85 LEU D CA 1
ATOM 5703 C C . LEU D 1 85 ? -16.018 11.193 21.437 1.00 14.60 85 LEU D C 1
ATOM 5704 O O . LEU D 1 85 ? -16.651 11.760 20.543 1.00 10.20 85 LEU D O 1
ATOM 5709 N N . VAL D 1 86 ? -15.175 11.832 22.241 1.00 10.71 86 VAL D N 1
ATOM 5710 C CA . VAL D 1 86 ? -14.951 13.260 22.110 1.00 10.43 86 VAL D CA 1
ATOM 5711 C C . VAL D 1 86 ? -14.193 13.572 20.824 1.00 11.60 86 VAL D C 1
ATOM 5712 O O . VAL D 1 86 ? -14.348 14.654 20.256 1.00 11.16 86 VAL D O 1
ATOM 5716 N N . GLU D 1 87 ? -13.377 12.628 20.357 1.00 10.39 87 GLU D N 1
ATOM 5717 C CA . GLU D 1 87 ? -12.636 12.843 19.118 1.00 11.70 87 GLU D CA 1
ATOM 5718 C C . GLU D 1 87 ? -13.648 13.067 18.003 1.00 11.95 87 GLU D C 1
ATOM 5719 O O . GLU D 1 87 ? -13.496 13.967 17.176 1.00 12.25 87 GLU D O 1
ATOM 5725 N N . GLY D 1 88 ? -14.678 12.230 17.989 1.00 8.82 88 GLY D N 1
ATOM 5726 C CA . GLY D 1 88 ? -15.714 12.343 16.980 1.00 9.57 88 GLY D CA 1
ATOM 5727 C C . GLY D 1 88 ? -16.531 13.603 17.184 1.00 10.64 88 GLY D C 1
ATOM 5728 O O . GLY D 1 88 ? -16.901 14.279 16.222 1.00 11.36 88 GLY D O 1
ATOM 5729 N N . LEU D 1 89 ? -16.817 13.930 18.440 1.00 5.79 89 LEU D N 1
ATOM 5730 C CA . LEU D 1 89 ? -17.597 15.131 18.725 1.00 10.82 89 LEU D CA 1
ATOM 5731 C C . LEU D 1 89 ? -16.844 16.391 18.304 1.00 9.65 89 LEU D C 1
ATOM 5732 O O . LEU D 1 89 ? -17.441 17.340 17.794 1.00 12.13 89 LEU D O 1
ATOM 5737 N N . LEU D 1 90 ? -15.533 16.401 18.516 1.00 8.45 90 LEU D N 1
ATOM 5738 C CA . LEU D 1 90 ? -14.730 17.564 18.157 1.00 10.94 90 LEU D CA 1
ATOM 5739 C C . LEU D 1 90 ? -14.630 17.735 16.640 1.00 14.07 90 LEU D C 1
ATOM 5740 O O . LEU D 1 90 ? -14.360 18.834 16.147 1.00 11.83 90 LEU D O 1
ATOM 5745 N N . LYS D 1 91 ? -14.842 16.655 15.896 1.00 10.23 91 LYS D N 1
ATOM 5746 C CA . LYS D 1 91 ? -14.803 16.747 14.439 1.00 12.45 91 LYS D CA 1
ATOM 5747 C C . LYS D 1 91 ? -16.105 17.410 14.014 1.00 12.58 91 LYS D C 1
ATOM 5748 O O . LYS D 1 91 ? -16.157 18.137 13.021 1.00 11.38 91 LYS D O 1
ATOM 5754 N N . ALA D 1 92 ? -17.154 17.159 14.789 1.00 11.09 92 ALA D N 1
ATOM 5755 C CA . ALA D 1 92 ? -18.464 17.732 14.523 1.00 9.64 92 ALA D CA 1
ATOM 5756 C C . ALA D 1 92 ? -18.499 19.201 14.939 1.00 11.74 92 ALA D C 1
ATOM 5757 O O . ALA D 1 92 ? -19.158 20.021 14.298 1.00 12.49 92 ALA D O 1
ATOM 5759 N N . PHE D 1 93 ? -17.780 19.527 16.012 1.00 10.87 93 PHE D N 1
ATOM 5760 C CA . PHE D 1 93 ? -17.736 20.890 16.542 1.00 10.28 93 PHE D CA 1
ATOM 5761 C C . PHE D 1 93 ? -16.288 21.358 16.700 1.00 9.99 93 PHE D C 1
ATOM 5762 O O . PHE D 1 93 ? -15.789 21.496 17.813 1.00 12.38 93 PHE D O 1
ATOM 5770 N N . PRO D 1 94 ? -15.598 21.610 15.579 1.00 11.47 94 PRO D N 1
ATOM 5771 C CA . PRO D 1 94 ? -14.199 22.057 15.565 1.00 12.05 94 PRO D CA 1
ATOM 5772 C C . PRO D 1 94 ? -13.900 23.308 16.385 1.00 10.67 94 PRO D C 1
ATOM 5773 O O . PRO D 1 94 ? -12.774 23.498 16.837 1.00 13.83 94 PRO D O 1
ATOM 5777 N N . LYS D 1 95 ? -14.899 24.162 16.576 1.00 10.04 95 LYS D N 1
ATOM 5778 C CA . LYS D 1 95 ? -14.693 25.386 17.346 1.00 12.47 95 LYS D CA 1
ATOM 5779 C C . LYS D 1 95 ? -14.875 25.159 18.843 1.00 10.90 95 LYS D C 1
ATOM 5780 O O . LYS D 1 95 ? -14.705 26.074 19.646 1.00 13.95 95 LYS D O 1
ATOM 5786 N N . ALA D 1 96 ? -15.215 23.932 19.221 1.00 9.96 96 ALA D N 1
ATOM 5787 C CA . ALA D 1 96 ? -15.425 23.620 20.627 1.00 9.55 96 ALA D CA 1
ATOM 5788 C C . ALA D 1 96 ? -14.146 23.660 21.450 1.00 10.97 96 ALA D C 1
ATOM 5789 O O . ALA D 1 96 ? -13.058 23.373 20.952 1.00 13.77 96 ALA D O 1
ATOM 5791 N N . ARG D 1 97 ? -14.281 24.040 22.712 1.00 12.00 97 ARG D N 1
ATOM 5792 C CA . ARG D 1 97 ? -13.145 24.011 23.614 1.00 11.52 97 ARG D CA 1
ATOM 5793 C C . ARG D 1 97 ? -13.414 22.691 24.303 1.00 11.98 97 ARG D C 1
ATOM 5794 O O . ARG D 1 97 ? -14.558 22.244 24.341 1.00 15.28 97 ARG D O 1
ATOM 5802 N N . GLN D 1 98 ? -12.384 22.057 24.841 1.00 12.51 98 GLN D N 1
ATOM 5803 C CA . GLN D 1 98 ? -12.582 20.756 25.456 1.00 12.44 98 GLN D CA 1
ATOM 5804 C C . GLN D 1 98 ? -11.917 20.622 26.813 1.00 15.54 98 GLN D C 1
ATOM 5805 O O . GLN D 1 98 ? -10.790 21.073 27.016 1.00 20.47 98 GLN D O 1
ATOM 5811 N N . GLY D 1 99 ? -12.628 19.993 27.741 1.00 15.08 99 GLY D N 1
ATOM 5812 C CA . GLY D 1 99 ? -12.091 19.795 29.070 1.00 16.30 99 GLY D CA 1
ATOM 5813 C C . GLY D 1 99 ? -12.206 18.342 29.474 1.00 16.60 99 GLY D C 1
ATOM 5814 O O . GLY D 1 99 ? -12.787 17.526 28.759 1.00 14.47 99 GLY D O 1
ATOM 5815 N N . VAL D 1 100 ? -11.638 18.012 30.625 1.00 15.67 100 VAL D N 1
ATOM 5816 C CA . VAL D 1 100 ? -11.693 16.655 31.127 1.00 13.86 100 VAL D CA 1
ATOM 5817 C C . VAL D 1 100 ? -12.097 16.707 32.588 1.00 16.32 100 VAL D C 1
ATOM 5818 O O . VAL D 1 100 ? -11.886 17.711 33.275 1.00 15.83 100 VAL D O 1
ATOM 5822 N N . ILE D 1 101 ? -12.699 15.627 33.057 1.00 13.44 101 ILE D N 1
ATOM 5823 C CA . ILE D 1 101 ? -13.110 15.545 34.440 1.00 13.89 101 ILE D CA 1
ATOM 5824 C C . ILE D 1 101 ? -13.203 14.077 34.801 1.00 13.59 101 ILE D C 1
ATOM 5825 O O . ILE D 1 101 ? -13.644 13.257 33.998 1.00 13.48 101 ILE D O 1
ATOM 5830 N N . GLY D 1 102 ? -12.756 13.745 36.002 1.00 13.29 102 GLY D N 1
ATOM 5831 C CA . GLY D 1 102 ? -12.809 12.368 36.436 1.00 13.55 102 GLY D CA 1
ATOM 5832 C C . GLY D 1 102 ? -13.482 12.273 37.786 1.00 14.51 102 GLY D C 1
ATOM 5833 O O . GLY D 1 102 ? -13.272 13.123 38.651 1.00 15.61 102 GLY D O 1
ATOM 5834 N N . ALA D 1 103 ? -14.306 11.246 37.956 1.00 13.90 103 ALA D N 1
ATOM 5835 C CA . ALA D 1 103 ? -15.004 11.017 39.214 1.00 13.98 103 ALA D CA 1
ATOM 5836 C C . ALA D 1 103 ? -14.804 9.553 39.581 1.00 17.03 103 ALA D C 1
ATOM 5837 O O . ALA D 1 103 ? -14.714 8.692 38.704 1.00 15.56 103 ALA D O 1
ATOM 5839 N N . SER D 1 104 ? -14.734 9.277 40.878 1.00 14.22 104 SER D N 1
ATOM 5840 C CA . SER D 1 104 ? -14.538 7.916 41.355 1.00 13.06 104 SER D CA 1
ATOM 5841 C C . SER D 1 104 ? -15.325 7.684 42.636 1.00 15.00 104 SER D C 1
ATOM 5842 O O . SER D 1 104 ? -15.730 8.634 43.302 1.00 17.73 104 SER D O 1
ATOM 5845 N N . ARG D 1 105 ? -15.543 6.418 42.973 1.00 16.13 105 ARG D N 1
ATOM 5846 C CA . ARG D 1 105 ? -16.263 6.066 44.191 1.00 24.22 105 ARG D CA 1
ATOM 5847 C C . ARG D 1 105 ? -15.277 6.032 45.349 1.00 29.78 105 ARG D C 1
ATOM 5848 O O . ARG D 1 105 ? -14.067 6.016 45.137 1.00 32.32 105 ARG D O 1
ATOM 5856 N N . VAL D 1 106 ? -15.800 6.024 46.571 1.00 37.53 106 VAL D N 1
ATOM 5857 C CA . VAL D 1 106 ? -14.965 5.981 47.766 1.00 41.86 106 VAL D CA 1
ATOM 5858 C C . VAL D 1 106 ? -14.091 7.222 47.886 1.00 44.34 106 VAL D C 1
ATOM 5859 O O . VAL D 1 106 ? -14.503 8.223 48.473 1.00 48.09 106 VAL D O 1
ATOM 5863 N N . PRO D 1 114 ? -30.217 0.766 41.208 1.00 67.69 114 PRO D N 1
ATOM 5864 C CA . PRO D 1 114 ? -29.706 -0.426 41.892 1.00 69.03 114 PRO D CA 1
ATOM 5865 C C . PRO D 1 114 ? -28.386 -0.168 42.609 1.00 68.44 114 PRO D C 1
ATOM 5866 O O . PRO D 1 114 ? -27.655 -1.101 42.947 1.00 68.63 114 PRO D O 1
ATOM 5870 N N . LYS D 1 115 ? -28.092 1.108 42.835 1.00 67.45 115 LYS D N 1
ATOM 5871 C CA . LYS D 1 115 ? -26.871 1.518 43.517 1.00 65.01 115 LYS D CA 1
ATOM 5872 C C . LYS D 1 115 ? -26.813 3.037 43.583 1.00 64.00 115 LYS D C 1
ATOM 5873 O O . LYS D 1 115 ? -27.170 3.723 42.624 1.00 62.85 115 LYS D O 1
ATOM 5879 N N . ASP D 1 116 ? -26.373 3.560 44.723 1.00 62.12 116 ASP D N 1
ATOM 5880 C CA . ASP D 1 116 ? -26.274 5.000 44.905 1.00 60.57 116 ASP D CA 1
ATOM 5881 C C . ASP D 1 116 ? -24.982 5.394 45.613 1.00 57.91 116 ASP D C 1
ATOM 5882 O O . ASP D 1 116 ? -24.871 6.504 46.138 1.00 59.87 116 ASP D O 1
ATOM 5887 N N . MET D 1 117 ? -24.010 4.483 45.633 1.00 52.17 117 MET D N 1
ATOM 5888 C CA . MET D 1 117 ? -22.727 4.764 46.267 1.00 43.75 117 MET D CA 1
ATOM 5889 C C . MET D 1 117 ? -22.210 6.065 45.662 1.00 35.96 117 MET D C 1
ATOM 5890 O O . MET D 1 117 ? -22.134 6.204 44.442 1.00 33.59 117 MET D O 1
ATOM 5895 N N . ASP D 1 118 ? -21.863 7.013 46.524 1.00 27.33 118 ASP D N 1
ATOM 5896 C CA . ASP D 1 118 ? -21.403 8.327 46.094 1.00 21.83 118 ASP D CA 1
ATOM 5897 C C . ASP D 1 118 ? -20.056 8.383 45.386 1.00 21.12 118 ASP D C 1
ATOM 5898 O O . ASP D 1 118 ? -19.170 7.566 45.628 1.00 19.56 118 ASP D O 1
ATOM 5903 N N . VAL D 1 119 ? -19.913 9.363 44.501 1.00 19.49 119 VAL D N 1
ATOM 5904 C CA . VAL D 1 119 ? -18.670 9.550 43.768 1.00 16.27 119 VAL D CA 1
ATOM 5905 C C . VAL D 1 119 ? -18.121 10.942 44.039 1.00 14.81 119 VAL D C 1
ATOM 5906 O O . VAL D 1 119 ? -18.840 11.833 44.483 1.00 15.73 119 VAL D O 1
ATOM 5910 N N . TYR D 1 120 ? -16.835 11.124 43.779 1.00 15.77 120 TYR D N 1
ATOM 5911 C CA . TYR D 1 120 ? -16.216 12.412 43.998 1.00 18.03 120 TYR D CA 1
ATOM 5912 C C . TYR D 1 120 ? -15.335 12.745 42.808 1.00 18.33 120 TYR D C 1
ATOM 5913 O O . TYR D 1 120 ? -14.802 11.854 42.145 1.00 20.04 120 TYR D O 1
ATOM 5922 N N . ILE D 1 121 ? -15.185 14.033 42.535 1.00 15.85 121 ILE D N 1
ATOM 5923 C CA . ILE D 1 121 ? -14.352 14.460 41.425 1.00 16.35 121 ILE D CA 1
ATOM 5924 C C . ILE D 1 121 ? -12.901 14.501 41.891 1.00 20.54 121 ILE D C 1
ATOM 5925 O O . ILE D 1 121 ? -12.558 15.247 42.804 1.00 22.89 121 ILE D O 1
ATOM 5930 N N . TYR D 1 122 ? -12.055 13.682 41.275 1.00 22.13 122 TYR D N 1
ATOM 5931 C CA . TYR D 1 122 ? -10.649 13.636 41.657 1.00 25.54 122 TYR D CA 1
ATOM 5932 C C . TYR D 1 122 ? -9.779 14.518 40.774 1.00 25.34 122 TYR D C 1
ATOM 5933 O O . TYR D 1 122 ? -8.653 14.857 41.138 1.00 27.28 122 TYR D O 1
ATOM 5942 N N . TYR D 1 123 ? -10.300 14.889 39.611 1.00 18.60 123 TYR D N 1
ATOM 5943 C CA . TYR D 1 123 ? -9.559 15.755 38.708 1.00 16.27 123 TYR D CA 1
ATOM 5944 C C . TYR D 1 123 ? -10.496 16.479 37.765 1.00 16.10 123 TYR D C 1
ATOM 5945 O O . TYR D 1 123 ? -11.481 15.914 37.300 1.00 15.48 123 TYR D O 1
ATOM 5954 N N . LYS D 1 124 ? -10.172 17.734 37.478 1.00 15.65 124 LYS D N 1
ATOM 5955 C CA . LYS D 1 124 ? -10.991 18.530 36.589 1.00 19.57 124 LYS D CA 1
ATOM 5956 C C . LYS D 1 124 ? -10.225 19.690 35.973 1.00 18.45 124 LYS D C 1
ATOM 5957 O O . LYS D 1 124 ? -9.553 20.448 36.669 1.00 19.60 124 LYS D O 1
ATOM 5963 N N . LYS D 1 125 ? -10.311 19.801 34.655 1.00 14.28 125 LYS D N 1
ATOM 5964 C CA . LYS D 1 125 ? -9.695 20.901 33.932 1.00 14.96 125 LYS D CA 1
ATOM 5965 C C . LYS D 1 125 ? -10.664 21.188 32.805 1.00 17.44 125 LYS D C 1
ATOM 5966 O O . LYS D 1 125 ? -10.670 20.518 31.775 1.00 17.52 125 LYS D O 1
ATOM 5972 N N . ILE D 1 126 ? -11.509 22.183 33.026 1.00 20.61 126 ILE D N 1
ATOM 5973 C CA . ILE D 1 126 ? -12.520 22.546 32.054 1.00 20.13 126 ILE D CA 1
ATOM 5974 C C . ILE D 1 126 ? -12.408 24.012 31.684 1.00 21.03 126 ILE D C 1
ATOM 5975 O O . ILE D 1 126 ? -12.281 24.871 32.554 1.00 21.92 126 ILE D O 1
ATOM 5980 N N . PRO D 1 127 ? -12.443 24.318 30.379 1.00 22.63 127 PRO D N 1
ATOM 5981 C CA . PRO D 1 127 ? -12.345 25.706 29.926 1.00 21.04 127 PRO D CA 1
ATOM 5982 C C . PRO D 1 127 ? -13.516 26.530 30.450 1.00 23.36 127 PRO D C 1
ATOM 5983 O O . PRO D 1 127 ? -14.575 25.987 30.774 1.00 21.42 127 PRO D O 1
ATOM 5987 N N . ASP D 1 128 ? -13.324 27.842 30.526 1.00 24.64 128 ASP D N 1
ATOM 5988 C CA . ASP D 1 128 ? -14.366 28.728 31.021 1.00 24.26 128 ASP D CA 1
ATOM 5989 C C . ASP D 1 128 ? -15.646 28.594 30.205 1.00 24.19 128 ASP D C 1
ATOM 5990 O O . ASP D 1 128 ? -15.625 28.660 28.975 1.00 25.49 128 ASP D O 1
ATOM 5995 N N . ILE D 1 129 ? -16.757 28.395 30.904 1.00 18.98 129 ILE D N 1
ATOM 5996 C CA . ILE D 1 129 ? -18.060 28.256 30.268 1.00 19.88 129 ILE D CA 1
ATOM 5997 C C . ILE D 1 129 ? -18.797 29.585 30.366 1.00 21.80 129 ILE D C 1
ATOM 5998 O O . ILE D 1 129 ? -19.014 30.104 31.461 1.00 23.88 129 ILE D O 1
ATOM 6003 N N . ARG D 1 130 ? -19.171 30.136 29.216 1.00 21.67 130 ARG D N 1
ATOM 6004 C CA . ARG D 1 130 ? -19.878 31.410 29.176 1.00 23.29 130 ARG D CA 1
ATOM 6005 C C . ARG D 1 130 ? -21.361 31.220 29.441 1.00 20.81 130 ARG D C 1
ATOM 6006 O O . ARG D 1 130 ? -22.067 30.578 28.664 1.00 17.39 130 ARG D O 1
ATOM 6014 N N . ALA D 1 131 ? -21.824 31.784 30.552 1.00 18.32 131 ALA D N 1
ATOM 6015 C CA . ALA D 1 131 ? -23.219 31.675 30.953 1.00 19.97 131 ALA D CA 1
ATOM 6016 C C . ALA D 1 131 ? -24.175 32.161 29.872 1.00 18.65 131 ALA D C 1
ATOM 6017 O O . ALA D 1 131 ? -23.916 33.162 29.203 1.00 20.13 131 ALA D O 1
ATOM 6019 N N . LYS D 1 132 ? -25.273 31.431 29.702 1.00 21.68 132 LYS D N 1
ATOM 6020 C CA . LYS D 1 132 ? -26.308 31.762 28.726 1.00 18.18 132 LYS D CA 1
ATOM 6021 C C . LYS D 1 132 ? -25.855 31.731 27.269 1.00 18.95 132 LYS D C 1
ATOM 6022 O O . LYS D 1 132 ? -26.660 31.954 26.368 1.00 15.64 132 LYS D O 1
ATOM 6028 N N . VAL D 1 133 ? -24.580 31.449 27.028 1.00 17.97 133 VAL D N 1
ATOM 6029 C CA . VAL D 1 133 ? -24.074 31.436 25.659 1.00 17.82 133 VAL D CA 1
ATOM 6030 C C . VAL D 1 133 ? -23.583 30.072 25.183 1.00 18.34 133 VAL D C 1
ATOM 6031 O O . VAL D 1 133 ? -23.913 29.631 24.081 1.00 18.77 133 VAL D O 1
ATOM 6035 N N . ASP D 1 134 ? -22.793 29.409 26.018 1.00 16.82 134 ASP D N 1
ATOM 6036 C CA . ASP D 1 134 ? -22.234 28.114 25.661 1.00 15.83 134 ASP D CA 1
ATOM 6037 C C . ASP D 1 134 ? -23.164 26.915 25.734 1.00 15.26 134 ASP D C 1
ATOM 6038 O O . ASP D 1 134 ? -24.038 26.820 26.596 1.00 16.69 134 ASP D O 1
ATOM 6043 N N . ASN D 1 135 ? -22.965 26.005 24.788 1.00 13.56 135 ASN D N 1
ATOM 6044 C CA . ASN D 1 135 ? -23.702 24.756 24.738 1.00 11.29 135 ASN D CA 1
ATOM 6045 C C . ASN D 1 135 ? -22.664 23.769 25.253 1.00 13.79 135 ASN D C 1
ATOM 6046 O O . ASN D 1 135 ? -21.612 23.589 24.630 1.00 14.71 135 ASN D O 1
ATOM 6051 N N . VAL D 1 136 ? -22.933 23.156 26.400 1.00 10.08 136 VAL D N 1
ATOM 6052 C CA . VAL D 1 136 ? -21.985 22.205 26.968 1.00 9.49 136 VAL D CA 1
ATOM 6053 C C . VAL D 1 136 ? -22.393 20.785 26.630 1.00 10.10 136 VAL D C 1
ATOM 6054 O O . VAL D 1 136 ? -23.548 20.404 26.794 1.00 13.69 136 VAL D O 1
ATOM 6058 N N . ILE D 1 137 ? -21.434 20.013 26.137 1.00 8.02 137 ILE D N 1
ATOM 6059 C CA . ILE D 1 137 ? -21.676 18.632 25.766 1.00 8.00 137 ILE D CA 1
ATOM 6060 C C . ILE D 1 137 ? -20.814 17.750 26.656 1.00 10.51 137 ILE D C 1
ATOM 6061 O O . ILE D 1 137 ? -19.582 17.804 26.590 1.00 11.78 137 ILE D O 1
ATOM 6066 N N . ILE D 1 138 ? -21.471 16.946 27.485 1.00 11.10 138 ILE D N 1
ATOM 6067 C CA . ILE D 1 138 ? -20.785 16.043 28.401 1.00 12.25 138 ILE D CA 1
ATOM 6068 C C . ILE D 1 138 ? -20.798 14.643 27.808 1.00 10.33 138 ILE D C 1
ATOM 6069 O O . ILE D 1 138 ? -21.859 14.063 27.569 1.00 12.11 138 ILE D O 1
ATOM 6074 N N . ALA D 1 139 ? -19.611 14.098 27.581 1.00 7.40 139 ALA D N 1
ATOM 6075 C CA . ALA D 1 139 ? -19.495 12.782 26.980 1.00 11.34 139 ALA D CA 1
ATOM 6076 C C . ALA D 1 139 ? -19.002 11.673 27.892 1.00 10.31 139 ALA D C 1
ATOM 6077 O O . ALA D 1 139 ? -18.016 11.822 28.607 1.00 11.83 139 ALA D O 1
ATOM 6079 N N . ASP D 1 140 ? -19.716 10.556 27.838 1.00 10.89 140 ASP D N 1
ATOM 6080 C CA . ASP D 1 140 ? -19.387 9.354 28.589 1.00 15.37 140 ASP D CA 1
ATOM 6081 C C . ASP D 1 140 ? -20.174 8.252 27.894 1.00 13.06 140 ASP D C 1
ATOM 6082 O O . ASP D 1 140 ? -21.405 8.264 27.897 1.00 13.79 140 ASP D O 1
ATOM 6087 N N . PRO D 1 141 ? -19.475 7.289 27.281 1.00 17.84 141 PRO D N 1
ATOM 6088 C CA . PRO D 1 141 ? -20.136 6.187 26.576 1.00 14.91 141 PRO D CA 1
ATOM 6089 C C . PRO D 1 141 ? -21.150 5.401 27.400 1.00 14.39 141 PRO D C 1
ATOM 6090 O O . PRO D 1 141 ? -22.094 4.826 26.850 1.00 14.89 141 PRO D O 1
ATOM 6094 N N . MET D 1 142 ? -20.969 5.382 28.716 1.00 13.85 142 MET D N 1
ATOM 6095 C CA . MET D 1 142 ? -21.876 4.633 29.578 1.00 14.08 142 MET D CA 1
ATOM 6096 C C . MET D 1 142 ? -22.458 5.438 30.737 1.00 16.75 142 MET D C 1
ATOM 6097 O O . MET D 1 142 ? -21.748 6.172 31.422 1.00 15.41 142 MET D O 1
ATOM 6102 N N . ILE D 1 143 ? -23.763 5.295 30.942 1.00 14.75 143 ILE D N 1
ATOM 6103 C CA . ILE D 1 143 ? -24.448 5.948 32.047 1.00 14.27 143 ILE D CA 1
ATOM 6104 C C . ILE D 1 143 ? -25.173 4.809 32.754 1.00 15.92 143 ILE D C 1
ATOM 6105 O O . ILE D 1 143 ? -26.166 4.283 32.246 1.00 13.11 143 ILE D O 1
ATOM 6110 N N . ALA D 1 144 ? -24.652 4.414 33.911 1.00 10.18 144 ALA D N 1
ATOM 6111 C CA . ALA D 1 144 ? -25.222 3.311 34.675 1.00 13.24 144 ALA D CA 1
ATOM 6112 C C . ALA D 1 144 ? -26.049 3.811 35.855 1.00 14.28 144 ALA D C 1
ATOM 6113 O O . ALA D 1 144 ? -27.256 3.985 35.734 1.00 10.66 144 ALA D O 1
ATOM 6115 N N . THR D 1 145 ? -25.409 4.032 36.998 1.00 13.70 145 THR D N 1
ATOM 6116 C CA . THR D 1 145 ? -26.134 4.531 38.160 1.00 14.67 145 THR D CA 1
ATOM 6117 C C . THR D 1 145 ? -26.370 6.022 37.954 1.00 15.37 145 THR D C 1
ATOM 6118 O O . THR D 1 145 ? -27.228 6.620 38.596 1.00 15.85 145 THR D O 1
ATOM 6122 N N . ALA D 1 146 ? -25.587 6.606 37.048 1.00 15.10 146 ALA D N 1
ATOM 6123 C CA . ALA D 1 146 ? -25.652 8.027 36.727 1.00 13.46 146 ALA D CA 1
ATOM 6124 C C . ALA D 1 146 ? -25.036 8.871 37.836 1.00 12.92 146 ALA D C 1
ATOM 6125 O O . ALA D 1 146 ? -25.116 10.097 37.806 1.00 12.68 146 ALA D O 1
ATOM 6127 N N . SER D 1 147 ? -24.420 8.219 38.819 1.00 15.75 147 SER D N 1
ATOM 6128 C CA . SER D 1 147 ? -23.791 8.954 39.912 1.00 15.54 147 SER D CA 1
ATOM 6129 C C . SER D 1 147 ? -22.703 9.862 39.349 1.00 16.15 147 SER D C 1
ATOM 6130 O O . SER D 1 147 ? -22.582 11.024 39.734 1.00 16.10 147 SER D O 1
ATOM 6133 N N . THR D 1 148 ? -21.915 9.321 38.429 1.00 16.86 148 THR D N 1
ATOM 6134 C CA . THR D 1 148 ? -20.838 10.086 37.816 1.00 16.03 148 THR D CA 1
ATOM 6135 C C . THR D 1 148 ? -21.388 11.275 37.041 1.00 14.40 148 THR D C 1
ATOM 6136 O O . THR D 1 148 ? -20.967 12.410 37.252 1.00 13.66 148 THR D O 1
ATOM 6140 N N . MET D 1 149 ? -22.336 11.015 36.149 1.00 13.13 149 MET D N 1
ATOM 6141 C CA . MET D 1 149 ? -22.929 12.081 35.354 1.00 14.70 149 MET D CA 1
ATOM 6142 C C . MET D 1 149 ? -23.576 13.148 36.245 1.00 12.43 149 MET D C 1
ATOM 6143 O O . MET D 1 149 ? -23.432 14.338 35.992 1.00 12.56 149 MET D O 1
ATOM 6148 N N . LEU D 1 150 ? -24.283 12.725 37.289 1.00 13.75 150 LEU D N 1
ATOM 6149 C CA . LEU D 1 150 ? -24.928 13.679 38.183 1.00 13.95 150 LEU D CA 1
ATOM 6150 C C . LEU D 1 150 ? -23.893 14.505 38.932 1.00 16.18 150 LEU D C 1
ATOM 6151 O O . LEU D 1 150 ? -24.090 15.698 39.160 1.00 14.17 150 LEU D O 1
ATOM 6156 N N . LYS D 1 151 ? -22.789 13.869 39.310 1.00 16.91 151 LYS D N 1
ATOM 6157 C CA . LYS D 1 151 ? -21.724 14.569 40.019 1.00 18.81 151 LYS D CA 1
ATOM 6158 C C . LYS D 1 151 ? -21.150 15.654 39.116 1.00 17.70 151 LYS D C 1
ATOM 6159 O O . LYS D 1 151 ? -20.906 16.778 39.556 1.00 16.47 151 LYS D O 1
ATOM 6165 N N . VAL D 1 152 ? -20.945 15.313 37.848 1.00 16.53 152 VAL D N 1
ATOM 6166 C CA . VAL D 1 152 ? -20.404 16.258 36.879 1.00 16.53 152 VAL D CA 1
ATOM 6167 C C . VAL D 1 152 ? -21.391 17.385 36.596 1.00 19.61 152 VAL D C 1
ATOM 6168 O O . VAL D 1 152 ? -20.995 18.541 36.455 1.00 18.69 152 VAL D O 1
ATOM 6172 N N . LEU D 1 153 ? -22.675 17.048 36.514 1.00 19.55 153 LEU D N 1
ATOM 6173 C CA . LEU D 1 153 ? -23.703 18.046 36.245 1.00 18.53 153 LEU D CA 1
ATOM 6174 C C . LEU D 1 153 ? -23.791 19.067 37.364 1.00 18.29 153 LEU D C 1
ATOM 6175 O O . LEU D 1 153 ? -24.111 20.228 37.122 1.00 19.91 153 LEU D O 1
ATOM 6180 N N . GLU D 1 154 ? -23.513 18.633 38.590 1.00 19.16 154 GLU D N 1
ATOM 6181 C CA . GLU D 1 154 ? -23.549 19.534 39.735 1.00 24.44 154 GLU D CA 1
ATOM 6182 C C . GLU D 1 154 ? -22.735 20.784 39.432 1.00 25.89 154 GLU D C 1
ATOM 6183 O O . GLU D 1 154 ? -23.195 21.905 39.637 1.00 27.48 154 GLU D O 1
ATOM 6189 N N . GLU D 1 155 ? -21.523 20.582 38.929 1.00 28.26 155 GLU D N 1
ATOM 6190 C CA . GLU D 1 155 ? -20.641 21.695 38.614 1.00 29.53 155 GLU D CA 1
ATOM 6191 C C . GLU D 1 155 ? -21.017 22.431 37.335 1.00 26.02 155 GLU D C 1
ATOM 6192 O O . GLU D 1 155 ? -21.017 23.659 37.304 1.00 25.31 155 GLU D O 1
ATOM 6198 N N . VAL D 1 156 ? -21.341 21.686 36.283 1.00 22.11 156 VAL D N 1
ATOM 6199 C CA . VAL D 1 156 ? -21.696 22.303 35.008 1.00 19.81 156 VAL D CA 1
ATOM 6200 C C . VAL D 1 156 ? -22.901 23.239 35.091 1.00 20.45 156 VAL D C 1
ATOM 6201 O O . VAL D 1 156 ? -22.858 24.359 34.579 1.00 20.62 156 VAL D O 1
ATOM 6205 N N . VAL D 1 157 ? -23.974 22.779 35.726 1.00 18.29 157 VAL D N 1
ATOM 6206 C CA . VAL D 1 157 ? -25.183 23.583 35.846 1.00 21.09 157 VAL D CA 1
ATOM 6207 C C . VAL D 1 157 ? -24.912 24.930 36.512 1.00 24.53 157 VAL D C 1
ATOM 6208 O O . VAL D 1 157 ? -25.599 25.908 36.236 1.00 24.44 157 VAL D O 1
ATOM 6212 N N . LYS D 1 158 ? -23.902 24.975 37.377 1.00 24.73 158 LYS D N 1
ATOM 6213 C CA . LYS D 1 158 ? -23.533 26.203 38.076 1.00 26.10 158 LYS D CA 1
ATOM 6214 C C . LYS D 1 158 ? -23.026 27.266 37.103 1.00 27.91 158 LYS D C 1
ATOM 6215 O O . LYS D 1 158 ? -23.097 28.463 37.389 1.00 24.89 158 LYS D O 1
ATOM 6221 N N . ALA D 1 159 ? -22.513 26.823 35.957 1.00 23.82 159 ALA D N 1
ATOM 6222 C CA . ALA D 1 159 ? -21.996 27.736 34.942 1.00 22.14 159 ALA D CA 1
ATOM 6223 C C . ALA D 1 159 ? -23.127 28.383 34.151 1.00 23.57 159 ALA D C 1
ATOM 6224 O O . ALA D 1 159 ? -22.896 29.272 33.332 1.00 25.04 159 ALA D O 1
ATOM 6226 N N . ASN D 1 160 ? -24.350 27.925 34.397 1.00 23.25 160 ASN D N 1
ATOM 6227 C CA . ASN D 1 160 ? -25.530 28.466 33.726 1.00 25.12 160 ASN D CA 1
ATOM 6228 C C . ASN D 1 160 ? -25.379 28.535 32.204 1.00 22.37 160 ASN D C 1
ATOM 6229 O O . ASN D 1 160 ? -25.670 29.564 31.587 1.00 19.83 160 ASN D O 1
ATOM 6234 N N . PRO D 1 161 ? -24.920 27.443 31.575 1.00 18.53 161 PRO D N 1
ATOM 6235 C CA . PRO D 1 161 ? -24.763 27.465 30.119 1.00 18.37 161 PRO D CA 1
ATOM 6236 C C . PRO D 1 161 ? -26.099 27.585 29.393 1.00 17.02 161 PRO D C 1
ATOM 6237 O O . PRO D 1 161 ? -27.158 27.345 29.974 1.00 16.20 161 PRO D O 1
ATOM 6241 N N . LYS D 1 162 ? -26.043 27.963 28.122 1.00 13.19 162 LYS D N 1
ATOM 6242 C CA . LYS D 1 162 ? -27.247 28.105 27.321 1.00 14.92 162 LYS D CA 1
ATOM 6243 C C . LYS D 1 162 ? -27.981 26.768 27.281 1.00 14.08 162 LYS D C 1
ATOM 6244 O O . LYS D 1 162 ? -29.192 26.698 27.484 1.00 12.69 162 LYS D O 1
ATOM 6250 N N . ARG D 1 163 ? -27.229 25.707 27.026 1.00 10.84 163 ARG D N 1
ATOM 6251 C CA . ARG D 1 163 ? -27.788 24.368 26.964 1.00 13.77 163 ARG D CA 1
ATOM 6252 C C . ARG D 1 163 ? -26.789 23.337 27.449 1.00 13.44 163 ARG D C 1
ATOM 6253 O O . ARG D 1 163 ? -25.579 23.566 27.449 1.00 11.68 163 ARG D O 1
ATOM 6261 N N . ILE D 1 164 ? -27.310 22.193 27.864 1.00 11.07 164 ILE D N 1
ATOM 6262 C CA . ILE D 1 164 ? -26.464 21.108 28.311 1.00 13.49 164 ILE D CA 1
ATOM 6263 C C . ILE D 1 164 ? -26.897 19.855 27.587 1.00 9.83 164 ILE D C 1
ATOM 6264 O O . ILE D 1 164 ? -28.066 19.463 27.637 1.00 10.27 164 ILE D O 1
ATOM 6269 N N . TYR D 1 165 ? -25.944 19.253 26.890 1.00 11.53 165 TYR D N 1
ATOM 6270 C CA . TYR D 1 165 ? -26.178 18.023 26.163 1.00 10.43 165 TYR D CA 1
ATOM 6271 C C . TYR D 1 165 ? -25.373 16.934 26.838 1.00 13.31 165 TYR D C 1
ATOM 6272 O O . TYR D 1 165 ? -24.308 17.189 27.399 1.00 13.16 165 TYR D O 1
ATOM 6281 N N . ILE D 1 166 ? -25.899 15.723 26.796 1.00 11.65 166 ILE D N 1
ATOM 6282 C CA . ILE D 1 166 ? -25.191 14.580 27.332 1.00 12.01 166 ILE D CA 1
ATOM 6283 C C . ILE D 1 166 ? -25.077 13.622 26.161 1.00 13.32 166 ILE D C 1
ATOM 6284 O O . ILE D 1 166 ? -26.047 13.391 25.432 1.00 12.98 166 ILE D O 1
ATOM 6289 N N . VAL D 1 167 ? -23.877 13.101 25.954 1.00 10.63 167 VAL D N 1
ATOM 6290 C CA . VAL D 1 167 ? -23.640 12.166 24.872 1.00 10.72 167 VAL D CA 1
ATOM 6291 C C . VAL D 1 167 ? -23.176 10.852 25.473 1.00 12.66 167 VAL D C 1
ATOM 6292 O O . VAL D 1 167 ? -22.114 10.778 26.088 1.00 12.98 167 VAL D O 1
ATOM 6296 N N . SER D 1 168 ? -23.993 9.819 25.313 1.00 12.20 168 SER D N 1
ATOM 6297 C CA . SER D 1 168 ? -23.654 8.506 25.829 1.00 12.64 168 SER D CA 1
ATOM 6298 C C . SER D 1 168 ? -24.004 7.500 24.752 1.00 11.23 168 SER D C 1
ATOM 6299 O O . SER D 1 168 ? -24.710 7.826 23.799 1.00 10.85 168 SER D O 1
ATOM 6302 N N . ILE D 1 169 ? -23.500 6.283 24.889 1.00 11.06 169 ILE D N 1
ATOM 6303 C CA . ILE D 1 169 ? -23.791 5.247 23.908 1.00 10.57 169 ILE D CA 1
ATOM 6304 C C . ILE D 1 169 ? -24.900 4.375 24.469 1.00 10.51 169 ILE D C 1
ATOM 6305 O O . ILE D 1 169 ? -25.907 4.112 23.808 1.00 12.23 169 ILE D O 1
ATOM 6310 N N . ILE D 1 170 ? -24.704 3.923 25.698 1.00 11.89 170 ILE D N 1
ATOM 6311 C CA . ILE D 1 170 ? -25.703 3.106 26.365 1.00 12.07 170 ILE D CA 1
ATOM 6312 C C . ILE D 1 170 ? -25.988 3.740 27.711 1.00 13.10 170 ILE D C 1
ATOM 6313 O O . ILE D 1 170 ? -25.068 4.084 28.451 1.00 13.73 170 ILE D O 1
ATOM 6318 N N . SER D 1 171 ? -27.267 3.919 28.011 1.00 11.32 171 SER D N 1
ATOM 6319 C CA . SER D 1 171 ? -27.680 4.497 29.280 1.00 12.83 171 SER D CA 1
ATOM 6320 C C . SER D 1 171 ? -28.682 3.530 29.893 1.00 11.89 171 SER D C 1
ATOM 6321 O O . SER D 1 171 ? -29.409 2.853 29.175 1.00 15.25 171 SER D O 1
ATOM 6324 N N . SER D 1 172 ? -28.718 3.462 31.216 1.00 14.10 172 SER D N 1
ATOM 6325 C CA . SER D 1 172 ? -29.650 2.569 31.888 1.00 14.33 172 SER D CA 1
ATOM 6326 C C . SER D 1 172 ? -30.986 3.284 32.049 1.00 14.38 172 SER D C 1
ATOM 6327 O O . SER D 1 172 ? -31.030 4.514 32.107 1.00 12.07 172 SER D O 1
ATOM 6330 N N . GLU D 1 173 ? -32.072 2.518 32.112 1.00 13.63 173 GLU D N 1
ATOM 6331 C CA . GLU D 1 173 ? -33.395 3.108 32.305 1.00 11.53 173 GLU D CA 1
ATOM 6332 C C . GLU D 1 173 ? -33.347 3.917 33.594 1.00 12.90 173 GLU D C 1
ATOM 6333 O O . GLU D 1 173 ? -33.880 5.026 33.676 1.00 13.14 173 GLU D O 1
ATOM 6339 N N . TYR D 1 174 ? -32.691 3.351 34.601 1.00 13.02 174 TYR D N 1
ATOM 6340 C CA . TYR D 1 174 ? -32.556 4.006 35.893 1.00 9.76 174 TYR D CA 1
ATOM 6341 C C . TYR D 1 174 ? -31.847 5.353 35.760 1.00 11.51 174 TYR D C 1
ATOM 6342 O O . TYR D 1 174 ? -32.331 6.369 36.256 1.00 13.85 174 TYR D O 1
ATOM 6351 N N . GLY D 1 175 ? -30.708 5.353 35.072 1.00 11.47 175 GLY D N 1
ATOM 6352 C CA . GLY D 1 175 ? -29.937 6.574 34.908 1.00 11.45 175 GLY D CA 1
ATOM 6353 C C . GLY D 1 175 ? -30.625 7.645 34.086 1.00 11.09 175 GLY D C 1
ATOM 6354 O O . GLY D 1 175 ? -30.538 8.834 34.399 1.00 12.58 175 GLY D O 1
ATOM 6355 N N . VAL D 1 176 ? -31.296 7.224 33.020 1.00 14.02 176 VAL D N 1
ATOM 6356 C CA . VAL D 1 176 ? -32.015 8.151 32.156 1.00 13.59 176 VAL D CA 1
ATOM 6357 C C . VAL D 1 176 ? -33.069 8.883 32.974 1.00 13.42 176 VAL D C 1
ATOM 6358 O O . VAL D 1 176 ? -33.166 10.108 32.933 1.00 10.67 176 VAL D O 1
ATOM 6362 N N . ASN D 1 177 ? -33.858 8.123 33.724 1.00 11.68 177 ASN D N 1
ATOM 6363 C CA . ASN D 1 177 ? -34.903 8.710 34.553 1.00 17.18 177 ASN D CA 1
ATOM 6364 C C . ASN D 1 177 ? -34.340 9.610 35.642 1.00 12.63 177 ASN D C 1
ATOM 6365 O O . ASN D 1 177 ? -34.860 10.696 35.891 1.00 16.09 177 ASN D O 1
ATOM 6370 N N . LYS D 1 178 ? -33.267 9.163 36.282 1.00 13.32 178 LYS D N 1
ATOM 6371 C CA . LYS D 1 178 ? -32.662 9.934 37.361 1.00 14.44 178 LYS D CA 1
ATOM 6372 C C . LYS D 1 178 ? -32.134 11.290 36.895 1.00 17.40 178 LYS D C 1
ATOM 6373 O O . LYS D 1 178 ? -32.389 12.321 37.524 1.00 14.35 178 LYS D O 1
ATOM 6379 N N . ILE D 1 179 ? -31.408 11.291 35.784 1.00 13.41 179 ILE D N 1
ATOM 6380 C CA . ILE D 1 179 ? -30.852 12.531 35.257 1.00 12.51 179 ILE D CA 1
ATOM 6381 C C . ILE D 1 179 ? -31.924 13.492 34.758 1.00 9.01 179 ILE D C 1
ATOM 6382 O O . ILE D 1 179 ? -31.932 14.668 35.123 1.00 12.62 179 ILE D O 1
ATOM 6387 N N . LEU D 1 180 ? -32.835 12.990 33.933 1.00 9.64 180 LEU D N 1
ATOM 6388 C CA . LEU D 1 180 ? -33.866 13.844 33.360 1.00 6.80 180 LEU D CA 1
ATOM 6389 C C . LEU D 1 180 ? -34.953 14.286 34.328 1.00 12.03 180 LEU D C 1
ATOM 6390 O O . LEU D 1 180 ? -35.677 15.241 34.048 1.00 15.73 180 LEU D O 1
ATOM 6395 N N . SER D 1 181 ? -35.066 13.609 35.467 1.00 13.76 181 SER D N 1
ATOM 6396 C CA . SER D 1 181 ? -36.051 14.005 36.473 1.00 15.53 181 SER D CA 1
ATOM 6397 C C . SER D 1 181 ? -35.465 15.161 37.274 1.00 16.84 181 SER D C 1
ATOM 6398 O O . SER D 1 181 ? -36.176 16.080 37.678 1.00 20.84 181 SER D O 1
ATOM 6401 N N . LYS D 1 182 ? -34.156 15.112 37.499 1.00 16.23 182 LYS D N 1
ATOM 6402 C CA . LYS D 1 182 ? -33.479 16.159 38.253 1.00 17.97 182 LYS D CA 1
ATOM 6403 C C . LYS D 1 182 ? -33.228 17.382 37.381 1.00 18.26 182 LYS D C 1
ATOM 6404 O O . LYS D 1 182 ? -33.373 18.516 37.835 1.00 18.19 182 LYS D O 1
ATOM 6410 N N . TYR D 1 183 ? -32.852 17.145 36.128 1.00 15.65 183 TYR D N 1
ATOM 6411 C CA . TYR D 1 183 ? -32.572 18.226 35.188 1.00 16.73 183 TYR D CA 1
ATOM 6412 C C . TYR D 1 183 ? -33.366 18.012 33.902 1.00 14.47 183 TYR D C 1
ATOM 6413 O O . TYR D 1 183 ? -32.831 17.527 32.901 1.00 13.83 183 TYR D O 1
ATOM 6422 N N . PRO D 1 184 ? -34.654 18.381 33.914 1.00 11.42 184 PRO D N 1
ATOM 6423 C CA . PRO D 1 184 ? -35.560 18.238 32.769 1.00 14.83 184 PRO D CA 1
ATOM 6424 C C . PRO D 1 184 ? -35.140 18.974 31.502 1.00 17.39 184 PRO D C 1
ATOM 6425 O O . PRO D 1 184 ? -35.566 18.618 30.404 1.00 20.41 184 PRO D O 1
ATOM 6429 N N . PHE D 1 185 ? -34.306 19.995 31.659 1.00 15.46 185 PHE D N 1
ATOM 6430 C CA . PHE D 1 185 ? -33.855 20.809 30.536 1.00 13.83 185 PHE D CA 1
ATOM 6431 C C . PHE D 1 185 ? -32.675 20.237 29.760 1.00 16.67 185 PHE D C 1
ATOM 6432 O O . PHE D 1 185 ? -32.328 20.743 28.694 1.00 16.59 185 PHE D O 1
ATOM 6440 N N . ILE D 1 186 ? -32.061 19.183 30.284 1.00 14.04 186 ILE D N 1
ATOM 6441 C CA . ILE D 1 186 ? -30.909 18.581 29.622 1.00 13.22 186 ILE D CA 1
ATOM 6442 C C . ILE D 1 186 ? -31.298 17.766 28.396 1.00 13.85 186 ILE D C 1
ATOM 6443 O O . ILE D 1 186 ? -32.336 17.109 28.378 1.00 16.01 186 ILE D O 1
ATOM 6448 N N . TYR D 1 187 ? -30.460 17.832 27.367 1.00 10.93 187 TYR D N 1
ATOM 6449 C CA . TYR D 1 187 ? -30.672 17.081 26.137 1.00 13.87 187 TYR D CA 1
ATOM 6450 C C . TYR D 1 187 ? -29.814 15.827 26.251 1.00 13.90 187 TYR D C 1
ATOM 6451 O O . TYR D 1 187 ? -28.593 15.881 26.088 1.00 12.56 187 TYR D O 1
ATOM 6460 N N . LEU D 1 188 ? -30.450 14.697 26.528 1.00 10.46 188 LEU D N 1
ATOM 6461 C CA . LEU D 1 188 ? -29.712 13.452 26.678 1.00 10.73 188 LEU D CA 1
ATOM 6462 C C . LEU D 1 188 ? -29.767 12.603 25.414 1.00 9.64 188 LEU D C 1
ATOM 6463 O O . LEU D 1 188 ? -30.831 12.112 25.030 1.00 13.05 188 LEU D O 1
ATOM 6468 N N . PHE D 1 189 ? -28.616 12.449 24.762 1.00 8.61 189 PHE D N 1
ATOM 6469 C CA . PHE D 1 189 ? -28.517 11.637 23.557 1.00 10.61 189 PHE D CA 1
ATOM 6470 C C . PHE D 1 189 ? -27.871 10.321 23.921 1.00 10.15 189 PHE D C 1
ATOM 6471 O O . PHE D 1 189 ? -26.863 10.290 24.627 1.00 9.77 189 PHE D O 1
ATOM 6479 N N . THR D 1 190 ? -28.454 9.232 23.440 1.00 9.36 190 THR D N 1
ATOM 6480 C CA . THR D 1 190 ? -27.916 7.910 23.706 1.00 9.96 190 THR D CA 1
ATOM 6481 C C . THR D 1 190 ? -28.335 7.035 22.540 1.00 12.72 190 THR D C 1
ATOM 6482 O O . THR D 1 190 ? -29.278 7.365 21.810 1.00 10.83 190 THR D O 1
ATOM 6486 N N . VAL D 1 191 ? -27.630 5.931 22.341 1.00 13.60 191 VAL D N 1
ATOM 6487 C CA . VAL D 1 191 ? -27.962 5.043 21.238 1.00 12.53 191 VAL D CA 1
ATOM 6488 C C . VAL D 1 191 ? -28.949 3.988 21.704 1.00 14.38 191 VAL D C 1
ATOM 6489 O O . VAL D 1 191 ? -29.878 3.624 20.985 1.00 14.07 191 VAL D O 1
ATOM 6493 N N . ALA D 1 192 ? -28.754 3.513 22.926 1.00 13.12 192 ALA D N 1
ATOM 6494 C CA . ALA D 1 192 ? -29.638 2.507 23.476 1.00 12.75 192 ALA D CA 1
ATOM 6495 C C . ALA D 1 192 ? -29.840 2.716 24.968 1.00 14.74 192 ALA D C 1
ATOM 6496 O O . ALA D 1 192 ? -28.995 3.291 25.655 1.00 12.54 192 ALA D O 1
ATOM 6498 N N . ILE D 1 193 ? -30.983 2.256 25.455 1.00 12.57 193 ILE D N 1
ATOM 6499 C CA . ILE D 1 193 ? -31.303 2.343 26.866 1.00 10.89 193 ILE D CA 1
ATOM 6500 C C . ILE D 1 193 ? -31.501 0.905 27.318 1.00 14.27 193 ILE D C 1
ATOM 6501 O O . ILE D 1 193 ? -32.453 0.237 26.907 1.00 16.36 193 ILE D O 1
ATOM 6506 N N . ASP D 1 194 ? -30.573 0.421 28.138 1.00 15.33 194 ASP D N 1
ATOM 6507 C CA . ASP D 1 194 ? -30.644 -0.940 28.642 1.00 13.15 194 ASP D CA 1
ATOM 6508 C C . ASP D 1 194 ? -31.447 -0.952 29.932 1.00 15.26 194 ASP D C 1
ATOM 6509 O O . ASP D 1 194 ? -31.408 -0.001 30.706 1.00 15.32 194 ASP D O 1
ATOM 6514 N N . PRO D 1 195 ? -32.189 -2.041 30.175 1.00 18.33 195 PRO D N 1
ATOM 6515 C CA . PRO D 1 195 ? -33.044 -2.239 31.347 1.00 18.46 195 PRO D CA 1
ATOM 6516 C C . PRO D 1 195 ? -32.460 -2.330 32.753 1.00 22.22 195 PRO D C 1
ATOM 6517 O O . PRO D 1 195 ? -33.039 -1.774 33.689 1.00 21.68 195 PRO D O 1
ATOM 6521 N N . GLU D 1 196 ? -31.333 -3.011 32.931 1.00 20.77 196 GLU D N 1
ATOM 6522 C CA . GLU D 1 196 ? -30.814 -3.151 34.285 1.00 22.90 196 GLU D CA 1
ATOM 6523 C C . GLU D 1 196 ? -29.329 -2.961 34.539 1.00 22.98 196 GLU D C 1
ATOM 6524 O O . GLU D 1 196 ? -28.527 -2.797 33.619 1.00 18.75 196 GLU D O 1
ATOM 6530 N N . LEU D 1 197 ? -28.995 -2.991 35.826 1.00 18.91 197 LEU D N 1
ATOM 6531 C CA . LEU D 1 197 ? -27.631 -2.852 36.321 1.00 21.17 197 LEU D CA 1
ATOM 6532 C C . LEU D 1 197 ? -27.394 -4.022 37.272 1.00 23.98 197 LEU D C 1
ATOM 6533 O O . LEU D 1 197 ? -28.335 -4.509 37.895 1.00 23.33 197 LEU D O 1
ATOM 6538 N N . ASN D 1 198 ? -26.153 -4.482 37.387 1.00 23.82 198 ASN D N 1
ATOM 6539 C CA . ASN D 1 198 ? -25.881 -5.574 38.311 1.00 23.65 198 ASN D CA 1
ATOM 6540 C C . ASN D 1 198 ? -25.297 -4.992 39.592 1.00 29.26 198 ASN D C 1
ATOM 6541 O O . ASN D 1 198 ? -25.101 -3.780 39.697 1.00 25.41 198 ASN D O 1
ATOM 6546 N N . ASN D 1 199 ? -25.029 -5.857 40.564 1.00 32.39 199 ASN D N 1
ATOM 6547 C CA . ASN D 1 199 ? -24.481 -5.442 41.850 1.00 37.84 199 ASN D CA 1
ATOM 6548 C C . ASN D 1 199 ? -23.264 -4.530 41.718 1.00 36.95 199 ASN D C 1
ATOM 6549 O O . ASN D 1 199 ? -23.144 -3.533 42.432 1.00 39.35 199 ASN D O 1
ATOM 6554 N N . LYS D 1 200 ? -22.365 -4.876 40.802 1.00 33.78 200 LYS D N 1
ATOM 6555 C CA . LYS D 1 200 ? -21.144 -4.106 40.589 1.00 30.49 200 LYS D CA 1
ATOM 6556 C C . LYS D 1 200 ? -21.395 -2.748 39.938 1.00 30.03 200 LYS D C 1
ATOM 6557 O O . LYS D 1 200 ? -20.540 -1.865 39.981 1.00 31.28 200 LYS D O 1
ATOM 6563 N N . GLY D 1 201 ? -22.565 -2.582 39.334 1.00 26.42 201 GLY D N 1
ATOM 6564 C CA . GLY D 1 201 ? -22.877 -1.318 38.695 1.00 17.71 201 GLY D CA 1
ATOM 6565 C C . GLY D 1 201 ? -22.765 -1.370 37.184 1.00 18.84 201 GLY D C 1
ATOM 6566 O O . GLY D 1 201 ? -22.829 -0.336 36.515 1.00 17.47 201 GLY D O 1
ATOM 6567 N N . TYR D 1 202 ? -22.589 -2.567 36.638 1.00 14.42 202 TYR D N 1
ATOM 6568 C CA . TYR D 1 202 ? -22.488 -2.714 35.189 1.00 12.87 202 TYR D CA 1
ATOM 6569 C C . TYR D 1 202 ? -23.858 -2.702 34.547 1.00 15.12 202 TYR D C 1
ATOM 6570 O O . TYR D 1 202 ? -24.834 -3.162 35.134 1.00 14.23 202 TYR D O 1
ATOM 6579 N N . ILE D 1 203 ? -23.922 -2.178 33.328 1.00 13.96 203 ILE D N 1
ATOM 6580 C CA . ILE D 1 203 ? -25.173 -2.137 32.594 1.00 13.28 203 ILE D CA 1
ATOM 6581 C C . ILE D 1 203 ? -25.330 -3.483 31.904 1.00 15.09 203 ILE D C 1
ATOM 6582 O O . ILE D 1 203 ? -24.374 -4.006 31.325 1.00 14.00 203 ILE D O 1
ATOM 6587 N N . LEU D 1 204 ? -26.532 -4.044 31.984 1.00 17.47 204 LEU D N 1
ATOM 6588 C CA . LEU D 1 204 ? -26.831 -5.325 31.355 1.00 15.67 204 LEU D CA 1
ATOM 6589 C C . LEU D 1 204 ? -27.925 -5.110 30.315 1.00 14.74 204 LEU D C 1
ATOM 6590 O O . LEU D 1 204 ? -28.940 -4.467 30.596 1.00 15.89 204 LEU D O 1
ATOM 6595 N N . PRO D 1 205 ? -27.736 -5.652 29.102 1.00 15.07 205 PRO D N 1
ATOM 6596 C CA . PRO D 1 205 ? -26.561 -6.433 28.696 1.00 14.30 205 PRO D CA 1
ATOM 6597 C C . PRO D 1 205 ? -25.300 -5.584 28.502 1.00 16.11 205 PRO D C 1
ATOM 6598 O O . PRO D 1 205 ? -24.186 -6.108 28.518 1.00 13.19 205 PRO D O 1
ATOM 6602 N N . GLY D 1 206 ? -25.491 -4.279 28.314 1.00 13.90 206 GLY D N 1
ATOM 6603 C CA . GLY D 1 206 ? -24.375 -3.358 28.146 1.00 13.27 206 GLY D CA 1
ATOM 6604 C C . GLY D 1 206 ? -23.276 -3.741 27.168 1.00 15.08 206 GLY D C 1
ATOM 6605 O O . GLY D 1 206 ? -23.536 -4.290 26.098 1.00 15.07 206 GLY D O 1
ATOM 6606 N N . LEU D 1 207 ? -22.036 -3.431 27.536 1.00 11.28 207 LEU D N 1
ATOM 6607 C CA . LEU D 1 207 ? -20.888 -3.745 26.700 1.00 13.73 207 LEU D CA 1
ATOM 6608 C C . LEU D 1 207 ? -19.619 -3.934 27.530 1.00 13.62 207 LEU D C 1
ATOM 6609 O O . LEU D 1 207 ? -18.521 -4.041 26.983 1.00 15.11 207 LEU D O 1
ATOM 6614 N N . GLY D 1 208 ? -19.783 -3.988 28.849 1.00 11.09 208 GLY D N 1
ATOM 6615 C CA . GLY D 1 208 ? -18.646 -4.169 29.733 1.00 15.73 208 GLY D CA 1
ATOM 6616 C C . GLY D 1 208 ? -18.097 -2.846 30.226 1.00 16.77 208 GLY D C 1
ATOM 6617 O O . GLY D 1 208 ? -18.792 -1.835 30.196 1.00 17.63 208 GLY D O 1
ATOM 6618 N N . ASP D 1 209 ? -16.851 -2.862 30.691 1.00 15.77 209 ASP D N 1
ATOM 6619 C CA . ASP D 1 209 ? -16.182 -1.663 31.177 1.00 16.49 209 ASP D CA 1
ATOM 6620 C C . ASP D 1 209 ? -15.625 -0.959 29.943 1.00 15.88 209 ASP D C 1
ATOM 6621 O O . ASP D 1 209 ? -14.673 -1.438 29.330 1.00 15.54 209 ASP D O 1
ATOM 6626 N N . ALA D 1 210 ? -16.222 0.170 29.577 1.00 14.52 210 ALA D N 1
ATOM 6627 C CA . ALA D 1 210 ? -15.786 0.911 28.395 1.00 14.21 210 ALA D CA 1
ATOM 6628 C C . ALA D 1 210 ? -14.296 1.234 28.397 1.00 12.72 210 ALA D C 1
ATOM 6629 O O . ALA D 1 210 ? -13.661 1.241 27.344 1.00 12.79 210 ALA D O 1
ATOM 6631 N N . GLY D 1 211 ? -13.740 1.511 29.572 1.00 14.71 211 GLY D N 1
ATOM 6632 C CA . GLY D 1 211 ? -12.323 1.824 29.647 1.00 11.11 211 GLY D CA 1
ATOM 6633 C C . GLY D 1 211 ? -11.464 0.642 29.233 1.00 13.38 211 GLY D C 1
ATOM 6634 O O . GLY D 1 211 ? -10.459 0.797 28.538 1.00 14.68 211 GLY D O 1
ATOM 6635 N N . ASP D 1 212 ? -11.859 -0.552 29.659 1.00 14.84 212 ASP D N 1
ATOM 6636 C CA . ASP D 1 212 ? -11.112 -1.754 29.320 1.00 15.52 212 ASP D CA 1
ATOM 6637 C C . ASP D 1 212 ? -11.312 -2.101 27.849 1.00 15.19 212 ASP D C 1
ATOM 6638 O O . 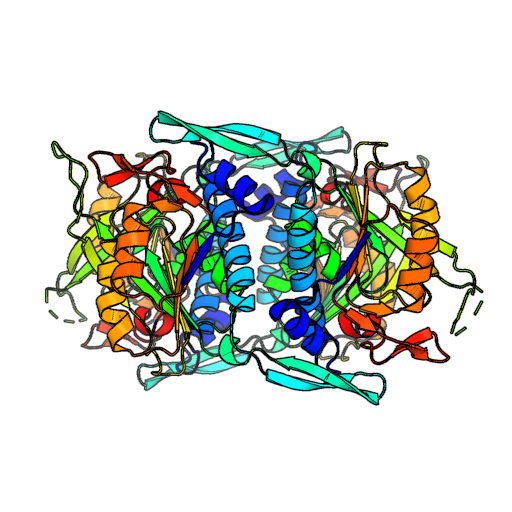ASP D 1 212 ? -10.381 -2.535 27.173 1.00 15.23 212 ASP D O 1
ATOM 6643 N N . ARG D 1 213 ? -12.531 -1.907 27.357 1.00 12.28 213 ARG D N 1
ATOM 6644 C CA . ARG D 1 213 ? -12.842 -2.197 25.963 1.00 11.68 213 ARG D CA 1
ATOM 6645 C C . ARG D 1 213 ? -12.055 -1.296 25.009 1.00 13.21 213 ARG D C 1
ATOM 6646 O O . ARG D 1 213 ? -11.661 -1.721 23.925 1.00 13.02 213 ARG D O 1
ATOM 6654 N N . ALA D 1 214 ? -11.822 -0.054 25.422 1.00 12.89 214 ALA D N 1
ATOM 6655 C CA . ALA D 1 214 ? -11.118 0.908 24.579 1.00 10.38 214 ALA D CA 1
ATOM 6656 C C . ALA D 1 214 ? -9.606 0.934 24.732 1.00 10.94 214 ALA D C 1
ATOM 6657 O O . ALA D 1 214 ? -8.884 1.084 23.748 1.00 10.71 214 ALA D O 1
ATOM 6659 N N . PHE D 1 215 ? -9.113 0.781 25.955 1.00 10.42 215 PHE D N 1
ATOM 6660 C CA . PHE D 1 215 ? -7.674 0.858 26.158 1.00 11.35 215 PHE D CA 1
ATOM 6661 C C . PHE D 1 215 ? -7.042 -0.348 26.835 1.00 14.07 215 PHE D C 1
ATOM 6662 O O . PHE D 1 215 ? -5.866 -0.308 27.199 1.00 14.87 215 PHE D O 1
ATOM 6670 N N . GLY D 1 216 ? -7.817 -1.415 26.993 1.00 17.99 216 GLY D N 1
ATOM 6671 C CA . GLY D 1 216 ? -7.300 -2.615 27.623 1.00 25.16 216 GLY D CA 1
ATOM 6672 C C . GLY D 1 216 ? -6.692 -3.585 26.628 1.00 29.97 216 GLY D C 1
ATOM 6673 O O . GLY D 1 216 ? -6.587 -3.237 25.430 1.00 28.72 216 GLY D O 1
#

Organism: Saccharolobus solfataricus (strain ATCC 35092 / DSM 1617 / JCM 11322 / P2) (NCBI:txid273057)

Sequence (846 aa):
PLYVIDKPITLHILTQLRDKYTDQINFRKNLVRLGRILGYEISNTLDYEIVEVETPLGVKTKGVDITDLNNIVIINILRAAVPLVEGLLKAFPKARQGVIGASRVEVDGKEVPKDMDVYIYYKKIPDIRAKVDNVIIADPMIATASTMLKVLEEVVKANPKRIYIVSIISSEYGVNKILSKYPFIYLFTVAIDPELNNKGYILPGLGDAGDRAFGPLYVIDKPITLHILTQLRDKYTDQINFRKNLVRLGRILGYEISNTLDYEIVEVETPLGVKTKGVDITDLNNIVIINILRAAVPLVEGLLKAFPKARQGVIGASRVPKDMDVYIYYKKIPDIRAKVDNVIIADPMIATASTMLKVLEEVVKANPKRIYIVSIISSEYGVNKILSKYPFIYLFTVAIDPELNNKGYILPGLGDAGDRAFGPLYVIDKPITLHILTQLRDKYTDQINFRKNLVRLGRILGYEISNTLDYEIVEVETPLGVKTKGVDITDLNNIVIINILRAAVPLVEGLLKAFPKARQGVIGASRVEVDGKEVPKDMDVYIYYKKIPDIRAKVDNVIIADPMIATASTMLKVLEEVVKANPKRIYIVSIISSEYGVNKILSKYPFIYLFTVAIDPELNNKGYILPGLGDAGDRAFGPLYVIDKPITLHILTQLRDKYTDQINFRKNLVRLGRILGYEISNTLDYEIVEVETPLGVKTKGVDITDLNNIVIINILRAAVPLVEGLLKAFPKARQGVIGASRVPKDMDVYIYYKKIPDIRAKVDNVIIADPMIATASTMLKVLEEVVKANPKRIYIVSIISSEYGVNKILSKYPFIYLFTVAIDPELNNKGYILPGLGDAGDRAFG

Solvent-accessible surface area: 32082 Å² total; per-residue (Å²): 58,74,68,52,8,77,62,26,15,0,49,27,7,6,7,55,0,17,36,78,176,20,71,58,66,52,1,25,93,8,1,31,73,0,0,63,18,0,0,14,18,0,1,30,34,5,71,106,109,116,46,139,15,50,0,55,47,50,54,140,32,160,8,11,40,0,56,7,20,72,26,0,0,0,0,2,4,6,17,16,0,15,1,0,2,30,0,0,37,114,26,0,71,106,1,44,7,0,1,5,0,17,24,63,68,148,53,98,40,189,121,77,16,146,95,20,106,9,93,53,19,29,112,58,36,8,122,32,105,52,158,59,0,1,0,0,0,0,14,1,34,4,13,1,4,11,22,2,28,78,3,0,76,76,3,59,156,29,76,13,84,38,16,0,0,0,0,0,0,0,0,95,83,0,11,99,40,0,33,82,124,36,70,174,6,41,0,1,0,1,15,55,6,80,101,7,29,57,61,0,71,4,35,24,0,1,9,42,6,6,54,19,0,2,39,62,79,68,56,14,78,59,25,15,0,46,26,6,7,5,58,0,16,33,84,184,18,77,13,50,56,0,19,86,6,0,26,67,0,0,62,18,0,0,15,19,1,1,29,33,7,70,108,99,127,49,118,17,39,0,57,46,51,50,132,30,167,9,13,48,2,48,3,23,66,23,1,0,0,0,2,2,11,113,0,1,21,5,0,2,43,0,0,14,81,29,1,33,112,2,43,10,0,4,0,0,16,54,120,165,104,80,107,96,92,8,117,53,72,28,90,75,41,14,132,34,108,55,142,60,0,1,0,1,0,0,12,0,30,4,23,6,4,15,41,3,24,50,0,0,82,51,2,41,148,28,64,14,82,48,4,0,0,0,0,0,0,0,0,94,77,0,13,98,62,0,30,79,128,22,87,111,0,35,0,1,0,1,15,52,6,83,94,21,39,126,142,19,81,5,30,25,0,0,8,45,4,1,71,23,0,1,40,59,71,67,54,15,73,100,24,14,0,51,27,8,5,6,52,0,17,32,86,168,20,70,59,62,50,1,25,92,8,1,28,73,0,0,63,20,0,0,15,28,0,1,30,36,5,67,107,94,115,45,111,7,59,0,57,43,66,57,127,33,151,9,12,40,1,46,6,22,72,26,0,0,0,0,1,4,5,17,15,0,13,1,0,2,26,0,0,36,110,26,0,68,108,1,44,7,0,0,3,0,16,32,64,78,160,53,88,45,158,144,80,15,147,95,19,104,11,90,46,13,29,110,65,43,8,119,32,106,56,153,61,0,1,0,0,0,0,14,1,35,4,13,2,4,12,21,2,30,95,4,0,108,68,4,58,165,29,75,13,83,38,16,0,0,0,0,0,0,0,0,95,83,0,13,96,50,0,34,78,124,40,70,174,6,43,0,0,0,1,16,56,6,77,98,7,35,48,121,0,69,4,36,20,0,0,7,43,6,3,52,19,0,1,35,60,78,70,57,14,80,69,26,14,0,49,24,6,6,8,62,0,14,38,86,163,17,77,12,52,54,0,19,88,5,0,24,67,0,0,60,18,0,0,17,20,0,1,25,33,7,68,108,83,110,39,105,14,47,0,53,45,52,58,140,32,134,6,10,42,2,62,4,23,70,24,0,0,0,0,2,3,10,112,0,1,20,4,0,1,41,0,0,15,89,29,0,34,105,2,42,10,0,5,1,0,17,44,84,162,96,50,104,102,116,13,105,43,70,22,92,79,43,17,130,33,111,52,156,61,0,0,0,0,0,0,13,0,31,3,20,7,4,16,39,3,23,54,0,0,91,50,4,48,158,25,78,14,84,52,4,0,0,0,0,0,0,0,0,95,77,0,14,100,62,0,30,77,123,20,85,108,0,36,0,1,0,1,15,53,6,85,93,14,35,133,146,8,80,4,28,20,0,0,7,46,3,1,68,22,0,1,40

Foldseek 3Di:
DEAAAADPVLVVLVVLLQPLPNAQVSNLVSLLVVLQVVLVVVLVVADKDWDWDADPVRDIDIDIGRPQLLFEEEEQEPDLRVSSVNSNCVSRVNYHYWYWHKDWDWFQDPDADLETDIDTPDTGGDQHAALRHEYEYEDAEAFSLNVVVVVVVVVVVSNHVAYEYEYAEYEPNRVCVVCVVVVRHYYYYNYYAHHADSGRAGVVHRPDSNVRNPD/DEAAAADVVLVVLVVLLQDPPNAQVSNLVSLLVLLQVVLVVVLVVADKDWDWDADPVRDIDIDIGRPLLQAEEEEEEPFQCPSSVNNNCVSRVNYHYKYWYWAACVDQGAIGIPDIDTPQHAALRHEYEYEDQEAFQVNSVVNVVVVVVVSNHNAYEYEYAEYEPNNVCVVCVVPVRHYYYYNYYAHHADPVRAGVVHRPRSNNRNPD/DEAAAADVVLVVLVVLLQPLPNAQVSNLVSLLVVLQVVLVVVLVVADKDWDWDADPVRDIDIDIGRPLLQFEEEEAEPDLQVSSVNNNCVSRVNYHYKYWYKDWDWDDADDADLETDIDTPDTGGDQHQALRHEYEYEDAEAFSLNVVVVVVVVVVVSNHVAYEYEYAEYEPSRVCVVCVVVVRHYYYYNYYAHHAGRGRHGVVHRPDSSVRNPD/DEAAAADVVLVVLQVLLQPLPNAQVSNLVSLLVLLQVVLVVVLVVADKDWDWDADPVGDIDIDIGRPLLLAEEEEEEPFQCPSSVNNNCVSRVNYHYWYWYWAFCVDDGAIGIPDIDTPQHAALRHEYEYEDQEAFQVNSVVNVVVVVVVSNHVAYEYEYAEYEPNNVCVVCVVPVRHYYYYNYYAHHADNVRHGVVHRPRSNNRNPD

Secondary structure (DSSP, 8-state):
-EEE---HHHHHHHHHHH-TT--HHHHHHHHHHHHHHHHHHHHTTS--EEEEEE-TTS-EEEEEE-GGGGSEEEEEEETTTHHHHHHHHHH-TT-EEEEEEEEE-----SS--S---EEEEEEE-PPP-TTTPEEEEE-SEESSSHHHHHHHHHHGGG--SEEEEE-SEEEHHHHHHHHHH-TTSEEEESEEESEE-TTS-EESS-S-HHHHHH-/-EEE---HHHHHHHHHHH-TT--HHHHHHHHHHHHHHHHHHHHTTS--EEEEEE-TTS-EEEEEE-GGGGSEEEEEETTT-HHHHHHHHHH-TT-EEEEEEEEE------EEEEEEE-PPPPTTT-EEEEE-SEESS-HHHHHHHHHHHHT--SEEEEE-SEEEHHHHHHHHHH-TT-EEEESEEESEE-TTS-EESS-S-HHHHHH-/-EEE---HHHHHHHHHHH-TT--HHHHHHHHHHHHHHHHHHHHTTS--EEEEEE-TTS-EEEEEE-GGGGSEEEEEEETTTHHHHHHHHHH-TT-EEEEEEEEEPP--SSS--S---EEEEEEE-PPP-TTT-EEEEE-SEESSSHHHHHHHHHHGGG--SEEEEE-SEEEHHHHHHHHHH-TTSEEEESEEESEE-TTS-EESS-S-HHHHHH-/-EEE---HHHHHHHHHHH-TT--HHHHHHHHHHHHHHHHHHHHTTS--EEEEEE-TTS-EEEEEE-GGGGSEEEEEETTT-HHHHHHHHHH-TT-EEEEEEEEE------EEEEEEE-PPP-TTT-EEEEE-SEESS-HHHHHHHHHHHHT--SEEEEE-SEEEHHHHHHHHHH-TT-EEEESEEESEE-TTS-EESS-S-HHHHHH-

InterPro domains:
  IPR000836 Phosphoribosyltransferase domain [PF14681] (5-216)
  IPR000836 Phosphoribosyltransferase domain [cd06223] (70-190)
  IPR005765 Uracil phosphoribosyl transferase [TIGR01091] (3-216)
  IPR029057 Phosphoribosyltransferase-like [G3DSA:3.40.50.2020] (1-216)
  IPR029057 Phosphoribosyltransferase-like [SSF53271] (3-216)
  IPR034331 Uracil phosphoribosyltransferase, archaea [MF_01218_A] (1-216)

Nearest PDB structures (foldseek):
  1xtt-assembly1_D  TM=1.003E+00  e=5.304E-42  Saccharolobus solfataricus
  3g6w-assembly1_B  TM=9.956E-01  e=4.048E-38  Saccharolobus solfataricus
  3g6w-assembly1_C  TM=9.915E-01  e=3.232E-38  Saccharolobus solfataricus
  3g6w-assembly1_A  TM=9.886E-01  e=3.627E-37  Saccharolobus solfataricus
  2e55-assembly1_D  TM=9.148E-01  e=2.046E-20  Aquifex aeolicus

Radius of gyration: 27.28 Å; Cα contacts (8 Å, |Δi|>4): 2076; chains: 4; bounding box: 61×50×79 Å

B-factor: mean 19.5, std 10.31, range [5.62, 71.37]